Protein AF-A0A1E3KAP8-F1 (afdb_monomer)

Radius of gyration: 36.5 Å; Cα contacts (8 Å, |Δi|>4): 1208; chains: 1; bounding box: 111×64×96 Å

Secondary structure (DSSP, 8-state):
---PPPTT-S--PEEEEEEEE-SGGGS-THHHHTTT-SSGGGSPTT-EEEEETTEEEEEPPPBTTB--EEEEEEEEPPPSTTSPPPP-EEHHHHHIIIIIGGGGTT--B--PPTT----EEEEE-SSSSB-SS-HHHHHHSSSHHHHHHHHHHHHHHHHHHHTTTS-SSPPGGGTTS---TTTTTPEEEEEE-S-B-HHHHHHHHTSSEEEE-TTPPB----GGGT----SSHIIIIIIHH-HHHHHHHHHGGGTTTS-----------S-HHHHHHHHHHHHHHH---S--HHHHHHHHHHHHHHHHH-HHHHHHHHHHHHHHHTTPPPSS--GGG-TT-SS-PPPGGGSGGGS---S--------TTSPPPGGG-----B-TTS-B---EEE-SS-EE-S-TT---EEE-GGG--TT-SSSSPEEEEEE--GGGGG-TTTHHHHHHHHHH--EEEEEE-S-GGGHHHHHHHHHHHT----------SS-EEE-SS--TT-GGGPPTTEEEE-S-HHHHHHHHHHHHTTT--EEEE-TTS-HHHHHHHHHHHH-TT-S--EEEE-GGGSSS----BSEEEES-SEEE-SSSEEEPPHHHHHHHHHTBTPPP--S--S---GGG-SSSSEEEEESSGGGHHHHHHHHHSPPPPP--EEEPPPHHHHHHHHHHS-TT--HHHHHHHHHHH----TTEEEPP-HHHHTTHHHHGGGHHHHTTS---TT-HHHHHHHHHHHHHHHHHS---HHHHTTTSSHHHHHHHHHHHHHHSPP--TT--TT--------TTTTSSHHHHHHHHHHHHHHHHHHTT-TTTS--HHHHH-

Organism: NCBI:txid1296118

Nearest PDB structures (foldseek):
  3rc3-assembly1_A  TM=9.013E-01  e=4.369E-29  Homo sapiens
  3rc8-assembly1_A  TM=8.924E-01  e=1.042E-27  Homo sapiens
  6f4a-assembly1_B  TM=8.495E-01  e=1.518E-21  Nakaseomyces glabratus
  6y53-assembly1_p  TM=4.415E-01  e=9.193E-06  Homo sapiens
  7vpx-assembly1_E  TM=4.415E-01  e=9.193E-06  Homo sapiens

Foldseek 3Di:
DDDDDDPDDDKDKFFDDKDKDFAQVPDPQCQAVLLVDNGPVPDDAQAFRADEPLWTKGFHDDDPVTTMIMITFWIWIDDDPDDDIDDIGRPLVNCVVNVNNVSCPSHYHCPDDPDPLAQEAEQQDDQASEAQQDLVCLLPDPASLVSRLVSQVVLLVLLCLLQVLQFPDRPPVCVVVDDHCLVSLYAYEYEAEEEYAQSSLLNQLSGLYYHHDPPYQYHNDPLQLLAFDGSLSCCSQPVSCHPVVSVCSNPVVQPPPDDDDDDDDDDDPDVVSVVSSVVSVVCNVPPNDDDGSVVSRCVRSVLRNCCSPWDPSVCSNVVSSVCVNVVPDDPDDALSPVVVDPDRDHGLSRDPCSSPDPDGFQADADPVVPADDPVPPPDFDADLVRDGQDEWEEELQDTHPHGSPSLHYDYDLQPDPQCPNGVDARAEAEAEALVCLLPQPCVQSSVCNVVRHRYPYYHYYHDPLAVVLCVVVQVVVVDDDDDDDDDDLAAEAEDPFALALDPVPDFFLAEEEDQDPVVLVVNQVVNVVVVAHEQEEEDLDDPVSNAVSQVLSQDPPHRHRYYYYYLRLLDDGQHSHQEYEYADQWHDPPPDIGGDDLSSLQSRSSNFQDADPDPDSDDDDSPRGPDNHGYYYYSHRVCSVVSVVSNPDDDHRRQAGEHEDAPVQLVVQCVVDDPPDFSLVSVVVCQVPDDDDRRYHYRDCVQLNLLRVLCRLPCNPCSPFPQDSPDVVSSQLSNQLSCCCNPVVADEPCRSCVVDCLVVLVVVVVVVVVPDDPDDPDDDPDDDPDPPPPPSPPVCVVSPSSLLSSLSSLSSVCVVRVPRSVCNVVSVD

Mean predicted aligned error: 20.61 Å

Structure (mmCIF, N/CA/C/O backbone):
data_AF-A0A1E3KAP8-F1
#
_entry.id   AF-A0A1E3KAP8-F1
#
loop_
_atom_site.group_PDB
_atom_site.id
_atom_site.type_symbol
_atom_site.label_atom_id
_atom_site.label_alt_id
_atom_site.label_comp_id
_atom_site.label_asym_id
_atom_site.label_entity_id
_atom_site.label_seq_id
_atom_site.pdbx_PDB_ins_code
_atom_site.Cartn_x
_atom_site.Cartn_y
_atom_site.Cartn_z
_atom_site.occupancy
_atom_site.B_iso_or_equiv
_atom_site.auth_seq_id
_atom_site.auth_comp_id
_atom_site.auth_asym_id
_atom_site.auth_atom_id
_atom_site.pdbx_PDB_model_num
ATOM 1 N N . MET A 1 1 ? 50.458 -15.696 -27.452 1.00 26.83 1 MET A N 1
ATOM 2 C CA . MET A 1 1 ? 50.149 -16.844 -28.328 1.00 26.83 1 MET A CA 1
ATOM 3 C C . MET A 1 1 ? 50.905 -18.053 -27.808 1.00 26.83 1 MET A C 1
ATOM 5 O O . MET A 1 1 ? 52.113 -17.954 -27.646 1.00 26.83 1 MET A O 1
ATOM 9 N N . LEU A 1 2 ? 50.213 -19.157 -27.541 1.00 22.89 2 LEU A N 1
ATOM 10 C CA . LEU A 1 2 ? 50.795 -20.501 -27.513 1.00 22.89 2 LEU A CA 1
ATOM 11 C C . LEU A 1 2 ? 50.121 -21.263 -28.666 1.00 22.89 2 LEU A C 1
ATOM 13 O O . LEU A 1 2 ? 48.909 -21.168 -28.824 1.00 22.89 2 LEU A O 1
ATOM 17 N N . HIS A 1 3 ? 50.912 -21.917 -29.509 1.00 25.20 3 HIS A N 1
ATOM 18 C CA . HIS A 1 3 ? 50.532 -22.561 -30.777 1.00 25.20 3 HIS A CA 1
ATOM 19 C C . HIS A 1 3 ? 51.345 -23.870 -30.885 1.00 25.20 3 HIS A C 1
ATOM 21 O O . HIS A 1 3 ? 52.426 -23.903 -30.291 1.00 25.20 3 HIS A O 1
ATOM 27 N N . PRO A 1 4 ? 50.997 -24.862 -31.731 1.00 31.28 4 PRO A N 1
ATOM 28 C CA . PRO A 1 4 ? 49.717 -25.518 -32.012 1.00 31.28 4 PRO A CA 1
ATOM 29 C C . PRO A 1 4 ? 49.538 -26.823 -31.199 1.00 31.28 4 PRO A C 1
ATOM 31 O O . PRO A 1 4 ? 50.469 -27.355 -30.602 1.00 31.28 4 PRO A O 1
ATOM 34 N N . LEU A 1 5 ? 48.313 -27.342 -31.246 1.00 37.56 5 LEU A N 1
ATOM 35 C CA . LEU A 1 5 ? 47.878 -28.664 -30.793 1.00 37.56 5 LEU A CA 1
ATOM 36 C C . LEU A 1 5 ? 48.747 -29.795 -31.379 1.00 37.56 5 LEU A C 1
ATOM 38 O O . LEU A 1 5 ? 48.859 -29.909 -32.599 1.00 37.56 5 LEU A O 1
ATOM 42 N N . THR A 1 6 ? 49.291 -30.665 -30.525 1.00 30.88 6 THR A N 1
ATOM 43 C CA . THR A 1 6 ? 49.595 -32.050 -30.913 1.00 30.88 6 THR A CA 1
ATOM 44 C C . THR A 1 6 ? 48.331 -32.893 -30.740 1.00 30.88 6 THR A C 1
ATOM 46 O O . THR A 1 6 ? 47.531 -32.669 -29.832 1.00 30.88 6 THR A O 1
ATOM 49 N N . SER A 1 7 ? 48.131 -33.850 -31.640 1.00 32.53 7 SER A N 1
ATOM 50 C CA . SER A 1 7 ? 46.892 -34.610 -31.837 1.00 32.53 7 SER A CA 1
ATOM 51 C C . SER A 1 7 ? 46.552 -35.645 -30.753 1.00 32.53 7 SER A C 1
ATOM 53 O O . SER A 1 7 ? 45.597 -36.385 -30.948 1.00 32.53 7 SER A O 1
ATOM 55 N N . ASP A 1 8 ? 47.256 -35.680 -29.613 1.00 34.38 8 ASP A N 1
ATOM 56 C CA . ASP A 1 8 ? 47.080 -36.731 -28.589 1.00 34.38 8 ASP A CA 1
ATOM 57 C C . ASP A 1 8 ? 46.980 -36.251 -27.124 1.00 34.38 8 ASP A C 1
ATOM 59 O O . ASP A 1 8 ? 46.978 -37.061 -26.195 1.00 34.38 8 ASP A O 1
ATOM 63 N N . ALA A 1 9 ? 46.829 -34.951 -26.856 1.00 32.47 9 ALA A N 1
ATOM 64 C CA . ALA A 1 9 ? 46.700 -34.472 -25.476 1.00 32.47 9 ALA A CA 1
ATOM 65 C C . ALA A 1 9 ? 45.260 -34.617 -24.937 1.00 32.47 9 ALA A C 1
ATOM 67 O O . ALA A 1 9 ? 44.419 -33.726 -25.070 1.00 32.47 9 ALA A O 1
ATOM 68 N N . LYS A 1 10 ? 44.973 -35.746 -24.277 1.00 42.31 10 LYS A N 1
ATOM 69 C CA . LYS A 1 10 ? 43.876 -35.841 -23.300 1.00 42.31 10 LYS A CA 1
ATOM 70 C C . LYS A 1 10 ? 44.217 -34.936 -22.099 1.00 42.31 10 LYS A C 1
ATOM 72 O O . LYS A 1 10 ? 45.276 -35.101 -21.508 1.00 42.31 10 LYS A O 1
ATOM 77 N N . ALA A 1 11 ? 43.291 -34.032 -21.758 1.00 47.88 11 ALA A N 1
ATOM 78 C CA . ALA A 1 11 ? 43.319 -33.033 -20.675 1.00 47.88 11 ALA A CA 1
ATOM 79 C C . ALA A 1 11 ? 44.234 -31.796 -20.882 1.00 47.88 11 ALA A C 1
ATOM 81 O O . ALA A 1 11 ? 45.335 -31.711 -20.352 1.00 47.88 11 ALA A O 1
ATOM 82 N N . SER A 1 12 ? 43.725 -30.768 -21.573 1.00 49.97 12 SER A N 1
ATOM 83 C CA . SER A 1 12 ? 44.338 -29.425 -21.609 1.00 49.97 12 SER A CA 1
ATOM 84 C C . SER A 1 12 ? 43.790 -28.499 -20.510 1.00 49.97 12 SER A C 1
ATOM 86 O O . SER A 1 12 ? 42.608 -28.160 -20.533 1.00 49.97 12 SER A O 1
ATOM 88 N N . LEU A 1 13 ? 44.633 -28.070 -19.561 1.00 53.84 13 LEU A N 1
ATOM 89 C CA . LEU A 1 13 ? 44.302 -27.031 -18.573 1.00 53.84 13 LEU A CA 1
ATOM 90 C C . LEU A 1 13 ? 44.176 -25.664 -19.264 1.00 53.84 13 LEU A C 1
ATOM 92 O O . LEU A 1 13 ? 45.100 -25.230 -19.955 1.00 53.84 13 LEU A O 1
ATOM 96 N N . PHE A 1 14 ? 43.056 -24.966 -19.065 1.00 56.00 14 PHE A N 1
ATOM 97 C CA . PHE A 1 14 ? 42.832 -23.646 -19.665 1.00 56.00 14 PHE A CA 1
ATOM 98 C C . PHE A 1 14 ? 43.168 -22.539 -18.670 1.00 56.00 14 PHE A C 1
ATOM 100 O O . PHE A 1 14 ? 42.572 -22.478 -17.603 1.00 56.00 14 PHE A O 1
ATOM 107 N N . ALA A 1 15 ? 44.115 -21.672 -19.024 1.00 52.97 15 ALA A N 1
ATOM 108 C CA . ALA A 1 15 ? 44.640 -20.604 -18.177 1.00 52.97 15 ALA A CA 1
ATOM 109 C C . ALA A 1 15 ? 44.037 -19.230 -18.508 1.00 52.97 15 ALA A C 1
ATOM 111 O O . ALA A 1 15 ? 43.926 -18.871 -19.681 1.00 52.97 15 ALA A O 1
ATOM 112 N N . TYR A 1 16 ? 43.712 -18.440 -17.481 1.00 56.91 16 TYR A N 1
ATOM 113 C CA . TYR A 1 16 ? 43.083 -17.124 -17.598 1.00 56.91 16 TYR A CA 1
ATOM 114 C C . TYR A 1 16 ? 43.693 -16.116 -16.611 1.00 56.91 16 TYR A C 1
ATOM 116 O O . TYR A 1 16 ? 44.200 -16.492 -15.559 1.00 56.91 16 TYR A O 1
ATOM 124 N N . GLY A 1 17 ? 43.616 -14.823 -16.948 1.00 56.47 17 GLY A N 1
ATOM 125 C CA . GLY A 1 17 ? 44.078 -13.735 -16.075 1.00 56.47 17 GLY A CA 1
ATOM 126 C C . GLY A 1 17 ? 45.600 -13.690 -15.945 1.00 56.47 17 GLY A C 1
ATOM 127 O O . GLY A 1 17 ? 46.159 -14.171 -14.968 1.00 56.47 17 GLY A O 1
ATOM 128 N N . ALA A 1 18 ? 46.273 -13.128 -16.953 1.00 53.16 18 ALA A N 1
ATOM 129 C CA . ALA A 1 18 ? 47.729 -13.107 -17.041 1.00 53.16 18 ALA A CA 1
ATOM 130 C C . ALA A 1 18 ? 48.313 -11.705 -16.781 1.00 53.16 18 ALA A C 1
ATOM 132 O O . ALA A 1 18 ? 47.973 -10.763 -17.497 1.00 53.16 18 ALA A O 1
ATOM 133 N N . HIS A 1 19 ? 49.243 -11.571 -15.833 1.00 70.12 19 HIS A N 1
ATOM 134 C CA . HIS A 1 19 ? 50.032 -10.355 -15.608 1.00 70.12 19 HIS A CA 1
ATOM 135 C C . HIS A 1 19 ? 51.501 -10.584 -15.983 1.00 70.12 19 HIS A C 1
ATOM 137 O O . HIS A 1 19 ? 52.153 -11.475 -15.446 1.00 70.12 19 HIS A O 1
ATOM 143 N N . LEU A 1 20 ? 52.030 -9.790 -16.919 1.00 67.62 20 LEU A N 1
ATOM 144 C CA . LEU A 1 20 ? 53.350 -9.998 -17.523 1.00 67.62 20 LEU A CA 1
ATOM 145 C C . LEU A 1 20 ? 54.415 -9.065 -16.923 1.00 67.62 20 LEU A C 1
ATOM 147 O O . LEU A 1 20 ? 54.399 -7.859 -17.165 1.00 67.62 20 LEU A O 1
ATOM 151 N N . HIS A 1 21 ? 55.411 -9.640 -16.260 1.00 69.50 21 HIS A N 1
ATOM 152 C CA . HIS A 1 21 ? 56.658 -8.977 -15.887 1.00 69.50 21 HIS A CA 1
ATOM 153 C C . HIS A 1 21 ? 57.609 -9.004 -17.078 1.00 69.50 21 HIS A C 1
ATOM 155 O O . HIS A 1 21 ? 58.011 -10.075 -17.517 1.00 69.50 21 HIS A O 1
ATOM 161 N N . LYS A 1 22 ? 57.958 -7.837 -17.625 1.00 67.81 22 LYS A N 1
ATOM 162 C CA . LYS A 1 22 ? 58.782 -7.718 -18.846 1.00 67.81 22 LYS A CA 1
ATOM 163 C C . LYS A 1 22 ? 60.290 -7.631 -18.584 1.00 67.81 22 LYS A C 1
ATOM 165 O O . LYS A 1 22 ? 61.058 -7.578 -19.539 1.00 67.81 22 LYS A O 1
ATOM 170 N N . SER A 1 23 ? 60.697 -7.547 -17.318 1.00 71.44 23 SER A N 1
ATOM 171 C CA . SER A 1 23 ? 62.096 -7.436 -16.902 1.00 71.44 23 SER A CA 1
ATOM 172 C C . SER A 1 23 ? 62.325 -8.189 -15.596 1.00 71.44 23 SER A C 1
ATOM 174 O O . SER A 1 23 ? 61.513 -8.086 -14.672 1.00 71.44 23 SER A O 1
ATOM 176 N N . ALA A 1 24 ? 63.457 -8.886 -15.500 1.00 67.50 24 ALA A N 1
ATOM 177 C CA . ALA A 1 24 ? 63.885 -9.604 -14.301 1.00 67.50 24 ALA A CA 1
ATOM 178 C C . ALA A 1 24 ? 64.010 -8.693 -13.066 1.00 67.50 24 ALA A C 1
ATOM 180 O O . ALA A 1 24 ? 63.736 -9.132 -11.958 1.00 67.50 24 ALA A O 1
ATOM 181 N N . VAL A 1 25 ? 64.336 -7.408 -13.259 1.00 72.25 25 VAL A N 1
ATOM 182 C CA . VAL A 1 25 ? 64.480 -6.416 -12.172 1.00 72.25 25 VAL A CA 1
ATOM 183 C C . VAL A 1 25 ? 63.152 -6.152 -11.451 1.00 72.25 25 VAL A C 1
ATOM 185 O O . VAL A 1 25 ? 63.138 -5.737 -10.299 1.00 72.25 25 VAL A O 1
ATOM 188 N N . THR A 1 26 ? 62.023 -6.408 -12.117 1.00 68.62 26 THR A N 1
ATOM 189 C CA . THR A 1 26 ? 60.682 -6.235 -11.531 1.00 68.62 26 THR A CA 1
ATOM 190 C C . THR A 1 26 ? 60.226 -7.431 -10.694 1.00 68.62 26 THR A C 1
ATOM 192 O O . THR A 1 26 ? 59.104 -7.424 -10.195 1.00 68.62 26 THR A O 1
ATOM 195 N N . LEU A 1 27 ? 61.060 -8.468 -10.576 1.00 70.06 27 LEU A N 1
ATOM 196 C CA . LEU A 1 27 ? 60.795 -9.645 -9.760 1.00 70.06 27 LEU A CA 1
ATOM 197 C C . LEU A 1 27 ? 61.732 -9.633 -8.548 1.00 70.06 27 LEU A C 1
ATOM 199 O O . LEU A 1 27 ? 62.945 -9.492 -8.727 1.00 70.06 27 LEU A O 1
ATOM 203 N N . PRO A 1 28 ? 61.210 -9.804 -7.322 1.00 78.88 28 PRO A N 1
ATOM 204 C CA . PRO A 1 28 ? 62.051 -9.938 -6.143 1.00 78.88 28 PRO A CA 1
ATOM 205 C C . PRO A 1 28 ? 63.057 -11.081 -6.306 1.00 78.88 28 PRO A C 1
ATOM 207 O O . PRO A 1 28 ? 62.688 -12.194 -6.687 1.00 78.88 28 PRO A O 1
ATOM 210 N N . LEU A 1 29 ? 64.323 -10.811 -5.971 1.00 78.81 29 LEU A N 1
ATOM 211 C CA . LEU A 1 29 ? 65.417 -11.785 -6.061 1.00 78.81 29 LEU A CA 1
ATOM 212 C C . LEU A 1 29 ? 65.104 -13.075 -5.281 1.00 78.81 29 LEU A C 1
ATOM 214 O O . LEU A 1 29 ? 65.467 -14.168 -5.709 1.00 78.81 29 LEU A O 1
ATOM 218 N N . SER A 1 30 ? 64.381 -12.944 -4.166 1.00 75.19 30 SER A N 1
ATOM 219 C CA . SER A 1 30 ? 63.958 -14.045 -3.297 1.00 75.19 30 SER A CA 1
ATOM 220 C C . SER A 1 30 ? 63.119 -15.115 -4.003 1.00 75.19 30 SER A C 1
ATOM 222 O O . SER A 1 30 ? 63.189 -16.275 -3.610 1.00 75.19 30 SER A O 1
ATOM 224 N N . LEU A 1 31 ? 62.352 -14.768 -5.046 1.00 75.81 31 LEU A N 1
ATOM 225 C CA . LEU A 1 31 ? 61.411 -15.702 -5.680 1.00 75.81 31 LEU A CA 1
ATOM 226 C C . LEU A 1 31 ? 62.099 -16.857 -6.415 1.00 75.81 31 LEU A C 1
ATOM 228 O O . LEU A 1 31 ? 61.543 -17.944 -6.498 1.00 75.81 31 LEU A O 1
ATOM 232 N N . PHE A 1 32 ? 63.292 -16.635 -6.965 1.00 78.19 32 PHE A N 1
ATOM 233 C CA . PHE A 1 32 ? 64.026 -17.658 -7.716 1.00 78.19 32 PHE A CA 1
ATOM 234 C C . PHE A 1 32 ? 65.277 -18.159 -6.988 1.00 78.19 32 PHE A C 1
ATOM 236 O O . PHE A 1 32 ? 65.667 -19.305 -7.209 1.00 78.19 32 PHE A O 1
ATOM 243 N N . THR A 1 33 ? 65.841 -17.386 -6.052 1.00 78.50 33 THR A N 1
ATOM 244 C CA . THR A 1 33 ? 66.880 -17.900 -5.141 1.00 78.50 33 THR A CA 1
ATOM 245 C C . THR A 1 33 ? 66.341 -18.945 -4.177 1.00 78.50 33 THR A C 1
ATOM 247 O O . THR A 1 33 ? 67.032 -19.925 -3.908 1.00 78.50 33 THR A O 1
ATOM 250 N N . ALA A 1 34 ? 65.082 -18.824 -3.750 1.00 74.00 34 ALA A N 1
ATOM 251 C CA . ALA A 1 34 ? 64.407 -19.849 -2.955 1.00 74.00 34 ALA A CA 1
ATOM 252 C C . ALA A 1 34 ? 64.239 -21.193 -3.692 1.00 74.00 34 ALA A C 1
ATOM 254 O O . ALA A 1 34 ? 64.137 -22.235 -3.051 1.00 74.00 34 ALA A O 1
ATOM 255 N N . LEU A 1 35 ? 64.254 -21.184 -5.030 1.00 74.25 35 LEU A N 1
ATOM 256 C CA . LEU A 1 35 ? 64.217 -22.385 -5.874 1.00 74.25 35 LEU A CA 1
ATOM 257 C C . LEU A 1 35 ? 65.615 -22.962 -6.156 1.00 74.25 35 LEU A C 1
ATOM 259 O O . LEU A 1 35 ? 65.742 -23.906 -6.933 1.00 74.25 35 LEU A O 1
ATOM 263 N N . GLY A 1 36 ? 66.667 -22.378 -5.571 1.00 80.00 36 GLY A N 1
ATOM 264 C CA . GLY A 1 36 ? 68.058 -22.781 -5.778 1.00 80.00 36 GLY A CA 1
ATOM 265 C C . GLY A 1 36 ? 68.760 -22.124 -6.973 1.00 80.00 36 GLY A C 1
ATOM 266 O O . GLY A 1 36 ? 69.884 -22.509 -7.286 1.00 80.00 36 GLY A O 1
ATOM 267 N N . PHE A 1 37 ? 68.150 -21.133 -7.638 1.00 83.31 37 PHE A N 1
ATOM 268 C CA . PHE A 1 37 ? 68.767 -20.416 -8.764 1.00 83.31 37 PHE A CA 1
ATOM 269 C C . PHE A 1 37 ? 69.377 -19.087 -8.316 1.00 83.31 37 PHE A C 1
ATOM 271 O O . PHE A 1 37 ? 68.715 -18.279 -7.675 1.00 83.31 37 PHE A O 1
ATOM 278 N N . THR A 1 38 ? 70.621 -18.793 -8.692 1.00 82.69 38 THR A N 1
ATOM 279 C CA . THR A 1 38 ? 71.292 -17.559 -8.244 1.00 82.69 38 THR A CA 1
ATOM 280 C C . THR A 1 38 ? 70.900 -16.322 -9.056 1.00 82.69 38 THR A C 1
ATOM 282 O O . THR A 1 38 ? 71.127 -15.201 -8.604 1.00 82.69 38 THR A O 1
ATOM 285 N N . SER A 1 39 ? 70.258 -16.495 -10.218 1.00 84.56 39 SER A N 1
ATOM 286 C CA . SER A 1 39 ? 69.684 -15.401 -11.009 1.00 84.56 39 SER A CA 1
ATOM 287 C C . SER A 1 39 ? 68.425 -15.827 -11.775 1.00 84.56 39 SER A C 1
ATOM 289 O O . SER A 1 39 ? 68.197 -17.015 -12.022 1.00 84.56 39 SER A O 1
ATOM 291 N N . TYR A 1 40 ? 67.606 -14.856 -12.195 1.00 82.50 40 TYR A N 1
ATOM 292 C CA . TYR A 1 40 ? 66.386 -15.121 -12.963 1.00 82.50 40 TYR A CA 1
ATOM 293 C C . TYR A 1 40 ? 66.688 -15.799 -14.306 1.00 82.50 40 TYR A C 1
ATOM 295 O O . TYR A 1 40 ? 65.900 -16.607 -14.797 1.00 82.50 40 TYR A O 1
ATOM 303 N N . GLU A 1 41 ? 67.831 -15.496 -14.920 1.00 82.62 41 GLU A N 1
ATOM 304 C CA . GLU A 1 41 ? 68.272 -16.046 -16.203 1.00 82.62 41 GLU A CA 1
ATOM 305 C C . GLU A 1 41 ? 68.455 -17.563 -16.133 1.00 82.62 41 GLU A C 1
ATOM 307 O O . GLU A 1 41 ? 68.081 -18.243 -17.089 1.00 82.62 41 GLU A O 1
ATOM 312 N N . GLN A 1 42 ? 68.922 -18.083 -14.993 1.00 84.50 42 GLN A N 1
ATOM 313 C CA . GLN A 1 42 ? 69.172 -19.510 -14.768 1.00 84.50 42 GLN A CA 1
ATOM 314 C C . GLN A 1 42 ? 67.897 -20.345 -14.638 1.00 84.50 42 GLN A C 1
ATOM 316 O O . GLN A 1 42 ? 67.923 -21.547 -14.890 1.00 84.50 42 GLN A O 1
ATOM 321 N N . VAL A 1 43 ? 66.774 -19.721 -14.274 1.00 81.44 43 VAL A N 1
ATOM 322 C CA . VAL A 1 43 ? 65.483 -20.412 -14.194 1.00 81.44 43 VAL A CA 1
ATOM 323 C C . VAL A 1 43 ? 65.122 -20.937 -15.593 1.00 81.44 43 VAL A C 1
ATOM 325 O O . VAL A 1 43 ? 65.125 -20.159 -16.546 1.00 81.44 43 VAL A O 1
ATOM 328 N N . PRO A 1 44 ? 64.784 -22.214 -15.798 1.00 79.62 44 PRO A N 1
ATOM 329 C CA . PRO A 1 44 ? 64.413 -22.683 -17.131 1.00 79.62 44 PRO A CA 1
ATOM 330 C C . PRO A 1 44 ? 63.114 -22.025 -17.632 1.00 79.62 44 PRO A C 1
ATOM 332 O O . PRO A 1 44 ? 62.221 -21.682 -16.851 1.00 79.62 44 PRO A O 1
ATOM 335 N N . ALA A 1 45 ? 62.970 -21.835 -18.945 1.00 74.06 45 ALA A N 1
ATOM 336 C CA . ALA A 1 45 ? 61.713 -21.349 -19.516 1.00 74.06 45 ALA A CA 1
ATOM 337 C C . ALA A 1 45 ? 60.549 -22.312 -19.217 1.00 74.06 45 ALA A C 1
ATOM 339 O O . ALA A 1 45 ? 60.732 -23.524 -19.211 1.00 74.06 45 ALA A O 1
ATOM 340 N N . ARG A 1 46 ? 59.339 -21.766 -19.041 1.00 69.62 46 ARG A N 1
ATOM 341 C CA . ARG A 1 46 ? 58.093 -22.485 -18.700 1.00 69.62 46 ARG A CA 1
ATOM 342 C C . ARG A 1 46 ? 58.071 -23.103 -17.295 1.00 69.62 46 ARG A C 1
ATOM 344 O O . ARG A 1 46 ? 57.176 -23.885 -16.994 1.00 69.62 46 ARG A O 1
ATOM 351 N N . THR A 1 47 ? 59.004 -22.714 -16.429 1.00 76.31 47 THR A N 1
ATOM 352 C CA . THR A 1 47 ? 59.058 -23.162 -15.029 1.00 76.31 47 THR A CA 1
ATOM 353 C C . THR A 1 47 ? 58.125 -22.310 -14.162 1.00 76.31 47 THR A C 1
ATOM 355 O O . THR A 1 47 ? 58.187 -21.080 -14.271 1.00 76.31 47 THR A O 1
ATOM 358 N N . PRO A 1 48 ? 57.270 -22.907 -13.312 1.00 79.12 48 PRO A N 1
ATOM 359 C CA . PRO A 1 48 ? 56.572 -22.169 -12.267 1.00 79.12 48 PRO A CA 1
ATOM 360 C C . PRO A 1 48 ? 57.573 -21.690 -11.205 1.00 79.12 48 PRO A C 1
ATOM 362 O O . PRO A 1 48 ? 58.428 -22.451 -10.764 1.00 79.12 48 PRO A O 1
ATOM 365 N N . ILE A 1 49 ? 57.478 -20.421 -10.819 1.00 80.56 49 ILE A N 1
ATOM 366 C CA . ILE A 1 49 ? 58.434 -19.723 -9.955 1.00 80.56 49 ILE A CA 1
ATOM 367 C C . ILE A 1 49 ? 57.855 -19.495 -8.552 1.00 80.56 49 ILE A C 1
ATOM 369 O O . ILE A 1 49 ? 58.530 -19.734 -7.561 1.00 80.56 49 ILE A O 1
ATOM 373 N N . ALA A 1 50 ? 56.605 -19.035 -8.447 1.00 81.69 50 ALA A N 1
ATOM 374 C CA . ALA A 1 50 ? 55.977 -18.693 -7.166 1.00 81.69 50 ALA A CA 1
ATOM 375 C C . ALA A 1 50 ? 54.452 -18.875 -7.218 1.00 81.69 50 ALA A C 1
ATOM 377 O O . ALA A 1 50 ? 53.868 -18.890 -8.305 1.00 81.69 50 ALA A O 1
ATOM 378 N N . THR A 1 51 ? 53.801 -18.978 -6.054 1.00 79.19 51 THR A N 1
ATOM 379 C CA . THR A 1 51 ? 52.329 -18.912 -5.940 1.00 79.19 51 THR A CA 1
ATOM 380 C C . THR A 1 51 ? 51.892 -17.787 -5.001 1.00 79.19 51 THR A C 1
ATOM 382 O O . THR A 1 51 ? 52.575 -17.526 -4.015 1.00 79.19 51 THR A O 1
ATOM 385 N N . ASN A 1 52 ? 50.766 -17.120 -5.277 1.00 73.75 52 ASN A N 1
ATOM 386 C CA . ASN A 1 52 ? 50.205 -16.089 -4.392 1.00 73.75 52 ASN A CA 1
ATOM 387 C C . ASN A 1 52 ? 48.679 -16.008 -4.534 1.00 73.75 52 ASN A C 1
ATOM 389 O O . ASN A 1 52 ? 48.189 -15.885 -5.651 1.00 73.75 52 ASN A O 1
ATOM 393 N N . LEU A 1 53 ? 47.939 -16.093 -3.419 1.00 66.81 53 LEU A N 1
ATOM 394 C CA . LEU A 1 53 ? 46.467 -15.995 -3.362 1.00 66.81 53 LEU A CA 1
ATOM 395 C C . LEU A 1 53 ? 45.736 -16.744 -4.497 1.00 66.81 53 LEU A C 1
ATOM 397 O O . LEU A 1 53 ? 44.775 -16.248 -5.074 1.00 66.81 53 LEU A O 1
ATOM 401 N N . GLY A 1 54 ? 46.212 -17.947 -4.835 1.00 69.12 54 GLY A N 1
ATOM 402 C CA . GLY A 1 54 ? 45.612 -18.781 -5.878 1.00 69.12 54 GLY A CA 1
ATOM 403 C C . GLY A 1 54 ? 46.191 -18.613 -7.294 1.00 69.12 54 GLY A C 1
ATOM 404 O O . GLY A 1 54 ? 45.962 -19.477 -8.139 1.00 69.12 54 GLY A O 1
ATOM 405 N N . ALA A 1 55 ? 47.027 -17.599 -7.531 1.00 71.38 55 ALA A N 1
ATOM 406 C CA . ALA A 1 55 ? 47.778 -17.386 -8.767 1.00 71.38 55 ALA A CA 1
ATOM 407 C C . ALA A 1 55 ? 49.130 -18.127 -8.792 1.00 71.38 55 ALA A C 1
ATOM 409 O O . ALA A 1 55 ? 49.699 -18.440 -7.743 1.00 71.38 55 ALA A O 1
ATOM 410 N N . VAL A 1 56 ? 49.681 -18.355 -9.991 1.00 77.94 56 VAL A N 1
ATOM 411 C CA . VAL A 1 56 ? 51.005 -18.972 -10.217 1.00 77.94 56 VAL A CA 1
ATOM 412 C C . VAL A 1 56 ? 51.839 -18.131 -11.185 1.00 77.94 56 VAL A C 1
ATOM 414 O O . VAL A 1 56 ? 51.369 -17.787 -12.268 1.00 77.94 56 VAL A O 1
ATOM 417 N N . LEU A 1 57 ? 53.084 -17.821 -10.822 1.00 83.44 57 LEU A N 1
ATOM 418 C CA . LEU A 1 57 ? 54.055 -17.132 -11.674 1.00 83.44 57 LEU A CA 1
ATOM 419 C C . LEU A 1 57 ? 54.823 -18.141 -12.520 1.00 83.44 57 LEU A C 1
ATOM 421 O O . LEU A 1 57 ? 55.435 -19.042 -11.967 1.00 83.44 57 LEU A O 1
ATOM 425 N N . PHE A 1 58 ? 54.872 -17.966 -13.836 1.00 80.38 58 PHE A N 1
ATOM 426 C CA . PHE A 1 58 ? 55.653 -18.799 -14.752 1.00 80.38 58 PHE A CA 1
ATOM 427 C C . PHE A 1 58 ? 56.736 -17.990 -15.455 1.00 80.38 58 PHE A C 1
ATOM 429 O O . PHE A 1 58 ? 56.464 -16.904 -15.969 1.00 80.38 58 PHE A O 1
ATOM 436 N N . LYS A 1 59 ? 57.944 -18.545 -15.597 1.00 81.50 59 LYS A N 1
ATOM 437 C CA . LYS A 1 59 ? 58.922 -18.007 -16.552 1.00 81.50 59 LYS A CA 1
ATOM 438 C C . LYS A 1 59 ? 58.407 -18.238 -17.970 1.00 81.50 59 LYS A C 1
ATOM 440 O O . LYS A 1 59 ? 58.177 -19.379 -18.362 1.00 81.50 59 LYS A O 1
ATOM 445 N N . ALA A 1 60 ? 58.253 -17.193 -18.773 1.00 71.75 60 ALA A N 1
ATOM 446 C CA . ALA A 1 60 ? 57.895 -17.360 -20.178 1.00 71.75 60 ALA A CA 1
ATOM 447 C C . ALA A 1 60 ? 59.105 -17.839 -21.006 1.00 71.75 60 ALA A C 1
ATOM 449 O O . ALA A 1 60 ? 60.258 -17.733 -20.584 1.00 71.75 60 ALA A O 1
ATOM 450 N N . ALA A 1 61 ? 58.849 -18.365 -22.208 1.00 65.00 61 ALA A N 1
ATOM 451 C CA . ALA A 1 61 ? 59.915 -18.634 -23.173 1.00 65.00 61 ALA A CA 1
ATOM 452 C C . ALA A 1 61 ? 60.600 -17.319 -23.573 1.00 65.00 61 ALA A C 1
ATOM 454 O O . ALA A 1 61 ? 59.923 -16.345 -23.906 1.00 65.00 61 ALA A O 1
ATOM 455 N N . GLN A 1 62 ? 61.932 -17.285 -23.500 1.00 59.28 62 GLN A N 1
ATOM 456 C CA . GLN A 1 62 ? 62.699 -16.084 -23.820 1.00 59.28 62 GLN A CA 1
ATOM 457 C C . GLN A 1 62 ? 62.610 -15.768 -25.314 1.00 59.28 62 GLN A C 1
ATOM 459 O O . GLN A 1 62 ? 62.619 -16.662 -26.160 1.00 59.28 62 GLN A O 1
ATOM 464 N N . THR A 1 63 ? 62.548 -14.478 -25.627 1.00 54.44 63 THR A N 1
ATOM 465 C CA . THR A 1 63 ? 62.764 -13.966 -26.985 1.00 54.44 63 THR A CA 1
ATOM 466 C C . THR A 1 63 ? 64.091 -13.204 -27.002 1.00 54.44 63 THR A C 1
ATOM 468 O O . THR A 1 63 ? 64.532 -12.767 -25.938 1.00 54.44 63 THR A O 1
ATOM 471 N N . PRO A 1 64 ? 64.725 -12.988 -28.169 1.00 47.78 64 PRO A N 1
ATOM 472 C CA . PRO A 1 64 ? 66.029 -12.316 -28.254 1.00 47.78 64 PRO A CA 1
ATOM 473 C C . PRO A 1 64 ? 66.076 -10.915 -27.624 1.00 47.78 64 PRO A C 1
ATOM 475 O O . PRO A 1 64 ? 67.151 -10.395 -27.352 1.00 47.78 64 PRO A O 1
ATOM 478 N N . THR A 1 65 ? 64.916 -10.293 -27.406 1.00 47.53 65 THR A N 1
ATOM 479 C CA . THR A 1 65 ? 64.779 -8.909 -26.944 1.00 47.53 65 THR A CA 1
ATOM 480 C C . THR A 1 65 ? 64.084 -8.774 -25.587 1.00 47.53 65 THR A C 1
ATOM 482 O O . THR A 1 65 ? 63.936 -7.651 -25.108 1.00 47.53 65 THR A O 1
ATOM 485 N N . SER A 1 66 ? 63.635 -9.867 -24.946 1.00 53.84 66 SER A N 1
ATOM 486 C CA . SER A 1 66 ? 62.989 -9.776 -23.626 1.00 53.84 66 SER A CA 1
ATOM 487 C C . SER A 1 66 ? 62.992 -11.075 -22.815 1.00 53.84 66 SER A C 1
ATOM 489 O O . SER A 1 66 ? 62.756 -12.175 -23.329 1.00 53.84 66 SER A O 1
ATOM 491 N N . THR A 1 67 ? 63.190 -10.916 -21.504 1.00 59.56 67 THR A N 1
ATOM 492 C CA . THR A 1 67 ? 63.039 -11.953 -20.484 1.00 59.56 67 THR A CA 1
ATOM 493 C C . THR A 1 67 ? 61.773 -11.652 -19.681 1.00 59.56 67 THR A C 1
ATOM 495 O O . THR A 1 67 ? 61.706 -10.664 -18.956 1.00 59.56 67 THR A O 1
ATOM 498 N N . ALA A 1 68 ? 60.729 -12.470 -19.848 1.00 67.56 68 ALA A N 1
ATOM 499 C CA . ALA A 1 68 ? 59.428 -12.195 -19.242 1.00 67.56 68 ALA A CA 1
ATOM 500 C C . ALA A 1 68 ? 58.952 -13.318 -18.314 1.00 67.56 68 ALA A C 1
ATOM 502 O O . ALA A 1 68 ? 59.212 -14.490 -18.589 1.00 67.56 68 ALA A O 1
ATOM 503 N N . ALA A 1 69 ? 58.257 -12.964 -17.233 1.00 74.25 69 ALA A N 1
ATOM 504 C CA . ALA A 1 69 ? 57.509 -13.889 -16.378 1.00 74.25 69 ALA A CA 1
ATOM 505 C C . ALA A 1 69 ? 56.027 -13.513 -16.395 1.00 74.25 69 ALA A C 1
ATOM 507 O O . ALA A 1 69 ? 55.692 -12.350 -16.601 1.00 74.25 69 ALA A O 1
ATOM 508 N N . VAL A 1 70 ? 55.133 -14.471 -16.178 1.00 71.50 70 VAL A N 1
ATOM 509 C CA . VAL A 1 70 ? 53.689 -14.247 -16.210 1.00 71.50 70 VAL A CA 1
ATOM 510 C C . VAL A 1 70 ? 53.011 -14.824 -14.973 1.00 71.50 70 VAL A C 1
ATOM 512 O O . VAL A 1 70 ? 53.101 -16.020 -14.728 1.00 71.50 70 VAL A O 1
ATOM 515 N N . TRP A 1 71 ? 52.326 -13.986 -14.201 1.00 76.88 71 TRP A N 1
ATOM 516 C CA . TRP A 1 71 ? 51.382 -14.436 -13.181 1.00 76.88 71 TRP A CA 1
ATOM 517 C C . TRP A 1 71 ? 50.095 -14.849 -13.855 1.00 76.88 71 TRP A C 1
ATOM 519 O O . TRP A 1 71 ? 49.569 -14.087 -14.656 1.00 76.88 71 TRP A O 1
ATOM 529 N N . ILE A 1 72 ? 49.591 -16.025 -13.527 1.00 67.81 72 ILE A N 1
ATOM 530 C CA . ILE A 1 72 ? 48.320 -16.528 -14.021 1.00 67.81 72 ILE A CA 1
ATOM 531 C C . ILE A 1 72 ? 47.428 -16.761 -12.816 1.00 67.81 72 ILE A C 1
ATOM 533 O O . ILE A 1 72 ? 47.782 -17.554 -11.945 1.00 67.81 72 ILE A O 1
ATOM 537 N N . THR A 1 73 ? 46.305 -16.057 -12.749 1.00 68.12 73 THR A N 1
ATOM 538 C CA . THR A 1 73 ? 45.455 -16.041 -11.557 1.00 68.12 73 THR A CA 1
ATOM 539 C C . THR A 1 73 ? 44.562 -17.264 -11.473 1.00 68.12 73 THR A C 1
ATOM 541 O O . THR A 1 73 ? 44.425 -17.845 -10.403 1.00 68.12 73 THR A O 1
ATOM 544 N N . ASP A 1 74 ? 44.021 -17.717 -12.603 1.00 74.69 74 ASP A N 1
ATOM 545 C CA . ASP A 1 74 ? 42.958 -18.714 -12.601 1.00 74.69 74 ASP A CA 1
ATOM 546 C C . ASP A 1 74 ? 43.066 -19.703 -13.758 1.00 74.69 74 ASP A C 1
ATOM 548 O O . ASP A 1 74 ? 43.582 -19.386 -14.833 1.00 74.69 74 ASP A O 1
ATOM 552 N N . GLY A 1 75 ? 42.514 -20.897 -13.571 1.00 69.44 75 GLY A N 1
ATOM 553 C CA . GLY A 1 75 ? 42.431 -21.927 -14.591 1.00 69.44 75 GLY A CA 1
ATOM 554 C C . GLY A 1 75 ? 41.122 -22.714 -14.561 1.00 69.44 75 GLY A C 1
ATOM 555 O O . GLY A 1 75 ? 40.318 -22.602 -13.639 1.00 69.44 75 GLY A O 1
ATOM 556 N N . ARG A 1 76 ? 40.896 -23.518 -15.599 1.00 69.25 76 ARG A N 1
ATOM 557 C CA . ARG A 1 76 ? 39.810 -24.504 -15.658 1.00 69.25 76 ARG A CA 1
ATOM 558 C C . ARG A 1 76 ? 40.372 -25.880 -15.961 1.00 69.25 76 ARG A C 1
ATOM 560 O O . ARG A 1 76 ? 41.190 -26.028 -16.873 1.00 69.25 76 ARG A O 1
ATOM 567 N N . VAL A 1 77 ? 39.898 -26.874 -15.217 1.00 66.94 77 VAL A N 1
ATOM 568 C CA . VAL A 1 77 ? 40.300 -28.271 -15.382 1.00 66.94 77 VAL A CA 1
ATOM 569 C C . VAL A 1 77 ? 39.424 -28.919 -16.459 1.00 66.94 77 VAL A C 1
ATOM 571 O O . VAL A 1 77 ? 38.197 -28.865 -16.368 1.00 66.94 77 VAL A O 1
ATOM 574 N N . PRO A 1 78 ? 40.011 -29.518 -17.502 1.00 58.78 78 PRO A N 1
ATOM 575 C CA . PRO A 1 78 ? 39.258 -30.265 -18.504 1.00 58.78 78 PRO A CA 1
ATOM 576 C C . PRO A 1 78 ? 38.703 -31.559 -17.890 1.00 58.78 78 PRO A C 1
ATOM 578 O O . PRO A 1 78 ? 39.448 -32.334 -17.288 1.00 58.78 78 PRO A O 1
ATOM 581 N N . ARG A 1 79 ? 37.407 -31.833 -18.077 1.00 63.59 79 ARG A N 1
ATOM 582 C CA . ARG A 1 79 ? 36.804 -33.137 -17.746 1.00 63.59 79 ARG A CA 1
ATOM 583 C C . ARG A 1 79 ? 36.587 -33.985 -19.001 1.00 63.59 79 ARG A C 1
ATOM 585 O O . ARG A 1 79 ? 36.620 -33.477 -20.121 1.00 63.59 79 ARG A O 1
ATOM 592 N N . GLY A 1 80 ? 36.436 -35.298 -18.794 1.00 56.81 80 GLY A N 1
ATOM 593 C CA . GLY A 1 80 ? 36.194 -36.286 -19.852 1.00 56.81 80 GLY A CA 1
ATOM 594 C C . GLY A 1 80 ? 34.985 -35.941 -20.728 1.00 56.81 80 GLY A C 1
ATOM 595 O O . GLY A 1 80 ? 34.150 -35.127 -20.331 1.00 56.81 80 GLY A O 1
ATOM 596 N N . LYS A 1 81 ? 34.928 -36.545 -21.926 1.00 44.78 81 LYS A N 1
ATOM 597 C CA . LYS A 1 81 ? 33.903 -36.271 -22.948 1.00 44.78 81 LYS A CA 1
ATOM 598 C C . LYS A 1 81 ? 32.502 -36.238 -22.312 1.00 44.78 81 LYS A C 1
ATOM 600 O O . LYS A 1 81 ? 32.171 -37.120 -21.526 1.00 44.78 81 LYS A O 1
ATOM 605 N N . ASP A 1 82 ? 31.739 -35.202 -22.660 1.00 52.25 82 ASP A N 1
ATOM 606 C CA . ASP A 1 82 ? 30.310 -35.007 -22.352 1.00 52.25 82 ASP A CA 1
ATOM 607 C C . ASP A 1 82 ? 29.943 -34.308 -21.026 1.00 52.25 82 ASP A C 1
ATOM 609 O O . ASP A 1 82 ? 28.801 -34.390 -20.577 1.00 52.25 82 ASP A O 1
ATOM 613 N N . LYS A 1 83 ? 30.859 -33.539 -20.416 1.00 49.53 83 LYS A N 1
ATOM 614 C CA . LYS A 1 83 ? 30.528 -32.610 -19.313 1.00 49.53 83 LYS A CA 1
ATOM 615 C C . LYS A 1 83 ? 30.966 -31.169 -19.623 1.00 49.53 83 LYS A C 1
ATOM 617 O O . LYS A 1 83 ? 32.034 -30.990 -20.213 1.00 49.53 83 LYS A O 1
ATOM 622 N N . PRO A 1 84 ? 30.180 -30.140 -19.244 1.00 54.78 84 PRO A N 1
ATOM 623 C CA . PRO A 1 84 ? 30.597 -28.746 -19.379 1.00 54.78 84 PRO A CA 1
ATOM 624 C C . PRO A 1 84 ? 31.860 -28.472 -18.547 1.00 54.78 84 PRO A C 1
ATOM 626 O O . PRO A 1 84 ? 32.118 -29.141 -17.547 1.00 54.78 84 PRO A O 1
ATOM 629 N N . ILE A 1 85 ? 32.674 -27.513 -18.995 1.00 54.47 85 ILE A N 1
ATOM 630 C CA . ILE A 1 85 ? 33.916 -27.131 -18.309 1.00 54.47 85 ILE A CA 1
ATOM 631 C C . ILE A 1 85 ? 33.567 -26.583 -16.917 1.00 54.47 85 ILE A C 1
ATOM 633 O O . ILE A 1 85 ? 32.695 -25.720 -16.815 1.00 54.47 85 ILE A O 1
ATOM 637 N N . ASP A 1 86 ? 34.276 -27.038 -15.880 1.00 59.06 86 ASP A N 1
ATOM 638 C CA . ASP A 1 86 ? 34.121 -26.541 -14.506 1.00 59.06 86 ASP A CA 1
ATOM 639 C C . ASP A 1 86 ? 34.316 -25.008 -14.418 1.00 59.06 86 ASP A C 1
ATOM 641 O O . ASP A 1 86 ? 34.989 -24.406 -15.275 1.00 59.06 86 ASP A O 1
ATOM 645 N N . PRO A 1 87 ? 33.739 -24.352 -13.390 1.00 61.56 87 PRO A N 1
ATOM 646 C CA . PRO A 1 87 ? 33.903 -22.921 -13.170 1.00 61.56 87 PRO A CA 1
ATOM 647 C C . PRO A 1 87 ? 35.381 -22.525 -13.053 1.00 61.56 87 PRO A C 1
ATOM 649 O O . PRO A 1 87 ? 36.266 -23.331 -12.773 1.00 61.56 87 PRO A O 1
ATOM 652 N N . LYS A 1 88 ? 35.652 -21.246 -13.319 1.00 74.19 88 LYS A N 1
ATOM 653 C CA . LYS A 1 88 ? 36.986 -20.651 -13.200 1.00 74.19 88 LYS A CA 1
ATOM 654 C C . LYS A 1 88 ? 37.437 -20.759 -11.735 1.00 74.19 88 LYS A C 1
ATOM 656 O O . LYS A 1 88 ? 36.806 -20.155 -10.877 1.00 74.19 88 LYS A O 1
ATOM 661 N N . ILE A 1 89 ? 38.501 -21.514 -11.475 1.00 72.81 89 ILE A N 1
ATOM 662 C CA . ILE A 1 89 ? 39.078 -21.703 -10.135 1.00 72.81 89 ILE A CA 1
ATOM 663 C C . ILE A 1 89 ? 40.519 -21.185 -10.106 1.00 72.81 89 ILE A C 1
ATOM 665 O O . ILE A 1 89 ? 41.130 -21.052 -11.171 1.00 72.81 89 ILE A O 1
ATOM 669 N N . PRO A 1 90 ? 41.102 -20.911 -8.931 1.00 81.62 90 PRO A N 1
ATOM 670 C CA . PRO A 1 90 ? 42.467 -20.416 -8.862 1.00 81.62 90 PRO A CA 1
ATOM 671 C C . PRO A 1 90 ? 43.473 -21.351 -9.546 1.00 81.62 90 PRO A C 1
ATOM 673 O O . PRO A 1 90 ? 43.391 -22.577 -9.444 1.00 81.62 90 PRO A O 1
ATOM 676 N N . MET A 1 91 ? 44.446 -20.784 -10.261 1.00 79.62 91 MET A N 1
ATOM 677 C CA . MET A 1 91 ? 45.360 -21.542 -11.123 1.00 79.62 91 MET A CA 1
ATOM 678 C C . MET A 1 91 ? 46.166 -22.591 -10.346 1.00 79.62 91 MET A C 1
ATOM 680 O O . MET A 1 91 ? 46.356 -23.715 -10.817 1.00 79.62 91 MET A O 1
ATOM 684 N N . ALA A 1 92 ? 46.611 -22.254 -9.135 1.00 78.00 92 ALA A N 1
ATOM 685 C CA . ALA A 1 92 ? 47.359 -23.183 -8.289 1.00 78.00 92 ALA A CA 1
ATOM 686 C C . ALA A 1 92 ? 46.534 -24.433 -7.928 1.00 78.00 92 ALA A C 1
ATOM 688 O O . ALA A 1 92 ? 47.076 -25.534 -7.825 1.00 78.00 92 ALA A O 1
ATOM 689 N N . GLU A 1 93 ? 45.224 -24.270 -7.758 1.00 80.88 93 GLU A N 1
ATOM 690 C CA . GLU A 1 93 ? 44.287 -25.354 -7.473 1.00 80.88 93 GLU A CA 1
ATOM 691 C C . GLU A 1 93 ? 43.959 -26.151 -8.740 1.00 80.88 93 GLU A C 1
ATOM 693 O O . GLU A 1 93 ? 43.992 -27.382 -8.727 1.00 80.88 93 GLU A O 1
ATOM 698 N N . ALA A 1 94 ? 43.771 -25.460 -9.866 1.00 72.81 94 ALA A N 1
ATOM 699 C CA . ALA A 1 94 ? 43.510 -26.082 -11.157 1.00 72.81 94 ALA A CA 1
ATOM 700 C C . ALA A 1 94 ? 44.646 -27.031 -11.597 1.00 72.81 94 ALA A C 1
ATOM 702 O O . ALA A 1 94 ? 44.384 -28.132 -12.076 1.00 72.81 94 ALA A O 1
ATOM 703 N N . ILE A 1 95 ? 45.913 -26.658 -11.373 1.00 70.94 95 ILE A N 1
ATOM 704 C CA . ILE A 1 95 ? 47.086 -27.512 -11.654 1.00 70.94 95 ILE A CA 1
ATOM 705 C C . ILE A 1 95 ? 47.089 -28.781 -10.789 1.00 70.94 95 ILE A C 1
ATOM 707 O O . ILE A 1 95 ? 47.430 -29.864 -11.277 1.00 70.94 95 ILE A O 1
ATOM 711 N N . LYS A 1 96 ? 46.704 -28.668 -9.511 1.00 78.44 96 LYS A N 1
ATOM 712 C CA . LYS A 1 96 ? 46.623 -29.814 -8.591 1.00 78.44 96 LYS A CA 1
ATOM 713 C C . LYS A 1 96 ? 45.503 -30.767 -8.999 1.00 78.44 96 LYS A C 1
ATOM 715 O O . LYS A 1 96 ? 45.746 -31.964 -9.121 1.00 78.44 96 LYS A O 1
ATOM 720 N N . LEU A 1 97 ? 44.314 -30.231 -9.274 1.00 72.94 97 LEU A N 1
ATOM 721 C CA . LEU A 1 97 ? 43.139 -31.001 -9.690 1.00 72.94 97 LEU A CA 1
ATOM 722 C C . LEU A 1 97 ? 43.305 -31.650 -11.071 1.00 72.94 97 LEU A C 1
ATOM 724 O O . LEU A 1 97 ? 42.760 -32.724 -11.309 1.00 72.94 97 LEU A O 1
ATOM 728 N N . ALA A 1 98 ? 44.109 -31.057 -11.958 1.00 68.12 98 ALA A N 1
ATOM 729 C CA . ALA A 1 98 ? 44.490 -31.656 -13.237 1.00 68.12 98 ALA A CA 1
ATOM 730 C C . ALA A 1 98 ? 45.520 -32.804 -13.111 1.00 68.12 98 ALA A C 1
ATOM 732 O O . ALA A 1 98 ? 45.941 -33.356 -14.123 1.00 68.12 98 ALA A O 1
ATOM 733 N N . GLY A 1 99 ? 45.955 -33.166 -11.896 1.00 67.31 99 GLY A N 1
ATOM 734 C CA . GLY A 1 99 ? 46.917 -34.250 -11.661 1.00 67.31 99 GLY A CA 1
ATOM 735 C C . GLY A 1 99 ? 48.386 -33.854 -11.851 1.00 67.31 99 GLY A C 1
ATOM 736 O O . GLY A 1 99 ? 49.269 -34.707 -11.790 1.00 67.31 99 GLY A O 1
ATOM 737 N N . HIS A 1 100 ? 48.678 -32.563 -12.038 1.00 68.94 100 HIS A N 1
ATOM 738 C CA . HIS A 1 100 ? 50.035 -32.050 -12.250 1.00 68.94 100 HIS A CA 1
ATOM 739 C C . HIS A 1 100 ? 50.671 -31.459 -10.981 1.00 68.94 100 HIS A C 1
ATOM 741 O O . HIS A 1 100 ? 51.700 -30.799 -11.066 1.00 68.94 100 HIS A O 1
ATOM 747 N N . GLY A 1 101 ? 50.108 -31.712 -9.794 1.00 65.44 101 GLY A N 1
ATOM 748 C CA . GLY A 1 101 ? 50.522 -31.089 -8.526 1.00 65.44 101 GLY A CA 1
ATOM 749 C C . GLY A 1 101 ? 52.015 -31.196 -8.176 1.00 65.44 101 GLY A C 1
ATOM 750 O O . GLY A 1 101 ? 52.538 -30.275 -7.552 1.00 65.44 101 GLY A O 1
ATOM 751 N N . LYS A 1 102 ? 52.720 -32.239 -8.646 1.00 71.06 102 LYS A N 1
ATOM 752 C CA . LYS A 1 102 ? 54.173 -32.409 -8.441 1.00 71.06 102 LYS A CA 1
ATOM 753 C C . LYS A 1 102 ? 55.005 -31.226 -8.944 1.00 71.06 102 LYS A C 1
ATOM 755 O O . LYS A 1 102 ? 56.046 -30.918 -8.378 1.00 71.06 102 LYS A O 1
ATOM 760 N N . ILE A 1 103 ? 54.542 -30.513 -9.976 1.00 69.44 103 ILE A N 1
ATOM 761 C CA . ILE A 1 103 ? 55.274 -29.359 -10.527 1.00 69.44 103 ILE A CA 1
ATOM 762 C C . ILE A 1 103 ? 55.300 -28.153 -9.575 1.00 69.44 103 ILE A C 1
ATOM 764 O O . ILE A 1 103 ? 56.047 -27.210 -9.815 1.00 69.44 103 ILE A O 1
ATOM 768 N N . LEU A 1 104 ? 54.480 -28.168 -8.516 1.00 72.44 104 LEU A N 1
ATOM 769 C CA . LEU A 1 104 ? 54.409 -27.112 -7.507 1.00 72.44 104 LEU A CA 1
ATOM 770 C C . LEU A 1 104 ? 55.209 -27.437 -6.232 1.00 72.44 104 LEU A C 1
ATOM 772 O O . LEU A 1 104 ? 55.279 -26.585 -5.354 1.00 72.44 104 LEU A O 1
ATOM 776 N N . GLU A 1 105 ? 55.816 -28.626 -6.111 1.00 72.00 105 GLU A N 1
ATOM 777 C CA . GLU A 1 105 ? 56.435 -29.116 -4.860 1.00 72.00 105 GLU A CA 1
ATOM 778 C C . GLU A 1 105 ? 57.597 -28.250 -4.347 1.00 72.00 105 GLU A C 1
ATOM 780 O O . GLU A 1 105 ? 57.821 -28.194 -3.143 1.00 72.00 105 GLU A O 1
ATOM 785 N N . ASN A 1 106 ? 58.276 -27.508 -5.226 1.00 67.94 106 ASN A N 1
ATOM 786 C CA . ASN A 1 106 ? 59.362 -26.598 -4.844 1.00 67.94 106 ASN A CA 1
ATOM 787 C C . ASN A 1 106 ? 58.970 -25.116 -4.920 1.00 67.94 106 ASN A C 1
ATOM 789 O O . ASN A 1 106 ? 59.802 -24.257 -4.667 1.00 67.94 106 ASN A O 1
ATOM 793 N N . VAL A 1 107 ? 57.722 -24.793 -5.264 1.00 66.69 107 VAL A N 1
ATOM 794 C CA . VAL A 1 107 ? 57.274 -23.414 -5.485 1.00 66.69 107 VAL A CA 1
ATOM 795 C C . VAL A 1 107 ? 56.912 -22.768 -4.148 1.00 66.69 107 VAL A C 1
ATOM 797 O O . VAL A 1 107 ? 55.888 -23.101 -3.550 1.00 66.69 107 VAL A O 1
ATOM 800 N N . GLN A 1 108 ? 57.722 -21.818 -3.673 1.00 63.25 108 GLN A N 1
ATOM 801 C CA . GLN A 1 108 ? 57.409 -21.102 -2.435 1.00 63.25 108 GLN A CA 1
ATOM 802 C C . GLN A 1 108 ? 56.246 -20.115 -2.629 1.00 63.25 108 GLN A C 1
ATOM 804 O O . GLN A 1 108 ? 56.070 -19.503 -3.689 1.00 63.25 108 GLN A O 1
ATOM 809 N N . ARG A 1 109 ? 55.415 -19.991 -1.587 1.00 59.25 109 ARG A N 1
ATOM 810 C CA . ARG A 1 109 ? 54.324 -19.014 -1.531 1.00 59.25 109 ARG A CA 1
ATOM 811 C C . ARG A 1 109 ? 54.947 -17.635 -1.359 1.00 59.25 109 ARG A C 1
ATOM 813 O O . ARG A 1 109 ? 55.669 -17.415 -0.390 1.00 59.25 109 ARG A O 1
ATOM 820 N N . ASP A 1 110 ? 54.676 -16.730 -2.289 1.00 55.38 110 ASP A N 1
ATOM 821 C CA . ASP A 1 110 ? 55.057 -15.333 -2.135 1.00 55.38 110 ASP A CA 1
ATOM 822 C C . ASP A 1 110 ? 54.190 -14.742 -1.026 1.00 55.38 110 ASP A C 1
ATOM 824 O O . ASP A 1 110 ? 53.017 -14.419 -1.219 1.00 55.38 110 ASP A O 1
ATOM 828 N N . VAL A 1 111 ? 54.754 -14.679 0.176 1.00 46.56 111 VAL A N 1
ATOM 829 C CA . VAL A 1 111 ? 54.204 -13.885 1.270 1.00 46.56 111 VAL A CA 1
ATOM 830 C C . VAL A 1 111 ? 54.704 -12.466 1.020 1.00 46.56 111 VAL A C 1
ATOM 832 O O . VAL A 1 111 ? 55.656 -12.002 1.646 1.00 46.56 111 VAL A O 1
ATOM 835 N N . GLY A 1 112 ? 54.144 -11.829 -0.013 1.00 42.56 112 GLY A N 1
ATOM 836 C CA . GLY A 1 112 ? 54.486 -10.460 -0.375 1.00 42.56 112 GLY A CA 1
ATOM 837 C C . GLY A 1 112 ? 54.385 -9.568 0.862 1.00 42.56 112 GLY A C 1
ATOM 838 O O . GLY A 1 112 ? 53.444 -9.699 1.645 1.00 42.56 112 GLY A O 1
ATOM 839 N N . ARG A 1 113 ? 55.389 -8.708 1.065 1.00 38.88 113 ARG A N 1
ATOM 840 C CA . ARG A 1 113 ? 55.456 -7.775 2.198 1.00 38.88 113 ARG A CA 1
ATOM 841 C C . ARG A 1 113 ? 54.136 -7.010 2.321 1.00 38.88 113 ARG A C 1
ATOM 843 O O . ARG A 1 113 ? 53.756 -6.293 1.397 1.00 38.88 113 ARG A O 1
ATOM 850 N N . GLU A 1 114 ? 53.474 -7.131 3.470 1.00 39.78 114 GLU A N 1
ATOM 851 C CA . GLU A 1 114 ? 52.450 -6.173 3.883 1.00 39.78 114 GLU A CA 1
ATOM 852 C C . GLU A 1 114 ? 53.053 -4.761 3.816 1.00 39.78 114 GLU A C 1
ATOM 854 O O . GLU A 1 114 ? 54.098 -4.504 4.417 1.00 39.78 114 GLU A O 1
ATOM 859 N N . GLY A 1 115 ? 52.417 -3.852 3.069 1.00 44.03 115 GLY A N 1
ATOM 860 C CA . GLY A 1 115 ? 52.728 -2.421 3.148 1.00 44.03 115 GLY A CA 1
ATOM 861 C C . GLY A 1 115 ? 53.210 -1.700 1.885 1.00 44.03 115 GLY A C 1
ATOM 862 O O . GLY A 1 115 ? 53.652 -0.561 2.016 1.00 44.03 115 GLY A O 1
ATOM 863 N N . GLU A 1 116 ? 53.103 -2.251 0.669 1.00 41.16 116 GLU A N 1
ATOM 864 C CA . GLU A 1 116 ? 53.132 -1.377 -0.518 1.00 41.16 116 GLU A CA 1
ATOM 865 C C . GLU A 1 116 ? 51.760 -0.727 -0.722 1.00 41.16 116 GLU A C 1
ATOM 867 O O . GLU A 1 116 ? 50.796 -1.316 -1.214 1.00 41.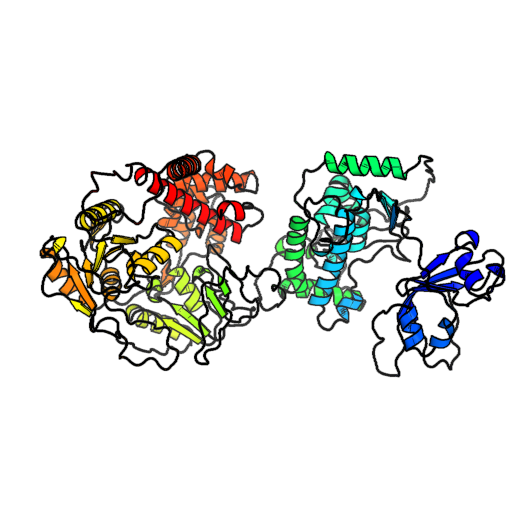16 116 GLU A O 1
ATOM 872 N N . ASP A 1 117 ? 51.680 0.514 -0.259 1.00 51.88 117 ASP A N 1
ATOM 873 C CA . ASP A 1 117 ? 50.481 1.331 -0.229 1.00 51.88 117 ASP A CA 1
ATOM 874 C C . ASP A 1 117 ? 50.117 1.752 -1.665 1.00 51.88 117 ASP A C 1
ATOM 876 O O . ASP A 1 117 ? 50.668 2.710 -2.210 1.00 51.88 117 ASP A O 1
ATOM 880 N N . VAL A 1 118 ? 49.239 0.983 -2.320 1.00 53.50 118 VAL A N 1
ATOM 881 C CA . VAL A 1 118 ? 48.740 1.254 -3.680 1.00 53.50 118 VAL A CA 1
ATOM 882 C C . VAL A 1 118 ? 48.265 2.702 -3.756 1.00 53.50 118 VAL A C 1
ATOM 884 O O . VAL A 1 118 ? 47.334 3.066 -3.052 1.00 53.50 118 VAL A O 1
ATOM 887 N N . LYS A 1 119 ? 48.882 3.527 -4.610 1.00 60.62 119 LYS A N 1
ATOM 888 C CA . LYS A 1 119 ? 48.482 4.937 -4.809 1.00 60.62 119 LYS A CA 1
ATOM 889 C C . LYS A 1 119 ? 47.713 5.189 -6.099 1.00 60.62 119 LYS A C 1
ATOM 891 O O . LYS A 1 119 ? 47.059 6.219 -6.235 1.00 60.62 119 LYS A O 1
ATOM 896 N N . VAL A 1 120 ? 47.782 4.256 -7.047 1.00 58.00 120 VAL A N 1
ATOM 897 C CA . VAL A 1 120 ? 47.079 4.344 -8.329 1.00 58.00 120 VAL A CA 1
ATOM 898 C C . VAL A 1 120 ? 46.460 2.996 -8.663 1.00 58.00 120 VAL A C 1
ATOM 900 O O . VAL A 1 120 ? 47.152 1.980 -8.679 1.00 58.00 120 VAL A O 1
ATOM 903 N N . LEU A 1 121 ? 45.169 3.004 -8.973 1.00 63.88 121 LEU A N 1
ATOM 904 C CA . LEU A 1 121 ? 44.421 1.873 -9.499 1.00 63.88 121 LEU A CA 1
ATOM 905 C C . LEU A 1 121 ? 44.127 2.132 -10.980 1.00 63.88 121 LEU A C 1
ATOM 907 O O . LEU A 1 121 ? 43.248 2.921 -11.313 1.00 63.88 121 LEU A O 1
ATOM 911 N N . ALA A 1 122 ? 44.877 1.488 -11.874 1.00 61.81 122 ALA A N 1
ATOM 912 C CA . ALA A 1 122 ? 44.685 1.631 -13.315 1.00 61.81 122 ALA A CA 1
ATOM 913 C C . ALA A 1 122 ? 43.837 0.480 -13.883 1.00 61.81 122 ALA A C 1
ATOM 915 O O . ALA A 1 122 ? 44.255 -0.677 -13.848 1.00 61.81 122 ALA A O 1
ATOM 916 N N . LEU A 1 123 ? 42.676 0.796 -14.455 1.00 60.75 123 LEU A N 1
ATOM 917 C CA . LEU A 1 123 ? 41.811 -0.144 -15.163 1.00 60.75 123 LEU A CA 1
ATOM 918 C C . LEU A 1 123 ? 42.232 -0.216 -16.630 1.00 60.75 123 LEU A C 1
ATOM 920 O O . LEU A 1 123 ? 42.190 0.777 -17.356 1.00 60.75 123 LEU A O 1
ATOM 924 N N . ILE A 1 124 ? 42.651 -1.397 -17.077 1.00 62.91 124 ILE A N 1
ATOM 925 C CA . ILE A 1 124 ? 43.092 -1.639 -18.453 1.00 62.91 124 ILE A CA 1
ATOM 926 C C . ILE A 1 124 ? 42.300 -2.823 -18.997 1.00 62.91 124 ILE A C 1
ATOM 928 O O . ILE A 1 124 ? 42.347 -3.912 -18.430 1.00 62.91 124 ILE A O 1
ATOM 932 N N . GLY A 1 125 ? 41.601 -2.625 -20.112 1.00 54.03 125 GLY A N 1
ATOM 933 C CA . GLY A 1 125 ? 40.899 -3.712 -20.793 1.00 54.03 125 GLY A CA 1
ATOM 934 C C . GLY A 1 125 ? 41.745 -4.459 -21.830 1.00 54.03 125 GLY A C 1
ATOM 935 O O . GLY A 1 125 ? 42.864 -4.062 -22.166 1.00 54.03 125 GLY A O 1
ATOM 936 N N . GLY A 1 126 ? 41.193 -5.565 -22.337 1.00 61.19 126 GLY A N 1
ATOM 937 C CA . GLY A 1 126 ? 41.818 -6.448 -23.329 1.00 61.19 126 GLY A CA 1
ATOM 938 C C . GLY A 1 126 ? 41.672 -5.936 -24.767 1.00 61.19 126 GLY A C 1
ATOM 939 O O . GLY A 1 126 ? 41.839 -4.753 -25.025 1.00 61.19 126 GLY A O 1
ATOM 940 N N . GLY A 1 127 ? 41.336 -6.808 -25.730 1.00 58.38 127 GLY A N 1
ATOM 941 C CA . GLY A 1 127 ? 41.004 -6.401 -27.116 1.00 58.38 127 GLY A CA 1
ATOM 942 C C . GLY A 1 127 ? 39.709 -5.577 -27.249 1.00 58.38 127 GLY A C 1
ATOM 943 O O . GLY A 1 127 ? 39.370 -5.116 -28.333 1.00 58.38 127 GLY A O 1
ATOM 944 N N . TYR A 1 128 ? 39.005 -5.404 -26.133 1.00 63.66 128 TYR A N 1
ATOM 945 C CA . TYR A 1 128 ? 37.853 -4.546 -25.894 1.00 63.66 128 TYR A CA 1
ATOM 946 C C . TYR A 1 128 ? 37.975 -4.074 -24.433 1.00 63.66 128 TYR A C 1
ATOM 948 O O . TYR A 1 128 ? 38.472 -4.845 -23.605 1.00 63.66 128 TYR A O 1
ATOM 956 N N . PHE A 1 129 ? 37.602 -2.831 -24.106 1.00 65.00 129 PHE A N 1
ATOM 957 C CA . PHE A 1 129 ? 37.819 -2.286 -22.761 1.00 65.00 129 PHE A CA 1
ATOM 958 C C . PHE A 1 129 ? 36.967 -3.015 -21.715 1.00 65.00 129 PHE A C 1
ATOM 960 O O . PHE A 1 129 ? 37.499 -3.627 -20.796 1.00 65.00 129 PHE A O 1
ATOM 967 N N . SER A 1 130 ? 35.650 -2.997 -21.904 1.00 78.19 130 SER A N 1
ATOM 968 C CA . SER A 1 130 ? 34.685 -3.821 -21.178 1.00 78.19 130 SER A CA 1
ATOM 969 C C . SER A 1 130 ? 33.363 -3.817 -21.944 1.00 78.19 130 SER A C 1
ATOM 971 O O . SER A 1 130 ? 32.968 -2.791 -22.502 1.00 78.19 130 SER A O 1
ATOM 973 N N . ASN A 1 131 ? 32.709 -4.977 -22.004 1.00 72.12 131 ASN A N 1
ATOM 974 C CA . ASN A 1 131 ? 31.399 -5.133 -22.636 1.00 72.12 131 ASN A CA 1
ATOM 975 C C . ASN A 1 131 ? 30.235 -4.862 -21.663 1.00 72.12 131 ASN A C 1
ATOM 977 O O . ASN A 1 131 ? 29.092 -4.872 -22.106 1.00 72.12 131 ASN A O 1
ATOM 981 N N . GLY A 1 132 ? 30.515 -4.623 -20.374 1.00 75.81 132 GLY A N 1
ATOM 982 C CA . GLY A 1 132 ? 29.492 -4.622 -19.327 1.00 75.81 132 GLY A CA 1
ATOM 983 C C . GLY A 1 132 ? 28.990 -6.041 -19.061 1.00 75.81 132 GLY A C 1
ATOM 984 O O . GLY A 1 132 ? 29.795 -6.964 -18.909 1.00 75.81 132 GLY A O 1
ATOM 985 N N . ILE A 1 133 ? 27.671 -6.213 -19.061 1.00 75.62 133 ILE A N 1
ATOM 986 C CA . ILE A 1 133 ? 26.997 -7.493 -18.816 1.00 75.62 133 ILE A CA 1
ATOM 987 C C . ILE A 1 133 ? 27.419 -8.605 -19.794 1.00 75.62 133 ILE A C 1
ATOM 989 O O . ILE A 1 133 ? 27.557 -8.410 -21.009 1.00 75.62 133 ILE A O 1
ATOM 993 N N . ALA A 1 134 ? 27.604 -9.822 -19.278 1.00 82.12 134 ALA A N 1
ATOM 994 C CA . ALA A 1 134 ? 28.077 -10.954 -20.066 1.00 82.12 134 ALA A CA 1
ATOM 995 C C . ALA A 1 134 ? 26.925 -11.674 -20.791 1.00 82.12 134 ALA A C 1
ATOM 997 O O . ALA A 1 134 ? 26.494 -12.751 -20.390 1.00 82.12 134 ALA A O 1
ATOM 998 N N . LEU A 1 135 ? 26.461 -11.116 -21.916 1.00 79.88 135 LEU A N 1
ATOM 999 C CA . LEU A 1 135 ? 25.288 -11.624 -22.653 1.00 79.88 135 LEU A CA 1
ATOM 1000 C C . LEU A 1 135 ? 25.357 -13.114 -23.034 1.00 79.88 135 LEU A C 1
ATOM 1002 O O . LEU A 1 135 ? 24.334 -13.785 -23.019 1.00 79.88 135 LEU A O 1
ATOM 1006 N N . ASN A 1 136 ? 26.542 -13.646 -23.356 1.00 78.88 136 ASN A N 1
ATOM 1007 C CA . ASN A 1 136 ? 26.697 -15.080 -23.638 1.00 78.88 136 ASN A CA 1
ATOM 1008 C C . ASN A 1 136 ? 26.525 -15.938 -22.377 1.00 78.88 136 ASN A C 1
ATOM 1010 O O . ASN A 1 136 ? 25.969 -17.024 -22.459 1.00 78.88 136 ASN A O 1
ATOM 1014 N N . THR A 1 137 ? 27.010 -15.470 -21.225 1.00 79.69 137 THR A N 1
ATOM 1015 C CA . THR A 1 137 ? 26.847 -16.175 -19.946 1.00 79.69 137 THR A CA 1
ATOM 1016 C C . THR A 1 137 ? 25.377 -16.192 -19.550 1.00 79.69 137 THR A C 1
ATOM 1018 O O . THR A 1 137 ? 24.832 -17.257 -19.291 1.00 79.69 137 THR A O 1
ATOM 1021 N N . ILE A 1 138 ? 24.728 -15.030 -19.635 1.00 77.19 138 ILE A N 1
ATOM 1022 C CA . ILE A 1 138 ? 23.295 -14.839 -19.398 1.00 77.19 138 ILE A CA 1
ATOM 1023 C C . ILE A 1 138 ? 22.454 -15.767 -20.280 1.00 77.19 138 ILE A C 1
ATOM 1025 O O . ILE A 1 138 ? 21.563 -16.454 -19.798 1.00 77.19 138 ILE A O 1
ATOM 1029 N N . GLU A 1 139 ? 22.757 -15.827 -21.577 1.00 80.75 139 GLU A N 1
ATOM 1030 C CA . GLU A 1 139 ? 22.018 -16.654 -22.535 1.00 80.75 139 GLU A CA 1
ATOM 1031 C C . GLU A 1 139 ? 22.179 -18.165 -22.293 1.00 80.75 139 GLU A C 1
ATOM 1033 O O . GLU A 1 139 ? 21.329 -18.955 -22.699 1.00 80.75 139 GLU A O 1
ATOM 1038 N N . HIS A 1 140 ? 23.265 -18.580 -21.641 1.00 77.50 140 HIS A N 1
ATOM 1039 C CA . HIS A 1 140 ? 23.549 -19.980 -21.325 1.00 77.50 140 HIS A CA 1
ATOM 1040 C C . HIS A 1 140 ? 23.227 -20.365 -19.873 1.00 77.50 140 HIS A C 1
ATOM 1042 O O . HIS A 1 140 ? 23.415 -21.528 -19.508 1.00 77.50 140 HIS A O 1
ATOM 1048 N N . ALA A 1 141 ? 22.754 -19.425 -19.054 1.00 67.81 141 ALA A N 1
ATOM 1049 C CA . ALA A 1 141 ? 22.358 -19.680 -17.678 1.00 67.81 141 ALA A CA 1
ATOM 1050 C C . ALA A 1 141 ? 21.007 -20.404 -17.601 1.00 67.81 141 ALA A C 1
ATOM 1052 O O . ALA A 1 141 ? 20.152 -20.273 -18.476 1.00 67.81 141 ALA A O 1
ATOM 1053 N N . SER A 1 142 ? 20.800 -21.156 -16.518 1.00 66.25 142 SER A N 1
ATOM 1054 C CA . SER A 1 142 ? 19.523 -21.822 -16.231 1.00 66.25 142 SER A CA 1
ATOM 1055 C C . SER A 1 142 ? 18.385 -20.827 -15.990 1.00 66.25 142 SER A C 1
ATOM 1057 O O . SER A 1 142 ? 17.243 -21.119 -16.331 1.00 66.25 142 SER A O 1
ATOM 1059 N N . SER A 1 143 ? 18.701 -19.650 -15.443 1.00 72.81 143 SER A N 1
ATOM 1060 C CA . SER A 1 143 ? 17.792 -18.509 -15.320 1.00 72.81 143 SER A CA 1
ATOM 1061 C C . SER A 1 143 ? 18.460 -17.259 -15.900 1.00 72.81 143 SER A C 1
ATOM 1063 O O . SER A 1 143 ? 19.246 -16.606 -15.210 1.00 72.81 143 SER A O 1
ATOM 1065 N N . PRO A 1 144 ? 18.179 -16.908 -17.169 1.00 71.31 144 PRO A N 1
ATOM 1066 C CA . PRO A 1 144 ? 18.774 -15.732 -17.795 1.00 71.31 144 PRO A CA 1
ATOM 1067 C C . PRO A 1 144 ? 18.403 -14.413 -17.106 1.00 71.31 144 PRO A C 1
ATOM 1069 O O . PRO A 1 144 ? 19.228 -13.513 -17.078 1.00 71.31 144 PRO A O 1
ATOM 1072 N N . GLY A 1 145 ? 17.202 -14.290 -16.528 1.00 71.25 145 GLY A N 1
ATOM 1073 C CA . GLY A 1 145 ? 16.809 -13.093 -15.768 1.00 71.25 145 GLY A CA 1
ATOM 1074 C C . GLY A 1 145 ? 17.647 -12.915 -14.497 1.00 71.25 145 GLY A C 1
ATOM 1075 O O . GLY A 1 145 ? 18.189 -11.838 -14.259 1.00 71.25 145 GLY A O 1
ATOM 1076 N N . GLN A 1 146 ? 17.847 -14.000 -13.737 1.00 70.06 146 GLN A N 1
ATOM 1077 C CA . GLN A 1 146 ? 18.690 -13.985 -12.535 1.00 70.06 146 GLN A CA 1
ATOM 1078 C C . GLN A 1 146 ? 20.162 -13.733 -12.871 1.00 70.06 146 GLN A C 1
ATOM 1080 O O . GLN A 1 146 ? 20.797 -12.893 -12.248 1.00 70.06 146 GLN A O 1
ATOM 1085 N N . GLU A 1 147 ? 20.703 -14.394 -13.898 1.00 75.75 147 GLU A N 1
ATOM 1086 C CA . GLU A 1 147 ? 22.090 -14.163 -14.315 1.00 75.75 147 GLU A CA 1
ATOM 1087 C C . GLU A 1 147 ? 22.285 -12.730 -14.843 1.00 75.75 147 GLU A C 1
ATOM 1089 O O . GLU A 1 147 ? 23.322 -12.118 -14.586 1.00 75.75 147 GLU A O 1
ATOM 1094 N N . THR A 1 148 ? 21.296 -12.158 -15.546 1.00 74.75 148 THR A N 1
ATOM 1095 C CA . THR A 1 148 ? 21.298 -10.735 -15.924 1.00 74.75 148 THR A CA 1
ATOM 1096 C C . THR A 1 148 ? 21.405 -9.857 -14.684 1.00 74.75 148 THR A C 1
ATOM 1098 O O . THR A 1 148 ? 22.321 -9.035 -14.608 1.00 74.75 148 THR A O 1
ATOM 1101 N N . TRP A 1 149 ? 20.524 -10.071 -13.706 1.00 75.75 149 TRP A N 1
ATOM 1102 C CA . TRP A 1 149 ? 20.499 -9.335 -12.446 1.00 75.75 149 TRP A CA 1
ATOM 1103 C C . TRP A 1 149 ? 21.826 -9.415 -11.685 1.00 75.75 149 TRP A C 1
ATOM 1105 O O . TRP A 1 149 ? 22.367 -8.391 -11.264 1.00 75.75 149 TRP A O 1
ATOM 1115 N N . ASP A 1 150 ? 22.407 -10.609 -11.586 1.00 73.19 150 ASP A N 1
ATOM 1116 C CA . ASP A 1 150 ? 23.678 -10.833 -10.901 1.00 73.19 150 ASP A CA 1
ATOM 1117 C C . ASP A 1 150 ? 24.844 -10.131 -11.627 1.00 73.19 150 ASP A C 1
ATOM 1119 O O . ASP A 1 150 ? 25.714 -9.539 -10.983 1.00 73.19 150 ASP A O 1
ATOM 1123 N N . ASN A 1 151 ? 24.850 -10.120 -12.970 1.00 77.06 151 ASN A N 1
ATOM 1124 C CA . ASN A 1 151 ? 25.856 -9.412 -13.780 1.00 77.06 151 ASN A CA 1
ATOM 1125 C C . ASN A 1 151 ? 25.784 -7.889 -13.590 1.00 77.06 151 ASN A C 1
ATOM 1127 O O . ASN A 1 151 ? 26.823 -7.222 -13.508 1.00 77.06 151 ASN A O 1
ATOM 1131 N N . ILE A 1 152 ? 24.568 -7.348 -13.526 1.00 74.38 152 ILE A N 1
ATOM 1132 C CA . ILE A 1 152 ? 24.313 -5.931 -13.264 1.00 74.38 152 ILE A CA 1
ATOM 1133 C C . ILE A 1 152 ? 24.750 -5.580 -11.846 1.00 74.38 152 ILE A C 1
ATOM 1135 O O . ILE A 1 152 ? 25.585 -4.699 -11.668 1.00 74.38 152 ILE A O 1
ATOM 1139 N N . CYS A 1 153 ? 24.278 -6.320 -10.839 1.00 71.88 153 CYS A N 1
ATOM 1140 C CA . CYS A 1 153 ? 24.632 -6.085 -9.442 1.00 71.88 153 CYS A CA 1
ATOM 1141 C C . CYS A 1 153 ? 26.147 -6.177 -9.209 1.00 71.88 153 CYS A C 1
ATOM 1143 O O . CYS A 1 153 ? 26.705 -5.392 -8.439 1.00 71.88 153 CYS A O 1
ATOM 1145 N N . ALA A 1 154 ? 26.835 -7.100 -9.889 1.00 71.62 154 ALA A N 1
ATOM 1146 C CA . ALA A 1 154 ? 28.291 -7.201 -9.848 1.00 71.62 154 ALA A CA 1
ATOM 1147 C C . ALA A 1 154 ? 28.978 -5.975 -10.469 1.00 71.62 154 ALA A C 1
ATOM 1149 O O . ALA A 1 154 ? 29.964 -5.475 -9.925 1.00 71.62 154 ALA A O 1
ATOM 1150 N N . SER A 1 155 ? 28.451 -5.468 -11.582 1.00 73.25 155 SER A N 1
ATOM 1151 C CA . SER A 1 155 ? 28.986 -4.283 -12.256 1.00 73.25 155 SER A CA 1
ATOM 1152 C C . SER A 1 155 ? 28.725 -3.007 -11.444 1.00 73.25 155 SER A C 1
ATOM 1154 O O . SER A 1 155 ? 29.654 -2.227 -11.233 1.00 73.25 155 SER A O 1
ATOM 1156 N N . ASP A 1 156 ? 27.528 -2.858 -10.872 1.00 74.94 156 ASP A N 1
ATOM 1157 C CA . ASP A 1 156 ? 27.173 -1.823 -9.896 1.00 74.94 156 ASP A CA 1
ATOM 1158 C C . ASP A 1 156 ? 28.096 -1.845 -8.682 1.00 74.94 156 ASP A C 1
ATOM 1160 O O . ASP A 1 156 ? 28.515 -0.793 -8.215 1.00 74.94 156 ASP A O 1
ATOM 1164 N N . ASN A 1 157 ? 28.437 -3.025 -8.156 1.00 71.44 157 ASN A N 1
ATOM 1165 C CA . ASN A 1 157 ? 29.354 -3.136 -7.022 1.00 71.44 157 ASN A CA 1
ATOM 1166 C C . ASN A 1 157 ? 30.749 -2.621 -7.379 1.00 71.44 157 ASN A C 1
ATOM 1168 O O . ASN A 1 157 ? 31.377 -1.957 -6.560 1.00 71.44 157 ASN A O 1
ATOM 1172 N N . ILE A 1 158 ? 31.229 -2.870 -8.599 1.00 73.38 158 ILE A N 1
ATOM 1173 C CA . ILE A 1 158 ? 32.525 -2.351 -9.052 1.00 73.38 158 ILE A CA 1
ATOM 1174 C C . ILE A 1 158 ? 32.454 -0.838 -9.267 1.00 73.38 158 ILE A C 1
ATOM 1176 O O . ILE A 1 158 ? 33.344 -0.124 -8.813 1.00 73.38 158 ILE A O 1
ATOM 1180 N N . VAL A 1 159 ? 31.403 -0.326 -9.911 1.00 75.75 159 VAL A N 1
ATOM 1181 C CA . VAL A 1 159 ? 31.228 1.123 -10.098 1.00 75.75 159 VAL A CA 1
ATOM 1182 C C . VAL A 1 159 ? 31.077 1.822 -8.748 1.00 75.75 159 VAL A C 1
ATOM 1184 O O . VAL A 1 159 ? 31.786 2.781 -8.468 1.00 75.75 159 VAL A O 1
ATOM 1187 N N . SER A 1 160 ? 30.250 1.281 -7.859 1.00 73.69 160 SER A N 1
ATOM 1188 C CA . SER A 1 160 ? 30.088 1.748 -6.485 1.00 73.69 160 SER A CA 1
ATOM 1189 C C . SER A 1 160 ? 31.381 1.638 -5.686 1.00 73.69 160 SER A C 1
ATOM 1191 O O . SER A 1 160 ? 31.616 2.495 -4.851 1.00 73.69 160 SER A O 1
ATOM 1193 N N . PHE A 1 161 ? 32.244 0.652 -5.945 1.00 72.75 161 PHE A N 1
ATOM 1194 C CA . PHE A 1 161 ? 33.569 0.558 -5.330 1.00 72.75 161 PHE A CA 1
ATOM 1195 C C . PHE A 1 161 ? 34.508 1.665 -5.819 1.00 72.75 161 PHE A C 1
ATOM 1197 O O . PHE A 1 161 ? 35.239 2.249 -5.020 1.00 72.75 161 PHE A O 1
ATOM 1204 N N . LEU A 1 162 ? 34.488 1.961 -7.120 1.00 73.75 162 LEU A N 1
ATOM 1205 C CA . LEU A 1 162 ? 35.275 3.041 -7.719 1.00 73.75 162 LEU A CA 1
ATOM 1206 C C . LEU A 1 162 ? 34.784 4.420 -7.256 1.00 73.75 162 LEU A C 1
ATOM 1208 O O . LEU A 1 162 ? 35.602 5.324 -7.101 1.00 73.75 162 LEU A O 1
ATOM 1212 N N . CYS A 1 163 ? 33.479 4.540 -6.997 1.00 71.94 163 CYS A N 1
ATOM 1213 C CA . CYS A 1 163 ? 32.787 5.749 -6.553 1.00 71.94 163 CYS A CA 1
ATOM 1214 C C . CYS A 1 163 ? 32.480 5.788 -5.043 1.00 71.94 163 CYS A C 1
ATOM 1216 O O . CYS A 1 163 ? 31.783 6.695 -4.591 1.00 71.94 163 CYS A O 1
ATOM 1218 N N . SER A 1 164 ? 32.950 4.818 -4.247 1.00 64.25 164 SER A N 1
ATOM 1219 C CA . SER A 1 164 ? 32.628 4.690 -2.807 1.00 64.25 164 SER A CA 1
ATOM 1220 C C . SER A 1 164 ? 33.183 5.834 -1.966 1.00 64.25 164 SER A C 1
ATOM 1222 O O . SER A 1 164 ? 32.919 5.949 -0.775 1.00 64.25 164 SER A O 1
ATOM 1224 N N . ASP A 1 165 ? 33.972 6.686 -2.601 1.00 58.81 165 ASP A N 1
ATOM 1225 C CA . ASP A 1 165 ? 34.438 7.950 -2.094 1.00 58.81 165 ASP A CA 1
ATOM 1226 C C . ASP A 1 165 ? 33.376 9.052 -2.115 1.00 58.81 165 ASP A C 1
ATOM 1228 O O . ASP A 1 165 ? 33.713 10.151 -1.712 1.00 58.81 165 ASP A O 1
ATOM 1232 N N . ILE A 1 166 ? 32.145 8.809 -2.581 1.00 54.56 166 ILE A N 1
ATOM 1233 C CA . ILE A 1 166 ? 31.122 9.850 -2.788 1.00 54.56 166 ILE A CA 1
ATOM 1234 C C . ILE A 1 166 ? 29.845 9.651 -1.931 1.00 54.56 166 ILE A C 1
ATOM 1236 O O . ILE A 1 166 ? 29.071 10.597 -1.742 1.00 54.56 166 ILE A O 1
ATOM 1240 N N . SER A 1 167 ? 29.640 8.482 -1.312 1.00 54.16 167 SER A N 1
ATOM 1241 C CA . SER A 1 167 ? 28.534 8.225 -0.368 1.00 54.16 167 SER A CA 1
ATOM 1242 C C . SER A 1 167 ? 28.976 8.337 1.100 1.00 54.16 167 SER A C 1
ATOM 1244 O O . SER A 1 167 ? 30.088 7.947 1.442 1.00 54.16 167 SER A O 1
ATOM 1246 N N . ASP A 1 168 ? 28.113 8.876 1.975 1.00 51.75 168 ASP A N 1
ATOM 1247 C CA . ASP A 1 168 ? 28.355 8.905 3.437 1.00 51.75 168 ASP A CA 1
ATOM 1248 C C . ASP A 1 168 ? 28.229 7.522 4.067 1.00 51.75 168 ASP A C 1
ATOM 1250 O O . ASP A 1 168 ? 28.851 7.220 5.083 1.00 51.75 168 ASP A O 1
ATOM 1254 N N . GLU A 1 169 ? 27.459 6.660 3.419 1.00 53.16 169 GLU A N 1
ATOM 1255 C CA . GLU A 1 169 ? 27.285 5.273 3.796 1.00 53.16 169 GLU A CA 1
ATOM 1256 C C . GLU A 1 169 ? 28.144 4.398 2.891 1.00 53.16 169 GLU A C 1
ATOM 1258 O O . GLU A 1 169 ? 28.081 4.493 1.659 1.00 53.16 169 GLU A O 1
ATOM 1263 N N . GLN A 1 170 ? 28.956 3.528 3.490 1.00 55.03 170 GLN A N 1
ATOM 1264 C CA . GLN A 1 170 ? 29.637 2.497 2.723 1.00 55.03 170 GLN A CA 1
ATOM 1265 C C . GLN A 1 170 ? 28.618 1.449 2.251 1.00 55.03 170 GLN A C 1
ATOM 1267 O O . GLN A 1 170 ? 27.797 1.002 3.061 1.00 55.03 170 GLN A O 1
ATOM 1272 N N . PRO A 1 171 ? 28.680 1.013 0.976 1.00 54.94 171 PRO A N 1
ATOM 1273 C CA . PRO A 1 171 ? 27.856 -0.083 0.479 1.00 54.94 171 PRO A CA 1
ATOM 1274 C C . PRO A 1 171 ? 27.947 -1.305 1.398 1.00 54.94 171 PRO A C 1
ATOM 1276 O O . PRO A 1 171 ? 29.018 -1.583 1.931 1.00 54.94 171 PRO A O 1
ATOM 1279 N N . ALA A 1 172 ? 26.867 -2.076 1.543 1.00 55.47 172 ALA A N 1
ATOM 1280 C CA . ALA A 1 172 ? 26.830 -3.236 2.443 1.00 55.47 172 ALA A CA 1
ATOM 1281 C C . ALA A 1 172 ? 28.000 -4.223 2.223 1.00 55.47 172 ALA A C 1
ATOM 1283 O O . ALA A 1 172 ? 28.554 -4.749 3.181 1.00 55.47 172 ALA A O 1
ATOM 1284 N N . PHE A 1 173 ? 28.455 -4.409 0.975 1.00 53.78 173 PHE A N 1
ATOM 1285 C CA . PHE A 1 173 ? 29.610 -5.263 0.654 1.00 53.78 173 PHE A CA 1
ATOM 1286 C C . PHE A 1 173 ? 30.975 -4.676 1.077 1.00 53.78 173 PHE A C 1
ATOM 1288 O O . PHE A 1 173 ? 31.971 -5.397 1.094 1.00 53.78 173 PHE A O 1
ATOM 1295 N N . MET A 1 174 ? 31.040 -3.377 1.381 1.00 52.12 174 MET A N 1
ATOM 1296 C CA . MET A 1 174 ? 32.215 -2.682 1.916 1.00 52.12 174 MET A CA 1
ATOM 1297 C C . MET A 1 174 ? 32.197 -2.549 3.440 1.00 52.12 174 MET A C 1
ATOM 1299 O O . MET A 1 174 ? 33.243 -2.277 4.027 1.00 52.12 174 MET A O 1
ATOM 1303 N N . GLN A 1 175 ? 31.052 -2.749 4.099 1.00 56.78 175 GLN A N 1
ATOM 1304 C CA . GLN A 1 175 ? 30.962 -2.647 5.555 1.00 56.78 175 GLN A CA 1
ATOM 1305 C C . GLN A 1 175 ? 31.917 -3.659 6.214 1.00 56.78 175 GLN A C 1
ATOM 1307 O O . GLN A 1 175 ? 31.861 -4.860 5.964 1.00 56.78 175 GLN A O 1
ATOM 1312 N N . GLY A 1 176 ? 32.861 -3.156 7.017 1.00 53.62 176 GLY A N 1
ATOM 1313 C CA . GLY A 1 176 ? 33.931 -3.957 7.632 1.00 53.62 176 GLY A CA 1
ATOM 1314 C C . GLY A 1 176 ? 35.148 -4.242 6.732 1.00 53.62 176 GLY A C 1
ATOM 1315 O O . GLY A 1 176 ? 36.151 -4.758 7.219 1.00 53.62 176 GLY A O 1
ATOM 1316 N N . GLN A 1 177 ? 35.116 -3.857 5.451 1.00 48.53 177 GLN A N 1
ATOM 1317 C CA . GLN A 1 177 ? 36.182 -4.044 4.454 1.00 48.53 177 GLN A CA 1
ATOM 1318 C C . GLN A 1 177 ? 36.987 -2.741 4.240 1.00 48.53 177 GLN A C 1
ATOM 1320 O O . GLN A 1 177 ? 37.098 -2.219 3.136 1.00 48.53 177 GLN A O 1
ATOM 1325 N N . GLY A 1 178 ? 37.599 -2.205 5.299 1.00 57.94 178 GLY A N 1
ATOM 1326 C CA . GLY A 1 178 ? 38.588 -1.119 5.199 1.00 57.94 178 GLY A CA 1
ATOM 1327 C C . GLY A 1 178 ? 38.077 0.264 4.736 1.00 57.94 178 GLY A C 1
ATOM 1328 O O . GLY A 1 178 ? 36.893 0.521 4.548 1.00 57.94 178 GLY A O 1
ATOM 1329 N N . LYS A 1 179 ? 39.012 1.217 4.613 1.00 60.47 179 LYS A N 1
ATOM 1330 C CA . LYS A 1 179 ? 38.737 2.625 4.258 1.00 60.47 179 LYS A CA 1
ATOM 1331 C C . LYS A 1 179 ? 38.473 2.801 2.754 1.00 60.47 179 LYS A C 1
ATOM 1333 O O . LYS A 1 179 ? 39.097 2.115 1.942 1.00 60.47 179 LYS A O 1
ATOM 1338 N N . ALA A 1 180 ? 37.626 3.770 2.389 1.00 65.44 180 ALA A N 1
ATOM 1339 C CA . ALA A 1 180 ? 37.313 4.111 0.993 1.00 65.44 180 ALA A CA 1
ATOM 1340 C C . ALA A 1 180 ? 38.564 4.543 0.193 1.00 65.44 180 ALA A C 1
ATOM 1342 O O . ALA A 1 180 ? 39.583 4.943 0.768 1.00 65.44 180 ALA A O 1
ATOM 1343 N N . LEU A 1 181 ? 38.502 4.498 -1.146 1.00 68.00 181 LEU A N 1
ATOM 1344 C CA . LEU A 1 181 ? 39.658 4.792 -2.012 1.00 68.00 181 LEU A CA 1
ATOM 1345 C C . LEU A 1 181 ? 40.214 6.213 -1.815 1.00 68.00 181 LEU A C 1
ATOM 1347 O O . LEU A 1 181 ? 41.430 6.400 -1.841 1.00 68.00 181 LEU A O 1
ATOM 1351 N N . SER A 1 182 ? 39.352 7.203 -1.564 1.00 61.12 182 SER A N 1
ATOM 1352 C CA . SER A 1 182 ? 39.749 8.582 -1.237 1.00 61.12 182 SER A CA 1
ATOM 1353 C C . SER A 1 182 ? 40.512 8.672 0.086 1.00 61.12 182 SER A C 1
ATOM 1355 O O . SER A 1 182 ? 41.578 9.281 0.144 1.00 61.12 182 SER A O 1
ATOM 1357 N N . GLN A 1 183 ? 40.027 7.994 1.127 1.00 61.69 183 GLN A N 1
ATOM 1358 C CA . GLN A 1 183 ? 40.660 7.934 2.450 1.00 61.69 183 GLN A CA 1
ATOM 1359 C C . GLN A 1 183 ? 42.012 7.204 2.429 1.00 61.69 183 GLN A C 1
ATOM 1361 O O . GLN A 1 183 ? 42.855 7.425 3.296 1.00 61.69 183 GLN A O 1
ATOM 1366 N N . ARG A 1 184 ? 42.221 6.333 1.436 1.00 63.56 184 ARG A N 1
ATOM 1367 C CA . ARG A 1 184 ? 43.490 5.641 1.168 1.00 63.56 184 ARG A CA 1
ATOM 1368 C C . ARG A 1 184 ? 44.396 6.385 0.183 1.00 63.56 184 ARG A C 1
ATOM 1370 O O . ARG A 1 184 ? 45.505 5.925 -0.084 1.00 63.56 184 ARG A O 1
ATOM 1377 N N . VAL A 1 185 ? 43.955 7.535 -0.335 1.00 63.66 185 VAL A N 1
ATOM 1378 C CA . VAL A 1 185 ? 44.717 8.358 -1.288 1.00 63.66 185 VAL A CA 1
ATOM 1379 C C . VAL A 1 185 ? 45.013 7.580 -2.586 1.00 63.66 185 VAL A C 1
ATOM 1381 O O . VAL A 1 185 ? 46.098 7.671 -3.159 1.00 63.66 185 VAL A O 1
ATOM 1384 N N . ILE A 1 186 ? 44.046 6.769 -3.036 1.00 66.06 186 ILE A N 1
ATOM 1385 C CA . ILE A 1 186 ? 44.144 5.952 -4.252 1.00 66.06 186 ILE A CA 1
ATOM 1386 C C . ILE A 1 186 ? 43.454 6.666 -5.404 1.00 66.06 186 ILE A C 1
ATOM 1388 O O . ILE A 1 186 ? 42.244 6.907 -5.376 1.00 66.06 186 ILE A O 1
ATOM 1392 N N . VAL A 1 187 ? 44.230 6.957 -6.442 1.00 64.62 187 VAL A N 1
ATOM 1393 C CA . VAL A 1 187 ? 43.753 7.575 -7.679 1.00 64.62 187 VAL A CA 1
ATOM 1394 C C . VAL A 1 187 ? 43.347 6.496 -8.676 1.00 64.62 187 VAL A C 1
ATOM 1396 O O . VAL A 1 187 ? 44.134 5.598 -8.968 1.00 64.62 187 VAL A O 1
ATOM 1399 N N . THR A 1 188 ? 42.142 6.579 -9.231 1.00 67.62 188 THR A N 1
ATOM 1400 C CA . THR A 1 188 ? 41.649 5.610 -10.221 1.00 67.62 188 THR A CA 1
ATOM 1401 C C . THR A 1 188 ? 41.843 6.128 -11.649 1.00 67.62 188 THR A C 1
ATOM 1403 O O . THR A 1 188 ? 41.569 7.289 -11.946 1.00 67.62 188 THR A O 1
ATOM 1406 N N . VAL A 1 189 ? 42.351 5.287 -12.554 1.00 66.25 189 VAL A N 1
ATOM 1407 C CA . VAL A 1 189 ? 42.648 5.668 -13.945 1.00 66.25 189 VAL A CA 1
ATOM 1408 C C . VAL A 1 189 ? 42.095 4.629 -14.918 1.00 66.25 189 VAL A C 1
ATOM 1410 O O . VAL A 1 189 ? 42.557 3.494 -14.925 1.00 66.25 189 VAL A O 1
ATOM 1413 N N . ALA A 1 190 ? 41.169 5.003 -15.798 1.00 65.81 190 ALA A N 1
ATOM 1414 C CA . ALA A 1 190 ? 40.685 4.149 -16.880 1.00 65.81 190 ALA A CA 1
ATOM 1415 C C . ALA A 1 190 ? 41.528 4.336 -18.150 1.00 65.81 190 ALA A C 1
ATOM 1417 O O . ALA A 1 190 ? 41.491 5.377 -18.799 1.00 65.81 190 ALA A O 1
ATOM 1418 N N . CYS A 1 191 ? 42.276 3.310 -18.545 1.00 69.56 191 CYS A N 1
ATOM 1419 C CA . CYS A 1 191 ? 43.116 3.303 -19.742 1.00 69.56 191 CYS A CA 1
ATOM 1420 C C . CYS A 1 191 ? 42.393 2.608 -20.906 1.00 69.56 191 CYS A C 1
ATOM 1422 O O . CYS A 1 191 ? 42.524 1.399 -21.130 1.00 69.56 191 CYS A O 1
ATOM 1424 N N . VAL A 1 192 ? 41.643 3.386 -21.681 1.00 60.97 192 VAL A N 1
ATOM 1425 C CA . VAL A 1 192 ? 40.758 2.908 -22.742 1.00 60.97 192 VAL A CA 1
ATOM 1426 C C . VAL A 1 192 ? 41.495 2.875 -24.079 1.00 60.97 192 VAL A C 1
ATOM 1428 O O . VAL A 1 192 ? 41.618 3.867 -24.793 1.00 60.97 192 VAL A O 1
ATOM 1431 N N . ARG A 1 193 ? 42.032 1.707 -24.435 1.00 64.81 193 ARG A N 1
ATOM 1432 C CA . ARG A 1 193 ? 42.725 1.500 -25.723 1.00 64.81 193 ARG A CA 1
ATOM 1433 C C . ARG A 1 193 ? 41.826 0.959 -26.831 1.00 64.81 193 ARG A C 1
ATOM 1435 O O . ARG A 1 193 ? 42.190 1.063 -27.999 1.00 64.81 193 ARG A O 1
ATOM 1442 N N . TRP A 1 194 ? 40.693 0.383 -26.454 1.00 69.38 194 TRP A N 1
ATOM 1443 C CA . TRP A 1 194 ? 39.737 -0.291 -27.325 1.00 69.38 194 TRP A CA 1
ATOM 1444 C C . TRP A 1 194 ? 38.320 0.062 -26.889 1.00 69.38 194 TRP A C 1
ATOM 1446 O O . TRP A 1 194 ? 38.137 0.620 -25.811 1.00 69.38 194 TRP A O 1
ATOM 1456 N N . ASN A 1 195 ? 37.339 -0.247 -27.729 1.00 77.19 195 ASN A N 1
ATOM 1457 C CA . ASN A 1 195 ? 35.946 0.153 -27.532 1.00 77.19 195 ASN A CA 1
ATOM 1458 C C . ASN A 1 195 ? 35.387 -0.296 -26.171 1.00 77.19 195 ASN A C 1
ATOM 1460 O O . ASN A 1 195 ? 35.829 -1.304 -25.621 1.00 77.19 195 ASN A O 1
ATOM 1464 N N . ALA A 1 196 ? 34.412 0.443 -25.650 1.00 73.69 196 ALA A N 1
ATOM 1465 C CA . ALA A 1 196 ? 33.671 0.100 -24.439 1.00 73.69 196 ALA A CA 1
ATOM 1466 C C . ALA A 1 196 ? 32.169 0.12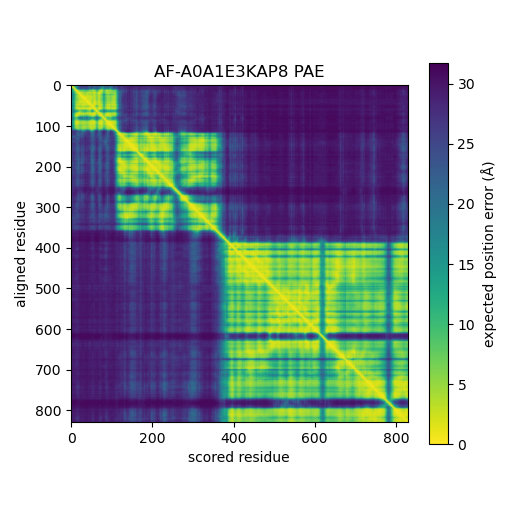2 -24.746 1.00 73.69 196 ALA A C 1
ATOM 1468 O O . ALA A 1 196 ? 31.692 1.009 -25.452 1.00 73.69 196 ALA A O 1
ATOM 1469 N N . ALA A 1 197 ? 31.438 -0.878 -24.256 1.00 76.44 197 ALA A N 1
ATOM 1470 C CA . ALA A 1 197 ? 29.975 -0.917 -24.304 1.00 76.44 197 ALA A CA 1
ATOM 1471 C C . ALA A 1 197 ? 29.406 -0.432 -22.964 1.00 76.44 197 ALA A C 1
ATOM 1473 O O . ALA A 1 197 ? 30.189 -0.138 -22.069 1.00 76.44 197 ALA A O 1
ATOM 1474 N N . ALA A 1 198 ? 28.084 -0.365 -22.830 1.00 74.81 198 ALA A N 1
ATOM 1475 C CA . ALA A 1 198 ? 27.378 0.364 -21.778 1.00 74.81 198 ALA A CA 1
ATOM 1476 C C . ALA A 1 198 ? 27.988 0.212 -20.367 1.00 74.81 198 ALA A C 1
ATOM 1478 O O . ALA A 1 198 ? 28.648 1.141 -19.914 1.00 74.81 198 ALA A O 1
ATOM 1479 N N . GLY A 1 199 ? 27.949 -0.964 -19.734 1.00 75.38 199 GLY A N 1
ATOM 1480 C CA . GLY A 1 199 ? 28.572 -1.140 -18.407 1.00 75.38 199 GLY A CA 1
ATOM 1481 C C . GLY A 1 199 ? 30.093 -0.903 -18.369 1.00 75.38 199 GLY A C 1
ATOM 1482 O O . GLY A 1 199 ? 30.668 -0.550 -17.343 1.00 75.38 199 GLY A O 1
ATOM 1483 N N . GLY A 1 200 ? 30.776 -1.038 -19.507 1.00 78.75 200 GLY A N 1
ATOM 1484 C CA . GLY A 1 200 ? 32.179 -0.662 -19.647 1.00 78.75 200 GLY A CA 1
ATOM 1485 C C . GLY A 1 200 ? 32.412 0.846 -19.672 1.00 78.75 200 GLY A C 1
ATOM 1486 O O . GLY A 1 200 ? 33.393 1.302 -19.093 1.00 78.75 200 GLY A O 1
ATOM 1487 N N . VAL A 1 201 ? 31.534 1.618 -20.316 1.00 77.56 201 VAL A N 1
ATOM 1488 C CA . VAL A 1 201 ? 31.593 3.085 -20.317 1.00 77.56 201 VAL A CA 1
ATOM 1489 C C . VAL A 1 201 ? 31.302 3.602 -18.907 1.00 77.56 201 VAL A C 1
ATOM 1491 O O . VAL A 1 201 ? 32.044 4.462 -18.445 1.00 77.56 201 VAL A O 1
ATOM 1494 N N . ALA A 1 202 ? 30.348 3.007 -18.183 1.00 79.31 202 ALA A N 1
ATOM 1495 C CA . ALA A 1 202 ? 30.051 3.331 -16.783 1.00 79.31 202 ALA A CA 1
ATOM 1496 C C . ALA A 1 202 ? 31.291 3.204 -15.887 1.00 79.31 202 ALA A C 1
ATOM 1498 O O . ALA A 1 202 ? 31.644 4.119 -15.141 1.00 79.31 202 ALA A O 1
ATOM 1499 N N . LEU A 1 203 ? 32.026 2.100 -16.053 1.00 76.75 203 LEU A N 1
ATOM 1500 C CA . LEU A 1 203 ? 33.291 1.831 -15.368 1.00 76.75 203 LEU A CA 1
ATOM 1501 C C . LEU A 1 203 ? 34.383 2.861 -15.696 1.00 76.75 203 LEU A C 1
ATOM 1503 O O . LEU A 1 203 ? 35.177 3.236 -14.833 1.00 76.75 203 LEU A O 1
ATOM 1507 N N . VAL A 1 204 ? 34.449 3.296 -16.960 1.00 74.81 204 VAL A N 1
ATOM 1508 C CA . VAL A 1 204 ? 35.394 4.328 -17.410 1.00 74.81 204 VAL A CA 1
ATOM 1509 C C . VAL A 1 204 ? 35.092 5.644 -16.712 1.00 74.81 204 VAL A C 1
ATOM 1511 O O . VAL A 1 204 ? 35.992 6.262 -16.151 1.00 74.81 204 VAL A O 1
ATOM 1514 N N . THR A 1 205 ? 33.831 6.061 -16.735 1.00 76.44 205 THR A N 1
ATOM 1515 C CA . THR A 1 205 ? 33.387 7.356 -16.213 1.00 76.44 205 THR A CA 1
ATOM 1516 C C . THR A 1 205 ? 33.333 7.407 -14.685 1.00 76.44 205 THR A C 1
ATOM 1518 O O . THR A 1 205 ? 33.356 8.488 -14.103 1.00 76.44 205 THR A O 1
ATOM 1521 N N . ALA A 1 206 ? 33.329 6.244 -14.031 1.00 77.19 206 ALA A N 1
ATOM 1522 C CA . ALA A 1 206 ? 33.495 6.103 -12.588 1.00 77.19 206 ALA A CA 1
ATOM 1523 C C . ALA A 1 206 ? 34.924 6.406 -12.099 1.00 77.19 206 ALA A C 1
ATOM 1525 O O . ALA A 1 206 ? 35.112 6.701 -10.920 1.00 77.19 206 ALA A O 1
ATOM 1526 N N . CYS A 1 207 ? 35.930 6.324 -12.979 1.00 73.31 207 CYS A N 1
ATOM 1527 C CA . CYS A 1 207 ? 37.323 6.592 -12.624 1.00 73.31 207 CYS A CA 1
ATOM 1528 C C . CYS A 1 207 ? 37.629 8.095 -12.536 1.00 73.31 207 CYS A C 1
ATOM 1530 O O . CYS A 1 207 ? 37.024 8.919 -13.216 1.00 73.31 207 CYS A O 1
ATOM 1532 N N . ASP A 1 208 ? 38.652 8.444 -11.758 1.00 68.75 208 ASP A N 1
ATOM 1533 C CA . ASP A 1 208 ? 39.094 9.828 -11.561 1.00 68.75 208 ASP A CA 1
ATOM 1534 C C . ASP A 1 208 ? 39.730 10.417 -12.825 1.00 68.75 208 ASP A C 1
ATOM 1536 O O . ASP A 1 208 ? 39.577 11.604 -13.104 1.00 68.75 208 ASP A O 1
ATOM 1540 N N . VAL A 1 209 ? 40.439 9.593 -13.606 1.00 63.78 209 VAL A N 1
ATOM 1541 C CA . VAL A 1 209 ? 41.007 9.995 -14.898 1.00 63.78 209 VAL A CA 1
ATOM 1542 C C . VAL A 1 209 ? 40.753 8.955 -15.972 1.00 63.78 209 VAL A C 1
ATOM 1544 O O . VAL A 1 209 ? 40.949 7.761 -15.768 1.00 63.78 209 VAL A O 1
ATOM 1547 N N . VAL A 1 210 ? 40.392 9.428 -17.162 1.00 65.62 210 VAL A N 1
ATOM 1548 C CA . VAL A 1 210 ? 40.184 8.599 -18.348 1.00 65.62 210 VAL A CA 1
ATOM 1549 C C . VAL A 1 210 ? 41.246 8.921 -19.393 1.00 65.62 210 VAL A C 1
ATOM 1551 O O . VAL A 1 210 ? 41.371 10.053 -19.855 1.00 65.62 210 VAL A O 1
ATOM 1554 N N . LEU A 1 211 ? 42.001 7.907 -19.802 1.00 56.94 211 LEU A N 1
ATOM 1555 C CA . LEU A 1 211 ? 42.975 7.966 -20.885 1.00 56.94 211 LEU A CA 1
ATOM 1556 C C . LEU A 1 211 ? 42.463 7.131 -22.058 1.00 56.94 211 LEU A C 1
ATOM 1558 O O . LEU A 1 211 ? 42.655 5.916 -22.085 1.00 56.94 211 LEU A O 1
ATOM 1562 N N . ALA A 1 212 ? 41.818 7.776 -23.031 1.00 60.50 212 ALA A N 1
ATOM 1563 C CA . ALA A 1 212 ? 41.232 7.105 -24.190 1.00 60.50 212 ALA A CA 1
ATOM 1564 C C . ALA A 1 212 ? 42.025 7.341 -25.487 1.00 60.50 212 ALA A C 1
ATOM 1566 O O . ALA A 1 212 ? 42.484 8.445 -25.781 1.00 60.50 212 ALA A O 1
ATOM 1567 N N . GLY A 1 213 ? 42.176 6.292 -26.299 1.00 56.62 213 GLY A N 1
ATOM 1568 C CA . GLY A 1 213 ? 42.735 6.405 -27.646 1.00 56.62 213 GLY A CA 1
ATOM 1569 C C . GLY A 1 213 ? 41.769 7.096 -28.616 1.00 56.62 213 GLY A C 1
ATOM 1570 O O . GLY A 1 213 ? 40.571 6.849 -28.586 1.00 56.62 213 GLY A O 1
ATOM 1571 N N . ARG A 1 214 ? 42.288 7.897 -29.558 1.00 49.56 214 ARG A N 1
ATOM 1572 C CA . ARG A 1 214 ? 41.485 8.689 -30.521 1.00 49.56 214 ARG A CA 1
ATOM 1573 C C . ARG A 1 214 ? 40.501 7.884 -31.395 1.00 49.56 214 ARG A C 1
ATOM 1575 O O . ARG A 1 214 ? 39.608 8.472 -31.986 1.00 49.56 214 ARG A O 1
ATOM 1582 N N . GLY A 1 215 ? 40.696 6.573 -31.536 1.00 59.41 215 GLY A N 1
ATOM 1583 C CA . GLY A 1 215 ? 39.832 5.689 -32.333 1.00 59.41 215 GLY A CA 1
ATOM 1584 C C . GLY A 1 215 ? 38.893 4.808 -31.507 1.00 59.41 215 GLY A C 1
ATOM 1585 O O . GLY A 1 215 ? 38.305 3.887 -32.064 1.00 59.41 215 GLY A O 1
ATOM 1586 N N . VAL A 1 216 ? 38.813 5.030 -30.195 1.00 65.06 216 VAL A N 1
ATOM 1587 C CA . VAL A 1 216 ? 37.937 4.268 -29.303 1.00 65.06 216 VAL A CA 1
ATOM 1588 C C . VAL A 1 216 ? 36.494 4.704 -29.500 1.00 65.06 216 VAL A C 1
ATOM 1590 O O . VAL A 1 216 ? 36.187 5.893 -29.474 1.00 65.06 216 VAL A O 1
ATOM 1593 N N . VAL A 1 217 ? 35.607 3.723 -29.635 1.00 71.38 217 VAL A N 1
ATOM 1594 C CA . VAL A 1 217 ? 34.159 3.924 -29.609 1.00 71.38 217 VAL A CA 1
ATOM 1595 C C . VAL A 1 217 ? 33.643 3.606 -28.209 1.00 71.38 217 VAL A C 1
ATOM 1597 O O . VAL A 1 217 ? 33.832 2.494 -27.714 1.00 71.38 217 VAL A O 1
ATOM 1600 N N . LEU A 1 218 ? 32.990 4.582 -27.582 1.00 69.88 218 LEU A N 1
ATOM 1601 C CA . LEU A 1 218 ? 32.249 4.411 -26.334 1.00 69.88 218 LEU A CA 1
ATOM 1602 C C . LEU A 1 218 ? 30.764 4.328 -26.685 1.00 69.88 218 LEU A C 1
ATOM 1604 O O . LEU A 1 218 ? 30.222 5.256 -27.281 1.00 69.88 218 LEU A O 1
ATOM 1608 N N . ASN A 1 219 ? 30.122 3.210 -26.360 1.00 73.00 219 ASN A N 1
ATOM 1609 C CA . ASN A 1 219 ? 28.688 3.034 -26.540 1.00 73.00 219 ASN A CA 1
ATOM 1610 C C . ASN A 1 219 ? 28.007 2.949 -25.167 1.00 73.00 219 ASN A C 1
ATOM 1612 O O . ASN A 1 219 ? 28.029 1.872 -24.576 1.00 73.00 219 ASN A O 1
ATOM 1616 N N . PRO A 1 220 ? 27.413 4.043 -24.659 1.00 67.50 220 PRO A N 1
ATOM 1617 C CA . PRO A 1 220 ? 26.820 4.089 -23.321 1.00 67.50 220 PRO A CA 1
ATOM 1618 C C . PRO A 1 220 ? 25.419 3.455 -23.243 1.00 67.50 220 PRO A C 1
ATOM 1620 O O . PRO A 1 220 ? 24.828 3.414 -22.168 1.00 67.50 220 PRO A O 1
ATOM 1623 N N . SER A 1 221 ? 24.832 3.017 -24.364 1.00 69.12 221 SER A N 1
ATOM 1624 C CA . SER A 1 221 ? 23.391 2.759 -24.428 1.00 69.12 221 SER A CA 1
ATOM 1625 C C . SER A 1 221 ? 23.024 1.281 -24.336 1.00 69.12 221 SER A C 1
ATOM 1627 O O . SER A 1 221 ? 23.348 0.478 -25.213 1.00 69.12 221 SER A O 1
ATOM 1629 N N . TYR A 1 222 ? 22.243 0.968 -23.304 1.00 74.06 222 TYR A N 1
ATOM 1630 C CA . TYR A 1 222 ? 21.463 -0.263 -23.173 1.00 74.06 222 TYR A CA 1
ATOM 1631 C C . TYR A 1 222 ? 20.072 -0.168 -23.817 1.00 74.06 222 TYR A C 1
ATOM 1633 O O . TYR A 1 222 ? 19.416 -1.187 -24.035 1.00 74.06 222 TYR A O 1
ATOM 1641 N N . ARG A 1 223 ? 19.651 1.038 -24.220 1.00 72.31 223 ARG A N 1
ATOM 1642 C CA . ARG A 1 223 ? 18.297 1.300 -24.723 1.00 72.31 223 ARG A CA 1
ATOM 1643 C C . ARG A 1 223 ? 17.982 0.497 -25.987 1.00 72.31 223 ARG A C 1
ATOM 1645 O O . ARG A 1 223 ? 16.921 -0.105 -26.089 1.00 72.31 223 ARG A O 1
ATOM 1652 N N . GLY A 1 224 ? 18.953 0.363 -26.895 1.00 71.25 224 GLY A N 1
ATOM 1653 C CA . GLY A 1 224 ? 18.821 -0.482 -28.092 1.00 71.25 224 GLY A CA 1
ATOM 1654 C C . GLY A 1 224 ? 18.756 -1.992 -27.808 1.00 71.25 224 GLY A C 1
ATOM 1655 O O . GLY A 1 224 ? 18.361 -2.762 -28.679 1.00 71.25 224 GLY A O 1
ATOM 1656 N N . MET A 1 225 ? 19.128 -2.427 -26.600 1.00 74.69 225 MET A N 1
ATOM 1657 C CA . MET A 1 225 ? 18.960 -3.804 -26.123 1.00 74.69 225 MET A CA 1
ATOM 1658 C C . MET A 1 225 ? 17.639 -4.003 -25.370 1.00 74.69 225 MET A C 1
ATOM 1660 O O . MET A 1 225 ? 17.319 -5.139 -25.043 1.00 74.69 225 MET A O 1
ATOM 1664 N N . GLY A 1 226 ? 16.852 -2.945 -25.141 1.00 72.62 226 GLY A N 1
ATOM 1665 C CA . GLY A 1 226 ? 15.626 -3.006 -24.342 1.00 72.62 226 GLY A CA 1
ATOM 1666 C C . GLY A 1 226 ? 15.867 -3.110 -22.840 1.00 72.62 226 GLY A C 1
ATOM 1667 O O . GLY A 1 226 ? 15.007 -3.631 -22.150 1.00 72.62 226 GLY A O 1
ATOM 1668 N N . LEU A 1 227 ? 17.032 -2.666 -22.365 1.00 76.44 227 LEU A N 1
ATOM 1669 C CA . LEU A 1 227 ? 17.337 -2.555 -20.943 1.00 76.44 227 LEU A CA 1
ATOM 1670 C C . LEU A 1 227 ? 17.284 -1.086 -20.524 1.00 76.44 227 LEU A C 1
ATOM 1672 O O . LEU A 1 227 ? 17.876 -0.215 -21.179 1.00 76.44 227 LEU A O 1
ATOM 1676 N N . HIS A 1 228 ? 16.613 -0.837 -19.410 1.00 71.44 228 HIS A N 1
ATOM 1677 C CA . HIS A 1 228 ? 16.711 0.389 -18.650 1.00 71.44 228 HIS A CA 1
ATOM 1678 C C . HIS A 1 228 ? 18.057 0.425 -17.926 1.00 71.44 228 HIS A C 1
ATOM 1680 O O . HIS A 1 228 ? 18.712 -0.589 -17.730 1.00 71.44 228 HIS A O 1
ATOM 1686 N N . ARG A 1 229 ? 18.534 1.629 -17.648 1.00 73.75 229 ARG A N 1
ATOM 1687 C CA . ARG A 1 229 ? 19.898 1.919 -17.186 1.00 73.75 229 ARG A CA 1
ATOM 1688 C C . ARG A 1 229 ? 20.282 1.121 -15.921 1.00 73.75 229 ARG A C 1
ATOM 1690 O O . ARG A 1 229 ? 19.420 0.883 -15.092 1.00 73.75 229 ARG A O 1
ATOM 1697 N N . SER A 1 230 ? 21.570 0.815 -15.754 1.00 66.31 230 SER A N 1
ATOM 1698 C CA . SER A 1 230 ? 22.226 0.401 -14.495 1.00 66.31 230 SER A CA 1
ATOM 1699 C C . SER A 1 230 ? 23.728 0.654 -14.587 1.00 66.31 230 SER A C 1
ATOM 1701 O O . SER A 1 230 ? 24.145 1.393 -15.468 1.00 66.31 230 SER A O 1
ATOM 1703 N N . GLU A 1 231 ? 24.559 0.080 -13.713 1.00 72.44 231 GLU A N 1
ATOM 1704 C CA . GLU A 1 231 ? 25.976 0.419 -13.544 1.00 72.44 231 GLU A CA 1
ATOM 1705 C C . GLU A 1 231 ? 26.152 1.853 -13.043 1.00 72.44 231 GLU A C 1
ATOM 1707 O O . GLU A 1 231 ? 27.151 2.510 -13.343 1.00 72.44 231 GLU A O 1
ATOM 1712 N N . LEU A 1 232 ? 25.173 2.345 -12.266 1.00 73.88 232 LEU A N 1
ATOM 1713 C CA . LEU A 1 232 ? 25.100 3.729 -11.804 1.00 73.88 232 LEU A CA 1
ATOM 1714 C C . LEU A 1 232 ? 25.237 4.703 -12.987 1.00 73.88 232 LEU A C 1
ATOM 1716 O O . LEU A 1 232 ? 26.005 5.662 -12.933 1.00 73.88 232 LEU A O 1
ATOM 1720 N N . HIS A 1 233 ? 24.553 4.444 -14.100 1.00 74.62 233 HIS A N 1
ATOM 1721 C CA . HIS A 1 233 ? 24.668 5.212 -15.345 1.00 74.62 233 HIS A CA 1
ATOM 1722 C C . HIS A 1 233 ? 24.291 6.685 -15.154 1.00 74.62 233 HIS A C 1
ATOM 1724 O O . HIS A 1 233 ? 24.968 7.578 -15.663 1.00 74.62 233 HIS A O 1
ATOM 1730 N N . SER A 1 234 ? 23.236 6.961 -14.390 1.00 73.31 234 SER A N 1
ATOM 1731 C CA . SER A 1 234 ? 22.790 8.324 -14.085 1.00 73.31 234 SER A CA 1
ATOM 1732 C C . SER A 1 234 ? 23.846 9.075 -13.280 1.00 73.31 234 SER A C 1
ATOM 1734 O O . SER A 1 234 ? 24.100 10.250 -13.525 1.00 73.31 234 SER A O 1
ATOM 1736 N N . PHE A 1 235 ? 24.561 8.376 -12.402 1.00 73.50 235 PHE A N 1
ATOM 1737 C CA . PHE A 1 235 ? 25.682 8.940 -11.663 1.00 73.50 235 PHE A CA 1
ATOM 1738 C C . PHE A 1 235 ? 26.947 9.109 -12.522 1.00 73.50 235 PHE A C 1
ATOM 1740 O O . PHE A 1 235 ? 27.503 10.202 -12.644 1.00 73.50 235 PHE A O 1
ATOM 1747 N N . SER A 1 236 ? 27.402 8.027 -13.143 1.00 71.62 236 SER A N 1
ATOM 1748 C CA . SER A 1 236 ? 28.673 7.955 -13.854 1.00 71.62 236 SER A CA 1
ATOM 1749 C C . SER A 1 236 ? 28.670 8.786 -15.144 1.00 71.62 236 SER A C 1
ATOM 1751 O O . SER A 1 236 ? 29.663 9.448 -15.433 1.00 71.62 236 SER A O 1
ATOM 1753 N N . TYR A 1 237 ? 27.554 8.868 -15.875 1.00 70.50 237 TYR A N 1
ATOM 1754 C CA . TYR A 1 237 ? 27.476 9.677 -17.098 1.00 70.50 237 TYR A CA 1
ATOM 1755 C C . TYR A 1 237 ? 27.066 11.113 -16.836 1.00 70.50 237 TYR A C 1
ATOM 1757 O O . TYR A 1 237 ? 27.743 12.030 -17.293 1.00 70.50 237 TYR A O 1
ATOM 1765 N N . LEU A 1 238 ? 25.960 11.331 -16.127 1.00 64.06 238 LEU A N 1
ATOM 1766 C CA . LEU A 1 238 ? 25.391 12.670 -16.001 1.00 64.06 238 LEU A CA 1
ATOM 1767 C C . LEU A 1 238 ? 26.166 13.505 -14.979 1.00 64.06 238 LEU A C 1
ATOM 1769 O O . LEU A 1 238 ? 26.570 14.630 -15.275 1.00 64.06 238 LEU A O 1
ATOM 1773 N N . HIS A 1 239 ? 26.404 12.941 -13.793 1.00 68.31 239 HIS A N 1
ATOM 1774 C CA . HIS A 1 239 ? 26.966 13.684 -12.667 1.00 68.31 239 HIS A CA 1
ATOM 1775 C C . HIS A 1 239 ? 28.499 13.764 -12.695 1.00 68.31 239 HIS A C 1
ATOM 1777 O O . HIS A 1 239 ? 29.048 14.808 -12.353 1.00 68.31 239 HIS A O 1
ATOM 1783 N N . ARG A 1 240 ? 29.208 12.717 -13.148 1.00 68.75 240 ARG A N 1
ATOM 1784 C CA . ARG A 1 240 ? 30.685 12.726 -13.253 1.00 68.75 240 ARG A CA 1
ATOM 1785 C C . ARG A 1 240 ? 31.208 13.388 -14.535 1.00 68.75 240 ARG A C 1
ATOM 1787 O O . ARG A 1 240 ? 32.221 14.079 -14.473 1.00 68.75 240 ARG A O 1
ATOM 1794 N N . CYS A 1 241 ? 30.553 13.215 -15.688 1.00 60.16 241 CYS A N 1
ATOM 1795 C CA . CYS A 1 241 ? 31.002 13.845 -16.945 1.00 60.16 241 CYS A CA 1
ATOM 1796 C C . CYS A 1 241 ? 30.372 15.228 -17.198 1.00 60.16 241 CYS A C 1
ATOM 1798 O O . CYS A 1 241 ? 30.895 16.010 -17.998 1.00 60.16 241 CYS A O 1
ATOM 1800 N N . GLY A 1 242 ? 29.276 15.551 -16.506 1.00 58.66 242 GLY A N 1
ATOM 1801 C CA . GLY A 1 242 ? 28.486 16.761 -16.719 1.00 58.66 242 GLY A CA 1
ATOM 1802 C C . GLY A 1 242 ? 27.544 16.642 -17.927 1.00 58.66 242 GLY A C 1
ATOM 1803 O O . GLY A 1 242 ? 27.832 15.906 -18.872 1.00 58.66 242 GLY A O 1
ATOM 1804 N N . PRO A 1 243 ? 26.427 17.391 -17.954 1.00 53.00 243 PRO A N 1
ATOM 1805 C CA . PRO A 1 243 ? 25.341 17.196 -18.920 1.00 53.00 243 PRO A CA 1
ATOM 1806 C C . PRO A 1 243 ? 25.763 17.420 -20.379 1.00 53.00 243 PRO A C 1
ATOM 1808 O O . PRO A 1 243 ? 25.268 16.735 -21.269 1.00 53.00 243 PRO A O 1
ATOM 1811 N N . ILE A 1 244 ? 26.710 18.331 -20.630 1.00 53.62 244 ILE A N 1
ATOM 1812 C CA . ILE A 1 244 ? 27.227 18.618 -21.977 1.00 53.62 244 ILE A CA 1
ATOM 1813 C C . ILE A 1 244 ? 28.039 17.430 -22.504 1.00 53.62 244 ILE A C 1
ATOM 1815 O O . ILE A 1 244 ? 27.727 16.910 -23.571 1.00 53.62 244 ILE A O 1
ATOM 1819 N N . HIS A 1 245 ? 29.026 16.939 -21.748 1.00 55.16 245 HIS A N 1
ATOM 1820 C CA . HIS A 1 245 ? 29.829 15.795 -22.189 1.00 55.16 245 HIS A CA 1
ATOM 1821 C C . HIS A 1 245 ? 29.035 14.484 -22.145 1.00 55.16 245 HIS A C 1
ATOM 1823 O O . HIS A 1 245 ? 29.243 13.623 -22.993 1.00 55.16 245 HIS A O 1
ATOM 1829 N N . ALA A 1 246 ? 28.086 14.333 -21.217 1.00 57.88 246 ALA A N 1
ATOM 1830 C CA . ALA A 1 246 ? 27.144 13.214 -21.200 1.00 57.88 246 ALA A CA 1
ATOM 1831 C C . ALA A 1 246 ? 26.280 13.191 -22.472 1.00 57.88 246 ALA A C 1
ATOM 1833 O O . ALA A 1 246 ? 26.094 12.135 -23.084 1.00 57.88 246 ALA A O 1
ATOM 1834 N N . ALA A 1 247 ? 25.802 14.361 -22.911 1.00 53.72 247 ALA A N 1
ATOM 1835 C CA . ALA A 1 247 ? 25.091 14.518 -24.173 1.00 53.72 247 ALA A CA 1
ATOM 1836 C C . ALA A 1 247 ? 26.011 14.266 -25.374 1.00 53.72 247 ALA A C 1
ATOM 1838 O O . ALA A 1 247 ? 25.598 13.579 -26.300 1.00 53.72 247 ALA A O 1
ATOM 1839 N N . GLU A 1 248 ? 27.265 14.726 -25.358 1.00 52.53 248 GLU A N 1
ATOM 1840 C CA . GLU A 1 248 ? 28.238 14.448 -26.421 1.00 52.53 248 GLU A CA 1
ATOM 1841 C C . GLU A 1 248 ? 28.578 12.958 -26.528 1.00 52.53 248 GLU A C 1
ATOM 1843 O O . GLU A 1 248 ? 28.574 12.437 -27.638 1.00 52.53 248 GLU A O 1
ATOM 1848 N N . ILE A 1 249 ? 28.802 12.256 -25.411 1.00 55.47 249 ILE A N 1
ATOM 1849 C CA . ILE A 1 249 ? 29.027 10.799 -25.352 1.00 55.47 249 ILE A CA 1
ATOM 1850 C C . ILE A 1 249 ? 27.785 10.042 -25.854 1.00 55.47 249 ILE A C 1
ATOM 1852 O O . ILE A 1 249 ? 27.915 9.043 -26.562 1.00 55.47 249 ILE A O 1
ATOM 1856 N N . SER A 1 250 ? 26.585 10.555 -25.565 1.00 48.16 250 SER A N 1
ATOM 1857 C CA . SER A 1 250 ? 25.311 9.999 -26.048 1.00 48.16 250 SER A CA 1
ATOM 1858 C C . SER A 1 250 ? 25.032 10.313 -27.530 1.00 48.16 250 SER A C 1
ATOM 1860 O O . SER A 1 250 ? 24.427 9.501 -28.227 1.00 48.16 250 SER A O 1
ATOM 1862 N N . GLN A 1 251 ? 25.494 11.459 -28.047 1.00 40.09 251 GLN A N 1
ATOM 1863 C CA . GLN A 1 251 ? 25.263 11.934 -29.422 1.00 40.09 251 GLN A CA 1
ATOM 1864 C C . GLN A 1 251 ? 26.386 11.562 -30.414 1.00 40.09 251 GLN A C 1
ATOM 1866 O O . GLN A 1 251 ? 26.149 11.537 -31.627 1.00 40.09 251 GLN A O 1
ATOM 1871 N N . HIS A 1 252 ? 27.604 11.234 -29.958 1.00 39.09 252 HIS A N 1
ATOM 1872 C CA . HIS A 1 252 ? 28.777 11.005 -30.827 1.00 39.09 252 HIS A CA 1
ATOM 1873 C C . HIS A 1 252 ? 28.683 9.779 -31.752 1.00 39.09 252 HIS A C 1
ATOM 1875 O O . HIS A 1 252 ? 29.514 9.616 -32.654 1.00 39.09 252 HIS A O 1
ATOM 1881 N N . ILE A 1 253 ? 27.657 8.942 -31.589 1.00 40.19 253 ILE A N 1
ATOM 1882 C CA . ILE A 1 253 ? 27.409 7.762 -32.430 1.00 40.19 253 ILE A CA 1
ATOM 1883 C C . ILE A 1 253 ? 26.818 8.149 -33.804 1.00 40.19 253 ILE A C 1
ATOM 1885 O O . ILE A 1 253 ? 26.883 7.358 -34.742 1.00 40.19 253 ILE A O 1
ATOM 1889 N N . ALA A 1 254 ? 26.335 9.384 -33.994 1.00 33.78 254 ALA A N 1
ATOM 1890 C CA . ALA A 1 254 ? 25.730 9.804 -35.266 1.00 33.78 254 ALA A CA 1
ATOM 1891 C C . ALA A 1 254 ? 26.691 10.481 -36.272 1.00 33.78 254 ALA A C 1
ATOM 1893 O O . ALA A 1 254 ? 26.328 10.634 -37.437 1.00 33.78 254 ALA A O 1
ATOM 1894 N N . ARG A 1 255 ? 27.901 10.916 -35.874 1.00 33.28 255 ARG A N 1
ATOM 1895 C CA . ARG A 1 255 ? 28.759 11.779 -36.731 1.00 33.28 255 ARG A CA 1
ATOM 1896 C C . ARG A 1 255 ? 30.201 11.318 -36.957 1.00 33.28 255 ARG A C 1
ATOM 1898 O O . ARG A 1 255 ? 30.912 11.933 -37.744 1.00 33.28 255 ARG A O 1
ATOM 1905 N N . SER A 1 256 ? 30.648 10.226 -36.351 1.00 32.31 256 SER A N 1
ATOM 1906 C CA . SER A 1 256 ? 32.066 9.827 -36.364 1.00 32.31 256 SER A CA 1
ATOM 1907 C C . SER A 1 256 ? 32.518 9.003 -37.592 1.00 32.31 256 SER A C 1
ATOM 1909 O O . SER A 1 256 ? 33.643 8.509 -37.620 1.00 32.31 256 SER A O 1
ATOM 1911 N N . LEU A 1 257 ? 31.702 8.916 -38.654 1.00 31.33 257 LEU A N 1
ATOM 1912 C CA . LEU A 1 257 ? 32.059 8.256 -39.926 1.00 31.33 257 LEU A CA 1
ATOM 1913 C C . LEU A 1 257 ? 32.718 9.176 -40.980 1.00 31.33 257 LEU A C 1
ATOM 1915 O O . LEU A 1 257 ? 33.025 8.706 -42.074 1.00 31.33 257 LEU A O 1
ATOM 1919 N N . LEU A 1 258 ? 32.981 10.460 -40.692 1.00 26.91 258 LEU A N 1
ATOM 1920 C CA . LEU A 1 258 ? 33.521 11.404 -41.686 1.00 26.91 258 LEU A CA 1
ATOM 1921 C C . LEU A 1 258 ? 34.709 12.251 -41.153 1.00 26.91 258 LEU A C 1
ATOM 1923 O O . LEU A 1 258 ? 34.521 13.186 -40.384 1.00 26.91 258 LEU A O 1
ATOM 1927 N N . TRP A 1 259 ? 35.914 11.973 -41.692 1.00 25.72 259 TRP A N 1
ATOM 1928 C CA . TRP A 1 259 ? 37.132 12.836 -41.771 1.00 25.72 259 TRP A CA 1
ATOM 1929 C C . TRP A 1 259 ? 38.123 12.871 -40.547 1.00 25.72 259 TRP A C 1
ATOM 1931 O O . TRP A 1 259 ? 37.782 12.403 -39.468 1.00 25.72 259 TRP A O 1
ATOM 1941 N N . PRO A 1 260 ? 39.424 13.268 -40.679 1.00 35.19 260 PRO A N 1
ATOM 1942 C CA . PRO A 1 260 ? 40.580 12.389 -40.529 1.00 35.19 260 PRO A CA 1
ATOM 1943 C C . PRO A 1 260 ? 41.638 12.865 -39.496 1.00 35.19 260 PRO A C 1
ATOM 1945 O O . PRO A 1 260 ? 41.619 13.948 -38.913 1.00 35.19 260 PRO A O 1
ATOM 1948 N N . ARG A 1 261 ? 42.622 11.979 -39.318 1.00 48.88 261 ARG A N 1
ATOM 1949 C CA . ARG A 1 261 ? 43.904 12.061 -38.590 1.00 48.88 261 ARG A CA 1
ATOM 1950 C C . ARG A 1 261 ? 44.573 13.454 -38.505 1.00 48.88 261 ARG A C 1
ATOM 1952 O O . ARG A 1 261 ? 44.949 13.992 -39.540 1.00 48.88 261 ARG A O 1
ATOM 1959 N N . ARG A 1 262 ? 44.934 13.902 -37.283 1.00 33.59 262 ARG A N 1
ATOM 1960 C CA . ARG A 1 262 ? 46.306 14.333 -36.869 1.00 33.59 262 ARG A CA 1
ATOM 1961 C C . ARG A 1 262 ? 46.396 15.010 -35.486 1.00 33.59 262 ARG A C 1
ATOM 1963 O O . ARG A 1 262 ? 45.483 15.716 -35.075 1.00 33.59 262 ARG A O 1
ATOM 1970 N N . ARG A 1 263 ? 47.590 14.837 -34.901 1.00 29.88 263 ARG A N 1
ATOM 1971 C CA . ARG A 1 263 ? 48.255 15.437 -33.721 1.00 29.88 263 ARG A CA 1
ATOM 1972 C C . ARG A 1 263 ? 48.381 14.559 -32.466 1.00 29.88 263 ARG A C 1
ATOM 1974 O O . ARG A 1 263 ? 47.412 13.980 -31.988 1.00 29.88 263 ARG A O 1
ATOM 1981 N N . ARG A 1 264 ? 49.659 14.432 -32.079 1.00 39.06 264 ARG A N 1
ATOM 1982 C CA . ARG A 1 264 ? 50.289 13.780 -30.925 1.00 39.06 264 ARG A CA 1
ATOM 1983 C C . ARG A 1 264 ? 50.500 14.825 -29.817 1.00 39.06 264 ARG A C 1
ATOM 1985 O O . ARG A 1 264 ? 50.363 16.015 -30.091 1.00 39.06 264 ARG A O 1
ATOM 1992 N N . ASP A 1 265 ? 50.938 14.313 -28.668 1.00 32.94 265 ASP A N 1
ATOM 1993 C CA . ASP A 1 265 ? 51.397 14.990 -27.443 1.00 32.94 265 ASP A CA 1
ATOM 1994 C C . ASP A 1 265 ? 50.208 15.302 -26.519 1.00 32.94 265 ASP A C 1
ATOM 1996 O O . ASP A 1 265 ? 49.133 15.615 -27.013 1.00 32.94 265 ASP A O 1
ATOM 2000 N N . TRP A 1 266 ? 50.235 14.990 -25.215 1.00 30.17 266 TRP A N 1
ATOM 2001 C CA . TRP A 1 266 ? 51.095 15.599 -24.195 1.00 30.17 266 TRP A CA 1
ATOM 2002 C C . TRP A 1 266 ? 51.591 14.628 -23.104 1.00 30.17 266 TRP A C 1
ATOM 2004 O O . TRP A 1 266 ? 50.845 13.806 -22.575 1.00 30.17 266 TRP A O 1
ATOM 2014 N N . LEU A 1 267 ? 52.864 14.810 -22.738 1.00 31.39 267 LEU A N 1
ATOM 2015 C CA . LEU A 1 267 ? 53.508 14.382 -21.494 1.00 31.39 267 LEU A CA 1
ATOM 2016 C C . LEU A 1 267 ? 53.358 15.525 -20.470 1.00 31.39 267 LEU A C 1
ATOM 2018 O O . LEU A 1 267 ? 53.729 16.650 -20.797 1.00 31.39 267 LEU A O 1
ATOM 2022 N N . TRP A 1 268 ? 52.940 15.249 -19.232 1.00 27.02 268 TRP A N 1
ATOM 2023 C CA . TRP A 1 268 ? 53.153 16.168 -18.103 1.00 27.02 268 TRP A CA 1
ATOM 2024 C C . TRP A 1 268 ? 53.984 15.483 -17.015 1.00 27.02 268 TRP A C 1
ATOM 2026 O O . TRP A 1 268 ? 53.614 14.434 -16.493 1.00 27.02 268 TRP A O 1
ATOM 2036 N N . ARG A 1 269 ? 55.139 16.087 -16.703 1.00 31.61 269 ARG A N 1
ATOM 2037 C CA . ARG A 1 269 ? 56.011 15.759 -15.566 1.00 31.61 269 ARG A CA 1
ATOM 2038 C C . ARG A 1 269 ? 55.620 16.639 -14.374 1.00 31.61 269 ARG A C 1
ATOM 2040 O O . ARG A 1 269 ? 56.187 17.703 -14.172 1.00 31.61 269 ARG A O 1
ATOM 2047 N N . VAL A 1 270 ? 54.656 16.171 -13.597 1.00 31.80 270 VAL A N 1
ATOM 2048 C CA . VAL A 1 270 ? 54.393 16.557 -12.199 1.00 31.80 270 VAL A CA 1
ATOM 2049 C C . VAL A 1 270 ? 54.334 15.223 -11.440 1.00 31.80 270 VAL A C 1
ATOM 2051 O O . VAL A 1 270 ? 53.989 14.222 -12.080 1.00 31.80 270 VAL A O 1
ATOM 2054 N N . PRO A 1 271 ? 54.679 15.114 -10.140 1.00 41.88 271 PRO A N 1
ATOM 2055 C CA . PRO A 1 271 ? 54.259 13.963 -9.344 1.00 41.88 271 PRO A CA 1
ATOM 2056 C C . PRO A 1 271 ? 52.725 13.951 -9.335 1.00 41.88 271 PRO A C 1
ATOM 2058 O O . PRO A 1 271 ? 52.056 14.588 -8.530 1.00 41.88 271 PRO A O 1
ATOM 2061 N N . LEU A 1 272 ? 52.194 13.283 -10.353 1.00 46.94 272 LEU A N 1
ATOM 2062 C CA . LEU A 1 272 ? 50.818 13.320 -10.818 1.00 46.94 272 LEU A CA 1
ATOM 2063 C C . LEU A 1 272 ? 49.872 12.810 -9.722 1.00 46.94 272 LEU A C 1
ATOM 2065 O O . LEU A 1 272 ? 48.790 13.342 -9.523 1.00 46.94 272 LEU A O 1
ATOM 2069 N N . VAL A 1 273 ? 50.353 11.849 -8.939 1.00 46.75 273 VAL A N 1
ATOM 2070 C CA . VAL A 1 273 ? 49.606 11.164 -7.887 1.00 46.75 273 VAL A CA 1
ATOM 2071 C C . VAL A 1 273 ? 49.260 12.088 -6.701 1.00 46.75 273 VAL A C 1
ATOM 2073 O O . VAL A 1 273 ? 48.073 12.194 -6.409 1.00 46.75 273 VAL A O 1
ATOM 2076 N N . PRO A 1 274 ? 50.204 12.814 -6.057 1.00 48.75 274 PRO A N 1
ATOM 2077 C CA . PRO A 1 274 ? 49.868 13.811 -5.033 1.00 48.75 274 PRO A CA 1
ATOM 2078 C C . PRO A 1 274 ? 48.870 14.886 -5.483 1.00 48.75 274 PRO A C 1
ATOM 2080 O O . PRO A 1 274 ? 47.912 15.159 -4.767 1.00 48.75 274 PRO A O 1
ATOM 2083 N N . ALA A 1 275 ? 49.048 15.458 -6.679 1.00 50.47 275 ALA A N 1
ATOM 2084 C CA . ALA A 1 275 ? 48.165 16.510 -7.190 1.00 50.47 275 ALA A CA 1
ATOM 2085 C C . ALA A 1 275 ? 46.752 15.985 -7.514 1.00 50.47 275 ALA A C 1
ATOM 2087 O O . ALA A 1 275 ? 45.758 16.648 -7.223 1.00 50.47 275 ALA A O 1
ATOM 2088 N N . MET A 1 276 ? 46.649 14.776 -8.077 1.00 51.47 276 MET A N 1
ATOM 2089 C CA . MET A 1 276 ? 45.364 14.110 -8.320 1.00 51.47 276 MET A CA 1
ATOM 2090 C C . MET A 1 276 ? 44.666 13.722 -7.018 1.00 51.47 276 MET A C 1
ATOM 2092 O O . MET A 1 276 ? 43.450 13.847 -6.917 1.00 51.47 276 MET A O 1
ATOM 2096 N N . ALA A 1 277 ? 45.419 13.266 -6.019 1.00 54.47 277 ALA A N 1
ATOM 2097 C CA . ALA A 1 277 ? 44.870 12.926 -4.719 1.00 54.47 277 ALA A CA 1
ATOM 2098 C C . ALA A 1 277 ? 44.332 14.157 -3.974 1.00 54.47 277 ALA A C 1
ATOM 2100 O O . ALA A 1 277 ? 43.249 14.101 -3.397 1.00 54.47 277 ALA A O 1
ATOM 2101 N N . GLU A 1 278 ? 45.043 15.284 -4.032 1.00 57.53 278 GLU A N 1
ATOM 2102 C CA . GLU A 1 278 ? 44.574 16.548 -3.462 1.00 57.53 278 GLU A CA 1
ATOM 2103 C C . GLU A 1 278 ? 43.319 17.066 -4.186 1.00 57.53 278 GLU A C 1
ATOM 2105 O O . GLU A 1 278 ? 42.357 17.486 -3.542 1.00 57.53 278 GLU A O 1
ATOM 2110 N N . ALA A 1 279 ? 43.282 16.970 -5.521 1.00 56.75 279 ALA A N 1
ATOM 2111 C CA . ALA A 1 279 ? 42.098 17.304 -6.312 1.00 56.75 279 ALA A CA 1
ATOM 2112 C C . ALA A 1 279 ? 40.896 16.405 -5.968 1.00 56.75 279 ALA A C 1
ATOM 2114 O O . ALA A 1 279 ? 39.779 16.903 -5.838 1.00 56.75 279 ALA A O 1
ATOM 2115 N N . LYS A 1 280 ? 41.132 15.105 -5.753 1.00 58.19 280 LYS A N 1
ATOM 2116 C CA . LYS A 1 280 ? 40.118 14.122 -5.347 1.00 58.19 280 LYS A CA 1
ATOM 2117 C C . LYS A 1 280 ? 39.494 14.463 -3.992 1.00 58.19 280 LYS A C 1
ATOM 2119 O O . LYS A 1 280 ? 38.273 14.491 -3.869 1.00 58.19 280 LYS A O 1
ATOM 2124 N N . VAL A 1 281 ? 40.318 14.787 -2.993 1.00 59.81 281 VAL A N 1
ATOM 2125 C CA . VAL A 1 281 ? 39.843 15.208 -1.662 1.00 59.81 281 VAL A CA 1
ATOM 2126 C C . VAL A 1 281 ? 39.080 16.534 -1.738 1.00 59.81 281 VAL A C 1
ATOM 2128 O O . VAL A 1 281 ? 38.041 16.680 -1.103 1.00 59.81 281 VAL A O 1
ATOM 2131 N N . ARG A 1 282 ? 39.548 17.489 -2.548 1.00 59.31 282 ARG A N 1
ATOM 2132 C CA . ARG A 1 282 ? 38.887 18.791 -2.715 1.00 59.31 282 ARG A CA 1
ATOM 2133 C C . ARG A 1 282 ? 37.524 18.669 -3.403 1.00 59.31 282 ARG A C 1
ATOM 2135 O O . ARG A 1 282 ? 36.576 19.318 -2.975 1.00 59.31 282 ARG A O 1
ATOM 2142 N N . TYR A 1 283 ? 37.413 17.822 -4.429 1.00 56.88 283 TYR A N 1
ATOM 2143 C CA . TYR A 1 283 ? 36.145 17.537 -5.111 1.00 56.88 283 TYR A CA 1
ATOM 2144 C C . TYR A 1 283 ? 35.111 16.954 -4.139 1.00 56.88 283 TYR A C 1
ATOM 2146 O O . TYR A 1 283 ? 33.969 17.417 -4.106 1.00 56.88 283 TYR A O 1
ATOM 2154 N N . PHE A 1 284 ? 35.549 16.014 -3.292 1.00 54.78 284 PHE A N 1
ATOM 2155 C CA . PHE A 1 284 ? 34.734 15.384 -2.253 1.00 54.78 284 PHE A CA 1
ATOM 2156 C C . PHE A 1 284 ? 34.165 16.387 -1.237 1.00 54.78 284 PHE A C 1
ATOM 2158 O O . PHE A 1 284 ? 32.997 16.292 -0.877 1.00 54.78 284 PHE A O 1
ATOM 2165 N N . THR A 1 285 ? 34.950 17.375 -0.801 1.00 54.41 285 THR A N 1
ATOM 2166 C CA . THR A 1 285 ? 34.518 18.310 0.250 1.00 54.41 285 THR A CA 1
ATOM 2167 C C . THR A 1 285 ? 33.697 19.501 -0.246 1.00 54.41 285 THR A C 1
ATOM 2169 O O . THR A 1 285 ? 33.086 20.179 0.575 1.00 54.41 285 THR A O 1
ATOM 2172 N N . THR A 1 286 ? 33.680 19.792 -1.552 1.00 51.75 286 THR A N 1
ATOM 2173 C CA . THR A 1 286 ? 33.097 21.047 -2.081 1.00 51.75 286 THR A CA 1
ATOM 2174 C C . THR A 1 286 ? 31.965 20.879 -3.098 1.00 51.75 286 THR A C 1
ATOM 2176 O O . THR A 1 286 ? 31.275 21.858 -3.369 1.00 51.75 286 THR A O 1
ATOM 2179 N N . THR A 1 287 ? 31.718 19.675 -3.636 1.00 53.44 287 THR A N 1
ATOM 2180 C CA . THR A 1 287 ? 30.855 19.491 -4.831 1.00 53.44 287 THR A CA 1
ATOM 2181 C C . THR A 1 287 ? 29.716 18.487 -4.626 1.00 53.44 287 THR A C 1
ATOM 2183 O O . THR A 1 287 ? 29.379 17.713 -5.522 1.00 53.44 287 THR A O 1
ATOM 2186 N N . ARG A 1 288 ? 29.126 18.448 -3.429 1.00 54.53 288 ARG A N 1
ATOM 2187 C CA . ARG A 1 288 ? 28.094 17.463 -3.090 1.00 54.53 288 ARG A CA 1
ATOM 2188 C C . ARG A 1 288 ? 26.687 18.028 -3.284 1.00 54.53 288 ARG A C 1
ATOM 2190 O O . ARG A 1 288 ? 26.070 18.516 -2.348 1.00 54.53 288 ARG A O 1
ATOM 2197 N N . THR A 1 289 ? 26.205 17.997 -4.522 1.00 53.34 289 THR A N 1
ATOM 2198 C CA . THR A 1 289 ? 24.895 18.558 -4.907 1.00 53.34 289 THR A CA 1
ATOM 2199 C C . THR A 1 289 ? 23.928 17.517 -5.482 1.00 53.34 289 THR A C 1
ATOM 2201 O O . THR A 1 289 ? 23.003 17.878 -6.201 1.00 53.34 289 THR A O 1
ATOM 2204 N N . PHE A 1 290 ? 24.128 16.223 -5.211 1.00 56.22 290 PHE A N 1
ATOM 2205 C CA . PHE A 1 290 ? 23.337 15.132 -5.802 1.00 56.22 290 PHE A CA 1
ATOM 2206 C C . PHE A 1 290 ? 22.951 14.055 -4.763 1.00 56.22 290 PHE A C 1
ATOM 2208 O O . PHE A 1 290 ? 23.609 13.970 -3.721 1.00 56.22 290 PHE A O 1
ATOM 2215 N N . PRO A 1 291 ? 21.906 13.239 -5.028 1.00 57.19 291 PRO A N 1
ATOM 2216 C CA . PRO A 1 291 ? 21.386 12.239 -4.089 1.00 57.19 291 PRO A CA 1
ATOM 2217 C C . PRO A 1 291 ? 22.412 11.150 -3.720 1.00 57.19 291 PRO A C 1
ATOM 2219 O O . PRO A 1 291 ? 23.313 10.862 -4.516 1.00 57.19 291 PRO A O 1
ATOM 2222 N N . PRO A 1 292 ? 22.281 10.492 -2.551 1.00 64.62 292 PRO A N 1
ATOM 2223 C CA . PRO A 1 292 ? 23.109 9.348 -2.179 1.00 64.62 292 PRO A CA 1
ATOM 2224 C C . PRO A 1 292 ? 23.163 8.265 -3.270 1.00 64.62 292 PRO A C 1
ATOM 2226 O O . PRO A 1 292 ? 22.144 7.895 -3.853 1.00 64.62 292 PRO A O 1
ATOM 2229 N N . LEU A 1 293 ? 24.353 7.696 -3.510 1.00 64.75 293 LEU A N 1
ATOM 2230 C CA . LEU A 1 293 ? 24.570 6.659 -4.534 1.00 64.75 293 LEU A CA 1
ATOM 2231 C C . LEU A 1 293 ? 23.633 5.452 -4.394 1.00 64.75 293 LEU A C 1
ATOM 2233 O O . LEU A 1 293 ? 23.269 4.851 -5.400 1.00 64.75 293 LEU A O 1
ATOM 2237 N N . HIS A 1 294 ? 23.234 5.101 -3.168 1.00 63.88 294 HIS A N 1
ATOM 2238 C CA . HIS A 1 294 ? 22.297 4.006 -2.927 1.00 63.88 294 HIS A CA 1
ATOM 2239 C C . HIS A 1 294 ? 20.892 4.308 -3.481 1.00 63.88 294 HIS A C 1
ATOM 2241 O O . HIS A 1 294 ? 20.236 3.393 -3.958 1.00 63.88 294 HIS A O 1
ATOM 2247 N N . GLN A 1 295 ? 20.447 5.571 -3.486 1.00 65.50 295 GLN A N 1
ATOM 2248 C CA . GLN A 1 295 ? 19.140 5.961 -4.031 1.00 65.50 295 GLN A CA 1
ATOM 2249 C C . GLN A 1 295 ? 19.137 5.852 -5.556 1.00 65.50 295 GLN A C 1
ATOM 2251 O O . GLN A 1 295 ? 18.247 5.231 -6.125 1.00 65.50 295 GLN A O 1
ATOM 2256 N N . LEU A 1 296 ? 20.187 6.364 -6.212 1.00 69.31 296 LEU A N 1
ATOM 2257 C CA . LEU A 1 296 ? 20.364 6.233 -7.665 1.00 69.31 296 LEU A CA 1
ATOM 2258 C C . LEU A 1 296 ? 20.470 4.767 -8.091 1.00 69.31 296 LEU A C 1
ATOM 2260 O O . LEU A 1 296 ? 19.901 4.370 -9.104 1.00 69.31 296 LEU A O 1
ATOM 2264 N N . ARG A 1 297 ? 21.179 3.958 -7.296 1.00 73.06 297 ARG A N 1
ATOM 2265 C CA . ARG A 1 297 ? 21.272 2.515 -7.506 1.00 73.06 297 ARG A CA 1
ATOM 2266 C C . ARG A 1 297 ? 19.908 1.845 -7.392 1.00 73.06 297 ARG A C 1
ATOM 2268 O O . ARG A 1 297 ? 19.556 1.060 -8.261 1.00 73.06 297 ARG A O 1
ATOM 2275 N N . ASN A 1 298 ? 19.162 2.138 -6.332 1.00 67.25 298 ASN A N 1
ATOM 2276 C CA . ASN A 1 298 ? 17.856 1.532 -6.109 1.00 67.25 298 ASN A CA 1
ATOM 2277 C C . ASN A 1 298 ? 16.881 1.905 -7.228 1.00 67.25 298 ASN A C 1
ATOM 2279 O O . ASN A 1 298 ? 16.202 1.020 -7.730 1.00 67.25 298 ASN A O 1
ATOM 2283 N N . GLU A 1 299 ? 16.864 3.159 -7.678 1.00 67.62 299 GLU A N 1
ATOM 2284 C CA . GLU A 1 299 ? 16.014 3.616 -8.785 1.00 67.62 299 GLU A CA 1
ATOM 2285 C C . GLU A 1 299 ? 16.328 2.878 -10.100 1.00 67.62 299 GLU A C 1
ATOM 2287 O O . GLU A 1 299 ? 15.447 2.277 -10.717 1.00 67.62 299 GLU A O 1
ATOM 2292 N N . GLU A 1 300 ? 17.602 2.850 -10.507 1.00 71.56 300 GLU A N 1
ATOM 2293 C CA . GLU A 1 300 ? 18.027 2.180 -11.744 1.00 71.56 300 GLU A CA 1
ATOM 2294 C C . GLU A 1 300 ? 17.789 0.663 -11.692 1.00 71.56 300 GLU A C 1
ATOM 2296 O O . GLU A 1 300 ? 17.252 0.078 -12.637 1.00 71.56 300 GLU A O 1
ATOM 2301 N N . LEU A 1 301 ? 18.105 0.027 -10.560 1.00 73.38 301 LEU A N 1
ATOM 2302 C CA . LEU A 1 301 ? 17.861 -1.398 -10.356 1.00 73.38 301 LEU A CA 1
ATOM 2303 C C . LEU A 1 301 ? 16.365 -1.736 -10.314 1.00 73.38 301 LEU A C 1
ATOM 2305 O O . LEU A 1 301 ? 15.970 -2.775 -10.837 1.00 73.38 301 LEU A O 1
ATOM 2309 N N . SER A 1 302 ? 15.520 -0.862 -9.763 1.00 66.81 302 SER A N 1
ATOM 2310 C CA . SER A 1 302 ? 14.062 -1.054 -9.739 1.00 66.81 302 SER A CA 1
ATOM 2311 C C . SER A 1 302 ? 13.480 -1.099 -11.147 1.00 66.81 302 SER A C 1
ATOM 2313 O O . SER A 1 302 ? 12.652 -1.954 -11.458 1.00 66.81 302 SER A O 1
ATOM 2315 N N . GLN A 1 303 ? 13.964 -0.231 -12.036 1.00 74.50 303 GLN A N 1
ATOM 2316 C CA . GLN A 1 303 ? 13.565 -0.252 -13.440 1.00 74.50 303 GLN A CA 1
ATOM 2317 C C . GLN A 1 303 ? 14.114 -1.471 -14.182 1.00 74.50 303 GLN A C 1
ATOM 2319 O O . GLN A 1 303 ? 13.418 -2.063 -15.005 1.00 74.50 303 GLN A O 1
ATOM 2324 N N . MET A 1 304 ? 15.336 -1.893 -13.867 1.00 75.56 304 MET A N 1
ATOM 2325 C CA . MET A 1 304 ? 15.928 -3.085 -14.467 1.00 75.56 304 MET A CA 1
ATOM 2326 C C . MET A 1 304 ? 15.321 -4.406 -14.010 1.00 75.56 304 MET A C 1
ATOM 2328 O O . MET A 1 304 ? 15.372 -5.381 -14.766 1.00 75.56 304 MET A O 1
ATOM 2332 N N . LEU A 1 305 ? 14.731 -4.461 -12.813 1.00 68.44 305 LEU A N 1
ATOM 2333 C CA . LEU A 1 305 ? 13.923 -5.607 -12.396 1.00 68.44 305 LEU A CA 1
ATOM 2334 C C . LEU A 1 305 ? 12.796 -5.848 -13.401 1.00 68.44 305 LEU A C 1
ATOM 2336 O O . LEU A 1 305 ? 12.551 -6.987 -13.790 1.00 68.44 305 LEU A O 1
ATOM 2340 N N . LEU A 1 306 ? 12.169 -4.779 -13.895 1.00 69.94 306 LEU A N 1
ATOM 2341 C CA . LEU A 1 306 ? 11.112 -4.883 -14.895 1.00 69.94 306 LEU A CA 1
ATOM 2342 C C . LEU A 1 306 ? 11.658 -5.446 -16.219 1.00 69.94 306 LEU A C 1
ATOM 2344 O O . LEU A 1 306 ? 11.050 -6.332 -16.814 1.00 69.94 306 LEU A O 1
ATOM 2348 N N . ASP A 1 307 ? 12.847 -5.038 -16.659 1.00 75.25 307 ASP A N 1
ATOM 2349 C CA . ASP A 1 307 ? 13.436 -5.585 -17.893 1.00 75.25 307 ASP A CA 1
ATOM 2350 C C . ASP A 1 307 ? 13.974 -7.014 -17.755 1.00 75.25 307 ASP A C 1
ATOM 2352 O O . ASP A 1 307 ? 14.112 -7.724 -18.752 1.00 75.25 307 ASP A O 1
ATOM 2356 N N . SER A 1 308 ? 14.293 -7.434 -16.530 1.00 69.50 308 SER A N 1
ATOM 2357 C CA . SER A 1 308 ? 14.917 -8.733 -16.249 1.00 69.50 308 SER A CA 1
ATOM 2358 C C . SER A 1 308 ? 13.916 -9.809 -15.848 1.00 69.50 308 SER A C 1
ATOM 2360 O O . SER A 1 308 ? 14.239 -10.994 -15.942 1.00 69.50 308 SER A O 1
ATOM 2362 N N . PHE A 1 309 ? 12.719 -9.417 -15.400 1.00 59.72 309 PHE A N 1
ATOM 2363 C CA . PHE A 1 309 ? 11.788 -10.338 -14.750 1.00 59.72 309 PHE A CA 1
ATOM 2364 C C . PHE A 1 309 ? 10.313 -10.148 -15.115 1.00 59.72 309 PHE A C 1
ATOM 2366 O O . PHE A 1 309 ? 9.518 -11.044 -14.854 1.00 59.72 309 PHE A O 1
ATOM 2373 N N . TYR A 1 310 ? 9.927 -9.041 -15.748 1.00 60.31 310 TYR A N 1
ATOM 2374 C CA . TYR A 1 310 ? 8.518 -8.743 -15.991 1.00 60.31 310 TYR A CA 1
ATOM 2375 C C . TYR A 1 310 ? 8.083 -9.018 -17.429 1.00 60.31 310 TYR A C 1
ATOM 2377 O O . TYR A 1 310 ? 8.600 -8.390 -18.349 1.00 60.31 310 TYR A O 1
ATOM 2385 N N . SER A 1 311 ? 7.075 -9.867 -17.638 1.00 55.69 311 SER A N 1
ATOM 2386 C CA . SER A 1 311 ? 6.711 -10.458 -18.941 1.00 55.69 311 SER A CA 1
ATOM 2387 C C . SER A 1 311 ? 6.721 -9.508 -20.154 1.00 55.69 311 SER A C 1
ATOM 2389 O O . SER A 1 311 ? 7.322 -9.849 -21.172 1.00 55.69 311 SER A O 1
ATOM 2391 N N . ILE A 1 312 ? 6.167 -8.292 -20.061 1.00 64.75 312 ILE A N 1
ATOM 2392 C CA . ILE A 1 312 ? 6.132 -7.341 -21.197 1.00 64.75 312 ILE A CA 1
ATOM 2393 C C . ILE A 1 312 ? 7.506 -6.716 -21.517 1.00 64.75 312 ILE A C 1
ATOM 2395 O O . ILE A 1 312 ? 7.877 -6.587 -22.686 1.00 64.75 312 ILE A O 1
ATOM 2399 N N . ARG A 1 313 ? 8.274 -6.304 -20.500 1.00 70.62 313 ARG A N 1
ATOM 2400 C CA . ARG A 1 313 ? 9.595 -5.667 -20.687 1.00 70.62 313 ARG A CA 1
ATOM 2401 C C . ARG A 1 313 ? 10.710 -6.710 -20.846 1.00 70.62 313 ARG A C 1
ATOM 2403 O O . ARG A 1 313 ? 11.592 -6.543 -21.690 1.00 70.62 313 ARG A O 1
ATOM 2410 N N . LEU A 1 314 ? 10.575 -7.848 -20.168 1.00 73.00 314 LEU A N 1
ATOM 2411 C CA . LEU A 1 314 ? 11.388 -9.056 -20.301 1.00 73.00 314 LEU A CA 1
ATOM 2412 C C . LEU A 1 314 ? 11.487 -9.529 -21.749 1.00 73.00 314 LEU A C 1
ATOM 2414 O O . LEU A 1 314 ? 12.586 -9.788 -22.235 1.00 73.00 314 LEU A O 1
ATOM 2418 N N . GLU A 1 315 ? 10.364 -9.640 -22.465 1.00 71.12 315 GLU A N 1
ATOM 2419 C CA . GLU A 1 315 ? 10.364 -10.177 -23.830 1.00 71.12 315 GLU A CA 1
ATOM 2420 C C . GLU A 1 315 ? 11.173 -9.293 -24.796 1.00 71.12 315 GLU A C 1
ATOM 2422 O O . GLU A 1 315 ? 11.893 -9.793 -25.670 1.00 71.12 315 GLU A O 1
ATOM 2427 N N . ARG A 1 316 ? 11.150 -7.970 -24.591 1.00 79.44 316 ARG A N 1
ATOM 2428 C CA . ARG A 1 316 ? 11.940 -7.001 -25.363 1.00 79.44 316 ARG A CA 1
ATOM 2429 C C . ARG A 1 316 ? 13.435 -7.243 -25.183 1.00 79.44 316 ARG A C 1
ATOM 2431 O O . ARG A 1 316 ? 14.159 -7.374 -26.173 1.00 79.44 316 ARG A O 1
ATOM 2438 N N . TYR A 1 317 ? 13.890 -7.340 -23.937 1.00 81.94 317 TYR A N 1
ATOM 2439 C CA . TYR A 1 317 ? 15.295 -7.576 -23.626 1.00 81.94 317 TYR A CA 1
ATOM 2440 C C . TYR A 1 317 ? 15.747 -8.989 -24.019 1.00 81.94 317 TYR A C 1
ATOM 2442 O O . TYR A 1 317 ? 16.748 -9.153 -24.722 1.00 81.94 317 TYR A O 1
ATOM 2450 N N . HIS A 1 318 ? 14.989 -10.020 -23.639 1.00 80.12 318 HIS A N 1
ATOM 2451 C CA . HIS A 1 318 ? 15.342 -11.420 -23.878 1.00 80.12 318 HIS A CA 1
ATOM 2452 C C . HIS A 1 318 ? 15.385 -11.743 -25.370 1.00 80.12 318 HIS A C 1
ATOM 2454 O O . HIS A 1 318 ? 16.333 -12.382 -25.832 1.00 80.12 318 HIS A O 1
ATOM 2460 N N . SER A 1 319 ? 14.422 -11.253 -26.157 1.00 80.38 319 SER A N 1
ATOM 2461 C CA . SER A 1 319 ? 14.413 -11.486 -27.604 1.00 80.38 319 SER A CA 1
ATOM 2462 C C . SER A 1 319 ? 15.565 -10.768 -28.319 1.00 80.38 319 SER A C 1
ATOM 2464 O O . SER A 1 319 ? 16.176 -11.341 -29.229 1.00 80.38 319 SER A O 1
ATOM 2466 N N . ARG A 1 320 ? 15.911 -9.538 -27.909 1.00 83.62 320 ARG A N 1
ATOM 2467 C CA . ARG A 1 320 ? 17.045 -8.778 -28.463 1.00 83.62 320 ARG A CA 1
ATOM 2468 C C . ARG A 1 320 ? 18.380 -9.400 -28.064 1.00 83.62 320 ARG A C 1
ATOM 2470 O O . ARG A 1 320 ? 19.232 -9.577 -28.935 1.00 83.62 320 ARG A O 1
ATOM 2477 N N . ARG A 1 321 ? 18.535 -9.830 -26.806 1.00 85.38 321 ARG A N 1
ATOM 2478 C CA . ARG A 1 321 ? 19.695 -10.605 -26.332 1.00 85.38 321 ARG A CA 1
ATOM 2479 C C . ARG A 1 321 ? 19.873 -11.885 -27.135 1.00 85.38 321 ARG A C 1
ATOM 2481 O O . ARG A 1 321 ? 20.953 -12.096 -27.685 1.00 85.38 321 ARG A O 1
ATOM 2488 N N . TYR A 1 322 ? 18.819 -12.688 -27.264 1.00 82.12 322 TYR A N 1
ATOM 2489 C CA . TYR A 1 322 ? 18.844 -13.937 -28.023 1.00 82.12 322 TYR A CA 1
ATOM 2490 C C . TYR A 1 322 ? 19.299 -13.699 -29.469 1.00 82.12 322 TYR A C 1
ATOM 2492 O O . TYR A 1 322 ? 20.244 -14.330 -29.949 1.00 82.12 322 TYR A O 1
ATOM 2500 N N . LYS A 1 323 ? 18.683 -12.727 -30.159 1.00 81.56 323 LYS A N 1
ATOM 2501 C CA . LYS A 1 323 ? 19.036 -12.353 -31.540 1.00 81.56 323 LYS A CA 1
ATOM 2502 C C . LYS A 1 323 ? 20.475 -11.850 -31.653 1.00 81.56 323 LYS A C 1
ATOM 2504 O O . LYS A 1 323 ? 21.158 -12.213 -32.610 1.00 81.56 323 LYS A O 1
ATOM 2509 N N . PHE A 1 324 ? 20.944 -11.061 -30.687 1.00 81.94 324 PHE A N 1
ATOM 2510 C CA . PHE A 1 324 ? 22.308 -10.538 -30.644 1.00 81.94 324 PHE A CA 1
ATOM 2511 C C . PHE A 1 324 ? 23.343 -11.659 -30.470 1.00 81.94 324 PHE A C 1
ATOM 2513 O O . PHE A 1 324 ? 24.275 -11.769 -31.268 1.00 81.94 324 PHE A O 1
ATOM 2520 N N . VAL A 1 325 ? 23.149 -12.538 -29.481 1.00 81.12 325 VAL A N 1
ATOM 2521 C CA . VAL A 1 325 ? 24.051 -13.664 -29.183 1.00 81.12 325 VAL A CA 1
ATOM 2522 C C . VAL A 1 325 ? 24.081 -14.670 -30.336 1.00 81.12 325 VAL A C 1
ATOM 2524 O O . VAL A 1 325 ? 25.152 -15.099 -30.769 1.00 81.12 325 VAL A O 1
ATOM 2527 N N . ARG A 1 326 ? 22.914 -15.000 -30.903 1.00 81.62 326 ARG A N 1
ATOM 2528 C CA . ARG A 1 326 ? 22.782 -15.925 -32.041 1.00 81.62 326 ARG A CA 1
ATOM 2529 C C . ARG A 1 326 ? 23.089 -15.285 -33.396 1.00 81.62 326 ARG A C 1
ATOM 2531 O O . ARG A 1 326 ? 23.061 -15.985 -34.406 1.00 81.62 326 ARG A O 1
ATOM 2538 N N . LYS A 1 327 ? 23.408 -13.985 -33.426 1.00 83.31 327 LYS A N 1
ATOM 2539 C CA . LYS A 1 327 ? 23.696 -13.197 -34.637 1.00 83.31 327 LYS A CA 1
ATOM 2540 C C . LYS A 1 327 ? 22.616 -13.339 -35.715 1.00 83.31 327 LYS A C 1
ATOM 2542 O O . LYS A 1 327 ? 22.918 -13.483 -36.900 1.00 83.31 327 LYS A O 1
ATOM 2547 N N . LEU A 1 328 ? 21.351 -13.316 -35.301 1.00 80.38 328 LEU A N 1
ATOM 2548 C CA . LEU A 1 328 ? 20.219 -13.387 -36.220 1.00 80.38 328 LEU A CA 1
ATOM 2549 C C . LEU A 1 328 ? 20.109 -12.092 -37.033 1.00 80.38 328 LEU A C 1
ATOM 2551 O O . LEU A 1 328 ? 20.333 -10.994 -36.522 1.00 80.38 328 LEU A O 1
ATOM 2555 N N . LYS A 1 329 ? 19.766 -12.224 -38.318 1.00 78.38 329 LYS A N 1
ATOM 2556 C CA . LYS A 1 329 ? 19.623 -11.085 -39.232 1.00 78.38 329 LYS A CA 1
ATOM 2557 C C . LYS A 1 329 ? 18.493 -10.168 -38.748 1.00 78.38 329 LYS A C 1
ATOM 2559 O O . LYS A 1 329 ? 17.387 -10.638 -38.488 1.00 78.38 329 LYS A O 1
ATOM 2564 N N . ALA A 1 330 ? 18.767 -8.867 -38.658 1.00 71.25 330 ALA A N 1
ATOM 2565 C CA . ALA A 1 330 ? 17.755 -7.871 -38.321 1.00 71.25 330 ALA A CA 1
ATOM 2566 C C . ALA A 1 330 ? 16.658 -7.814 -39.402 1.00 71.25 330 ALA A C 1
ATOM 2568 O O . ALA A 1 330 ? 16.950 -7.929 -40.595 1.00 71.25 330 ALA A O 1
ATOM 2569 N N . GLY A 1 331 ? 15.402 -7.644 -38.978 1.00 70.88 331 GLY A N 1
ATOM 2570 C CA . GLY A 1 331 ? 14.245 -7.587 -39.881 1.00 70.88 331 GLY A CA 1
ATOM 2571 C C . GLY A 1 331 ? 14.152 -6.286 -40.683 1.00 70.88 331 GLY A C 1
ATOM 2572 O O . GLY A 1 331 ? 13.610 -6.281 -41.784 1.00 70.88 331 GLY A O 1
ATOM 2573 N N . SER A 1 332 ? 14.720 -5.200 -40.163 1.00 76.00 332 SER A N 1
ATOM 2574 C CA . SER A 1 332 ? 14.752 -3.883 -40.800 1.00 76.00 332 SER A CA 1
ATOM 2575 C C . SER A 1 332 ? 15.931 -3.055 -40.281 1.00 76.00 332 SER A C 1
ATOM 2577 O O . SER A 1 332 ? 16.545 -3.383 -39.262 1.00 76.00 332 SER A O 1
ATOM 2579 N N . THR A 1 333 ? 16.264 -1.983 -41.002 1.00 77.25 333 THR A N 1
ATOM 2580 C CA . THR A 1 333 ? 17.226 -0.970 -40.552 1.00 77.25 333 THR A CA 1
ATOM 2581 C C . THR A 1 333 ? 16.522 -0.016 -39.583 1.00 77.25 333 THR A C 1
ATOM 2583 O O . THR A 1 333 ? 15.476 0.513 -39.962 1.00 77.25 333 THR A O 1
ATOM 2586 N N . PRO A 1 334 ? 17.068 0.239 -38.378 1.00 73.06 334 PRO A N 1
ATOM 2587 C CA . PRO A 1 334 ? 16.500 1.222 -37.458 1.00 73.06 334 PRO A CA 1
ATOM 2588 C C . PRO A 1 334 ? 16.395 2.607 -38.101 1.00 73.06 334 PRO A C 1
ATOM 2590 O O . PRO A 1 334 ? 17.292 3.027 -38.841 1.00 73.06 334 PRO A O 1
ATOM 2593 N N . ALA A 1 335 ? 15.318 3.325 -37.811 1.00 74.94 335 ALA A N 1
ATOM 2594 C CA . ALA A 1 335 ? 14.978 4.591 -38.437 1.00 74.94 335 ALA A CA 1
ATOM 2595 C C . ALA A 1 335 ? 16.031 5.677 -38.187 1.00 74.94 335 ALA A C 1
ATOM 2597 O O . ALA A 1 335 ? 16.327 6.466 -39.088 1.00 74.94 335 ALA A O 1
ATOM 2598 N N . ARG A 1 336 ? 16.712 5.648 -37.031 1.00 67.56 336 ARG A N 1
ATOM 2599 C CA . ARG A 1 336 ? 17.880 6.511 -36.760 1.00 67.56 336 ARG A CA 1
ATOM 2600 C C . ARG A 1 336 ? 19.027 6.357 -37.767 1.00 67.56 336 ARG A C 1
ATOM 2602 O O . ARG A 1 336 ? 19.821 7.281 -37.935 1.00 67.56 336 ARG A O 1
ATOM 2609 N N . TYR A 1 337 ? 19.121 5.213 -38.449 1.00 68.12 337 TYR A N 1
ATOM 2610 C CA . TYR A 1 337 ? 20.119 4.941 -39.488 1.00 68.12 337 TYR A CA 1
ATOM 2611 C C . TYR A 1 337 ? 19.548 5.047 -40.913 1.00 68.12 337 TYR A C 1
ATOM 2613 O O . TYR A 1 337 ? 20.311 5.107 -41.879 1.00 68.12 337 TYR A O 1
ATOM 2621 N N . ALA A 1 338 ? 18.225 5.139 -41.070 1.00 75.50 338 ALA A N 1
ATOM 2622 C CA . ALA A 1 338 ? 17.534 5.295 -42.350 1.00 75.50 338 ALA A CA 1
ATOM 2623 C C . ALA A 1 338 ? 17.406 6.777 -42.762 1.00 75.50 338 ALA A C 1
ATOM 2625 O O . ALA A 1 338 ? 16.335 7.273 -43.098 1.00 75.50 338 ALA A O 1
ATOM 2626 N N . VAL A 1 339 ? 18.531 7.501 -42.775 1.00 70.06 339 VAL A N 1
ATOM 2627 C CA . VAL A 1 339 ? 18.598 8.964 -43.008 1.00 70.06 339 VAL A CA 1
ATOM 2628 C C . VAL A 1 339 ? 18.092 9.437 -44.383 1.00 70.06 339 VAL A C 1
ATOM 2630 O O . VAL A 1 339 ? 17.999 10.639 -44.614 1.00 70.06 339 VAL A O 1
ATOM 2633 N N . HIS A 1 340 ? 17.790 8.508 -45.290 1.00 77.25 340 HIS A N 1
ATOM 2634 C CA . HIS A 1 340 ? 17.343 8.752 -46.662 1.00 77.25 340 HIS A CA 1
ATOM 2635 C C . HIS A 1 340 ? 15.812 8.693 -46.836 1.00 77.25 340 HIS A C 1
ATOM 2637 O O . HIS A 1 340 ? 15.324 9.030 -47.915 1.00 77.25 340 HIS A O 1
ATOM 2643 N N . GLU A 1 341 ? 15.047 8.276 -45.818 1.00 72.56 341 GLU A N 1
ATOM 2644 C CA . GLU A 1 341 ? 13.578 8.286 -45.868 1.00 72.56 341 GLU A CA 1
ATOM 2645 C C . GLU A 1 341 ? 13.027 9.714 -45.670 1.00 72.56 341 GLU A C 1
ATOM 2647 O O . GLU A 1 341 ? 13.475 10.450 -44.789 1.00 72.56 341 GLU A O 1
ATOM 2652 N N . LYS A 1 342 ? 12.059 10.122 -46.510 1.00 63.16 342 LYS A N 1
ATOM 2653 C CA . LYS A 1 342 ? 11.436 11.464 -46.467 1.00 63.16 342 LYS A CA 1
ATOM 2654 C C . LYS A 1 342 ? 10.541 11.674 -45.241 1.00 63.16 342 LYS A C 1
ATOM 2656 O O . LYS A 1 342 ? 10.488 12.784 -44.724 1.00 63.16 342 LYS A O 1
ATOM 2661 N N . GLU A 1 343 ? 9.874 10.620 -44.781 1.00 66.19 343 GLU A N 1
ATOM 2662 C CA . GLU A 1 343 ? 9.146 10.577 -43.512 1.00 66.19 343 GLU A CA 1
ATOM 2663 C C . GLU A 1 343 ? 9.918 9.663 -42.564 1.00 66.19 343 GLU A C 1
ATOM 2665 O O . GLU A 1 343 ? 10.068 8.470 -42.828 1.00 66.19 343 GLU A O 1
ATOM 2670 N N . ARG A 1 344 ? 10.454 10.222 -41.474 1.00 64.75 344 ARG A N 1
ATOM 2671 C CA . ARG A 1 344 ? 11.156 9.415 -40.475 1.00 64.75 344 ARG A CA 1
ATOM 2672 C C . ARG A 1 344 ? 10.137 8.655 -39.645 1.00 64.75 344 ARG A C 1
ATOM 2674 O O . ARG A 1 344 ? 9.409 9.252 -38.858 1.00 64.75 344 ARG A O 1
ATOM 2681 N N . ARG A 1 345 ? 10.132 7.332 -39.788 1.00 71.75 345 ARG A N 1
ATOM 2682 C CA . ARG A 1 345 ? 9.495 6.452 -38.806 1.00 71.75 345 ARG A CA 1
ATOM 2683 C C . ARG A 1 345 ? 10.202 6.614 -37.456 1.00 71.75 345 ARG A C 1
ATOM 2685 O O . ARG A 1 345 ? 11.399 6.878 -37.417 1.00 71.75 345 ARG A O 1
ATOM 2692 N N . GLN A 1 346 ? 9.467 6.497 -36.359 1.00 76.19 346 GLN A N 1
ATOM 2693 C CA . GLN A 1 346 ? 10.046 6.517 -35.016 1.00 76.19 346 GLN A CA 1
ATOM 2694 C C . GLN A 1 346 ? 10.454 5.093 -34.631 1.00 76.19 346 GLN A C 1
ATOM 2696 O O . GLN A 1 346 ? 9.667 4.161 -34.824 1.00 76.19 346 GLN A O 1
ATOM 2701 N N . ASP A 1 347 ? 11.680 4.924 -34.128 1.00 76.00 347 ASP A N 1
ATOM 2702 C CA . ASP A 1 347 ? 12.131 3.642 -33.584 1.00 76.00 347 ASP A CA 1
ATOM 2703 C C . ASP A 1 347 ? 11.294 3.289 -32.340 1.00 76.00 347 ASP A C 1
ATOM 2705 O O . ASP A 1 347 ? 10.812 4.168 -31.626 1.00 76.00 347 ASP A O 1
ATOM 2709 N N . GLU A 1 348 ? 11.081 1.994 -32.093 1.00 78.06 348 GLU A N 1
ATOM 2710 C CA . GLU A 1 348 ? 10.268 1.507 -30.968 1.00 78.06 348 GLU A CA 1
ATOM 2711 C C . GLU A 1 348 ? 10.800 2.035 -29.630 1.00 78.06 348 GLU A C 1
ATOM 2713 O O . GLU A 1 348 ? 10.021 2.491 -28.800 1.00 78.06 348 GLU A O 1
ATOM 2718 N N . GLU A 1 349 ? 12.125 2.045 -29.470 1.00 75.00 349 GLU A N 1
ATOM 2719 C CA . GLU A 1 349 ? 12.829 2.564 -28.297 1.00 75.00 349 GLU A CA 1
ATOM 2720 C C . GLU A 1 349 ? 12.695 4.076 -28.068 1.00 75.00 349 GLU A C 1
ATOM 2722 O O . GLU A 1 349 ? 12.976 4.557 -26.969 1.00 75.00 349 GLU A O 1
ATOM 2727 N N . ASP A 1 350 ? 12.268 4.834 -29.077 1.00 73.44 350 ASP A N 1
ATOM 2728 C CA . ASP A 1 350 ? 12.135 6.290 -28.998 1.00 73.44 350 ASP A CA 1
ATOM 2729 C C . ASP A 1 350 ? 10.698 6.731 -28.675 1.00 73.44 350 ASP A C 1
ATOM 2731 O O . ASP A 1 350 ? 10.440 7.930 -28.556 1.00 73.44 350 ASP A O 1
ATOM 2735 N N . LYS A 1 351 ? 9.751 5.793 -28.548 1.00 77.94 351 LYS A N 1
ATOM 2736 C CA . LYS A 1 351 ? 8.363 6.080 -28.161 1.00 77.94 351 LYS A CA 1
ATOM 2737 C C . LYS A 1 351 ? 8.257 6.332 -26.658 1.00 77.94 351 LYS A C 1
ATOM 2739 O O . LYS A 1 351 ? 8.958 5.694 -25.876 1.00 77.94 351 LYS A O 1
ATOM 2744 N N . ALA A 1 352 ? 7.340 7.214 -26.257 1.00 69.12 352 ALA A N 1
ATOM 2745 C CA . ALA A 1 352 ? 7.049 7.461 -24.842 1.00 69.12 352 ALA A CA 1
ATOM 2746 C C . ALA A 1 352 ? 6.579 6.175 -24.139 1.00 69.12 352 ALA A C 1
ATOM 2748 O O . ALA A 1 352 ? 7.031 5.885 -23.039 1.00 69.12 352 ALA A O 1
ATOM 2749 N N . GLU A 1 353 ? 5.806 5.341 -24.846 1.00 71.19 353 GLU A N 1
ATOM 2750 C CA . GLU A 1 353 ? 5.291 4.070 -24.319 1.00 71.19 353 GLU A CA 1
ATOM 2751 C C . GLU A 1 353 ? 6.349 2.953 -24.185 1.00 71.19 353 GLU A C 1
ATOM 2753 O O . GLU A 1 353 ? 6.035 1.808 -23.846 1.00 71.19 353 GLU A O 1
ATOM 2758 N N . PHE A 1 354 ? 7.615 3.227 -24.522 1.00 70.06 354 PHE A N 1
ATOM 2759 C CA . PHE A 1 354 ? 8.655 2.200 -24.528 1.00 70.06 354 PHE A CA 1
ATOM 2760 C C . PHE A 1 354 ? 9.068 1.762 -23.126 1.00 70.06 354 PHE A C 1
ATOM 2762 O O . PHE A 1 354 ? 9.399 0.599 -22.940 1.00 70.06 354 PHE A O 1
ATOM 2769 N N . ASP A 1 355 ? 9.056 2.649 -22.139 1.00 65.88 355 ASP A N 1
ATOM 2770 C CA . ASP A 1 355 ? 9.369 2.281 -20.754 1.00 65.88 355 ASP A CA 1
ATOM 2771 C C . ASP A 1 355 ? 8.092 1.909 -19.960 1.00 65.88 355 ASP A C 1
ATOM 2773 O O . ASP A 1 355 ? 8.186 1.356 -18.859 1.00 65.88 355 ASP A O 1
ATOM 2777 N N . ASP A 1 356 ? 6.910 2.116 -20.561 1.00 68.88 356 ASP A N 1
ATOM 2778 C CA . ASP A 1 356 ? 5.606 1.803 -19.975 1.00 68.88 356 ASP A CA 1
ATOM 2779 C C . ASP A 1 356 ? 5.423 0.303 -19.752 1.00 68.88 356 ASP A C 1
ATOM 2781 O O . ASP A 1 356 ? 5.888 -0.549 -20.524 1.00 68.88 356 ASP A O 1
ATOM 2785 N N . VAL A 1 357 ? 4.674 -0.015 -18.696 1.00 59.44 357 VAL A N 1
ATOM 2786 C CA . VAL A 1 357 ? 4.426 -1.383 -18.254 1.00 59.44 357 VAL A CA 1
ATOM 2787 C C . VAL A 1 357 ? 2.917 -1.659 -18.190 1.00 59.44 357 VAL A C 1
ATOM 2789 O O . VAL A 1 357 ? 2.292 -1.493 -17.147 1.00 59.44 357 VAL A O 1
ATOM 2792 N N . PRO A 1 358 ? 2.286 -2.076 -19.304 1.00 47.69 358 PRO A N 1
ATOM 2793 C CA . PRO A 1 358 ? 0.828 -2.047 -19.408 1.00 47.69 358 PRO A CA 1
ATOM 2794 C C . PRO A 1 358 ? 0.046 -3.024 -18.501 1.00 47.69 358 PRO A C 1
ATOM 2796 O O . PRO A 1 358 ? -1.143 -2.785 -18.308 1.00 47.69 358 PRO A O 1
ATOM 2799 N N . LYS A 1 359 ? 0.640 -4.108 -17.952 1.00 44.81 359 LYS A N 1
ATOM 2800 C CA . LYS A 1 359 ? -0.016 -5.090 -17.035 1.00 44.81 359 LYS A CA 1
ATOM 2801 C C . LYS A 1 359 ? 0.979 -5.916 -16.194 1.00 44.81 359 LYS A C 1
ATOM 2803 O O . LYS A 1 359 ? 1.829 -6.552 -16.814 1.00 44.81 359 LYS A O 1
ATOM 2808 N N . TRP A 1 360 ? 0.877 -5.906 -14.849 1.00 37.56 360 TRP A N 1
ATOM 2809 C CA . TRP A 1 360 ? 1.826 -6.545 -13.896 1.00 37.56 360 TRP A CA 1
ATOM 2810 C C . TRP A 1 360 ? 1.548 -8.023 -13.640 1.00 37.56 360 TRP A C 1
ATOM 2812 O O . TRP A 1 360 ? 0.448 -8.379 -13.238 1.00 37.56 360 TRP A O 1
ATOM 2822 N N . ASP A 1 361 ? 2.587 -8.843 -13.855 1.00 39.94 361 ASP A N 1
ATOM 2823 C CA . ASP A 1 361 ? 2.723 -10.291 -13.618 1.00 39.94 361 ASP A CA 1
ATOM 2824 C C . ASP A 1 361 ? 3.611 -10.575 -12.357 1.00 39.94 361 ASP A C 1
ATOM 2826 O O . ASP A 1 361 ? 4.837 -10.621 -12.460 1.00 39.94 361 ASP A O 1
ATOM 2830 N N . PRO A 1 362 ? 3.061 -10.589 -11.119 1.00 36.94 362 PRO A N 1
ATOM 2831 C CA . PRO A 1 362 ? 3.825 -10.743 -9.858 1.00 36.94 362 PRO A CA 1
ATOM 2832 C C . PRO A 1 362 ? 4.682 -12.014 -9.540 1.00 36.94 362 PRO A C 1
ATOM 2834 O O . PRO A 1 362 ? 5.052 -12.181 -8.379 1.00 36.94 362 PRO A O 1
ATOM 2837 N N . ALA A 1 363 ? 5.003 -12.938 -10.458 1.00 30.70 363 ALA A N 1
ATOM 2838 C CA . ALA A 1 363 ? 5.510 -14.286 -10.103 1.00 30.70 363 ALA A CA 1
ATOM 2839 C C . ALA A 1 363 ? 7.052 -14.443 -9.994 1.00 30.70 363 ALA A C 1
ATOM 2841 O O . ALA A 1 363 ? 7.593 -15.461 -10.434 1.00 30.70 363 ALA A O 1
ATOM 2842 N N . VAL A 1 364 ? 7.800 -13.488 -9.410 1.00 36.19 364 VAL A N 1
ATOM 2843 C CA . VAL A 1 364 ? 9.287 -13.552 -9.386 1.00 36.19 364 VAL A CA 1
ATOM 2844 C C . VAL A 1 364 ? 9.913 -13.410 -7.980 1.00 36.19 364 VAL A C 1
ATOM 2846 O O . VAL A 1 364 ? 9.584 -12.466 -7.263 1.00 36.19 364 VAL A O 1
ATOM 2849 N N . PRO A 1 365 ? 10.856 -14.291 -7.559 1.00 33.25 365 PRO A N 1
ATOM 2850 C CA . PRO A 1 365 ? 11.185 -14.529 -6.151 1.00 33.25 365 PRO A CA 1
ATOM 2851 C C . PRO A 1 365 ? 12.569 -13.982 -5.719 1.00 33.25 365 PRO A C 1
ATOM 2853 O O . PRO A 1 365 ? 13.460 -14.759 -5.382 1.00 33.25 365 PRO A O 1
ATOM 2856 N N . PHE A 1 366 ? 12.779 -12.655 -5.697 1.00 32.94 366 PHE A N 1
ATOM 2857 C CA . PHE A 1 366 ? 14.069 -12.053 -5.264 1.00 32.94 366 PHE A CA 1
ATOM 2858 C C . PHE A 1 366 ? 13.957 -10.931 -4.197 1.00 32.94 366 PHE A C 1
ATOM 2860 O O . PHE A 1 366 ? 14.891 -10.170 -3.974 1.00 32.94 366 PHE A O 1
ATOM 2867 N N . LEU A 1 367 ? 12.833 -10.815 -3.479 1.00 34.28 367 LEU A N 1
ATOM 2868 C CA . LEU A 1 367 ? 12.586 -9.720 -2.513 1.00 34.28 367 LEU A CA 1
ATOM 2869 C C . LEU A 1 367 ? 12.967 -10.019 -1.045 1.00 34.28 367 LEU A C 1
ATOM 2871 O O . LEU A 1 367 ? 12.641 -9.241 -0.153 1.00 34.28 367 LEU A O 1
ATOM 2875 N N . SER A 1 368 ? 13.687 -11.106 -0.758 1.00 29.16 368 SER A N 1
ATOM 2876 C CA . SER A 1 368 ? 13.969 -11.549 0.622 1.00 29.16 368 SER A CA 1
ATOM 2877 C C . SER A 1 368 ? 14.986 -10.693 1.405 1.00 29.16 368 SER A C 1
ATOM 2879 O O . SER A 1 368 ? 15.326 -11.036 2.531 1.00 29.16 368 SER A O 1
ATOM 2881 N N . GLY A 1 369 ? 15.495 -9.593 0.838 1.00 30.92 369 GLY A N 1
ATOM 2882 C CA . GLY A 1 369 ? 16.430 -8.671 1.507 1.00 30.92 369 GLY A CA 1
ATOM 2883 C C . GLY A 1 369 ? 15.789 -7.429 2.140 1.00 30.92 369 GLY A C 1
ATOM 2884 O O . GLY A 1 369 ? 16.497 -6.633 2.748 1.00 30.92 369 GLY A O 1
ATOM 2885 N N . LEU A 1 370 ? 14.473 -7.248 1.984 1.00 32.44 370 LEU A N 1
ATOM 2886 C CA . LEU A 1 370 ? 13.707 -6.080 2.454 1.00 32.44 370 LEU A CA 1
ATOM 2887 C C . LEU A 1 370 ? 12.821 -6.383 3.680 1.00 32.44 370 LEU A C 1
ATOM 2889 O O . LEU A 1 370 ? 12.004 -5.551 4.070 1.00 32.44 370 LEU A O 1
ATOM 2893 N N . CYS A 1 371 ? 12.954 -7.572 4.275 1.00 28.31 371 CYS A N 1
ATOM 2894 C CA . CYS A 1 371 ? 12.102 -8.019 5.374 1.00 28.31 371 CYS A CA 1
ATOM 2895 C C . CYS A 1 371 ? 12.432 -7.317 6.701 1.00 28.31 371 CYS A C 1
ATOM 2897 O O . CYS A 1 371 ? 13.591 -7.072 7.038 1.00 28.31 371 CYS A O 1
ATOM 2899 N N . ALA A 1 372 ? 11.357 -7.003 7.423 1.00 29.64 372 ALA A N 1
ATOM 2900 C CA . ALA A 1 372 ? 11.308 -6.312 8.704 1.00 29.64 372 ALA A CA 1
ATOM 2901 C C . ALA A 1 372 ? 12.186 -6.949 9.798 1.00 29.64 372 ALA A C 1
ATOM 2903 O O . ALA A 1 372 ? 12.556 -8.123 9.727 1.00 29.64 372 ALA A O 1
ATOM 2904 N N . ARG A 1 373 ? 12.488 -6.166 10.841 1.00 30.17 373 ARG A N 1
ATOM 2905 C CA . ARG A 1 373 ? 13.137 -6.668 12.062 1.00 30.17 373 ARG A CA 1
ATOM 2906 C C . ARG A 1 373 ? 12.192 -7.672 12.741 1.00 30.17 373 ARG A C 1
ATOM 2908 O O . ARG A 1 373 ? 10.976 -7.535 12.640 1.00 30.17 373 ARG A O 1
ATOM 2915 N N . GLU A 1 374 ? 12.740 -8.650 13.467 1.00 30.39 374 GLU A N 1
ATOM 2916 C CA . GLU A 1 374 ? 11.978 -9.675 14.222 1.00 30.39 374 GLU A CA 1
ATOM 2917 C C . GLU A 1 374 ? 10.902 -9.093 15.166 1.00 30.39 374 GLU A C 1
ATOM 2919 O O . GLU A 1 374 ? 9.984 -9.798 15.580 1.00 30.39 374 GLU A O 1
ATOM 2924 N N . GLU A 1 375 ? 10.986 -7.803 15.481 1.00 32.50 375 GLU A N 1
ATOM 2925 C CA . GLU A 1 375 ? 10.121 -7.081 16.414 1.00 32.50 375 GLU A CA 1
ATOM 2926 C C . GLU A 1 375 ? 8.766 -6.645 15.802 1.00 32.50 375 GLU A C 1
ATOM 2928 O O . GLU A 1 375 ? 7.840 -6.325 16.546 1.00 32.50 375 GLU A O 1
ATOM 2933 N N . ASP A 1 376 ? 8.600 -6.701 14.470 1.00 32.50 376 ASP A N 1
ATOM 2934 C CA . ASP A 1 376 ? 7.404 -6.211 13.748 1.00 32.50 376 ASP A CA 1
ATOM 2935 C C . ASP A 1 376 ? 6.318 -7.283 13.479 1.00 32.50 376 ASP A C 1
ATOM 2937 O O . ASP A 1 376 ? 5.303 -7.021 12.813 1.00 32.50 376 ASP A O 1
ATOM 2941 N N . VAL A 1 377 ? 6.495 -8.505 13.994 1.00 31.83 377 VAL A N 1
ATOM 2942 C CA . VAL A 1 377 ? 5.546 -9.621 13.828 1.00 31.83 377 VAL A CA 1
ATOM 2943 C C . VAL A 1 377 ? 4.383 -9.471 14.820 1.00 31.83 377 VAL A C 1
ATOM 2945 O O . VAL A 1 377 ? 4.463 -9.894 15.971 1.00 31.83 377 VAL A O 1
ATOM 2948 N N . LEU A 1 378 ? 3.252 -8.909 14.372 1.00 31.31 378 LEU A N 1
ATOM 2949 C CA . LEU A 1 378 ? 2.021 -8.733 15.173 1.00 31.31 378 LEU A CA 1
ATOM 2950 C C . LEU A 1 378 ? 1.213 -10.034 15.411 1.00 31.31 378 LEU A C 1
ATOM 2952 O O . LEU A 1 378 ? -0.008 -10.008 15.566 1.00 31.31 378 LEU A O 1
ATOM 2956 N N . GLY A 1 379 ? 1.903 -11.169 15.527 1.00 37.72 379 GLY A N 1
ATOM 2957 C CA . GLY A 1 379 ? 1.330 -12.460 15.905 1.00 37.72 379 GLY A CA 1
ATOM 2958 C C . GLY A 1 379 ? 1.174 -13.446 14.749 1.00 37.72 379 GLY A C 1
ATOM 2959 O O . GLY A 1 379 ? 1.013 -13.078 13.587 1.00 37.72 379 GLY A O 1
ATOM 2960 N N . SER A 1 380 ? 1.235 -14.728 15.097 1.00 34.59 380 SER A N 1
ATOM 2961 C CA . SER A 1 380 ? 1.105 -15.854 14.184 1.00 34.59 380 SER A CA 1
ATOM 2962 C C . SER A 1 380 ? -0.330 -16.382 14.160 1.00 34.59 380 SER A C 1
ATOM 2964 O O . SER A 1 380 ? -0.945 -16.634 15.197 1.00 34.59 380 SER A O 1
ATOM 2966 N N . VAL A 1 381 ? -0.880 -16.585 12.961 1.00 38.84 381 VAL A N 1
ATOM 2967 C CA . VAL A 1 381 ? -2.130 -17.335 12.785 1.00 38.84 381 VAL A CA 1
ATOM 2968 C C . VAL A 1 381 ? -1.741 -18.767 12.429 1.00 38.84 381 VAL A C 1
ATOM 2970 O O . VAL A 1 381 ? -1.246 -19.042 11.337 1.00 38.84 381 VAL A O 1
ATOM 2973 N N . GLY A 1 382 ? -1.885 -19.675 13.393 1.00 39.50 382 GLY A N 1
ATOM 2974 C CA . GLY A 1 382 ? -1.632 -21.099 13.184 1.00 39.50 382 GLY A CA 1
ATOM 2975 C C . GLY A 1 382 ? -2.677 -21.709 12.251 1.00 39.50 382 GLY A C 1
ATOM 2976 O O . GLY A 1 382 ? -3.872 -21.469 12.415 1.00 39.50 382 GLY A O 1
ATOM 2977 N N . GLY A 1 383 ? -2.236 -22.518 11.288 1.00 37.41 383 GLY A N 1
ATOM 2978 C CA . GLY A 1 383 ? -3.126 -23.388 10.524 1.00 37.41 383 GLY A CA 1
ATOM 2979 C C . GLY A 1 383 ? -3.801 -24.447 11.415 1.00 37.41 383 GLY A C 1
ATOM 2980 O O . GLY A 1 383 ? -3.407 -24.630 12.571 1.00 37.41 383 GLY A O 1
ATOM 2981 N N . PRO A 1 384 ? -4.793 -25.194 10.894 1.00 38.88 384 PRO A N 1
ATOM 2982 C CA . PRO A 1 384 ? -5.441 -26.304 11.609 1.00 38.88 384 PRO A CA 1
ATOM 2983 C C . PRO A 1 384 ? -4.470 -27.412 12.060 1.00 38.88 384 PRO A C 1
ATOM 2985 O O . PRO A 1 384 ? -4.786 -28.203 12.940 1.00 38.88 384 PRO A O 1
ATOM 2988 N N . ASP A 1 385 ? -3.283 -27.466 11.453 1.00 45.84 385 ASP A N 1
ATOM 2989 C CA . ASP A 1 385 ? -2.152 -28.337 11.780 1.00 45.84 385 ASP A CA 1
ATOM 2990 C C . ASP A 1 385 ? -1.231 -27.762 12.877 1.00 45.84 385 ASP A C 1
ATOM 2992 O O . ASP A 1 385 ? -0.201 -28.351 13.207 1.00 45.84 385 ASP A O 1
ATOM 2996 N N . GLY A 1 386 ? -1.578 -26.599 13.433 1.00 46.56 386 GLY A N 1
ATOM 2997 C CA . GLY A 1 386 ? -0.834 -25.911 14.482 1.00 46.56 386 GLY A CA 1
ATOM 2998 C C . GLY A 1 386 ? 0.435 -25.198 14.009 1.00 46.56 386 GLY A C 1
ATOM 2999 O O . GLY A 1 386 ? 1.091 -24.583 14.858 1.00 46.56 386 GLY A O 1
ATOM 3000 N N . LYS A 1 387 ? 0.762 -25.255 12.706 1.00 50.41 387 LYS A N 1
ATOM 3001 C CA . LYS A 1 387 ? 1.936 -24.620 12.088 1.00 50.41 387 LYS A CA 1
ATOM 3002 C C . LYS A 1 387 ? 1.629 -23.191 11.655 1.00 50.41 387 LYS A C 1
ATOM 3004 O O . LYS A 1 387 ? 0.573 -22.911 11.094 1.00 50.41 387 LYS A O 1
ATOM 3009 N N . GLU A 1 388 ? 2.561 -22.290 11.920 1.00 64.12 388 GLU A N 1
ATOM 3010 C CA . GLU A 1 388 ? 2.467 -20.888 11.516 1.00 64.12 388 GLU A CA 1
ATOM 3011 C C . GLU A 1 388 ? 2.643 -20.762 9.997 1.00 64.12 388 GLU A C 1
ATOM 3013 O O . GLU A 1 388 ? 3.439 -21.489 9.398 1.00 64.12 388 GLU A O 1
ATOM 3018 N N . ARG A 1 389 ? 1.884 -19.857 9.370 1.00 69.00 389 ARG A N 1
ATOM 3019 C CA . ARG A 1 389 ? 2.017 -19.539 7.944 1.00 69.00 389 ARG A CA 1
ATOM 3020 C C . ARG A 1 389 ? 2.402 -18.077 7.780 1.00 69.00 389 ARG A C 1
ATOM 3022 O O . ARG A 1 389 ? 1.755 -17.205 8.356 1.00 69.00 389 ARG A O 1
ATOM 3029 N N . SER A 1 390 ? 3.429 -17.822 6.977 1.00 74.12 390 SER A N 1
ATOM 3030 C CA . SER A 1 390 ? 3.802 -16.467 6.573 1.00 74.12 390 SER A CA 1
ATOM 3031 C C . SER A 1 390 ? 2.641 -15.823 5.813 1.00 74.12 390 SER A C 1
ATOM 3033 O O . SER A 1 390 ? 2.035 -16.467 4.961 1.00 74.12 390 SER A O 1
ATOM 3035 N N . CYS A 1 391 ? 2.326 -14.566 6.116 1.00 77.19 391 CYS A N 1
ATOM 3036 C CA . CYS A 1 391 ? 1.297 -13.793 5.426 1.00 77.19 391 CYS A CA 1
ATOM 3037 C C . CYS A 1 391 ? 1.798 -12.366 5.243 1.00 77.19 391 CYS A C 1
ATOM 3039 O O . CYS A 1 391 ? 2.191 -11.714 6.211 1.00 77.19 391 CYS A O 1
ATOM 3041 N N . ASN A 1 392 ? 1.768 -11.877 4.009 1.00 76.62 392 ASN A N 1
ATOM 3042 C CA . ASN A 1 392 ? 2.085 -10.484 3.721 1.00 76.62 392 ASN A CA 1
ATOM 3043 C C . ASN A 1 392 ? 0.891 -9.586 4.072 1.00 76.62 392 ASN A C 1
ATOM 3045 O O . ASN A 1 392 ? -0.257 -10.030 4.034 1.00 76.62 392 ASN A O 1
ATOM 3049 N N . LEU A 1 393 ? 1.161 -8.322 4.397 1.00 79.88 393 LEU A N 1
ATOM 3050 C CA . LEU A 1 393 ? 0.159 -7.292 4.659 1.00 79.88 393 LEU A CA 1
ATOM 3051 C C . LEU A 1 393 ? 0.349 -6.131 3.682 1.00 79.88 393 LEU A C 1
ATOM 3053 O O . LEU A 1 393 ? 1.429 -5.542 3.626 1.00 79.88 393 LEU A O 1
ATOM 3057 N N . ILE A 1 394 ? -0.700 -5.774 2.943 1.00 77.50 394 ILE A N 1
ATOM 3058 C CA . ILE A 1 394 ? -0.707 -4.597 2.064 1.00 77.50 394 ILE A CA 1
ATOM 3059 C C . ILE A 1 394 ? -1.948 -3.754 2.355 1.00 77.50 394 ILE A C 1
ATOM 3061 O O . ILE A 1 394 ? -3.072 -4.150 2.065 1.00 77.50 394 ILE A O 1
ATOM 3065 N N . THR A 1 395 ? -1.754 -2.554 2.880 1.00 81.81 395 THR A N 1
ATOM 3066 C CA . THR A 1 395 ? -2.814 -1.557 3.056 1.00 81.81 395 THR A CA 1
ATOM 3067 C C . THR A 1 395 ? -2.509 -0.312 2.221 1.00 81.81 395 THR A C 1
ATOM 3069 O O . THR A 1 395 ? -1.554 -0.275 1.435 1.00 81.81 395 THR A O 1
ATOM 3072 N N . GLY A 1 396 ? -3.354 0.716 2.330 1.00 75.38 396 GLY A N 1
ATOM 3073 C CA . GLY A 1 396 ? -3.070 2.004 1.709 1.00 75.38 396 GLY A CA 1
ATOM 3074 C C . GLY A 1 396 ? -1.819 2.651 2.307 1.00 75.38 396 GLY A C 1
ATOM 3075 O O . GLY A 1 396 ? -1.013 3.234 1.587 1.00 75.38 396 GLY A O 1
ATOM 3076 N N . GLU A 1 397 ? -1.655 2.499 3.612 1.00 74.62 397 GLU A N 1
ATOM 3077 C CA . GLU A 1 397 ? -0.739 3.253 4.461 1.00 74.62 397 GLU A CA 1
ATOM 3078 C C . GLU A 1 397 ? 0.487 2.429 4.874 1.00 74.62 397 GLU A C 1
ATOM 3080 O O . GLU A 1 397 ? 1.474 2.980 5.348 1.00 74.62 397 GLU A O 1
ATOM 3085 N N . GLU A 1 398 ? 0.443 1.110 4.694 1.00 70.12 398 GLU A N 1
ATOM 3086 C CA . GLU A 1 398 ? 1.454 0.196 5.202 1.00 70.12 398 GLU A CA 1
ATOM 3087 C C . GLU A 1 398 ? 1.680 -0.986 4.254 1.00 70.12 398 GLU A C 1
ATOM 3089 O O . GLU A 1 398 ? 0.757 -1.518 3.634 1.00 70.12 398 GLU A O 1
ATOM 3094 N N . ARG A 1 399 ? 2.934 -1.431 4.152 1.00 66.06 399 ARG A N 1
ATOM 3095 C CA . ARG A 1 399 ? 3.304 -2.670 3.463 1.00 66.06 399 ARG A CA 1
ATOM 3096 C C . ARG A 1 399 ? 4.264 -3.453 4.345 1.00 66.06 399 ARG A C 1
ATOM 3098 O O . ARG A 1 399 ? 5.379 -2.998 4.579 1.00 66.06 399 ARG A O 1
ATOM 3105 N N . ARG A 1 400 ? 3.847 -4.635 4.802 1.00 65.12 400 ARG A N 1
ATOM 3106 C CA . ARG A 1 400 ? 4.716 -5.585 5.509 1.00 65.12 400 ARG A CA 1
ATOM 3107 C C . ARG A 1 400 ? 4.859 -6.843 4.677 1.00 65.12 400 ARG A C 1
ATOM 3109 O O . ARG A 1 400 ? 3.901 -7.592 4.493 1.00 65.12 400 ARG A O 1
ATOM 3116 N N . ILE A 1 401 ? 6.064 -7.075 4.177 1.00 63.28 401 ILE A N 1
ATOM 3117 C CA . ILE A 1 401 ? 6.393 -8.281 3.424 1.00 63.28 401 ILE A CA 1
ATOM 3118 C C . ILE A 1 401 ? 7.196 -9.191 4.348 1.00 63.28 401 ILE A C 1
ATOM 3120 O O . ILE A 1 401 ? 8.360 -8.924 4.642 1.00 63.28 401 ILE A O 1
ATOM 3124 N N . VAL A 1 402 ? 6.535 -10.237 4.840 1.00 59.16 402 VAL A N 1
ATOM 3125 C CA . VAL A 1 402 ? 7.126 -11.245 5.731 1.00 59.16 402 VAL A CA 1
ATOM 3126 C C . VAL A 1 402 ? 7.859 -12.298 4.905 1.00 59.16 402 VAL A C 1
ATOM 3128 O O . VAL A 1 402 ? 8.973 -12.681 5.240 1.00 59.16 402 VAL A O 1
ATOM 3131 N N . ASP A 1 403 ? 7.247 -12.736 3.804 1.00 49.94 403 ASP A N 1
ATOM 3132 C CA . ASP A 1 403 ? 7.843 -13.669 2.851 1.00 49.94 403 ASP A CA 1
ATOM 3133 C C . ASP A 1 403 ? 7.274 -13.386 1.446 1.00 49.94 403 ASP A C 1
ATOM 3135 O O . ASP A 1 403 ? 6.060 -13.519 1.233 1.00 49.94 403 ASP A O 1
ATOM 3139 N N . PRO A 1 404 ? 8.114 -13.003 0.467 1.00 49.03 404 PRO A N 1
ATOM 3140 C CA . PRO A 1 404 ? 7.693 -12.764 -0.914 1.00 49.03 404 PRO A CA 1
ATOM 3141 C C . PRO A 1 404 ? 6.999 -13.960 -1.585 1.00 49.03 404 PRO A C 1
ATOM 3143 O O . PRO A 1 404 ? 6.262 -13.761 -2.544 1.00 49.03 404 PRO A O 1
ATOM 3146 N N . ILE A 1 405 ? 7.219 -15.184 -1.087 1.00 50.50 405 ILE A N 1
ATOM 3147 C CA . ILE A 1 405 ? 6.665 -16.442 -1.615 1.00 50.50 405 ILE A CA 1
ATOM 3148 C C . ILE A 1 405 ? 5.616 -17.035 -0.654 1.00 50.50 405 ILE A C 1
ATOM 3150 O O . ILE A 1 405 ? 5.176 -18.167 -0.837 1.00 50.50 405 ILE A O 1
ATOM 3154 N N . SER A 1 406 ? 5.166 -16.281 0.358 1.00 60.28 406 SER A N 1
ATOM 3155 C CA . SER A 1 406 ? 4.180 -16.754 1.350 1.00 60.28 406 SER A CA 1
ATOM 3156 C C . SER A 1 406 ? 2.907 -17.346 0.734 1.00 60.28 406 SER A C 1
ATOM 3158 O O . SER A 1 406 ? 2.226 -18.138 1.383 1.00 60.28 406 SER A O 1
ATOM 3160 N N . GLY A 1 407 ? 2.551 -16.928 -0.488 1.00 68.00 407 GLY A N 1
ATOM 3161 C CA . GLY A 1 407 ? 1.306 -17.296 -1.169 1.00 68.00 407 GLY A CA 1
ATOM 3162 C C . GLY A 1 407 ? 0.049 -16.736 -0.491 1.00 68.00 407 GLY A C 1
ATOM 3163 O O . GLY A 1 407 ? -1.047 -16.887 -1.022 1.00 68.00 407 GLY A O 1
ATOM 3164 N N . LEU A 1 408 ? 0.200 -16.075 0.663 1.00 81.44 408 LEU A N 1
ATOM 3165 C CA . LEU A 1 408 ? -0.866 -15.484 1.458 1.00 81.44 408 LEU A CA 1
ATOM 3166 C C . LEU A 1 408 ? -0.668 -13.974 1.547 1.00 81.44 408 LEU A C 1
ATOM 3168 O O . LEU A 1 408 ? 0.385 -13.478 1.954 1.00 81.44 408 LEU A O 1
ATOM 3172 N N . LEU A 1 409 ? -1.725 -13.249 1.205 1.00 82.38 409 LEU A N 1
ATOM 3173 C CA . LEU A 1 409 ? -1.796 -11.804 1.308 1.00 82.38 409 LEU A CA 1
ATOM 3174 C C . LEU A 1 409 ? -3.053 -11.423 2.088 1.00 82.38 409 LEU A C 1
ATOM 3176 O O . LEU A 1 409 ? -4.160 -11.801 1.716 1.00 82.38 409 LEU A O 1
ATOM 3180 N N . SER A 1 410 ? -2.868 -10.626 3.134 1.00 88.69 410 SER A N 1
ATOM 3181 C CA . SER A 1 410 ? -3.925 -9.843 3.758 1.00 88.69 410 SER A CA 1
ATOM 3182 C C . SER A 1 410 ? -3.836 -8.419 3.228 1.00 88.69 410 SER A C 1
ATOM 3184 O O . SER A 1 410 ? -2.768 -7.803 3.262 1.00 88.69 410 SER A O 1
ATOM 3186 N N . CYS A 1 411 ? -4.931 -7.881 2.704 1.00 87.56 411 CYS A N 1
ATOM 3187 C CA . CYS A 1 411 ? -4.938 -6.518 2.200 1.00 87.56 411 CYS A CA 1
ATOM 3188 C C . CYS A 1 411 ? -6.272 -5.816 2.412 1.00 87.56 411 CYS A C 1
ATOM 3190 O O . CYS A 1 411 ? -7.311 -6.450 2.599 1.00 87.56 411 CYS A O 1
ATOM 3192 N N . THR A 1 412 ? -6.253 -4.485 2.353 1.00 89.56 412 THR A N 1
ATOM 3193 C CA . THR A 1 412 ? -7.497 -3.734 2.162 1.00 89.56 412 THR A CA 1
ATOM 3194 C C . THR A 1 412 ? -8.055 -4.021 0.767 1.00 89.56 412 THR A C 1
ATOM 3196 O O . THR A 1 412 ? -7.303 -4.306 -0.168 1.00 89.56 412 THR A O 1
ATOM 3199 N N . ILE A 1 413 ? -9.378 -3.953 0.610 1.00 91.75 413 ILE A N 1
ATOM 3200 C CA . ILE A 1 413 ? -10.048 -4.306 -0.652 1.00 91.75 413 ILE A CA 1
ATOM 3201 C C . ILE A 1 413 ? -9.565 -3.440 -1.825 1.00 91.75 413 ILE A C 1
ATOM 3203 O O . ILE A 1 413 ? -9.441 -3.921 -2.947 1.00 91.75 413 ILE A O 1
ATOM 3207 N N . GLU A 1 414 ? -9.219 -2.177 -1.558 1.00 86.44 414 GLU A N 1
ATOM 3208 C CA . GLU A 1 414 ? -8.691 -1.231 -2.543 1.00 86.44 414 GLU A CA 1
ATOM 3209 C C . GLU A 1 414 ? -7.323 -1.653 -3.103 1.00 86.44 414 GLU A C 1
ATOM 3211 O O . GLU A 1 414 ? -6.960 -1.257 -4.211 1.00 86.44 414 GLU A O 1
ATOM 3216 N N . MET A 1 415 ? -6.573 -2.454 -2.340 1.00 82.38 415 MET A N 1
ATOM 3217 C CA . MET A 1 415 ? -5.224 -2.918 -2.669 1.00 82.38 415 MET A CA 1
ATOM 3218 C C . MET A 1 415 ? -5.203 -4.351 -3.214 1.00 82.38 415 MET A C 1
ATOM 3220 O O . MET A 1 415 ? -4.123 -4.872 -3.498 1.00 82.38 415 MET A O 1
ATOM 3224 N N . LEU A 1 416 ? -6.369 -4.991 -3.366 1.00 86.44 416 LEU A N 1
ATOM 3225 C CA . LEU A 1 416 ? -6.477 -6.359 -3.866 1.00 86.44 416 LEU A CA 1
ATOM 3226 C C . LEU A 1 416 ? -5.911 -6.455 -5.299 1.00 86.44 416 LEU A C 1
ATOM 3228 O O . LEU A 1 416 ? -6.395 -5.756 -6.199 1.00 86.44 416 LEU A O 1
ATOM 3232 N N . PRO A 1 417 ? -4.916 -7.326 -5.555 1.00 80.81 417 PRO A N 1
ATOM 3233 C CA . PRO A 1 417 ? -4.387 -7.530 -6.895 1.00 80.81 417 PRO A CA 1
ATOM 3234 C C . PRO A 1 417 ? -5.394 -8.323 -7.732 1.00 80.81 417 PRO A C 1
ATOM 3236 O O . PRO A 1 417 ? -5.423 -9.549 -7.711 1.00 80.81 417 PRO A O 1
ATOM 3239 N N . LEU A 1 418 ? -6.224 -7.612 -8.497 1.00 83.50 418 LEU A N 1
ATOM 3240 C CA . LEU A 1 418 ? -7.277 -8.225 -9.313 1.00 83.50 418 LEU A CA 1
ATOM 3241 C C . LEU A 1 418 ? -6.756 -9.256 -10.321 1.00 83.50 418 LEU A C 1
ATOM 3243 O O . LEU A 1 418 ? -7.431 -10.237 -10.590 1.00 83.50 418 LEU A O 1
ATOM 3247 N N . GLY A 1 419 ? -5.564 -9.044 -10.884 1.00 73.75 419 GLY A N 1
ATOM 3248 C CA . GLY A 1 419 ? -4.925 -9.997 -11.803 1.00 73.75 419 GLY A CA 1
ATOM 3249 C C . GLY A 1 419 ? -4.301 -11.213 -11.111 1.00 73.75 419 GLY A C 1
ATOM 3250 O O . GLY A 1 419 ? -3.677 -12.026 -11.781 1.00 73.75 419 GLY A O 1
ATOM 3251 N N . GLY A 1 420 ? -4.449 -11.312 -9.789 1.00 66.25 420 GLY A N 1
ATOM 3252 C CA . GLY A 1 420 ? -3.828 -12.316 -8.941 1.00 66.25 420 GLY A CA 1
ATOM 3253 C C . GLY A 1 420 ? -2.409 -11.963 -8.485 1.00 66.25 420 GLY A C 1
ATOM 3254 O O . GLY A 1 420 ? -1.838 -10.930 -8.844 1.00 66.25 420 GLY A O 1
ATOM 3255 N N . LEU A 1 421 ? -1.847 -12.818 -7.629 1.00 60.50 421 LEU A N 1
ATOM 3256 C CA . LEU A 1 421 ? -0.484 -12.706 -7.107 1.00 60.50 421 LEU A CA 1
ATOM 3257 C C . LEU A 1 421 ? 0.451 -13.474 -8.016 1.00 60.50 421 LEU A C 1
ATOM 3259 O O . LEU A 1 421 ? 0.760 -14.637 -7.794 1.00 60.50 421 LEU A O 1
ATOM 3263 N N . GLY A 1 422 ? 0.900 -12.839 -9.067 1.00 52.53 422 GLY A N 1
ATOM 3264 C CA . GLY A 1 422 ? 1.818 -13.508 -9.956 1.00 52.53 422 GLY A CA 1
ATOM 3265 C C . GLY A 1 422 ? 1.688 -13.081 -11.382 1.00 52.53 422 GLY A C 1
ATOM 3266 O O . GLY A 1 422 ? 2.636 -13.293 -12.105 1.00 52.53 422 GLY A O 1
ATOM 3267 N N . GLY A 1 423 ? 0.514 -12.517 -11.704 1.00 54.16 423 GLY A N 1
ATOM 3268 C CA . GLY A 1 423 ? -0.191 -12.626 -12.977 1.00 54.16 423 GLY A CA 1
ATOM 3269 C C . GLY A 1 423 ? -0.829 -14.007 -13.113 1.00 54.16 423 GLY A C 1
ATOM 3270 O O . GLY A 1 423 ? -1.619 -14.248 -14.020 1.00 54.16 423 GLY A O 1
ATOM 3271 N N . GLU A 1 424 ? -0.560 -14.867 -12.130 1.00 62.28 424 GLU A N 1
ATOM 3272 C CA . GLU A 1 424 ? -1.250 -16.101 -11.842 1.00 62.28 424 GLU A CA 1
ATOM 3273 C C . GLU A 1 424 ? -2.528 -15.813 -11.039 1.00 62.28 424 GLU A C 1
ATOM 3275 O O . GLU A 1 424 ? -2.474 -15.087 -10.035 1.00 62.28 424 GLU A O 1
ATOM 3280 N N . PRO A 1 425 ? -3.673 -16.393 -11.442 1.00 75.75 425 PRO A N 1
ATOM 3281 C CA . PRO A 1 425 ? -4.913 -16.327 -10.683 1.00 75.75 425 PRO A CA 1
ATOM 3282 C C . PRO A 1 425 ? -4.754 -16.878 -9.265 1.00 75.75 425 PRO A C 1
ATOM 3284 O O . PRO A 1 425 ? -4.033 -17.845 -9.025 1.00 75.75 425 PRO A O 1
ATOM 3287 N N . LEU A 1 426 ? -5.490 -16.294 -8.326 1.00 84.56 426 LEU A N 1
ATOM 3288 C CA . LEU A 1 426 ? -5.519 -16.749 -6.940 1.00 84.56 426 LEU A CA 1
ATOM 3289 C C . LEU A 1 426 ? -6.321 -18.047 -6.815 1.00 84.56 426 LEU A C 1
ATOM 3291 O O . LEU A 1 426 ? -7.336 -18.239 -7.480 1.00 84.56 426 LEU A O 1
ATOM 3295 N N . ASP A 1 427 ? -5.902 -18.948 -5.930 1.00 90.81 427 ASP A N 1
ATOM 3296 C CA . ASP A 1 427 ? -6.717 -20.129 -5.635 1.00 90.81 427 ASP A CA 1
ATOM 3297 C C . ASP A 1 427 ? -7.977 -19.729 -4.860 1.00 90.81 427 ASP A C 1
ATOM 3299 O O . ASP A 1 427 ? -9.084 -20.093 -5.242 1.00 90.81 427 ASP A O 1
ATOM 3303 N N . VAL A 1 428 ? -7.804 -18.938 -3.798 1.00 93.06 428 VAL A N 1
ATOM 3304 C CA . VAL A 1 428 ? -8.885 -18.530 -2.898 1.00 93.06 428 VAL A CA 1
ATOM 3305 C C . VAL A 1 428 ? -8.762 -17.048 -2.580 1.00 93.06 428 VAL A C 1
ATOM 3307 O O . VAL A 1 428 ? -7.686 -16.571 -2.216 1.00 93.06 428 VAL A O 1
ATOM 3310 N N . VAL A 1 429 ? -9.881 -16.331 -2.658 1.00 95.31 429 VAL A N 1
ATOM 3311 C CA . VAL A 1 429 ? -9.998 -14.942 -2.205 1.00 95.31 429 VAL A CA 1
ATOM 3312 C C . VAL A 1 429 ? -11.124 -14.835 -1.195 1.00 95.31 429 VAL A C 1
ATOM 3314 O O . VAL A 1 429 ? -12.225 -15.326 -1.424 1.00 95.31 429 VAL A O 1
ATOM 3317 N N . VAL A 1 430 ? -10.848 -14.175 -0.074 1.00 96.25 430 VAL A N 1
ATOM 3318 C CA . VAL A 1 430 ? -11.833 -13.886 0.970 1.00 96.25 430 VAL A CA 1
ATOM 3319 C C . VAL A 1 430 ? -12.144 -12.397 0.919 1.00 96.25 430 VAL A C 1
ATOM 3321 O O . VAL A 1 430 ? -11.259 -11.574 1.146 1.00 96.25 430 VAL A O 1
ATOM 3324 N N . ILE A 1 431 ? -13.393 -12.051 0.622 1.00 95.69 431 ILE A N 1
ATOM 3325 C CA . ILE A 1 431 ? -13.887 -10.674 0.668 1.00 95.69 431 ILE A CA 1
ATOM 3326 C C . ILE A 1 431 ? -14.841 -10.572 1.848 1.00 95.69 431 ILE A C 1
ATOM 3328 O O . ILE A 1 431 ? -15.908 -11.185 1.853 1.00 95.69 431 ILE A O 1
ATOM 3332 N N . ASP A 1 432 ? -14.439 -9.792 2.843 1.00 94.00 432 ASP A N 1
ATOM 3333 C CA . ASP A 1 432 ? -15.252 -9.523 4.022 1.00 94.00 432 ASP A CA 1
ATOM 3334 C C . ASP A 1 432 ? -16.202 -8.334 3.790 1.00 94.00 432 ASP A C 1
ATOM 3336 O O . ASP A 1 432 ? -15.971 -7.477 2.927 1.00 94.00 432 ASP A O 1
ATOM 3340 N N . GLU A 1 433 ? -17.269 -8.282 4.582 1.00 91.69 433 GLU A N 1
ATOM 3341 C CA . GLU A 1 433 ? -18.248 -7.191 4.641 1.00 91.69 433 GLU A CA 1
ATOM 3342 C C . GLU A 1 433 ? -18.864 -6.827 3.270 1.00 91.69 433 GLU A C 1
ATOM 3344 O O . GLU A 1 433 ? -18.972 -5.656 2.893 1.00 91.69 433 GLU A O 1
ATOM 3349 N N . MET A 1 434 ? -19.281 -7.840 2.499 1.00 92.75 434 MET A N 1
ATOM 3350 C CA . MET A 1 434 ? -19.768 -7.706 1.118 1.00 92.75 434 MET A CA 1
ATOM 3351 C C . MET A 1 434 ? -20.935 -6.724 0.944 1.00 92.75 434 MET A C 1
ATOM 3353 O O . MET A 1 434 ? -21.112 -6.182 -0.144 1.00 92.75 434 MET A O 1
ATOM 3357 N N . GLN A 1 435 ? -21.706 -6.433 1.994 1.00 91.75 435 GLN A N 1
ATOM 3358 C CA . GLN A 1 435 ? -22.778 -5.433 1.957 1.00 91.75 435 GLN A CA 1
ATOM 3359 C C . GLN A 1 435 ? -22.286 -4.007 1.678 1.00 91.75 435 GLN A C 1
ATOM 3361 O O . GLN A 1 435 ? -23.069 -3.156 1.250 1.00 91.75 435 GLN A O 1
ATOM 3366 N N . ILE A 1 436 ? -20.985 -3.735 1.848 1.00 91.75 436 ILE A N 1
ATOM 3367 C CA . ILE A 1 436 ? -20.378 -2.459 1.446 1.00 91.75 436 ILE A CA 1
ATOM 3368 C C . ILE A 1 436 ? -20.482 -2.252 -0.074 1.00 91.75 436 ILE A C 1
ATOM 3370 O O . ILE A 1 436 ? -20.408 -1.120 -0.538 1.00 91.75 436 ILE A O 1
ATOM 3374 N N . LEU A 1 437 ? -20.800 -3.289 -0.857 1.00 93.19 437 LEU A N 1
ATOM 3375 C CA . LEU A 1 437 ? -21.180 -3.178 -2.270 1.00 93.19 437 LEU A CA 1
ATOM 3376 C C . LEU A 1 437 ? -22.266 -2.113 -2.540 1.00 93.19 437 LEU A C 1
ATOM 3378 O O . LEU A 1 437 ? -22.291 -1.524 -3.624 1.00 93.19 437 LEU A O 1
ATOM 3382 N N . GLY A 1 438 ? -23.152 -1.854 -1.570 1.00 91.31 438 GLY A N 1
ATOM 3383 C CA . GLY A 1 438 ? -24.180 -0.811 -1.641 1.00 91.31 438 GLY A CA 1
ATOM 3384 C C . GLY A 1 438 ? -23.749 0.584 -1.158 1.00 91.31 438 GLY A C 1
ATOM 3385 O O . GLY A 1 438 ? -24.540 1.521 -1.274 1.00 91.31 438 GLY A O 1
ATOM 3386 N N . ASP A 1 439 ? -22.537 0.748 -0.619 1.00 88.56 439 ASP A N 1
ATOM 3387 C CA . ASP A 1 439 ? -22.048 2.006 -0.039 1.00 88.56 439 ASP A CA 1
ATOM 3388 C C . ASP A 1 439 ? -21.682 3.048 -1.105 1.00 88.56 439 ASP A C 1
ATOM 3390 O O . ASP A 1 439 ? -20.895 2.787 -2.014 1.00 88.56 439 ASP A O 1
ATOM 3394 N N . GLU A 1 440 ? -22.208 4.265 -0.951 1.00 83.69 440 GLU A N 1
ATOM 3395 C CA . GLU A 1 440 ? -22.035 5.361 -1.915 1.00 83.69 440 GLU A CA 1
ATOM 3396 C C . GLU A 1 440 ? -20.576 5.772 -2.146 1.00 83.69 440 GLU A C 1
ATOM 3398 O O . GLU A 1 440 ? -20.259 6.271 -3.222 1.00 83.69 440 GLU A O 1
ATOM 3403 N N . ASN A 1 441 ? -19.699 5.584 -1.155 1.00 78.88 441 ASN A N 1
ATOM 3404 C CA . ASN A 1 441 ? -18.328 6.091 -1.197 1.00 78.88 441 ASN A CA 1
ATOM 3405 C C . ASN A 1 441 ? -17.307 5.008 -1.542 1.00 78.88 441 ASN A C 1
ATOM 3407 O O . ASN A 1 441 ? -16.345 5.285 -2.251 1.00 78.88 441 ASN A O 1
ATOM 3411 N N . ARG A 1 442 ? -17.477 3.798 -1.000 1.00 85.06 442 ARG A N 1
ATOM 3412 C CA . ARG A 1 442 ? -16.498 2.706 -1.095 1.00 85.06 442 ARG A CA 1
ATOM 3413 C C . ARG A 1 442 ? -16.989 1.500 -1.884 1.00 85.06 442 ARG A C 1
ATOM 3415 O O . ARG A 1 442 ? -16.169 0.664 -2.261 1.00 85.06 442 ARG A O 1
ATOM 3422 N N . GLY A 1 443 ? -18.287 1.399 -2.176 1.00 90.38 443 GLY A N 1
ATOM 3423 C CA . GLY A 1 443 ? -18.861 0.202 -2.794 1.00 90.38 443 GLY A CA 1
ATOM 3424 C C . GLY A 1 443 ? -18.290 -0.135 -4.173 1.00 90.38 443 GLY A C 1
ATOM 3425 O O . GLY A 1 443 ? -18.219 -1.312 -4.524 1.00 90.38 443 GLY A O 1
ATOM 3426 N N . GLY A 1 444 ? -17.764 0.859 -4.900 1.00 89.75 444 GLY A N 1
ATOM 3427 C CA . GLY A 1 444 ? -17.037 0.650 -6.156 1.00 89.75 444 GLY A CA 1
ATOM 3428 C C . GLY A 1 444 ? -15.820 -0.270 -6.028 1.00 89.75 444 GLY A C 1
ATOM 3429 O O . GLY A 1 444 ? -15.551 -1.053 -6.939 1.00 89.75 444 GLY A O 1
ATOM 3430 N N . SER A 1 445 ? -15.145 -0.274 -4.874 1.00 90.38 445 SER A N 1
ATOM 3431 C CA . SER A 1 445 ? -14.009 -1.171 -4.622 1.00 90.38 445 SER A CA 1
ATOM 3432 C C . SER A 1 445 ? -14.446 -2.623 -4.413 1.00 90.38 445 SER A C 1
ATOM 3434 O O . SER A 1 445 ? -13.806 -3.530 -4.940 1.00 90.38 445 SER A O 1
ATOM 3436 N N . TRP A 1 446 ? -15.579 -2.851 -3.737 1.00 94.56 446 TRP A N 1
ATOM 3437 C CA . TRP A 1 446 ? -16.175 -4.188 -3.606 1.00 94.56 446 TRP A CA 1
ATOM 3438 C C . TRP A 1 446 ? -16.700 -4.698 -4.943 1.00 94.56 446 TRP A C 1
ATOM 3440 O O . TRP A 1 446 ? -16.434 -5.843 -5.295 1.00 94.56 446 TRP A O 1
ATOM 3450 N N . ALA A 1 447 ? -17.386 -3.859 -5.725 1.00 93.06 447 ALA A N 1
ATOM 3451 C CA . ALA A 1 447 ? -17.842 -4.243 -7.059 1.00 93.06 447 ALA A CA 1
ATOM 3452 C C . ALA A 1 447 ? -16.659 -4.629 -7.956 1.00 93.06 447 ALA A C 1
ATOM 3454 O O . ALA A 1 447 ? -16.680 -5.672 -8.606 1.00 93.06 447 ALA A O 1
ATOM 3455 N N . LYS A 1 448 ? -15.591 -3.825 -7.936 1.00 91.19 448 LYS A N 1
ATOM 3456 C CA . LYS A 1 448 ? -14.350 -4.092 -8.664 1.00 91.19 448 LYS A CA 1
ATOM 3457 C C . LYS A 1 448 ? -13.685 -5.405 -8.221 1.00 91.19 448 LYS A C 1
ATOM 3459 O O . LYS A 1 448 ? -13.251 -6.165 -9.080 1.00 91.19 448 LYS A O 1
ATOM 3464 N N . ALA A 1 449 ? -13.629 -5.690 -6.921 1.00 93.31 449 ALA A N 1
ATOM 3465 C CA . ALA A 1 449 ? -13.053 -6.925 -6.393 1.00 93.31 449 ALA A CA 1
ATOM 3466 C C . ALA A 1 449 ? -13.892 -8.162 -6.740 1.00 93.31 449 ALA A C 1
ATOM 3468 O O . ALA A 1 449 ? -13.361 -9.128 -7.279 1.00 93.31 449 ALA A O 1
ATOM 3469 N N . ILE A 1 450 ? -15.202 -8.120 -6.496 1.00 93.38 450 ILE A N 1
ATOM 3470 C CA . ILE A 1 450 ? -16.102 -9.254 -6.737 1.00 93.38 450 ILE A CA 1
ATOM 3471 C C . ILE A 1 450 ? -16.147 -9.610 -8.228 1.00 93.38 450 ILE A C 1
ATOM 3473 O O . ILE A 1 450 ? -16.150 -10.785 -8.572 1.00 93.38 450 ILE A O 1
ATOM 3477 N N . LEU A 1 451 ? -16.165 -8.608 -9.114 1.00 90.94 451 LEU A N 1
ATOM 3478 C CA . LEU A 1 451 ? -16.309 -8.827 -10.559 1.00 90.94 451 LEU A CA 1
ATOM 3479 C C . LEU A 1 451 ? -14.978 -8.979 -11.302 1.00 90.94 451 LEU A C 1
ATOM 3481 O O . LEU A 1 451 ? -14.961 -9.492 -12.417 1.00 90.94 451 LEU A O 1
ATOM 3485 N N . GLY A 1 452 ? -13.890 -8.442 -10.749 1.00 89.06 452 GLY A N 1
ATOM 3486 C CA . GLY A 1 452 ? -12.625 -8.281 -11.463 1.00 89.06 452 GLY A CA 1
ATOM 3487 C C . GLY A 1 452 ? -11.499 -9.189 -10.992 1.00 89.06 452 GLY A C 1
ATOM 3488 O O . GLY A 1 452 ? -10.459 -9.214 -11.647 1.00 89.06 452 GLY A O 1
ATOM 3489 N N . THR A 1 453 ? -11.661 -9.894 -9.871 1.00 92.19 453 THR A N 1
ATOM 3490 C CA . THR A 1 453 ? -10.577 -10.710 -9.317 1.00 92.19 453 THR A CA 1
ATOM 3491 C C . THR A 1 453 ? -10.463 -12.042 -10.041 1.00 92.19 453 THR A C 1
ATOM 3493 O O . THR A 1 453 ? -11.395 -12.840 -10.059 1.00 92.19 453 THR A O 1
ATOM 3496 N N . ALA A 1 454 ? -9.285 -12.307 -10.592 1.00 89.50 454 ALA A N 1
ATOM 3497 C CA . ALA A 1 454 ? -8.917 -13.596 -11.136 1.00 89.50 454 ALA A CA 1
ATOM 3498 C C . ALA A 1 454 ? -8.648 -14.575 -9.986 1.00 89.50 454 ALA A C 1
ATOM 3500 O O . ALA A 1 454 ? -7.532 -14.642 -9.466 1.00 89.50 454 ALA A O 1
ATOM 3501 N N . ALA A 1 455 ? -9.675 -15.322 -9.583 1.00 92.56 455 ALA A N 1
ATOM 3502 C CA . ALA A 1 455 ? -9.557 -16.379 -8.588 1.00 92.56 455 ALA A CA 1
ATOM 3503 C C . ALA A 1 455 ? -10.388 -17.614 -8.955 1.00 92.56 455 ALA A C 1
ATOM 3505 O O . ALA A 1 455 ? -11.385 -17.494 -9.665 1.00 92.56 455 ALA A O 1
ATOM 3506 N N . LYS A 1 456 ? -9.984 -18.796 -8.470 1.00 92.44 456 LYS A N 1
ATOM 3507 C CA . LYS A 1 456 ? -10.766 -20.034 -8.637 1.00 92.44 456 LYS A CA 1
ATOM 3508 C C . LYS A 1 456 ? -12.000 -20.026 -7.738 1.00 92.44 456 LYS A C 1
ATOM 3510 O O . LYS A 1 456 ? -13.094 -20.270 -8.233 1.00 92.44 456 LYS A O 1
ATOM 3515 N N . ASP A 1 457 ? -11.817 -19.691 -6.459 1.00 94.31 457 ASP A N 1
ATOM 3516 C CA . ASP A 1 457 ? -12.890 -19.580 -5.469 1.00 94.31 457 ASP A CA 1
ATOM 3517 C C . ASP A 1 457 ? -12.882 -18.197 -4.797 1.00 94.31 457 ASP A C 1
ATOM 3519 O O . ASP A 1 457 ? -11.874 -17.755 -4.236 1.00 94.31 457 ASP A O 1
ATOM 3523 N N . ILE A 1 458 ? -14.029 -17.512 -4.813 1.00 94.94 458 ILE A N 1
ATOM 3524 C CA . ILE A 1 458 ? -14.230 -16.239 -4.110 1.00 94.94 458 ILE A CA 1
ATOM 3525 C C . ILE A 1 458 ? -15.250 -16.454 -2.992 1.00 94.94 458 ILE A C 1
ATOM 3527 O O . ILE A 1 458 ? -16.436 -16.674 -3.233 1.00 94.94 458 ILE A O 1
ATOM 3531 N N . HIS A 1 459 ? -14.786 -16.357 -1.751 1.00 96.25 459 HIS A N 1
ATOM 3532 C CA . HIS A 1 459 ? -15.610 -16.447 -0.557 1.00 96.25 459 HIS A CA 1
ATOM 3533 C C . HIS A 1 459 ? -16.044 -15.050 -0.128 1.00 96.25 459 HIS A C 1
ATOM 3535 O O . HIS A 1 459 ? -15.222 -14.224 0.271 1.00 96.25 459 HIS A O 1
ATOM 3541 N N . LEU A 1 460 ? -17.347 -14.799 -0.197 1.00 95.62 460 LEU A N 1
ATOM 3542 C CA . LEU A 1 460 ? -17.950 -13.537 0.212 1.00 95.62 460 LEU A CA 1
ATOM 3543 C C . LEU A 1 460 ? -18.564 -13.695 1.603 1.00 95.62 460 LEU A C 1
ATOM 3545 O O . LEU A 1 460 ? -19.400 -14.573 1.819 1.00 95.62 460 LEU A O 1
ATOM 3549 N N . TYR A 1 461 ? -18.164 -12.833 2.532 1.00 94.31 461 TYR A N 1
ATOM 3550 C CA . TYR A 1 461 ? -18.717 -12.762 3.881 1.00 94.31 461 TYR A CA 1
ATOM 3551 C C . TYR A 1 461 ? -19.453 -11.441 4.062 1.00 94.31 461 TYR A C 1
ATOM 3553 O O . TYR A 1 461 ? -18.986 -10.394 3.630 1.00 94.31 461 TYR A O 1
ATOM 3561 N N . GLY A 1 462 ? -20.624 -11.485 4.684 1.00 91.50 462 GLY A N 1
ATOM 3562 C CA . GLY A 1 462 ? -21.436 -10.311 4.983 1.00 91.50 462 GLY A CA 1
ATOM 3563 C C . GLY A 1 462 ? -22.883 -10.705 5.222 1.00 91.50 462 GLY A C 1
ATOM 3564 O O . GLY A 1 462 ? -23.184 -11.879 5.446 1.00 91.50 462 GLY A O 1
ATOM 3565 N N . ASP A 1 463 ? -23.784 -9.729 5.197 1.00 89.56 463 ASP A N 1
ATOM 3566 C CA . ASP A 1 463 ? -25.190 -9.976 5.509 1.00 89.56 463 ASP A CA 1
ATOM 3567 C C . ASP A 1 463 ? -26.061 -10.326 4.285 1.00 89.56 463 ASP A C 1
ATOM 3569 O O . ASP A 1 463 ? -25.721 -10.084 3.122 1.00 89.56 463 ASP A O 1
ATOM 3573 N N . GLU A 1 464 ? -27.229 -10.902 4.578 1.00 91.00 464 GLU A N 1
ATOM 3574 C CA . GLU A 1 464 ? -28.208 -11.425 3.618 1.00 91.00 464 GLU A CA 1
ATOM 3575 C C . GLU A 1 464 ? -28.722 -10.397 2.594 1.00 91.00 464 GLU A C 1
ATOM 3577 O O . GLU A 1 464 ? -29.218 -10.786 1.535 1.00 91.00 464 GLU A O 1
ATOM 3582 N N . THR A 1 465 ? -28.581 -9.089 2.851 1.00 92.81 465 THR A N 1
ATOM 3583 C CA . THR A 1 465 ? -29.112 -8.038 1.965 1.00 92.81 465 THR A CA 1
ATOM 3584 C C . THR A 1 465 ? -28.463 -8.019 0.585 1.00 92.81 465 THR A C 1
ATOM 3586 O O . THR A 1 465 ? -29.067 -7.518 -0.365 1.00 92.81 465 THR A O 1
ATOM 3589 N N . THR A 1 466 ? -27.259 -8.577 0.454 1.00 93.06 466 THR A N 1
ATOM 3590 C CA . THR A 1 466 ? -26.468 -8.553 -0.787 1.00 93.06 466 THR A CA 1
ATOM 3591 C C . THR A 1 466 ? -26.749 -9.762 -1.686 1.00 93.06 466 THR A C 1
ATOM 3593 O O . THR A 1 466 ? -26.441 -9.740 -2.876 1.00 93.06 466 THR A O 1
ATOM 3596 N N . VAL A 1 467 ? -27.360 -10.821 -1.142 1.00 92.31 467 VAL A N 1
ATOM 3597 C CA . VAL A 1 467 ? -27.471 -12.137 -1.794 1.00 92.31 467 VAL A CA 1
ATOM 3598 C C . VAL A 1 467 ? -28.241 -12.072 -3.111 1.00 92.31 467 VAL A C 1
ATOM 3600 O O . VAL A 1 467 ? -27.781 -12.610 -4.115 1.00 92.31 467 VAL A O 1
ATOM 3603 N N . GLU A 1 468 ? -29.386 -11.390 -3.140 1.00 91.81 468 GLU A N 1
ATOM 3604 C CA . GLU A 1 468 ? -30.221 -11.312 -4.347 1.00 91.81 468 GLU A CA 1
ATOM 3605 C C . GLU A 1 468 ? -29.561 -10.494 -5.465 1.00 91.81 468 GLU A C 1
ATOM 3607 O O . GLU A 1 468 ? -29.625 -10.868 -6.638 1.00 91.81 468 GLU A O 1
ATOM 3612 N N . LEU A 1 469 ? -28.853 -9.420 -5.104 1.00 93.00 469 LEU A N 1
ATOM 3613 C CA . LEU A 1 469 ? -28.066 -8.633 -6.049 1.00 93.00 469 LEU A CA 1
ATOM 3614 C C . LEU A 1 469 ? -26.930 -9.468 -6.650 1.00 93.00 469 LEU A C 1
ATOM 3616 O O . LEU A 1 469 ? -26.774 -9.504 -7.872 1.00 93.00 469 LEU A O 1
ATOM 3620 N N . LEU A 1 470 ? -26.177 -10.178 -5.805 1.00 93.00 470 LEU A N 1
ATOM 3621 C CA . LEU A 1 470 ? -25.094 -11.060 -6.242 1.00 93.00 470 LEU A CA 1
ATOM 3622 C C . LEU A 1 470 ? -25.614 -12.193 -7.117 1.00 93.00 470 LEU A C 1
ATOM 3624 O O . LEU A 1 470 ? -25.034 -12.458 -8.163 1.00 93.00 470 LEU A O 1
ATOM 3628 N N . ARG A 1 471 ? -26.746 -12.806 -6.758 1.00 91.31 471 ARG A N 1
ATOM 3629 C CA . ARG A 1 471 ? -27.395 -13.827 -7.585 1.00 91.31 471 ARG A CA 1
ATOM 3630 C C . ARG A 1 471 ? -27.672 -13.296 -8.988 1.00 91.31 471 ARG A C 1
ATOM 3632 O O . ARG A 1 471 ? -27.333 -13.966 -9.959 1.00 91.31 471 ARG A O 1
ATOM 3639 N N . GLY A 1 472 ? -28.230 -12.091 -9.107 1.00 87.88 472 GLY A N 1
ATOM 3640 C CA . GLY A 1 472 ? -28.484 -11.454 -10.400 1.00 87.88 472 GLY A CA 1
ATOM 3641 C C . GLY A 1 472 ? -27.207 -11.140 -11.188 1.00 87.88 472 GLY A C 1
ATOM 3642 O O . GLY A 1 472 ? -27.136 -11.426 -12.382 1.00 87.88 472 GLY A O 1
ATOM 3643 N N . MET A 1 473 ? -26.190 -10.581 -10.527 1.00 89.69 473 MET A N 1
ATOM 3644 C CA . MET A 1 473 ? -24.927 -10.191 -11.166 1.00 89.69 473 MET A CA 1
ATOM 3645 C C . MET A 1 473 ? -24.100 -11.404 -11.613 1.00 89.69 473 MET A C 1
ATOM 3647 O O . MET A 1 473 ? -23.703 -11.474 -12.772 1.00 89.69 473 MET A O 1
ATOM 3651 N N . ILE A 1 474 ? -23.895 -12.381 -10.731 1.00 89.50 474 ILE A N 1
ATOM 3652 C CA . ILE A 1 474 ? -23.023 -13.545 -10.954 1.00 89.50 474 ILE A CA 1
ATOM 3653 C C . ILE A 1 474 ? -23.630 -14.496 -11.992 1.00 89.50 474 ILE A C 1
ATOM 3655 O O . ILE A 1 474 ? -22.930 -14.952 -12.893 1.00 89.50 474 ILE A O 1
ATOM 3659 N N . THR A 1 475 ? -24.952 -14.714 -11.958 1.00 84.19 475 THR A N 1
ATOM 3660 C CA . THR A 1 475 ? -25.631 -15.558 -12.963 1.00 84.19 475 THR A CA 1
ATOM 3661 C C . THR A 1 475 ? -25.405 -15.035 -14.385 1.00 84.19 475 THR A C 1
ATOM 3663 O O . THR A 1 475 ? -25.281 -15.823 -15.319 1.00 84.19 475 THR A O 1
ATOM 3666 N N . SER A 1 476 ? -25.321 -13.711 -14.565 1.00 82.06 476 SER A N 1
ATOM 3667 C CA . SER A 1 476 ? -25.076 -13.107 -15.881 1.00 82.06 476 SER A CA 1
ATOM 3668 C C . SER A 1 476 ? -23.651 -13.318 -16.411 1.00 82.06 476 SER A C 1
ATOM 3670 O O . SER A 1 476 ? -23.441 -13.225 -17.619 1.00 82.06 476 SER A O 1
ATOM 3672 N N . LEU A 1 477 ? -22.696 -13.627 -15.527 1.00 86.00 477 LEU A N 1
ATOM 3673 C CA . LEU A 1 477 ? -21.292 -13.881 -15.863 1.00 86.00 477 LEU A CA 1
ATOM 3674 C C . LEU A 1 477 ? -21.011 -15.361 -16.166 1.00 86.00 477 LEU A C 1
ATOM 3676 O O . LEU A 1 477 ? -20.011 -15.670 -16.806 1.00 86.00 477 LEU A O 1
ATOM 3680 N N . GLY A 1 478 ? -21.916 -16.266 -15.775 1.00 85.56 478 GLY A N 1
ATOM 3681 C CA . GLY A 1 478 ? -21.767 -17.712 -15.972 1.00 85.56 478 GLY A CA 1
ATOM 3682 C C . GLY A 1 478 ? -21.062 -18.442 -14.824 1.00 85.56 478 GLY A C 1
ATOM 3683 O O . GLY A 1 478 ? -20.802 -19.638 -14.945 1.00 85.56 478 GLY A O 1
ATOM 3684 N N . ASP A 1 479 ? -20.793 -17.753 -13.716 1.00 90.06 479 ASP A N 1
ATOM 3685 C CA . ASP A 1 479 ? -20.182 -18.323 -12.515 1.00 90.06 479 ASP A CA 1
ATOM 3686 C C . ASP A 1 479 ? -21.214 -19.022 -11.610 1.00 90.06 479 ASP A C 1
ATOM 3688 O O . ASP A 1 479 ? -22.422 -18.774 -11.674 1.00 90.06 479 ASP A O 1
ATOM 3692 N N . THR A 1 480 ? -20.736 -19.906 -10.729 1.00 91.25 480 THR A N 1
ATOM 3693 C CA . THR A 1 480 ? -21.588 -20.642 -9.780 1.00 91.25 480 THR A CA 1
ATOM 3694 C C . THR A 1 480 ? -21.623 -19.939 -8.424 1.00 91.25 480 THR A C 1
ATOM 3696 O O . THR A 1 480 ? -20.586 -19.744 -7.800 1.00 91.25 480 THR A O 1
ATOM 3699 N N . LEU A 1 481 ? -22.821 -19.613 -7.927 1.00 92.56 481 LEU A N 1
ATOM 3700 C CA . LEU A 1 481 ? -23.017 -19.031 -6.595 1.00 92.56 481 LEU A CA 1
ATOM 3701 C C . LEU A 1 481 ? -23.563 -20.078 -5.614 1.00 92.56 481 LEU A C 1
ATOM 3703 O O . LEU A 1 481 ? -24.701 -20.530 -5.757 1.00 92.56 481 LEU A O 1
ATOM 3707 N N . THR A 1 482 ? -22.781 -20.401 -4.582 1.00 93.75 482 THR A N 1
ATOM 3708 C CA . THR A 1 482 ? -23.211 -21.244 -3.452 1.00 93.75 482 THR A CA 1
ATOM 3709 C C . THR A 1 482 ? -23.427 -20.377 -2.217 1.00 93.75 482 THR A C 1
ATOM 3711 O O . THR A 1 482 ? -22.569 -19.573 -1.868 1.00 93.75 482 THR A O 1
ATOM 3714 N N . ILE A 1 483 ? -24.575 -20.529 -1.553 1.00 93.94 483 ILE A N 1
ATOM 3715 C CA . ILE A 1 483 ? -24.946 -19.717 -0.388 1.00 93.94 483 ILE A CA 1
ATOM 3716 C C . ILE A 1 483 ? -24.903 -20.587 0.863 1.00 93.94 483 ILE A C 1
ATOM 3718 O O . ILE A 1 483 ? -25.550 -21.633 0.923 1.00 93.94 483 ILE A O 1
ATOM 3722 N N . HIS A 1 484 ? -24.166 -20.117 1.865 1.00 94.19 484 HIS A N 1
ATOM 3723 C CA . HIS A 1 484 ? -24.104 -20.713 3.192 1.00 94.19 484 HIS A CA 1
ATOM 3724 C C . HIS A 1 484 ? -24.674 -19.728 4.210 1.00 94.19 484 HIS A C 1
ATOM 3726 O O . HIS A 1 484 ? -24.152 -18.628 4.378 1.00 94.19 484 HIS A O 1
ATOM 3732 N N . GLU A 1 485 ? -25.754 -20.121 4.881 1.00 92.56 485 GLU A N 1
ATOM 3733 C CA . GLU A 1 485 ? -26.398 -19.301 5.905 1.00 92.56 485 GLU A CA 1
ATOM 3734 C C . GLU A 1 485 ? -25.850 -19.648 7.290 1.00 92.56 485 GLU A C 1
ATOM 3736 O O . GLU A 1 485 ? -25.758 -20.818 7.669 1.00 92.56 485 GLU A O 1
ATOM 3741 N N . TYR A 1 486 ? -25.507 -18.615 8.059 1.00 89.88 486 TYR A N 1
ATOM 3742 C CA . TYR A 1 486 ? -24.967 -18.752 9.407 1.00 89.88 486 TYR A CA 1
ATOM 3743 C C . TYR A 1 486 ? -25.859 -18.021 10.402 1.00 89.88 486 TYR A C 1
ATOM 3745 O O . TYR A 1 486 ? -26.195 -16.852 10.226 1.00 89.88 486 TYR A O 1
ATOM 3753 N N . ASN A 1 487 ? -26.203 -18.709 11.488 1.00 84.62 487 ASN A N 1
ATOM 3754 C CA . ASN A 1 487 ? -26.890 -18.100 12.617 1.00 84.62 487 ASN A CA 1
ATOM 3755 C C . ASN A 1 487 ? -25.882 -17.574 13.638 1.00 84.62 487 ASN A C 1
ATOM 3757 O O . ASN A 1 487 ? -24.755 -18.058 13.753 1.00 84.62 487 ASN A O 1
ATOM 3761 N N . ARG A 1 488 ? -26.312 -16.582 14.417 1.00 81.19 488 ARG A N 1
ATOM 3762 C CA . ARG A 1 488 ? -25.498 -16.012 15.489 1.00 81.19 488 ARG A CA 1
ATOM 3763 C C . ARG A 1 488 ? -25.138 -17.086 16.521 1.00 81.19 488 ARG A C 1
ATOM 3765 O O . ARG A 1 488 ? -26.012 -17.818 16.973 1.00 81.19 488 ARG A O 1
ATOM 3772 N N . LEU A 1 489 ? -23.870 -17.120 16.936 1.00 81.00 489 LEU A N 1
ATOM 3773 C CA . LEU A 1 489 ? -23.371 -18.091 17.923 1.00 81.00 489 LEU A CA 1
ATOM 3774 C C . LEU A 1 489 ? -24.010 -17.918 19.311 1.00 81.00 489 LEU A C 1
ATOM 3776 O O . LEU A 1 489 ? -24.223 -18.893 20.021 1.00 81.00 489 LEU A O 1
ATOM 3780 N N . THR A 1 490 ? -24.325 -16.680 19.696 1.00 81.12 490 THR A N 1
ATOM 3781 C CA . THR A 1 490 ? -25.010 -16.339 20.950 1.00 81.12 490 THR A CA 1
ATOM 3782 C C . THR A 1 490 ? -26.271 -15.529 20.646 1.00 81.12 490 THR A C 1
ATOM 3784 O O . THR A 1 490 ? -26.267 -14.728 19.710 1.00 81.12 490 THR A O 1
ATOM 3787 N N . PRO A 1 491 ? -27.368 -15.657 21.406 1.00 84.69 491 PRO A N 1
ATOM 3788 C CA . PRO A 1 491 ? -28.568 -14.851 21.179 1.00 84.69 491 PRO A CA 1
ATOM 3789 C C . PRO A 1 491 ? -28.344 -13.375 21.554 1.00 84.69 491 PRO A C 1
ATOM 3791 O O . PRO A 1 491 ? -27.602 -13.065 22.492 1.00 84.69 491 PRO A O 1
ATOM 3794 N N . LEU A 1 492 ? -28.965 -12.458 20.801 1.00 88.81 492 LEU A N 1
ATOM 3795 C CA . LEU A 1 492 ? -29.008 -11.019 21.095 1.00 88.81 492 LEU A CA 1
ATOM 3796 C C . LEU A 1 492 ? -30.388 -10.684 21.657 1.00 88.81 492 LEU A C 1
ATOM 3798 O O . LEU A 1 492 ? -31.389 -10.921 20.985 1.00 88.81 492 LEU A O 1
ATOM 3802 N N . LEU A 1 493 ? -30.441 -10.127 22.863 1.00 90.50 493 LEU A N 1
ATOM 3803 C CA . LEU A 1 493 ? -31.683 -9.774 23.544 1.00 90.50 493 LEU A CA 1
ATOM 3804 C C . LEU A 1 493 ? -31.771 -8.262 23.763 1.00 90.50 493 LEU A C 1
ATOM 3806 O O . LEU A 1 493 ? -30.775 -7.596 24.043 1.00 90.50 493 LEU A O 1
ATOM 3810 N N . VAL A 1 494 ? -32.981 -7.715 23.667 1.00 91.62 494 VAL A N 1
ATOM 3811 C CA . VAL A 1 494 ? -33.249 -6.320 24.036 1.00 91.62 494 VAL A CA 1
ATOM 3812 C C . VAL A 1 494 ? -33.662 -6.278 25.498 1.00 91.62 494 VAL A C 1
ATOM 3814 O O . VAL A 1 494 ? -34.634 -6.937 25.868 1.00 91.62 494 VAL A O 1
ATOM 3817 N N . GLY A 1 495 ? -32.941 -5.504 26.311 1.00 88.00 495 GLY A N 1
ATOM 3818 C CA . GLY A 1 495 ? -33.217 -5.375 27.742 1.00 88.00 495 GLY A CA 1
ATOM 3819 C C . GLY A 1 495 ? -34.651 -4.915 28.027 1.00 88.00 495 GLY A C 1
ATOM 3820 O O . GLY A 1 495 ? -35.238 -4.147 27.261 1.00 88.00 495 GLY A O 1
ATOM 3821 N N . ASP A 1 496 ? -35.221 -5.379 29.140 1.00 86.50 496 ASP A N 1
ATOM 3822 C CA . ASP A 1 496 ? -36.597 -5.040 29.533 1.00 86.50 496 ASP A CA 1
ATOM 3823 C C . ASP A 1 496 ? -36.749 -3.573 29.957 1.00 86.50 496 ASP A C 1
ATOM 3825 O O . ASP A 1 496 ? -37.819 -2.986 29.793 1.00 86.50 496 ASP A O 1
ATOM 3829 N N . ALA A 1 497 ? -35.665 -2.958 30.438 1.00 88.12 497 ALA A N 1
ATOM 3830 C CA . ALA A 1 497 ? -35.620 -1.564 30.856 1.00 88.12 497 ALA A CA 1
ATOM 3831 C C . ALA A 1 497 ? -34.406 -0.822 30.273 1.00 88.12 497 ALA A C 1
ATOM 3833 O O . ALA A 1 497 ? -33.340 -1.397 30.031 1.00 88.12 497 ALA A O 1
ATOM 3834 N N . SER A 1 498 ? -34.581 0.485 30.068 1.00 92.88 498 SER A N 1
ATOM 3835 C CA . SER A 1 498 ? -33.488 1.417 29.775 1.00 92.88 498 SER A CA 1
ATOM 3836 C C . SER A 1 498 ? -32.654 1.660 31.031 1.00 92.88 498 SER A C 1
ATOM 3838 O O . SER A 1 498 ? -33.115 1.392 32.141 1.00 92.88 498 SER A O 1
ATOM 3840 N N . ILE A 1 499 ? -31.501 2.308 30.896 1.00 90.75 499 ILE A N 1
ATOM 3841 C CA . ILE A 1 499 ? -30.766 2.786 32.076 1.00 90.75 499 ILE A CA 1
ATOM 3842 C C . ILE A 1 499 ? -31.318 4.104 32.658 1.00 90.75 499 ILE A C 1
ATOM 3844 O O . ILE A 1 499 ? -30.702 4.678 33.544 1.00 90.75 499 ILE A O 1
ATOM 3848 N N . GLU A 1 500 ? -32.488 4.579 32.209 1.00 89.50 500 GLU A N 1
ATOM 3849 C CA . GLU A 1 500 ? -33.273 5.678 32.814 1.00 89.50 500 GLU A CA 1
ATOM 3850 C C . GLU A 1 500 ? -32.519 7.009 32.989 1.00 89.50 500 GLU A C 1
ATOM 3852 O O . GLU A 1 500 ? -32.823 7.814 33.862 1.00 89.50 500 GLU A O 1
ATOM 3857 N N . ASN A 1 501 ? -31.557 7.293 32.113 1.00 86.56 501 ASN A N 1
ATOM 3858 C CA . ASN A 1 501 ? -30.611 8.407 32.231 1.00 86.56 501 ASN A CA 1
ATOM 3859 C C . ASN A 1 501 ? -29.684 8.356 33.459 1.00 86.56 501 ASN A C 1
ATOM 3861 O O . ASN A 1 501 ? -29.014 9.339 33.795 1.00 86.56 501 ASN A O 1
ATOM 3865 N N . GLU A 1 502 ? -29.600 7.206 34.118 1.00 86.50 502 GLU A N 1
ATOM 3866 C CA . GLU A 1 502 ? -28.831 7.017 35.331 1.00 86.50 502 GLU A CA 1
ATOM 3867 C C . GLU A 1 502 ? -27.496 6.339 35.037 1.00 86.50 502 GLU A C 1
ATOM 3869 O O . GLU A 1 502 ? -27.376 5.120 34.942 1.00 86.50 502 GLU A O 1
ATOM 3874 N N . TYR A 1 503 ? -26.432 7.136 35.011 1.00 85.75 503 TYR A N 1
ATOM 3875 C CA . TYR A 1 503 ? -25.064 6.634 34.844 1.00 85.75 503 TYR A CA 1
ATOM 3876 C C . TYR A 1 503 ? -24.617 5.641 35.942 1.00 85.75 503 TYR A C 1
ATOM 3878 O O . TYR A 1 503 ? -23.535 5.077 35.835 1.00 85.75 503 TYR A O 1
ATOM 3886 N N . ILE A 1 504 ? -25.380 5.471 37.034 1.00 85.75 504 ILE A N 1
ATOM 3887 C CA . ILE A 1 504 ? -25.053 4.519 38.112 1.00 85.75 504 ILE A CA 1
ATOM 3888 C C . ILE A 1 504 ? -25.375 3.076 37.716 1.00 85.75 504 ILE A C 1
ATOM 3890 O O . ILE A 1 504 ? -24.747 2.159 38.230 1.00 85.75 504 ILE A O 1
ATOM 3894 N N . LYS A 1 505 ? -26.301 2.889 36.769 1.00 87.50 505 LYS A N 1
ATOM 3895 C CA . LYS A 1 505 ? -26.704 1.581 36.245 1.00 87.50 505 LYS A CA 1
ATOM 3896 C C . LYS A 1 505 ? -25.704 1.003 35.234 1.00 87.50 505 LYS A C 1
ATOM 3898 O O . LYS A 1 505 ? -25.969 -0.045 34.667 1.00 87.50 505 LYS A O 1
ATOM 3903 N N . ILE A 1 506 ? -24.589 1.695 34.982 1.00 90.38 506 ILE A N 1
ATOM 3904 C CA . ILE A 1 506 ? -23.549 1.255 34.048 1.00 90.38 506 ILE A CA 1
ATOM 3905 C C . ILE A 1 506 ? -22.588 0.319 34.777 1.00 90.38 506 ILE A C 1
ATOM 3907 O O . ILE A 1 506 ? -21.897 0.704 35.729 1.00 90.38 506 ILE A O 1
ATOM 3911 N N . GLU A 1 507 ? -22.539 -0.917 34.308 1.00 89.44 507 GLU A N 1
ATOM 3912 C CA . GLU A 1 507 ? -21.780 -2.023 34.869 1.00 89.44 507 GLU A CA 1
ATOM 3913 C C . GLU A 1 507 ? -20.477 -2.282 34.110 1.00 89.44 507 GLU A C 1
ATOM 3915 O O . GLU A 1 507 ? -20.150 -1.648 33.107 1.00 89.44 507 GLU A O 1
ATOM 3920 N N . ASP A 1 508 ? -19.681 -3.195 34.650 1.00 89.06 508 ASP A N 1
ATOM 3921 C CA . ASP A 1 508 ? -18.434 -3.614 34.030 1.00 89.06 508 ASP A CA 1
ATOM 3922 C C . ASP A 1 508 ? -18.747 -4.508 32.818 1.00 89.06 508 ASP A C 1
ATOM 3924 O O . ASP A 1 508 ? -19.590 -5.406 32.885 1.00 89.06 508 ASP A O 1
ATOM 3928 N N . GLY A 1 509 ? -18.069 -4.252 31.699 1.00 87.50 509 GLY A N 1
ATOM 3929 C CA . GLY A 1 509 ? -18.348 -4.882 30.406 1.00 87.50 509 GLY A CA 1
ATOM 3930 C C . GLY A 1 509 ? -19.396 -4.152 29.559 1.00 87.50 509 GLY A C 1
ATOM 3931 O O . GLY A 1 509 ? -19.668 -4.588 28.436 1.00 87.50 509 GLY A O 1
ATOM 3932 N N . ASP A 1 510 ? -19.960 -3.043 30.046 1.00 92.38 510 ASP A N 1
ATOM 3933 C CA . ASP A 1 510 ? -20.893 -2.223 29.275 1.00 92.38 510 ASP A CA 1
ATOM 3934 C C . ASP A 1 510 ? -20.165 -1.353 28.246 1.00 92.38 510 ASP A C 1
ATOM 3936 O O . ASP A 1 510 ? -19.099 -0.776 28.498 1.00 92.38 510 ASP A O 1
ATOM 3940 N N . CYS A 1 511 ? -20.791 -1.215 27.079 1.00 93.75 511 CYS A N 1
ATOM 3941 C CA . CYS A 1 511 ? -20.370 -0.305 26.029 1.00 93.75 511 CYS A CA 1
ATOM 3942 C C . CYS A 1 511 ? -21.479 0.701 25.717 1.00 93.75 511 CYS A C 1
ATOM 3944 O O . CYS A 1 511 ? -22.574 0.327 25.302 1.00 93.75 511 CYS A O 1
ATOM 3946 N N . VAL A 1 512 ? -21.189 1.990 25.883 1.00 93.88 512 VAL A N 1
ATOM 3947 C CA . VAL A 1 512 ? -22.113 3.077 25.556 1.00 93.88 512 VAL A CA 1
ATOM 3948 C C . VAL A 1 512 ? -21.784 3.634 24.177 1.00 93.88 512 VAL A C 1
ATOM 3950 O O . VAL A 1 512 ? -20.705 4.193 23.974 1.00 93.88 512 VAL A O 1
ATOM 3953 N N . VAL A 1 513 ? -22.729 3.526 23.245 1.00 93.06 513 VAL A N 1
ATOM 3954 C CA . VAL A 1 513 ? -22.598 4.040 21.878 1.00 93.06 513 VAL A CA 1
ATOM 3955 C C . VAL A 1 513 ? -23.093 5.486 21.820 1.00 93.06 513 VAL A C 1
ATOM 3957 O O . VAL A 1 513 ? -24.249 5.774 22.146 1.00 93.06 513 VAL A O 1
ATOM 3960 N N . LYS A 1 514 ? -22.209 6.408 21.416 1.00 89.62 514 LYS A N 1
ATOM 3961 C CA . LYS A 1 514 ? -22.454 7.854 21.304 1.00 89.62 514 LYS A CA 1
ATOM 3962 C C . LYS A 1 514 ? -21.899 8.414 19.995 1.00 89.62 514 LYS A C 1
ATOM 3964 O O . LYS A 1 514 ? -20.767 8.141 19.617 1.00 89.62 514 LYS A O 1
ATOM 3969 N N . PHE A 1 515 ? -22.643 9.320 19.366 1.00 83.06 515 PHE A N 1
ATOM 3970 C CA . PHE A 1 515 ? -22.285 9.892 18.057 1.00 83.06 515 PHE A CA 1
ATOM 3971 C C . PHE A 1 515 ? -21.661 11.297 18.123 1.00 83.06 515 PHE A C 1
ATOM 3973 O O . PHE A 1 515 ? -21.589 11.994 17.115 1.00 83.06 515 PHE A O 1
ATOM 3980 N N . SER A 1 516 ? -21.221 11.749 19.303 1.00 82.31 516 SER A N 1
ATOM 3981 C CA . SER A 1 516 ? -20.599 13.068 19.484 1.00 82.31 516 SER A CA 1
ATOM 3982 C C . SER A 1 516 ? -19.336 12.976 20.328 1.00 82.31 516 SER A C 1
ATOM 3984 O O . SER A 1 516 ? -19.386 12.572 21.488 1.00 82.31 516 SER A O 1
ATOM 3986 N N . ARG A 1 517 ? -18.211 13.436 19.768 1.00 79.44 517 ARG A N 1
ATOM 3987 C CA . ARG A 1 517 ? -16.897 13.445 20.428 1.00 79.44 517 ARG A CA 1
ATOM 3988 C C . ARG A 1 517 ? -16.913 14.206 21.754 1.00 79.44 517 ARG A C 1
ATOM 3990 O O . ARG A 1 517 ? -16.448 13.686 22.766 1.00 79.44 517 ARG A O 1
ATOM 3997 N N . LEU A 1 518 ? -17.469 15.419 21.770 1.00 80.12 518 LEU A N 1
ATOM 3998 C CA . LEU A 1 518 ? -17.563 16.229 22.989 1.00 80.12 518 LEU A CA 1
ATOM 3999 C C . LEU A 1 518 ? -18.381 15.500 24.064 1.00 80.12 518 LEU A C 1
ATOM 4001 O O . LEU A 1 518 ? -17.975 15.418 25.225 1.00 80.12 518 LEU A O 1
ATOM 4005 N N . CYS A 1 519 ? -19.514 14.921 23.664 1.00 79.75 519 CYS A N 1
ATOM 4006 C CA . CYS A 1 519 ? -20.371 14.161 24.564 1.00 79.75 519 CYS A CA 1
ATOM 4007 C C . CYS A 1 519 ? -19.684 12.887 25.074 1.00 79.75 519 CYS A C 1
ATOM 4009 O O . CYS A 1 519 ? -19.886 12.542 26.233 1.00 79.75 519 CYS A O 1
ATOM 4011 N N . THR A 1 520 ? -18.857 12.225 24.262 1.00 85.19 520 THR A N 1
ATOM 4012 C CA . THR A 1 520 ? -18.067 11.044 24.642 1.00 85.19 520 THR A CA 1
ATOM 4013 C C . THR A 1 520 ? -17.067 11.361 25.753 1.00 85.19 520 THR A C 1
ATOM 4015 O O . THR A 1 520 ? -17.050 10.673 26.773 1.00 85.19 520 THR A O 1
ATOM 4018 N N . PHE A 1 521 ? -16.291 12.443 25.631 1.00 84.94 521 PHE A N 1
ATOM 4019 C CA . PHE A 1 521 ? -15.353 12.846 26.688 1.00 84.94 521 PHE A CA 1
ATOM 4020 C C . PHE A 1 521 ? -16.060 13.330 27.958 1.00 84.94 521 PHE A C 1
ATOM 4022 O O . PHE A 1 521 ? -15.608 13.040 29.067 1.00 84.94 521 PHE A O 1
ATOM 4029 N N . ASN A 1 522 ? -17.190 14.027 27.820 1.00 84.94 522 ASN A N 1
ATOM 4030 C CA . ASN A 1 522 ? -18.012 14.392 28.973 1.00 84.94 522 ASN A CA 1
ATOM 4031 C C . ASN A 1 522 ? -18.555 13.147 29.683 1.00 84.94 522 ASN A C 1
ATOM 4033 O O . ASN A 1 522 ? -18.512 13.077 30.908 1.00 84.94 522 ASN A O 1
ATOM 4037 N N . PHE A 1 523 ? -18.992 12.140 28.926 1.00 86.00 523 PHE A N 1
ATOM 4038 C CA . PHE A 1 523 ? -19.461 10.874 29.478 1.00 86.00 523 PHE A CA 1
ATOM 4039 C C . PHE A 1 523 ? -18.344 10.139 30.223 1.00 86.00 523 PHE A C 1
ATOM 4041 O O . PHE A 1 523 ? -18.531 9.772 31.380 1.00 86.00 523 PHE A O 1
ATOM 4048 N N . LYS A 1 524 ? -17.155 10.026 29.612 1.00 88.19 524 LYS A N 1
ATOM 4049 C CA . LYS A 1 524 ? -15.952 9.469 30.251 1.00 88.19 524 LYS A CA 1
ATOM 4050 C C . LYS A 1 524 ? -15.696 10.121 31.614 1.00 88.19 524 LYS A C 1
ATOM 4052 O O . LYS A 1 524 ? -15.545 9.415 32.603 1.00 88.19 524 LYS A O 1
ATOM 4057 N N . ARG A 1 525 ? -15.715 11.459 31.690 1.00 85.94 525 ARG A N 1
ATOM 4058 C CA . ARG A 1 525 ? -15.508 12.203 32.949 1.00 85.94 525 ARG A CA 1
ATOM 4059 C C . ARG A 1 525 ? -16.550 11.870 34.015 1.00 85.94 525 ARG A C 1
ATOM 4061 O O . ARG A 1 525 ? -16.196 11.745 35.184 1.00 85.94 525 ARG A O 1
ATOM 4068 N N . VAL A 1 526 ? -17.820 11.737 33.630 1.00 87.00 526 VAL A N 1
ATOM 4069 C CA . VAL A 1 526 ? -18.900 11.382 34.564 1.00 87.00 526 VAL A CA 1
ATOM 4070 C C . VAL A 1 526 ? -18.701 9.968 35.111 1.00 87.00 526 VAL A C 1
ATOM 4072 O O . VAL A 1 526 ? -18.826 9.779 36.319 1.00 87.00 526 VAL A O 1
ATOM 4075 N N . ILE A 1 527 ? -18.336 8.999 34.268 1.00 87.38 527 ILE A N 1
ATOM 4076 C CA . ILE A 1 527 ? -18.047 7.621 34.698 1.00 87.38 527 ILE A CA 1
ATOM 4077 C C . ILE A 1 527 ? -16.814 7.573 35.614 1.00 87.38 527 ILE A C 1
ATOM 4079 O O . ILE A 1 527 ? -16.878 7.006 36.705 1.00 87.38 527 ILE A O 1
ATOM 4083 N N . GLU A 1 528 ? -15.732 8.259 35.238 1.00 86.50 528 GLU A N 1
ATOM 4084 C CA . GLU A 1 528 ? -14.492 8.316 36.026 1.00 86.50 528 GLU A CA 1
ATOM 4085 C C . GLU A 1 528 ? -14.668 9.018 37.376 1.00 86.50 528 GLU A C 1
ATOM 4087 O O . GLU A 1 528 ? -14.096 8.579 38.373 1.00 86.50 528 GLU A O 1
ATOM 4092 N N . SER A 1 529 ? -15.530 10.039 37.459 1.00 83.75 529 SER A N 1
ATOM 4093 C CA . SER A 1 529 ? -15.870 10.703 38.729 1.00 83.75 529 SER A CA 1
ATOM 4094 C C . SER A 1 529 ? -16.555 9.784 39.747 1.00 83.75 529 SER A C 1
ATOM 4096 O O . SER A 1 529 ? -16.607 10.106 40.932 1.00 83.75 529 SER A O 1
ATOM 4098 N N . ARG A 1 530 ? -17.067 8.636 39.293 1.00 81.50 530 ARG A N 1
ATOM 4099 C CA . ARG A 1 530 ? -17.777 7.641 40.106 1.00 81.50 530 ARG A CA 1
ATOM 4100 C C . ARG A 1 530 ? -16.905 6.432 40.445 1.00 81.50 530 ARG A C 1
ATOM 4102 O O . ARG A 1 530 ? -17.417 5.435 40.938 1.00 81.50 530 ARG A O 1
ATOM 4109 N N . GLY A 1 531 ? -15.602 6.512 40.173 1.00 80.81 531 GLY A N 1
ATOM 4110 C CA . GLY A 1 531 ? -14.629 5.481 40.530 1.00 80.81 531 GLY A CA 1
ATOM 4111 C C . GLY A 1 531 ? -14.446 4.374 39.488 1.00 80.81 531 GLY A C 1
ATOM 4112 O O . GLY A 1 531 ? -13.632 3.485 39.715 1.00 80.81 531 GLY A O 1
ATOM 4113 N N . LYS A 1 532 ? -15.135 4.429 38.338 1.00 83.69 532 LYS A N 1
ATOM 4114 C CA . LYS A 1 532 ? -14.944 3.471 37.236 1.00 83.69 532 LYS A CA 1
ATOM 4115 C C . LYS A 1 532 ? -14.053 4.049 36.144 1.00 83.69 532 LYS A C 1
ATOM 4117 O O . LYS A 1 532 ? -14.294 5.147 35.657 1.00 83.69 532 LYS A O 1
ATOM 4122 N N . LYS A 1 533 ? -13.044 3.303 35.704 1.00 86.50 533 LYS A N 1
ATOM 4123 C CA . LYS A 1 533 ? -12.191 3.703 34.575 1.00 86.50 533 LYS A CA 1
ATOM 4124 C C . LYS A 1 533 ? -12.846 3.337 33.246 1.00 86.50 533 LYS A C 1
ATOM 4126 O O . LYS A 1 533 ? -13.413 2.255 33.093 1.00 86.50 533 LYS A O 1
ATOM 4131 N N . CYS A 1 534 ? -12.767 4.265 32.295 1.00 88.50 534 CYS A N 1
ATOM 4132 C CA . CYS A 1 534 ? -13.507 4.204 31.042 1.00 88.50 534 CYS A CA 1
ATOM 4133 C C . CYS A 1 534 ? -12.575 4.350 29.833 1.00 88.50 534 CYS A C 1
ATOM 4135 O O . CYS A 1 534 ? -11.883 5.368 29.694 1.00 88.50 534 CYS A O 1
ATOM 4137 N N . ALA A 1 535 ? -12.622 3.376 28.927 1.00 90.44 535 ALA A N 1
ATOM 4138 C CA . ALA A 1 535 ? -11.995 3.442 27.614 1.00 90.44 535 ALA A CA 1
ATOM 4139 C C . ALA A 1 535 ? -12.862 4.273 26.658 1.00 90.44 535 ALA A C 1
ATOM 4141 O O . ALA A 1 535 ? -14.087 4.319 26.791 1.00 90.44 535 ALA A O 1
ATOM 4142 N N . VAL A 1 536 ? -12.227 4.946 25.699 1.00 89.75 536 VAL A N 1
ATOM 4143 C CA . VAL A 1 536 ? -12.907 5.750 24.678 1.00 89.75 536 VAL A CA 1
ATOM 4144 C C . VAL A 1 536 ? -12.419 5.325 23.302 1.00 89.75 536 VAL A C 1
ATOM 4146 O O . VAL A 1 536 ? -11.213 5.309 23.071 1.00 89.75 536 VAL A O 1
ATOM 4149 N N . VAL A 1 537 ? -13.349 5.010 22.397 1.00 89.31 537 VAL A N 1
ATOM 4150 C CA . VAL A 1 537 ? -13.052 4.605 21.015 1.00 89.31 537 VAL A CA 1
ATOM 4151 C C . VAL A 1 537 ? -13.927 5.393 20.038 1.00 89.31 537 VAL A C 1
ATOM 4153 O O . VAL A 1 537 ? -15.145 5.296 20.061 1.00 89.31 537 VAL A O 1
ATOM 4156 N N . TYR A 1 538 ? -13.335 6.185 19.151 1.00 88.25 538 TYR A N 1
ATOM 4157 C CA . TYR A 1 538 ? -14.070 6.893 18.097 1.00 88.25 538 TYR A CA 1
ATOM 4158 C C . TYR A 1 538 ? -13.269 6.905 16.796 1.00 88.25 538 TYR A C 1
ATOM 4160 O O . TYR A 1 538 ? -12.060 6.689 16.809 1.00 88.25 538 TYR A O 1
ATOM 4168 N N . GLY A 1 539 ? -13.941 7.154 15.669 1.00 81.75 539 GLY A N 1
ATOM 4169 C CA . GLY A 1 539 ? -13.377 6.902 14.335 1.00 81.75 539 GLY A CA 1
ATOM 4170 C C . GLY A 1 539 ? -12.105 7.679 13.976 1.00 81.75 539 GLY A C 1
ATOM 4171 O O . GLY A 1 539 ? -11.313 7.196 13.181 1.00 81.75 539 GLY A O 1
ATOM 4172 N N . ALA A 1 540 ? -11.879 8.858 14.563 1.00 81.38 540 ALA A N 1
ATOM 4173 C CA . ALA A 1 540 ? -10.682 9.660 14.291 1.00 81.38 540 ALA A CA 1
ATOM 4174 C C . ALA A 1 540 ? -9.428 9.213 15.070 1.00 81.38 540 ALA A C 1
ATOM 4176 O O . ALA A 1 540 ? -8.360 9.761 14.819 1.00 81.38 540 ALA A O 1
ATOM 4177 N N . LEU A 1 541 ? -9.542 8.255 16.000 1.00 83.50 541 LEU A N 1
ATOM 4178 C CA . LEU A 1 541 ? -8.388 7.703 16.716 1.00 83.50 541 LEU A CA 1
ATOM 4179 C C . LEU A 1 541 ? -7.546 6.796 15.812 1.00 83.50 541 LEU A C 1
ATOM 4181 O O . LEU A 1 541 ? -8.090 6.030 15.008 1.00 83.50 541 LEU A O 1
ATOM 4185 N N . SER A 1 542 ? -6.227 6.815 16.025 1.00 80.94 542 SER A N 1
ATOM 4186 C CA . SER A 1 542 ? -5.301 5.930 15.316 1.00 80.94 542 SER A CA 1
ATOM 4187 C C . SER A 1 542 ? -5.631 4.445 15.569 1.00 80.94 542 SER A C 1
ATOM 4189 O O . SER A 1 542 ? -6.202 4.107 16.620 1.00 80.94 542 SER A O 1
ATOM 4191 N N . PRO A 1 543 ? -5.343 3.539 14.617 1.00 78.06 543 PRO A N 1
ATOM 4192 C CA . PRO A 1 543 ? -5.543 2.100 14.797 1.00 78.06 543 PRO A CA 1
ATOM 4193 C C . PRO A 1 543 ? -4.858 1.543 16.053 1.00 78.06 543 PRO A C 1
ATOM 4195 O O . PRO A 1 543 ? -5.476 0.779 16.793 1.00 78.06 543 PRO A O 1
ATOM 4198 N N . GLU A 1 544 ? -3.637 1.988 16.344 1.00 79.38 544 GLU A N 1
ATOM 4199 C CA . GLU A 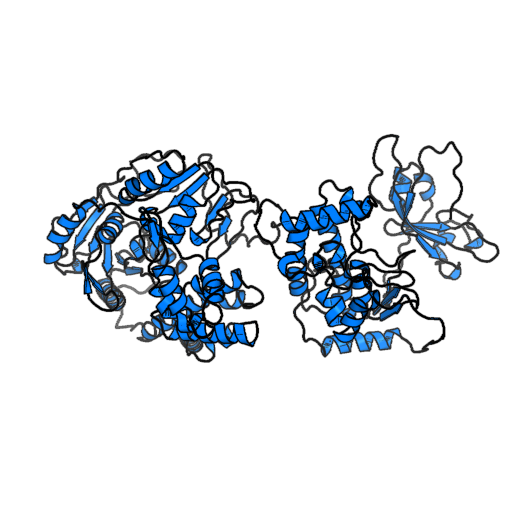1 544 ? -2.821 1.548 17.483 1.00 79.38 544 GLU A CA 1
ATOM 4200 C C . GLU A 1 544 ? -3.494 1.945 18.796 1.00 79.38 544 GLU A C 1
ATOM 4202 O O . GLU A 1 544 ? -3.698 1.108 19.677 1.00 79.38 544 GLU A O 1
ATOM 4207 N N . THR A 1 545 ? -3.953 3.199 18.891 1.00 83.31 545 THR A N 1
ATOM 4208 C CA . THR A 1 545 ? -4.677 3.695 20.069 1.00 83.31 545 THR A CA 1
ATOM 4209 C C . THR A 1 545 ? -5.970 2.907 20.278 1.00 83.31 545 THR A C 1
ATOM 4211 O O . THR A 1 545 ? -6.311 2.535 21.403 1.00 83.31 545 THR A O 1
ATOM 4214 N N . ARG A 1 546 ? -6.710 2.621 19.197 1.00 84.00 546 ARG A N 1
ATOM 4215 C CA . ARG A 1 546 ? -7.941 1.820 19.265 1.00 84.00 546 ARG A CA 1
ATOM 4216 C C . ARG A 1 546 ? -7.662 0.395 19.743 1.00 84.00 546 ARG A C 1
ATOM 4218 O O . ARG A 1 546 ? -8.392 -0.092 20.606 1.00 84.00 546 ARG A O 1
ATOM 4225 N N . ALA A 1 547 ? -6.610 -0.243 19.233 1.00 82.12 547 ALA A N 1
ATOM 4226 C CA . ALA A 1 547 ? -6.195 -1.583 19.635 1.00 82.12 547 ALA A CA 1
ATOM 4227 C C . ALA A 1 547 ? -5.742 -1.630 21.104 1.00 82.12 547 ALA A C 1
ATOM 4229 O O . ALA A 1 547 ? -6.153 -2.526 21.840 1.00 82.12 547 ALA A O 1
ATOM 4230 N N . GLU A 1 548 ? -4.973 -0.641 21.566 1.00 84.44 548 GLU A N 1
ATOM 4231 C CA . GLU A 1 548 ? -4.530 -0.530 22.961 1.00 84.44 548 GLU A CA 1
ATOM 4232 C C . GLU A 1 548 ? -5.724 -0.377 23.918 1.00 84.44 548 GLU A C 1
ATOM 4234 O O . GLU A 1 548 ? -5.839 -1.119 24.896 1.00 84.44 548 GLU A O 1
ATOM 4239 N N . LYS A 1 549 ? -6.670 0.527 23.615 1.00 86.88 549 LYS A N 1
ATOM 4240 C CA . LYS A 1 549 ? -7.877 0.712 24.443 1.00 86.88 549 LYS A CA 1
ATOM 4241 C C . LYS A 1 549 ? -8.807 -0.498 24.404 1.00 86.88 549 LYS A C 1
ATOM 4243 O O . LYS A 1 549 ? -9.409 -0.820 25.427 1.00 86.88 549 LYS A O 1
ATOM 4248 N N . ALA A 1 550 ? -8.901 -1.186 23.267 1.00 85.69 550 ALA A N 1
ATOM 4249 C CA . ALA A 1 550 ? -9.626 -2.449 23.163 1.00 85.69 550 ALA A CA 1
ATOM 4250 C C . ALA A 1 550 ? -8.969 -3.549 24.011 1.00 85.69 550 ALA A C 1
ATOM 4252 O O . ALA A 1 550 ? -9.667 -4.277 24.713 1.00 85.69 550 ALA A O 1
ATOM 4253 N N . LYS A 1 551 ? -7.634 -3.647 23.996 1.00 85.62 551 LYS A N 1
ATOM 4254 C CA . LYS A 1 551 ? -6.869 -4.618 24.789 1.00 85.62 551 LYS A CA 1
ATOM 4255 C C . LYS A 1 551 ? -7.037 -4.384 26.290 1.00 85.62 551 LYS A C 1
ATOM 4257 O O . LYS A 1 551 ? -7.275 -5.349 27.012 1.00 85.62 551 LYS A O 1
ATOM 4262 N N . ASP A 1 552 ? -6.963 -3.133 26.747 1.00 85.69 552 ASP A N 1
ATOM 4263 C CA . ASP A 1 552 ? -7.198 -2.788 28.156 1.00 85.69 552 ASP A CA 1
ATOM 4264 C C . ASP A 1 552 ? -8.640 -3.108 28.583 1.00 85.69 552 ASP A C 1
ATOM 4266 O O . ASP A 1 552 ? -8.842 -3.739 29.614 1.00 85.69 552 ASP A O 1
ATOM 4270 N N . PHE A 1 553 ? -9.639 -2.776 27.755 1.00 88.38 553 PHE A N 1
ATOM 4271 C CA . PHE A 1 553 ? -11.045 -3.107 28.029 1.00 88.38 553 PHE A CA 1
ATOM 4272 C C . PHE A 1 553 ? -11.322 -4.620 28.066 1.00 88.38 553 PHE A C 1
ATOM 4274 O O . PHE A 1 553 ? -12.100 -5.096 28.890 1.00 88.38 553 PHE A O 1
ATOM 4281 N N . ASN A 1 554 ? -10.689 -5.390 27.178 1.00 85.19 554 ASN A N 1
ATOM 4282 C CA . ASN A 1 554 ? -10.882 -6.839 27.100 1.00 85.19 554 ASN A CA 1
ATOM 4283 C C . ASN A 1 554 ? -10.200 -7.605 28.239 1.00 85.19 554 ASN A C 1
ATOM 4285 O O . ASN A 1 554 ? -10.555 -8.760 28.487 1.00 85.19 554 ASN A O 1
ATOM 4289 N N . ASN A 1 555 ? -9.198 -7.007 28.883 1.00 83.25 555 ASN A N 1
ATOM 4290 C CA . ASN A 1 555 ? -8.449 -7.647 29.949 1.00 83.25 555 ASN A CA 1
ATOM 4291 C C . ASN A 1 555 ? -9.267 -7.647 31.249 1.00 83.25 555 ASN A C 1
ATOM 4293 O O . ASN A 1 555 ? -9.635 -6.598 31.781 1.00 83.25 555 ASN A O 1
ATOM 4297 N N . ASP A 1 556 ? -9.485 -8.830 31.822 1.00 78.94 556 ASP A N 1
ATOM 4298 C CA . ASP A 1 556 ? -10.184 -8.975 33.103 1.00 78.94 556 ASP A CA 1
ATOM 4299 C C . ASP A 1 556 ? -9.435 -8.269 34.252 1.00 78.94 556 ASP A C 1
ATOM 4301 O O . ASP A 1 556 ? -10.068 -7.759 35.177 1.00 78.94 556 ASP A O 1
ATOM 4305 N N . ASN A 1 557 ? -8.113 -8.100 34.132 1.00 79.88 557 ASN A N 1
ATOM 4306 C CA . ASN A 1 557 ? -7.274 -7.298 35.034 1.00 79.88 557 ASN A CA 1
ATOM 4307 C C . ASN A 1 557 ? -6.977 -5.883 34.502 1.00 79.88 557 ASN A C 1
ATOM 4309 O O . ASN A 1 557 ? -6.218 -5.143 35.122 1.00 79.88 557 ASN A O 1
ATOM 4313 N N . GLY A 1 558 ? -7.546 -5.504 33.354 1.00 77.88 558 GLY A N 1
ATOM 4314 C CA . GLY A 1 558 ? -7.372 -4.182 32.756 1.00 77.88 558 GLY A CA 1
ATOM 4315 C C . GLY A 1 558 ? -7.985 -3.075 33.607 1.00 77.88 558 GLY A C 1
ATOM 4316 O O . GLY A 1 558 ? -8.909 -3.320 34.395 1.00 77.88 558 GLY A O 1
ATOM 4317 N N . LEU A 1 559 ? -7.473 -1.855 33.444 1.00 81.44 559 LEU A N 1
ATOM 4318 C CA . LEU A 1 559 ? -7.930 -0.699 34.212 1.00 81.44 559 LEU A CA 1
ATOM 4319 C C . LEU A 1 559 ? -9.323 -0.274 33.750 1.00 81.44 559 LEU A C 1
ATOM 4321 O O . LEU A 1 559 ? -10.189 -0.017 34.584 1.00 81.44 559 LEU A O 1
ATOM 4325 N N . CYS A 1 560 ? -9.563 -0.204 32.439 1.00 85.56 560 CYS A N 1
ATOM 4326 C CA . CYS A 1 560 ? -10.849 0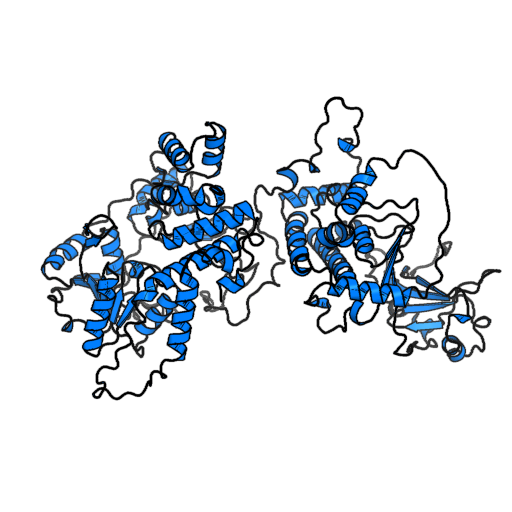.221 31.893 1.00 85.56 560 CYS A CA 1
ATOM 4327 C C . CYS A 1 560 ? -11.893 -0.902 31.925 1.00 85.56 560 CYS A C 1
ATOM 4329 O O . CYS A 1 560 ? -11.748 -1.915 31.254 1.00 85.56 560 CYS A O 1
ATOM 4331 N N . LYS A 1 561 ? -12.996 -0.683 32.650 1.00 86.25 561 LYS A N 1
ATOM 4332 C CA . LYS A 1 561 ? -14.114 -1.643 32.760 1.00 86.25 561 LYS A CA 1
ATOM 4333 C C . LYS A 1 561 ? -15.341 -1.267 31.937 1.00 86.25 561 LYS A C 1
ATOM 4335 O O . LYS A 1 561 ? -16.207 -2.103 31.711 1.00 86.25 561 LYS A O 1
ATOM 4340 N N . VAL A 1 562 ? -15.409 -0.018 31.486 1.00 92.19 562 VAL A N 1
ATOM 4341 C CA . VAL A 1 562 ? -16.499 0.524 30.666 1.00 92.19 562 VAL A CA 1
ATOM 4342 C C . VAL A 1 562 ? -15.914 1.060 29.367 1.00 92.19 562 VAL A C 1
ATOM 4344 O O . VAL A 1 562 ? -14.842 1.672 29.378 1.00 92.19 562 VAL A O 1
ATOM 4347 N N . LEU A 1 563 ? -16.623 0.873 28.257 1.00 92.81 563 LEU A N 1
ATOM 4348 C CA . LEU A 1 563 ? -16.254 1.423 26.956 1.00 92.81 563 LEU A CA 1
ATOM 4349 C C . LEU A 1 563 ? -17.266 2.489 26.528 1.00 92.81 563 LEU A C 1
ATOM 4351 O O . LEU A 1 563 ? -18.468 2.252 26.540 1.00 92.81 563 LEU A O 1
ATOM 4355 N N . VAL A 1 564 ? -16.804 3.658 26.096 1.00 92.88 564 VAL A N 1
ATOM 4356 C CA . VAL A 1 564 ? -17.651 4.630 25.390 1.00 92.88 564 VAL A CA 1
ATOM 4357 C C . VAL A 1 564 ? -17.154 4.720 23.960 1.00 92.88 564 VAL A C 1
ATOM 4359 O O . VAL A 1 564 ? -16.003 5.096 23.729 1.00 92.88 564 VAL A O 1
ATOM 4362 N N . ALA A 1 565 ? -18.010 4.368 23.006 1.00 91.31 565 ALA A N 1
ATOM 4363 C CA . ALA A 1 565 ? -17.621 4.266 21.611 1.00 91.31 565 ALA A CA 1
ATOM 4364 C C . ALA A 1 565 ? -18.537 5.044 20.661 1.00 91.31 565 ALA A C 1
ATOM 4366 O O . ALA A 1 565 ? -19.690 5.307 20.990 1.00 91.31 565 ALA A O 1
ATOM 4367 N N . SER A 1 566 ? -18.028 5.421 19.487 1.00 88.44 566 SER A N 1
ATOM 4368 C CA . SER A 1 566 ? -18.869 5.817 18.348 1.00 88.44 566 SER A CA 1
ATOM 4369 C C . SER A 1 566 ? -19.237 4.604 17.485 1.00 88.44 566 SER A C 1
ATOM 4371 O O . SER A 1 566 ? -19.011 3.461 17.878 1.00 88.44 566 SER A O 1
ATOM 4373 N N . ASP A 1 567 ? -19.748 4.858 16.283 1.00 82.38 567 ASP A N 1
ATOM 4374 C CA . ASP A 1 567 ? -19.829 3.900 15.167 1.00 82.38 567 ASP A CA 1
ATOM 4375 C C . ASP A 1 567 ? -18.525 3.121 14.894 1.00 82.38 567 ASP A C 1
ATOM 4377 O O . ASP A 1 567 ? -18.560 2.027 14.345 1.00 82.38 567 ASP A O 1
ATOM 4381 N N . ALA A 1 568 ? -17.370 3.595 15.368 1.00 80.56 568 ALA A N 1
ATOM 4382 C CA . ALA A 1 568 ? -16.107 2.860 15.306 1.00 80.56 568 ALA A CA 1
ATOM 4383 C C . ALA A 1 568 ? -16.118 1.496 16.034 1.00 80.56 568 ALA A C 1
ATOM 4385 O O . ALA A 1 568 ? -15.185 0.716 15.861 1.00 80.56 568 ALA A O 1
ATOM 4386 N N . VAL A 1 569 ? -17.134 1.202 16.857 1.00 83.88 569 VAL A N 1
ATOM 4387 C CA . VAL A 1 569 ? -17.323 -0.115 17.493 1.00 83.88 569 VAL A CA 1
ATOM 4388 C C . VAL A 1 569 ? -17.866 -1.176 16.529 1.00 83.88 569 VAL A C 1
ATOM 4390 O O . VAL A 1 569 ? -17.733 -2.372 16.800 1.00 83.88 569 VAL A O 1
ATOM 4393 N N . GLU A 1 570 ? -18.490 -0.753 15.425 1.00 81.81 570 GLU A N 1
ATOM 4394 C CA . GLU A 1 570 ? -19.198 -1.627 14.484 1.00 81.81 570 GLU A CA 1
ATOM 4395 C C . GLU A 1 570 ? -18.225 -2.644 13.856 1.00 81.81 570 GLU A C 1
ATOM 4397 O O . GLU A 1 570 ? -18.506 -3.846 13.828 1.00 81.81 570 GLU A O 1
ATOM 4402 N N . MET A 1 571 ? -17.020 -2.199 13.480 1.00 76.00 571 MET A N 1
ATOM 4403 C CA . MET A 1 571 ? -16.083 -2.972 12.659 1.00 76.00 571 MET A CA 1
ATOM 4404 C C . MET A 1 571 ? -14.637 -2.937 13.186 1.00 76.00 571 MET A C 1
ATOM 4406 O O . MET A 1 571 ? -14.209 -1.985 13.833 1.00 76.00 571 MET A O 1
ATOM 4410 N N . GLY A 1 572 ? -13.861 -3.984 12.885 1.00 70.88 572 GLY A N 1
ATOM 4411 C CA . GLY A 1 572 ? -12.388 -3.946 12.945 1.00 70.88 572 GLY A CA 1
ATOM 4412 C C . GLY A 1 572 ? -11.708 -4.101 14.313 1.00 70.88 572 GLY A C 1
ATOM 4413 O O . GLY A 1 572 ? -10.486 -4.174 14.367 1.00 70.88 572 GLY A O 1
ATOM 4414 N N . LEU A 1 573 ? -12.448 -4.192 15.421 1.00 77.94 573 LEU A N 1
ATOM 4415 C CA . LEU A 1 573 ? -11.886 -4.522 16.742 1.00 77.94 573 LEU A CA 1
ATOM 4416 C C . LEU A 1 573 ? -12.468 -5.837 17.254 1.00 77.94 573 LEU A C 1
ATOM 4418 O O . LEU A 1 573 ? -13.600 -6.172 16.918 1.00 77.94 573 LEU A O 1
ATOM 4422 N N . ASN A 1 574 ? -11.751 -6.573 18.100 1.00 81.25 574 ASN A N 1
ATOM 4423 C CA . ASN A 1 574 ? -12.347 -7.636 18.911 1.00 81.25 574 ASN A CA 1
ATOM 4424 C C . ASN A 1 574 ? -12.649 -7.059 20.301 1.00 81.25 574 ASN A C 1
ATOM 4426 O O . ASN A 1 574 ? -11.742 -6.519 20.927 1.00 81.25 574 ASN A O 1
ATOM 4430 N N . LEU A 1 575 ? -13.904 -7.098 20.763 1.00 84.31 575 LEU A N 1
ATOM 4431 C CA . LEU A 1 575 ? -14.333 -6.431 22.002 1.00 84.31 575 LEU A CA 1
ATOM 4432 C C . LEU A 1 575 ? -15.226 -7.354 22.841 1.00 84.31 575 LEU A C 1
ATOM 4434 O O . LEU A 1 575 ? -16.231 -7.861 22.339 1.00 84.31 575 LEU A O 1
ATOM 4438 N N . LYS A 1 576 ? -14.893 -7.522 24.125 1.00 86.31 576 LYS A N 1
ATOM 4439 C CA . LYS A 1 576 ? -15.635 -8.320 25.114 1.00 86.31 576 LYS A CA 1
ATOM 4440 C C . LYS A 1 576 ? -16.767 -7.489 25.730 1.00 86.31 576 LYS A C 1
ATOM 4442 O O . LYS A 1 576 ? -16.707 -7.087 26.886 1.00 86.31 576 LYS A O 1
ATOM 4447 N N . ILE A 1 577 ? -17.795 -7.195 24.936 1.00 89.25 577 ILE A N 1
ATOM 4448 C CA . ILE A 1 577 ? -18.927 -6.359 25.367 1.00 89.25 577 ILE A CA 1
ATOM 4449 C C . ILE A 1 577 ? -20.047 -7.246 25.908 1.00 89.25 577 ILE A C 1
ATOM 4451 O O . ILE A 1 577 ? -20.497 -8.149 25.209 1.00 89.25 577 ILE A O 1
ATOM 4455 N N . LYS A 1 578 ? -20.531 -6.974 27.122 1.00 87.62 578 LYS A N 1
ATOM 4456 C CA . LYS A 1 578 ? -21.701 -7.640 27.722 1.00 87.62 578 LYS A CA 1
ATOM 4457 C C . LYS A 1 578 ? -23.000 -7.001 27.225 1.00 87.62 578 LYS A C 1
ATOM 4459 O O . LYS A 1 578 ? -23.891 -7.695 26.729 1.00 87.62 578 LYS A O 1
ATOM 4464 N N . ILE A 1 579 ? -23.080 -5.672 27.331 1.00 90.94 579 ILE A N 1
ATOM 4465 C CA . ILE A 1 579 ? -24.267 -4.878 26.998 1.00 90.94 579 ILE A CA 1
ATOM 4466 C C . ILE A 1 579 ? -23.876 -3.702 26.103 1.00 90.94 579 ILE A C 1
ATOM 4468 O O . ILE A 1 579 ? -22.939 -2.965 26.406 1.00 90.94 579 ILE A O 1
ATOM 4472 N N . ILE A 1 580 ? -24.619 -3.507 25.015 1.00 94.62 580 ILE A N 1
ATOM 4473 C CA . ILE A 1 580 ? -24.581 -2.288 24.203 1.00 94.62 580 ILE A CA 1
ATOM 4474 C C . ILE A 1 580 ? -25.681 -1.343 24.684 1.00 94.62 580 ILE A C 1
ATOM 4476 O O . ILE A 1 580 ? -26.854 -1.709 24.739 1.00 94.62 580 ILE A O 1
ATOM 4480 N N . ILE A 1 581 ? -25.312 -0.109 25.007 1.00 95.31 581 ILE A N 1
ATOM 4481 C CA . ILE A 1 581 ? -26.223 0.932 25.472 1.00 95.31 581 ILE A CA 1
ATOM 4482 C C . ILE A 1 581 ? -26.211 2.072 24.456 1.00 95.31 581 ILE A C 1
ATOM 4484 O O . ILE A 1 581 ? -25.232 2.810 24.351 1.00 95.31 581 ILE A O 1
ATOM 4488 N N . PHE A 1 582 ? -27.305 2.256 23.721 1.00 94.81 582 PHE A N 1
ATOM 4489 C CA . PHE A 1 582 ? -27.447 3.387 22.804 1.00 94.81 582 PHE A CA 1
ATOM 4490 C C . PHE A 1 582 ? -27.795 4.656 23.578 1.00 94.81 582 PHE A C 1
ATOM 4492 O O . PHE A 1 582 ? -28.840 4.721 24.228 1.00 94.81 582 PHE A O 1
ATOM 4499 N N . GLU A 1 583 ? -26.948 5.684 23.509 1.00 92.75 583 GLU A N 1
ATOM 4500 C CA . GLU A 1 583 ? -27.256 6.958 24.169 1.00 92.75 583 GLU A CA 1
ATOM 4501 C C . GLU A 1 583 ? -28.327 7.779 23.447 1.00 92.75 583 GLU A C 1
ATOM 4503 O O . GLU A 1 583 ? -29.152 8.440 24.085 1.00 92.75 583 GLU A O 1
ATOM 4508 N N . ALA A 1 584 ? -28.334 7.686 22.123 1.00 90.00 584 ALA A N 1
ATOM 4509 C CA . ALA A 1 584 ? -29.359 8.228 21.252 1.00 90.00 584 ALA A CA 1
ATOM 4510 C C . ALA A 1 584 ? -29.470 7.341 20.006 1.00 90.00 584 ALA A C 1
ATOM 4512 O O . ALA A 1 584 ? -28.485 6.739 19.584 1.00 90.00 584 ALA A O 1
ATOM 4513 N N . LEU A 1 585 ? -30.650 7.304 19.386 1.00 90.56 585 LEU A N 1
ATOM 4514 C CA . LEU A 1 585 ? -30.881 6.649 18.089 1.00 90.56 585 LEU A CA 1
ATOM 4515 C C . LEU A 1 585 ? -30.832 7.650 16.917 1.00 90.56 585 LEU A C 1
ATOM 4517 O O . LEU A 1 585 ? -31.437 7.445 15.866 1.00 90.56 585 LEU A O 1
ATOM 4521 N N . SER A 1 586 ? -30.107 8.754 17.093 1.00 89.44 586 SER A N 1
ATOM 4522 C CA . SER A 1 586 ? -29.897 9.789 16.080 1.00 89.44 586 SER A CA 1
ATOM 4523 C C . SER A 1 586 ? -28.464 10.312 16.129 1.00 89.44 586 SER A C 1
ATOM 4525 O O . SER A 1 586 ? -27.849 10.360 17.198 1.00 89.44 586 SER A O 1
ATOM 4527 N N . LYS A 1 587 ? -27.941 10.739 14.979 1.00 88.12 587 LYS A N 1
ATOM 4528 C CA . LYS A 1 587 ? -26.598 11.301 14.823 1.00 88.12 587 LYS A CA 1
ATOM 4529 C C . LYS A 1 587 ? -26.620 12.586 13.999 1.00 88.12 587 LYS A C 1
ATOM 4531 O O . LYS A 1 587 ? -27.440 12.753 13.102 1.00 88.12 587 LYS A O 1
ATOM 4536 N N . PHE A 1 588 ? -25.657 13.468 14.253 1.00 81.31 588 PHE A N 1
ATOM 4537 C CA . PHE A 1 588 ? -25.450 14.655 13.429 1.00 81.31 588 PHE A CA 1
ATOM 4538 C C . PHE A 1 588 ? -24.635 14.286 12.189 1.00 81.31 588 PHE A C 1
ATOM 4540 O O . PHE A 1 588 ? -23.500 13.827 12.310 1.00 81.31 588 PHE A O 1
ATOM 4547 N N . ASN A 1 589 ? -25.176 14.500 10.991 1.00 75.56 589 ASN A N 1
ATOM 4548 C CA . ASN A 1 589 ? -24.465 14.183 9.745 1.00 75.56 589 ASN A CA 1
ATOM 4549 C C . ASN A 1 589 ? -23.531 15.315 9.267 1.00 75.56 589 ASN A C 1
ATOM 4551 O O . ASN A 1 589 ? -22.863 15.166 8.243 1.00 75.56 589 ASN A O 1
ATOM 4555 N N . GLY A 1 590 ? -23.446 16.428 10.001 1.00 69.06 590 GLY A N 1
ATOM 4556 C CA . GLY A 1 590 ? -22.725 17.644 9.604 1.00 69.06 590 GLY A CA 1
ATOM 4557 C C . GLY A 1 590 ? -23.647 18.796 9.195 1.00 69.06 590 GLY A C 1
ATOM 4558 O O . GLY A 1 590 ? -23.211 19.941 9.216 1.00 69.06 590 GLY A O 1
ATOM 4559 N N . LYS A 1 591 ? -24.909 18.505 8.860 1.00 74.75 591 LYS A N 1
ATOM 4560 C CA . LYS A 1 591 ? -25.934 19.496 8.498 1.00 74.75 591 LYS A CA 1
ATOM 4561 C C . LYS A 1 591 ? -27.112 19.463 9.467 1.00 74.75 591 LYS A C 1
ATOM 4563 O O . LYS A 1 591 ? -27.519 20.502 9.973 1.00 74.75 591 LYS A O 1
ATOM 4568 N N . GLU A 1 592 ? -27.619 18.272 9.770 1.00 86.19 592 GLU A N 1
ATOM 4569 C CA . GLU A 1 592 ? -28.799 18.073 10.611 1.00 86.19 592 GLU A CA 1
ATOM 4570 C C . GLU A 1 592 ? -28.692 16.800 11.465 1.00 86.19 592 GLU A C 1
ATOM 4572 O O . GLU A 1 592 ? -27.788 15.975 11.290 1.00 86.19 592 GLU A O 1
ATOM 4577 N N . GLN A 1 593 ? -29.606 16.659 12.427 1.00 85.62 593 GLN A N 1
ATOM 4578 C CA . GLN A 1 593 ? -29.772 15.431 13.203 1.00 85.62 593 GLN A CA 1
ATOM 4579 C C . GLN A 1 593 ? -30.624 14.443 12.412 1.00 85.62 593 GLN A C 1
ATOM 4581 O O . GLN A 1 593 ? -31.793 14.707 12.146 1.00 85.62 593 GLN A O 1
ATOM 4586 N N . VAL A 1 594 ? -30.041 13.297 12.075 1.00 89.19 594 VAL A N 1
ATOM 4587 C CA . VAL A 1 594 ? -30.704 12.220 11.337 1.00 89.19 594 VAL A CA 1
ATOM 4588 C C . VAL A 1 594 ? -30.783 10.958 12.197 1.00 89.19 594 VAL A C 1
ATOM 4590 O O . VAL A 1 594 ? -29.859 10.695 12.971 1.00 89.19 594 VAL A O 1
ATOM 4593 N N . PRO A 1 595 ? -31.849 10.148 12.091 1.00 90.06 595 PRO A N 1
ATOM 4594 C CA . PRO A 1 595 ? -31.882 8.825 12.707 1.00 90.06 595 PRO A CA 1
ATOM 4595 C C . PRO A 1 595 ? -30.696 7.967 12.248 1.00 90.06 595 PRO A C 1
ATOM 4597 O O . PRO A 1 595 ? -30.270 8.053 11.093 1.00 90.06 595 PRO A O 1
ATOM 4600 N N . ILE A 1 596 ? -30.158 7.134 13.139 1.00 90.06 596 ILE A N 1
ATOM 4601 C CA . ILE A 1 596 ? -29.152 6.142 12.735 1.00 90.06 596 ILE A CA 1
ATOM 4602 C C . ILE A 1 596 ? -29.802 5.047 11.887 1.00 90.06 596 ILE A C 1
ATOM 4604 O O . ILE A 1 596 ? -30.969 4.707 12.086 1.00 90.06 596 ILE A O 1
ATOM 4608 N N . SER A 1 597 ? -29.067 4.515 10.908 1.00 88.81 597 SER A N 1
ATOM 4609 C CA . SER A 1 597 ? -29.641 3.534 9.985 1.00 88.81 597 SER A CA 1
ATOM 4610 C C . SER A 1 597 ? -29.888 2.191 10.679 1.00 88.81 597 SER A C 1
ATOM 4612 O O . SER A 1 597 ? -29.204 1.831 11.639 1.00 88.81 597 SER A O 1
ATOM 4614 N N . LEU A 1 598 ? -30.846 1.417 10.159 1.00 89.69 598 LEU A N 1
ATOM 4615 C CA . LEU A 1 598 ? -31.148 0.065 10.644 1.00 89.69 598 LEU A CA 1
ATOM 4616 C C . LEU A 1 598 ? -29.894 -0.829 10.662 1.00 89.69 598 LEU A C 1
ATOM 4618 O O . LEU A 1 598 ? -29.685 -1.578 11.615 1.00 89.69 598 LEU A O 1
ATOM 4622 N N . MET A 1 599 ? -29.039 -0.699 9.642 1.00 87.06 599 MET A N 1
ATOM 4623 C CA . MET A 1 599 ? -27.764 -1.413 9.547 1.00 87.06 599 MET A CA 1
ATOM 4624 C C . MET A 1 599 ? -26.840 -1.073 10.722 1.00 87.06 599 MET A C 1
ATOM 4626 O O . MET A 1 599 ? -26.372 -1.975 11.409 1.00 87.06 599 MET A O 1
ATOM 4630 N N . GLN A 1 600 ? -26.643 0.217 11.010 1.00 88.69 600 GLN A N 1
ATOM 4631 C CA . GLN A 1 600 ? -25.776 0.670 12.104 1.00 88.69 600 GLN A CA 1
ATOM 4632 C C . GLN A 1 600 ? -26.267 0.188 13.471 1.00 88.69 600 GLN A C 1
ATOM 4634 O O . GLN A 1 600 ? -25.479 -0.274 14.294 1.00 88.69 600 GLN A O 1
ATOM 4639 N N . VAL A 1 601 ? -27.585 0.225 13.706 1.00 92.00 601 VAL A N 1
ATOM 4640 C CA . VAL A 1 601 ? -28.181 -0.300 14.946 1.00 92.00 601 VAL A CA 1
ATOM 4641 C C . VAL A 1 601 ? -27.882 -1.786 15.098 1.00 92.00 601 VAL A C 1
ATOM 4643 O O . VAL A 1 601 ? -27.420 -2.208 16.158 1.00 92.00 601 VAL A O 1
ATOM 4646 N N . LYS A 1 602 ? -28.113 -2.581 14.047 1.00 90.50 602 LYS A N 1
ATOM 4647 C CA . LYS A 1 602 ? -27.878 -4.028 14.080 1.00 90.50 602 LYS A CA 1
ATOM 4648 C C . LYS A 1 602 ? -26.401 -4.379 14.220 1.00 90.50 602 LYS A C 1
ATOM 4650 O O . LYS A 1 602 ? -26.079 -5.243 15.033 1.00 90.50 602 LYS A O 1
ATOM 4655 N N . GLN A 1 603 ? -25.510 -3.700 13.498 1.00 89.31 603 GLN A N 1
ATOM 4656 C CA . GLN A 1 603 ? -24.068 -3.919 13.608 1.00 89.31 603 GLN A CA 1
ATOM 4657 C C . GLN A 1 603 ? -23.559 -3.561 15.005 1.00 89.31 603 GLN A C 1
ATOM 4659 O O . GLN A 1 603 ? -22.912 -4.391 15.641 1.00 89.31 603 GLN A O 1
ATOM 4664 N N . SER A 1 604 ? -23.924 -2.381 15.521 1.00 91.12 604 SER A N 1
ATOM 4665 C CA . SER A 1 604 ? -23.564 -1.933 16.870 1.00 91.12 604 SER A CA 1
ATOM 4666 C C . SER A 1 604 ? -24.092 -2.888 17.946 1.00 91.12 604 SER A C 1
ATOM 4668 O O . SER A 1 604 ? -23.327 -3.356 18.786 1.00 91.12 604 SER A O 1
ATOM 4670 N N . ALA A 1 605 ? -25.382 -3.240 17.912 1.00 91.44 605 ALA A N 1
ATOM 4671 C CA . ALA A 1 605 ? -25.985 -4.155 18.885 1.00 91.44 605 ALA A CA 1
ATOM 4672 C C . ALA A 1 605 ? -25.398 -5.574 18.785 1.00 91.44 605 ALA A C 1
ATOM 4674 O O . ALA A 1 605 ? -25.159 -6.230 19.800 1.00 91.44 605 ALA A O 1
ATOM 4675 N N . GLY A 1 606 ? -25.092 -6.027 17.566 1.00 88.38 606 GLY A N 1
ATOM 4676 C CA . GLY A 1 606 ? -24.500 -7.332 17.280 1.00 88.38 606 GLY A CA 1
ATOM 4677 C C . GLY A 1 606 ? -23.137 -7.558 17.937 1.00 88.38 606 GLY A C 1
ATOM 4678 O O . GLY A 1 606 ? -22.741 -8.714 18.113 1.00 88.38 606 GLY A O 1
ATOM 4679 N N . ARG A 1 607 ? -22.457 -6.487 18.368 1.00 88.62 607 ARG A N 1
ATOM 4680 C CA . ARG A 1 607 ? -21.189 -6.536 19.110 1.00 88.62 607 ARG A CA 1
ATOM 4681 C C . ARG A 1 607 ? -21.316 -7.108 20.526 1.00 88.62 607 ARG A C 1
ATOM 4683 O O . ARG A 1 607 ? -20.316 -7.598 21.047 1.00 88.62 607 ARG A O 1
ATOM 4690 N N . ALA A 1 608 ? -22.497 -7.057 21.144 1.00 88.44 608 ALA A N 1
ATOM 4691 C CA . ALA A 1 608 ? -22.713 -7.564 22.501 1.00 88.44 608 ALA A CA 1
ATOM 4692 C C . ALA A 1 608 ? -22.657 -9.099 22.549 1.00 88.44 608 ALA A C 1
ATOM 4694 O O . ALA A 1 608 ? -23.346 -9.756 21.789 1.00 88.44 608 ALA A O 1
ATOM 4695 N N . GLY A 1 609 ? -21.913 -9.718 23.458 1.00 76.38 609 GLY A N 1
ATOM 4696 C CA . GLY A 1 609 ? -21.895 -11.176 23.620 1.00 76.38 609 GLY A CA 1
ATOM 4697 C C . GLY A 1 609 ? -21.189 -11.936 22.490 1.00 76.38 609 GLY A C 1
ATOM 4698 O O . GLY A 1 609 ? -21.533 -13.088 22.235 1.00 76.38 609 GLY A O 1
ATOM 4699 N N . ARG A 1 610 ? -20.221 -11.317 21.794 1.00 69.12 610 ARG A N 1
ATOM 4700 C CA . ARG A 1 610 ? -19.358 -12.021 20.826 1.00 69.12 610 ARG A CA 1
ATOM 4701 C C . ARG A 1 610 ? -18.580 -13.167 21.503 1.00 69.12 610 ARG A C 1
ATOM 4703 O O . ARG A 1 610 ? -18.082 -13.011 22.616 1.00 69.12 610 ARG A O 1
ATOM 4710 N N . PHE A 1 611 ? -18.490 -14.306 20.814 1.00 53.59 611 PHE A N 1
ATOM 4711 C CA . PHE A 1 611 ? -17.773 -15.513 21.249 1.00 53.59 611 PHE A CA 1
ATOM 4712 C C . PHE A 1 611 ? -16.253 -15.261 21.325 1.00 53.59 611 PHE A C 1
ATOM 4714 O O . PHE A 1 611 ? -15.722 -14.497 20.516 1.00 53.59 611 PHE A O 1
ATOM 4721 N N . LYS A 1 612 ? -15.545 -15.875 22.286 1.00 53.41 612 LYS A N 1
ATOM 4722 C CA . LYS A 1 612 ? -14.076 -15.795 22.361 1.00 53.41 612 LYS A CA 1
ATOM 4723 C C . LYS A 1 612 ? -13.468 -16.659 21.253 1.00 53.41 612 LYS A C 1
ATOM 4725 O O . LYS A 1 612 ? -13.763 -17.840 21.170 1.00 53.41 612 LYS A O 1
ATOM 4730 N N . THR A 1 613 ? -12.532 -16.123 20.482 1.00 39.47 613 THR A N 1
ATOM 4731 C CA . THR A 1 613 ? -11.479 -16.939 19.861 1.00 39.47 613 THR A CA 1
ATOM 4732 C C . THR A 1 613 ? -10.395 -17.153 20.921 1.00 39.47 613 THR A C 1
ATOM 4734 O O . THR A 1 613 ? -9.543 -16.292 21.129 1.00 39.47 613 THR A O 1
ATOM 4737 N N . GLY A 1 614 ? -10.515 -18.232 21.700 1.00 33.91 614 GLY A N 1
ATOM 4738 C CA . GLY A 1 614 ? -9.523 -18.634 22.701 1.00 33.91 614 GLY A CA 1
ATOM 4739 C C . GLY A 1 614 ? -8.256 -19.213 22.061 1.00 33.91 614 GLY A C 1
ATOM 4740 O O . GLY A 1 614 ? -8.296 -19.736 20.953 1.00 33.91 614 GLY A O 1
ATOM 4741 N N . ALA A 1 615 ? -7.130 -19.108 22.769 1.00 31.41 615 ALA A N 1
ATOM 4742 C CA . ALA A 1 615 ? -5.799 -19.554 22.345 1.00 31.41 615 ALA A CA 1
ATOM 4743 C C . ALA A 1 615 ? -5.567 -21.081 22.444 1.00 31.41 615 ALA A C 1
ATOM 4745 O O . ALA A 1 615 ? -4.439 -21.531 22.237 1.00 31.41 615 ALA A O 1
ATOM 4746 N N . ASP A 1 616 ? -6.596 -21.880 22.745 1.00 29.97 616 ASP A N 1
ATOM 4747 C CA . ASP A 1 616 ? -6.467 -23.333 22.879 1.00 29.97 616 ASP A CA 1
ATOM 4748 C C . ASP A 1 616 ? -6.742 -24.059 21.552 1.00 29.97 616 ASP A C 1
ATOM 4750 O O . ASP A 1 616 ? -7.801 -23.961 20.936 1.00 29.97 616 ASP A O 1
ATOM 4754 N N . LYS A 1 617 ? -5.717 -24.780 21.089 1.00 37.56 617 LYS A N 1
ATOM 4755 C CA . LYS A 1 617 ? -5.541 -25.285 19.717 1.00 37.56 617 LYS A CA 1
ATOM 4756 C C . LYS A 1 617 ? -6.354 -26.532 19.333 1.00 37.56 617 LYS A C 1
ATOM 4758 O O . LYS A 1 617 ? -6.067 -27.109 18.292 1.00 37.56 617 LYS A O 1
ATOM 4763 N N . ASN A 1 618 ? -7.360 -26.971 20.088 1.00 32.12 618 ASN A N 1
ATOM 4764 C CA . ASN A 1 618 ? -8.060 -28.221 19.764 1.00 32.12 618 ASN A CA 1
ATOM 4765 C C . ASN A 1 618 ? -9.582 -28.055 19.766 1.00 32.12 618 ASN A C 1
ATOM 4767 O O . ASN A 1 618 ? -10.198 -28.078 20.818 1.00 32.12 618 ASN A O 1
ATOM 4771 N N . ILE A 1 619 ? -10.154 -27.968 18.557 1.00 37.00 619 ILE A N 1
ATOM 4772 C CA . ILE A 1 619 ? -11.583 -28.125 18.226 1.00 37.00 619 ILE A CA 1
ATOM 4773 C C . ILE A 1 619 ? -12.509 -27.189 19.021 1.00 37.00 619 ILE A C 1
ATOM 4775 O O . ILE A 1 619 ? -12.925 -27.484 20.134 1.00 37.00 619 ILE A O 1
ATOM 4779 N N . ALA A 1 620 ? -12.901 -26.083 18.385 1.00 33.50 620 ALA A N 1
ATOM 4780 C CA . ALA A 1 620 ? -13.902 -25.159 18.905 1.00 33.50 620 ALA A CA 1
ATOM 4781 C C . ALA A 1 620 ? -15.232 -25.881 19.196 1.00 33.50 620 ALA A C 1
ATOM 4783 O O . ALA A 1 620 ? -15.980 -26.224 18.278 1.00 33.50 620 ALA A O 1
ATOM 4784 N N . THR A 1 621 ? -15.534 -26.092 20.477 1.00 31.69 621 THR A N 1
ATOM 4785 C CA . THR A 1 621 ? -16.860 -26.490 20.962 1.00 31.69 621 THR A CA 1
ATOM 4786 C C . THR A 1 621 ? -17.633 -25.262 21.476 1.00 31.69 621 THR A C 1
ATOM 4788 O O . THR A 1 621 ? -17.011 -24.323 21.973 1.00 31.69 621 THR A O 1
ATOM 4791 N N . PRO A 1 622 ? -18.980 -25.234 21.391 1.00 37.09 622 PRO A N 1
ATOM 4792 C CA . PRO A 1 622 ? -19.831 -24.086 21.765 1.00 37.09 622 PRO A CA 1
ATOM 4793 C C . PRO A 1 622 ? -19.741 -23.600 23.227 1.00 37.09 622 PRO A C 1
ATOM 4795 O O . PRO A 1 622 ? -20.343 -22.582 23.565 1.00 37.09 622 PRO A O 1
ATOM 4798 N N . ASP A 1 623 ? -19.007 -24.301 24.090 1.00 34.47 623 ASP A N 1
ATOM 4799 C CA . ASP A 1 623 ? -19.029 -24.129 25.547 1.00 34.47 623 ASP A CA 1
ATOM 4800 C C . ASP A 1 623 ? -18.129 -22.986 26.079 1.00 34.47 623 ASP A C 1
ATOM 4802 O O . ASP A 1 623 ? -18.069 -22.760 27.285 1.00 34.47 623 ASP A O 1
ATOM 4806 N N . GLU A 1 624 ? -17.468 -22.209 25.206 1.00 41.62 624 GLU A N 1
ATOM 4807 C CA . GLU A 1 624 ? -16.507 -21.147 25.586 1.00 41.62 624 GLU A CA 1
ATOM 4808 C C . GLU A 1 624 ? -16.959 -19.700 25.267 1.00 41.62 624 GLU A C 1
ATOM 4810 O O . GLU A 1 624 ? -16.147 -18.774 25.138 1.00 41.62 624 GLU A O 1
ATOM 4815 N N . ALA A 1 625 ? -18.268 -19.447 25.159 1.00 44.72 625 ALA A N 1
ATOM 4816 C CA . ALA A 1 625 ? -18.784 -18.082 25.027 1.00 44.72 625 ALA A CA 1
ATOM 4817 C C . ALA A 1 625 ? -18.542 -17.290 26.335 1.00 44.72 625 ALA A C 1
ATOM 4819 O O . ALA A 1 625 ? -18.914 -17.767 27.406 1.00 44.72 625 ALA A O 1
ATOM 4820 N N . PRO A 1 626 ? -17.985 -16.059 26.306 1.00 49.97 626 PRO A N 1
ATOM 4821 C CA . PRO A 1 626 ? -17.732 -15.287 27.528 1.00 49.97 626 PRO A CA 1
ATOM 4822 C C . PRO A 1 626 ? -19.022 -14.889 28.263 1.00 49.97 626 PRO A C 1
ATOM 4824 O O . PRO A 1 626 ? -18.976 -14.612 29.459 1.00 49.97 626 PRO A O 1
ATOM 4827 N N . PHE A 1 627 ? -20.156 -14.864 27.555 1.00 58.31 627 PHE A N 1
ATOM 4828 C CA . PHE A 1 627 ? -21.490 -14.612 28.092 1.00 58.31 627 PHE A CA 1
ATOM 4829 C C . PHE A 1 627 ? -22.509 -15.518 27.386 1.00 58.31 627 PHE A C 1
ATOM 4831 O O . PHE A 1 627 ? -22.403 -15.741 26.181 1.00 58.31 627 PHE A O 1
ATOM 4838 N N . SER A 1 628 ? -23.526 -15.994 28.112 1.00 62.56 628 SER A N 1
ATOM 4839 C CA . SER A 1 628 ? -24.600 -16.849 27.568 1.00 62.56 628 SER A CA 1
ATOM 4840 C C . SER A 1 628 ? -25.522 -16.129 26.573 1.00 62.56 628 SER A C 1
ATOM 4842 O O . SER A 1 628 ? -26.241 -16.765 25.807 1.00 62.56 628 SER A O 1
ATOM 4844 N N . SER A 1 629 ? -25.528 -14.795 26.596 1.00 77.12 629 SER A N 1
ATOM 4845 C CA . SER A 1 629 ? -26.335 -13.919 25.743 1.00 77.12 629 SER A CA 1
ATOM 4846 C C . SER A 1 629 ? -25.696 -12.529 25.670 1.00 77.12 629 SER A C 1
ATOM 4848 O O . SER A 1 629 ? -25.000 -12.108 26.595 1.00 77.12 629 SER A O 1
ATOM 4850 N N . GLY A 1 630 ? -25.913 -11.822 24.561 1.00 84.81 630 GLY A N 1
ATOM 4851 C CA . GLY A 1 630 ? -25.581 -10.402 24.429 1.00 84.81 630 GLY A CA 1
ATOM 4852 C C . GLY A 1 630 ? -26.824 -9.543 24.621 1.00 84.81 630 GLY A C 1
ATOM 4853 O O . GLY A 1 630 ? -27.901 -9.936 24.172 1.00 84.81 630 GLY A O 1
ATOM 4854 N N . TYR A 1 631 ? -26.683 -8.371 25.242 1.00 90.94 631 TYR A N 1
ATOM 4855 C CA . TYR A 1 631 ? -27.811 -7.463 25.473 1.00 90.94 631 TYR A CA 1
ATOM 4856 C C . TYR A 1 631 ? -27.638 -6.125 24.758 1.00 90.94 631 TYR A C 1
ATOM 4858 O O . TYR A 1 631 ? -26.532 -5.592 24.669 1.00 90.94 631 TYR A O 1
ATOM 4866 N N . ALA A 1 632 ? -28.748 -5.553 24.299 1.00 94.44 632 ALA A N 1
ATOM 4867 C CA . ALA A 1 632 ? -28.826 -4.177 23.828 1.00 94.44 632 ALA A CA 1
ATOM 4868 C C . ALA A 1 632 ? -29.932 -3.419 24.577 1.00 94.44 632 ALA A C 1
ATOM 4870 O O . ALA A 1 632 ? -31.036 -3.929 24.760 1.00 94.44 632 ALA A O 1
ATOM 4871 N N . THR A 1 633 ? -29.652 -2.197 25.016 1.00 95.62 633 THR A N 1
ATOM 4872 C CA . THR A 1 633 ? -30.629 -1.311 25.665 1.00 95.62 633 THR A CA 1
ATOM 4873 C C . THR A 1 633 ? -30.346 0.151 25.307 1.00 95.62 633 THR A C 1
ATOM 4875 O O . THR A 1 633 ? -29.448 0.456 24.519 1.00 95.62 633 THR A O 1
ATOM 4878 N N . THR A 1 634 ? -31.131 1.075 25.851 1.00 95.94 634 THR A N 1
ATOM 4879 C CA . THR A 1 634 ? -31.013 2.512 25.601 1.00 95.94 634 THR A CA 1
ATOM 4880 C C . THR A 1 634 ? -30.719 3.284 26.879 1.00 95.94 634 THR A C 1
ATOM 4882 O O . THR A 1 634 ? -31.035 2.861 27.993 1.00 95.94 634 THR A O 1
ATOM 4885 N N . PHE A 1 635 ? -30.125 4.464 26.714 1.00 92.81 635 PHE A N 1
ATOM 4886 C CA . PHE A 1 635 ? -29.916 5.408 27.805 1.00 92.81 635 PHE A CA 1
ATOM 4887 C C . PHE A 1 635 ? -31.234 6.045 28.250 1.00 92.81 635 PHE A C 1
ATOM 4889 O O . PHE A 1 635 ? -31.515 6.145 29.444 1.00 92.81 635 PHE A O 1
ATOM 4896 N N . LYS A 1 636 ? -32.065 6.432 27.275 1.00 92.94 636 LYS A N 1
ATOM 4897 C CA . LYS A 1 636 ? -33.366 7.068 27.491 1.00 92.94 636 LYS A CA 1
ATOM 4898 C C . LYS A 1 636 ? -34.498 6.036 27.419 1.00 92.94 636 LYS A C 1
ATOM 4900 O O . LYS A 1 636 ? -34.533 5.267 26.454 1.00 92.94 636 LYS A O 1
ATOM 4905 N N . PRO A 1 637 ? -35.481 6.075 28.337 1.00 92.44 637 PRO A N 1
ATOM 4906 C CA . PRO A 1 637 ? -36.650 5.192 28.284 1.00 92.44 637 PRO A CA 1
ATOM 4907 C C . PRO A 1 637 ? -37.454 5.312 26.984 1.00 92.44 637 PRO A C 1
ATOM 4909 O O . PRO A 1 637 ? -37.935 4.312 26.462 1.00 92.44 637 PRO A O 1
ATOM 4912 N N . ALA A 1 638 ? -37.561 6.527 26.436 1.00 92.75 638 ALA A N 1
ATOM 4913 C CA . ALA A 1 638 ? -38.324 6.803 25.217 1.00 92.75 638 ALA A CA 1
ATOM 4914 C C . ALA A 1 638 ? -37.771 6.091 23.967 1.00 92.75 638 ALA A C 1
ATOM 4916 O O . ALA A 1 638 ? -38.534 5.792 23.051 1.00 92.75 638 ALA A O 1
ATOM 4917 N N . ASP A 1 639 ? -36.471 5.783 23.945 1.00 93.44 639 ASP A N 1
ATOM 4918 C CA . ASP A 1 639 ? -35.808 5.163 22.794 1.00 93.44 639 ASP A CA 1
ATOM 4919 C C . ASP A 1 639 ? -35.935 3.627 22.809 1.00 93.44 639 ASP A C 1
ATOM 4921 O O . ASP A 1 639 ? -35.804 2.986 21.766 1.00 93.44 639 ASP A O 1
ATOM 4925 N N . LEU A 1 640 ? -36.222 3.009 23.963 1.00 94.44 640 LEU A N 1
ATOM 4926 C CA . LEU A 1 640 ? -36.243 1.547 24.111 1.00 94.44 640 LEU A CA 1
ATOM 4927 C C . LEU A 1 640 ? -37.312 0.857 23.240 1.00 94.44 640 LEU A C 1
ATOM 4929 O O . LEU A 1 640 ? -36.985 -0.136 22.581 1.00 94.44 640 LEU A O 1
ATOM 4933 N N . PRO A 1 641 ? -38.567 1.354 23.156 1.00 94.19 641 PRO A N 1
ATOM 4934 C CA . PRO A 1 641 ? -39.566 0.776 22.257 1.00 94.19 641 PRO A CA 1
ATOM 4935 C C . PRO A 1 641 ? -39.169 0.890 20.782 1.00 94.19 641 PRO A C 1
ATOM 4937 O O . PRO A 1 641 ? -39.525 0.025 19.982 1.00 94.19 641 PRO A O 1
ATOM 4940 N N . VAL A 1 642 ? -38.434 1.948 20.419 1.00 93.25 642 VAL A N 1
ATOM 4941 C CA . VAL A 1 642 ? -37.921 2.147 19.059 1.00 93.25 642 VAL A CA 1
ATOM 4942 C C . VAL A 1 642 ? -36.819 1.134 18.773 1.00 93.25 642 VAL A C 1
ATOM 4944 O O . VAL A 1 642 ? -36.908 0.431 17.773 1.00 93.25 642 VAL A O 1
ATOM 4947 N N . LEU A 1 643 ? -35.843 0.982 19.676 1.00 94.19 643 LEU A N 1
ATOM 4948 C CA . LEU A 1 643 ? -34.765 -0.003 19.544 1.00 94.19 643 LEU A CA 1
ATOM 4949 C C . LEU A 1 643 ? -35.312 -1.424 19.354 1.00 94.19 643 LEU A C 1
ATOM 4951 O O . LEU A 1 643 ? -34.862 -2.132 18.456 1.00 94.19 643 LEU A O 1
ATOM 4955 N N . ARG A 1 644 ? -36.312 -1.818 20.156 1.00 94.12 644 ARG A N 1
ATOM 4956 C CA . ARG A 1 644 ? -36.957 -3.136 20.060 1.00 94.12 644 ARG A CA 1
ATOM 4957 C C . ARG A 1 644 ? -37.563 -3.367 18.675 1.00 94.12 644 ARG A C 1
ATOM 4959 O O . ARG A 1 644 ? -37.256 -4.363 18.035 1.00 94.12 644 ARG A O 1
ATOM 4966 N N . LYS A 1 645 ? -38.348 -2.404 18.179 1.00 92.00 645 LYS A N 1
ATOM 4967 C CA . LYS A 1 645 ? -38.941 -2.480 16.834 1.00 92.00 645 LYS A CA 1
ATOM 4968 C C . LYS A 1 645 ? -37.884 -2.531 15.733 1.00 92.00 645 LYS A C 1
ATOM 4970 O O . LYS A 1 645 ? -38.027 -3.306 14.799 1.00 92.00 645 LYS A O 1
ATOM 4975 N N . VAL A 1 646 ? -36.843 -1.706 15.837 1.00 91.44 646 VAL A N 1
ATOM 4976 C CA . VAL A 1 646 ? -35.777 -1.607 14.832 1.00 91.44 646 VAL A CA 1
ATOM 4977 C C . VAL A 1 646 ? -34.985 -2.913 14.750 1.00 91.44 646 VAL A C 1
ATOM 4979 O O . VAL A 1 646 ? -34.739 -3.395 13.653 1.00 91.44 646 VAL A O 1
ATOM 4982 N N . LEU A 1 647 ? -34.623 -3.533 15.876 1.00 90.44 647 LEU A N 1
ATOM 4983 C CA . LEU A 1 647 ? -33.886 -4.802 15.858 1.00 90.44 647 LEU A CA 1
ATOM 4984 C C . LEU A 1 647 ? -34.702 -5.962 15.259 1.00 90.44 647 LEU A C 1
ATOM 4986 O O . LEU A 1 647 ? -34.115 -6.809 14.581 1.00 90.44 647 LEU A O 1
ATOM 4990 N N . ASP A 1 648 ? -36.029 -5.942 15.417 1.00 90.06 648 ASP A N 1
ATOM 4991 C CA . ASP A 1 648 ? -36.946 -6.927 14.824 1.00 90.06 648 ASP A CA 1
ATOM 4992 C C . ASP A 1 648 ? -37.147 -6.745 13.304 1.00 90.06 648 ASP A C 1
ATOM 4994 O O . ASP A 1 648 ? -37.582 -7.670 12.614 1.00 90.06 648 ASP A O 1
ATOM 4998 N N . TRP A 1 649 ? -36.844 -5.571 12.740 1.00 90.56 649 TRP A N 1
ATOM 4999 C CA . TRP A 1 649 ? -37.025 -5.323 11.306 1.00 90.56 649 TRP A CA 1
ATOM 5000 C C . TRP A 1 649 ? -36.014 -6.093 10.462 1.00 90.56 649 TRP A C 1
ATOM 5002 O O . TRP A 1 649 ? -34.820 -6.106 10.755 1.00 90.56 649 TRP A O 1
ATOM 5012 N N . LYS A 1 650 ? -36.462 -6.687 9.353 1.00 88.06 650 LYS A N 1
ATOM 5013 C CA . LYS A 1 650 ? -35.550 -7.236 8.340 1.00 88.06 650 LYS A CA 1
ATOM 5014 C C . LYS A 1 650 ? -34.862 -6.100 7.589 1.00 88.06 650 LYS A C 1
ATOM 5016 O O . LYS A 1 650 ? -35.481 -5.071 7.318 1.00 88.06 650 LYS A O 1
ATOM 5021 N N . LEU A 1 651 ? -33.581 -6.283 7.276 1.00 89.25 651 LEU A N 1
ATOM 5022 C CA . LEU A 1 651 ? -32.866 -5.311 6.460 1.00 89.25 651 LEU A CA 1
ATOM 5023 C C . LEU A 1 651 ? -33.403 -5.379 5.020 1.00 89.25 651 LEU A C 1
ATOM 5025 O O . LEU A 1 651 ? -33.634 -6.479 4.513 1.00 89.25 651 LEU A O 1
ATOM 5029 N N . PRO A 1 652 ? -33.639 -4.234 4.360 1.00 89.69 652 PRO A N 1
ATOM 5030 C CA . PRO A 1 652 ? -34.038 -4.237 2.960 1.00 89.69 652 PRO A CA 1
ATOM 5031 C C . PRO A 1 652 ? -32.879 -4.744 2.084 1.00 89.69 652 PRO A C 1
ATOM 5033 O O . PRO A 1 652 ? -31.729 -4.389 2.355 1.00 89.69 652 PRO A O 1
ATOM 5036 N N . PRO A 1 653 ? -33.154 -5.538 1.033 1.00 91.38 653 PRO A N 1
ATOM 5037 C CA . PRO A 1 653 ? -32.113 -6.002 0.125 1.00 91.38 653 PRO A CA 1
ATOM 5038 C C . PRO A 1 653 ? -31.471 -4.826 -0.618 1.00 91.38 653 PRO A C 1
ATOM 5040 O O . PRO A 1 653 ? -32.141 -3.851 -0.977 1.00 91.38 653 PRO A O 1
ATOM 5043 N N . ILE A 1 654 ? -30.169 -4.929 -0.875 1.00 92.19 654 ILE A N 1
ATOM 5044 C CA . ILE A 1 654 ? -29.427 -3.949 -1.665 1.00 92.19 654 ILE A CA 1
ATOM 5045 C C . ILE A 1 654 ? -29.843 -4.122 -3.124 1.00 92.19 654 ILE A C 1
ATOM 5047 O O . ILE A 1 654 ? -29.682 -5.187 -3.708 1.00 92.19 654 ILE A O 1
ATOM 5051 N N . ALA A 1 655 ? -30.390 -3.066 -3.726 1.00 89.88 655 ALA A N 1
ATOM 5052 C CA . ALA A 1 655 ? -30.936 -3.150 -5.080 1.00 89.88 655 ALA A CA 1
ATOM 5053 C C . ALA A 1 655 ? -29.880 -3.006 -6.186 1.00 89.88 655 ALA A C 1
ATOM 5055 O O . ALA A 1 655 ? -30.070 -3.533 -7.280 1.00 89.88 655 ALA A O 1
ATOM 5056 N N . ARG A 1 656 ? -28.807 -2.239 -5.944 1.00 92.56 656 ARG A N 1
ATOM 5057 C CA . ARG A 1 656 ? -27.790 -1.920 -6.958 1.00 92.56 656 ARG A CA 1
ATOM 5058 C C . ARG A 1 656 ? -26.395 -1.862 -6.355 1.00 92.56 656 ARG A C 1
ATOM 5060 O O . ARG A 1 656 ? -26.215 -1.246 -5.307 1.00 92.56 656 ARG A O 1
ATOM 5067 N N . ALA A 1 657 ? -25.427 -2.434 -7.064 1.00 93.50 657 ALA A N 1
ATOM 5068 C CA . ALA A 1 657 ? -24.012 -2.298 -6.751 1.00 93.50 657 ALA A CA 1
ATOM 5069 C C . ALA A 1 657 ? -23.493 -0.920 -7.162 1.00 93.50 657 ALA A C 1
ATOM 5071 O O . ALA A 1 657 ? -23.917 -0.346 -8.170 1.00 93.50 657 ALA A O 1
ATOM 5072 N N . LYS A 1 658 ? -22.551 -0.400 -6.389 1.00 92.44 658 LYS A N 1
ATOM 5073 C CA . LYS A 1 658 ? -21.917 0.890 -6.638 1.00 92.44 658 LYS A CA 1
ATOM 5074 C C . LYS A 1 658 ? -20.707 0.709 -7.545 1.00 92.44 658 LYS A C 1
ATOM 5076 O O . LYS A 1 658 ? -19.950 -0.233 -7.364 1.00 92.44 658 LYS A O 1
ATOM 5081 N N . MET A 1 659 ? -20.546 1.584 -8.535 1.00 88.81 659 MET A N 1
ATOM 5082 C CA . MET A 1 659 ? -19.459 1.528 -9.517 1.00 88.81 659 MET A CA 1
ATOM 5083 C C . MET A 1 659 ? -18.714 2.854 -9.557 1.00 88.81 659 MET A C 1
ATOM 5085 O O . MET A 1 659 ? -19.324 3.903 -9.762 1.00 88.81 659 MET A O 1
ATOM 5089 N N . ASP A 1 660 ? -17.394 2.800 -9.412 1.00 84.94 660 ASP A N 1
ATOM 5090 C CA . ASP A 1 660 ? -16.556 3.983 -9.560 1.00 84.94 660 ASP A CA 1
ATOM 5091 C C . ASP A 1 660 ? -16.370 4.364 -11.026 1.00 84.94 660 ASP A C 1
ATOM 5093 O O . ASP A 1 660 ? -16.277 3.508 -11.907 1.00 84.94 660 ASP A O 1
ATOM 5097 N N . ILE A 1 661 ? -16.277 5.670 -11.279 1.00 81.62 661 ILE A N 1
ATOM 5098 C CA . ILE A 1 661 ? -15.884 6.195 -12.586 1.00 81.62 661 ILE A CA 1
ATOM 5099 C C . ILE A 1 661 ? -14.385 5.915 -12.770 1.00 81.62 661 ILE A C 1
ATOM 5101 O O . ILE A 1 661 ? -13.582 6.411 -11.971 1.00 81.62 661 ILE A O 1
ATOM 5105 N N . PRO A 1 662 ? -13.975 5.153 -13.800 1.00 78.31 662 PRO A N 1
ATOM 5106 C CA . PRO A 1 662 ? -12.563 4.916 -14.063 1.00 78.31 662 PRO A CA 1
ATOM 5107 C C . PRO A 1 662 ? -11.837 6.221 -14.402 1.00 78.31 662 PRO A C 1
ATOM 5109 O O . PRO A 1 662 ? -12.322 7.012 -15.212 1.00 78.31 662 PRO A O 1
ATOM 5112 N N . THR A 1 663 ? -10.636 6.418 -13.852 1.00 74.50 663 THR A N 1
ATOM 5113 C CA . THR A 1 663 ? -9.805 7.602 -14.139 1.00 74.50 663 THR A CA 1
ATOM 5114 C C . THR A 1 663 ? -9.542 7.770 -15.632 1.00 74.50 663 THR A C 1
ATOM 5116 O O . THR A 1 663 ? -9.586 8.885 -16.138 1.00 74.50 663 THR A O 1
ATOM 5119 N N . ILE A 1 664 ? -9.344 6.665 -16.358 1.00 73.75 664 ILE A N 1
ATOM 5120 C CA . ILE A 1 664 ? -9.134 6.699 -17.809 1.00 73.75 664 ILE A CA 1
ATOM 5121 C C . ILE A 1 664 ? -10.323 7.330 -18.545 1.00 73.75 664 ILE A C 1
ATOM 5123 O O . ILE A 1 664 ? -10.120 8.154 -19.426 1.00 73.75 664 ILE A O 1
ATOM 5127 N N . SER A 1 665 ? -11.557 7.044 -18.120 1.00 80.25 665 SER A N 1
ATOM 5128 C CA . SER A 1 665 ? -12.759 7.626 -18.724 1.00 80.25 665 SER A CA 1
ATOM 5129 C C . SER A 1 665 ? -12.869 9.127 -18.457 1.00 80.25 665 SER A C 1
ATOM 5131 O O . SER A 1 665 ? -13.361 9.865 -19.305 1.00 80.25 665 SER A O 1
ATOM 5133 N N . LEU A 1 666 ? -12.390 9.594 -17.298 1.00 78.19 666 LEU A N 1
ATOM 5134 C CA . LEU A 1 666 ? -12.308 11.026 -16.994 1.00 78.19 666 LEU A CA 1
ATOM 5135 C C . LEU A 1 666 ? -11.252 11.721 -17.863 1.00 78.19 666 LEU A C 1
ATOM 5137 O O . LEU A 1 666 ? -11.518 12.809 -18.363 1.00 78.19 666 LEU A O 1
ATOM 5141 N N . ILE A 1 667 ? -10.094 11.087 -18.080 1.00 73.00 667 ILE A N 1
ATOM 5142 C CA . ILE A 1 667 ? -9.023 11.600 -18.952 1.00 73.00 667 ILE A CA 1
ATOM 5143 C C . ILE A 1 667 ? -9.496 11.669 -20.410 1.00 73.00 667 ILE A C 1
ATOM 5145 O O . ILE A 1 667 ? -9.322 12.691 -21.071 1.00 73.00 667 ILE A O 1
ATOM 5149 N N . GLU A 1 668 ? -10.138 10.610 -20.906 1.00 79.38 668 GLU A N 1
ATOM 5150 C CA . GLU A 1 668 ? -10.710 10.567 -22.255 1.00 79.38 668 GLU A CA 1
ATOM 5151 C C . GLU A 1 668 ? -11.782 11.643 -22.441 1.00 79.38 668 GLU A C 1
ATOM 5153 O O . GLU A 1 668 ? -11.788 12.341 -23.453 1.00 79.38 668 GLU A O 1
ATOM 5158 N N . LEU A 1 669 ? -12.661 11.827 -21.450 1.00 80.12 669 LEU A N 1
ATOM 5159 C CA . LEU A 1 669 ? -13.665 12.883 -21.500 1.00 80.12 669 LEU A CA 1
ATOM 5160 C C . LEU A 1 669 ? -13.021 14.276 -21.464 1.00 80.12 669 LEU A C 1
ATOM 5162 O O . LEU A 1 669 ? -13.439 15.149 -22.220 1.00 80.12 669 LEU A O 1
ATOM 5166 N N . ALA A 1 670 ? -11.996 14.485 -20.634 1.00 77.44 670 ALA A N 1
ATOM 5167 C CA . ALA A 1 670 ? -11.266 15.748 -20.570 1.00 77.44 670 ALA A CA 1
ATOM 5168 C C . ALA A 1 670 ? -10.631 16.109 -21.920 1.00 77.44 670 ALA A C 1
ATOM 5170 O O . ALA A 1 670 ? -10.712 17.258 -22.342 1.00 77.44 670 ALA A O 1
ATOM 5171 N N . ALA A 1 671 ? -10.075 15.125 -22.633 1.00 77.62 671 ALA A N 1
ATOM 5172 C CA . ALA A 1 671 ? -9.493 15.320 -23.961 1.00 77.62 671 ALA A CA 1
ATOM 5173 C C . ALA A 1 671 ? -10.524 15.716 -25.038 1.00 77.62 671 ALA A C 1
ATOM 5175 O O . ALA A 1 671 ? -10.158 16.305 -26.056 1.00 77.62 671 ALA A O 1
ATOM 5176 N N . LEU A 1 672 ? -11.805 15.393 -24.834 1.00 80.69 672 LEU A N 1
ATOM 5177 C CA . LEU A 1 672 ? -12.898 15.707 -25.761 1.00 80.69 672 LEU A CA 1
ATOM 5178 C C . LEU A 1 672 ? -13.568 17.058 -25.480 1.00 80.69 672 LEU A C 1
ATOM 5180 O O . LEU A 1 672 ? -14.341 17.539 -26.312 1.00 80.69 672 LEU A O 1
ATOM 5184 N N . LEU A 1 673 ? -13.313 17.658 -24.318 1.00 76.25 673 LEU A N 1
ATOM 5185 C CA . LEU A 1 673 ? -13.955 18.891 -23.880 1.00 76.25 673 LEU A CA 1
ATOM 5186 C C . LEU A 1 673 ? -12.959 20.065 -23.853 1.00 76.25 673 LEU A C 1
ATOM 5188 O O . LEU A 1 673 ? -11.748 19.899 -23.958 1.00 76.25 673 LEU A O 1
ATOM 5192 N N . THR A 1 674 ? -13.468 21.295 -23.777 1.00 65.88 674 THR A N 1
ATOM 5193 C CA . THR A 1 674 ? -12.639 22.511 -23.809 1.00 65.88 674 THR A CA 1
ATOM 5194 C C . THR A 1 674 ? -11.759 22.647 -22.563 1.00 65.88 674 THR A C 1
ATOM 5196 O O . THR A 1 674 ? -12.184 22.299 -21.464 1.00 65.88 674 THR A O 1
ATOM 5199 N N . SER A 1 675 ? -10.585 23.275 -22.707 1.00 60.12 675 SER A N 1
ATOM 5200 C CA . SER A 1 675 ? -9.560 23.478 -21.661 1.00 60.12 675 SER A CA 1
ATOM 5201 C C . SER A 1 675 ? -9.974 24.346 -20.458 1.00 60.12 675 SER A C 1
ATOM 5203 O O . SER A 1 675 ? -9.126 24.740 -19.666 1.00 60.12 675 SER A O 1
ATOM 5205 N N . SER A 1 676 ? -11.249 24.716 -20.349 1.00 65.31 676 SER A N 1
ATOM 5206 C CA . SER A 1 676 ? -11.803 25.569 -19.293 1.00 65.31 676 SER A CA 1
ATOM 5207 C C . SER A 1 676 ? -12.607 24.799 -18.244 1.00 65.31 676 SER A C 1
ATOM 5209 O O . SER A 1 676 ? -13.178 25.425 -17.355 1.00 65.31 676 SER A O 1
ATOM 5211 N N . LEU A 1 677 ? -12.746 23.478 -18.387 1.00 70.12 677 LEU A N 1
ATOM 5212 C CA . LEU A 1 677 ? -13.518 22.661 -17.455 1.00 70.12 677 LEU A CA 1
ATOM 5213 C C . LEU A 1 677 ? -12.647 22.186 -16.303 1.00 70.12 677 LEU A C 1
ATOM 5215 O O . LEU A 1 677 ? -11.574 21.627 -16.518 1.00 70.12 677 LEU A O 1
ATOM 5219 N N . ILE A 1 678 ? -13.173 22.367 -15.099 1.00 75.44 678 ILE A N 1
ATOM 5220 C CA . ILE A 1 678 ? -12.541 21.917 -13.865 1.00 75.44 678 ILE A CA 1
ATOM 5221 C C . ILE A 1 678 ? -12.903 20.460 -13.561 1.00 75.44 678 ILE A C 1
ATOM 5223 O O . ILE A 1 678 ? -13.931 19.952 -14.029 1.00 75.44 678 ILE A O 1
ATOM 5227 N N . TYR A 1 679 ? -12.104 19.784 -12.731 1.00 77.75 679 TYR A N 1
ATOM 5228 C CA . TYR A 1 679 ? -12.315 18.366 -12.377 1.00 77.75 679 TYR A CA 1
ATOM 5229 C C . TYR A 1 679 ? -13.759 18.050 -11.957 1.00 77.75 679 TYR A C 1
ATOM 5231 O O . TYR A 1 679 ? -14.357 17.060 -12.389 1.00 77.75 679 TYR A O 1
ATOM 5239 N N . GLY A 1 680 ? -14.351 18.926 -11.143 1.00 77.31 680 GLY A N 1
ATOM 5240 C CA . GLY A 1 680 ? -15.710 18.734 -10.651 1.00 77.31 680 GLY A CA 1
ATOM 5241 C C . GLY A 1 680 ? -16.770 18.710 -11.754 1.00 77.31 680 GLY A C 1
ATOM 5242 O O . GLY A 1 680 ? -17.794 18.041 -11.603 1.00 77.31 680 GLY A O 1
ATOM 5243 N N . ASP A 1 681 ? -16.534 19.385 -12.878 1.00 80.69 681 ASP A N 1
ATOM 5244 C CA . ASP A 1 681 ? -17.448 19.361 -14.015 1.00 80.69 681 ASP A CA 1
ATOM 5245 C C . ASP A 1 681 ? -17.283 18.085 -14.838 1.00 80.69 681 ASP A C 1
ATOM 5247 O O . ASP A 1 681 ? -18.291 17.518 -15.262 1.00 80.69 681 ASP A O 1
ATOM 5251 N N . LEU A 1 682 ? -16.059 17.570 -14.989 1.00 80.62 682 LEU A N 1
ATOM 5252 C CA . LEU A 1 682 ? -15.801 16.288 -15.659 1.00 80.62 682 LEU A CA 1
ATOM 5253 C C . LEU A 1 682 ? -16.524 15.135 -14.963 1.00 80.62 682 LEU A C 1
ATOM 5255 O O . LEU A 1 682 ? -17.211 14.346 -15.610 1.00 80.62 682 LEU A O 1
ATOM 5259 N N . VAL A 1 683 ? -16.443 15.082 -13.634 1.00 80.88 683 VAL A N 1
ATOM 5260 C CA . VAL A 1 683 ? -17.124 14.062 -12.827 1.00 80.88 683 VAL A CA 1
ATOM 5261 C C . VAL A 1 683 ? -18.643 14.127 -13.010 1.00 80.88 683 VAL A C 1
ATOM 5263 O O . VAL A 1 683 ? -19.287 13.096 -13.218 1.00 80.88 683 VAL A O 1
ATOM 5266 N N . LYS A 1 684 ? -19.229 15.334 -13.001 1.00 81.31 684 LYS A N 1
ATOM 5267 C CA . LYS A 1 684 ? -20.670 15.525 -13.248 1.00 81.31 684 LYS A CA 1
ATOM 5268 C C . LYS A 1 684 ? -21.070 15.089 -14.658 1.00 81.31 684 LYS A C 1
ATOM 5270 O O . LYS A 1 684 ? -22.095 14.424 -14.815 1.00 81.31 684 LYS A O 1
ATOM 5275 N N . HIS A 1 685 ? -20.274 15.431 -15.673 1.00 84.38 685 HIS A N 1
ATOM 5276 C CA . HIS A 1 685 ? -20.541 15.036 -17.057 1.00 84.38 685 HIS A CA 1
ATOM 5277 C C . HIS A 1 685 ? -20.448 13.517 -17.228 1.00 84.38 685 HIS A C 1
ATOM 5279 O O . HIS A 1 685 ? -21.391 12.920 -17.742 1.00 84.38 685 HIS A O 1
ATOM 5285 N N . CYS A 1 686 ? -19.384 12.874 -16.732 1.00 82.94 686 CYS A N 1
ATOM 5286 C CA . CYS A 1 686 ? -19.253 11.415 -16.745 1.00 82.94 686 CYS A CA 1
ATOM 5287 C C . CYS A 1 686 ? -20.441 10.739 -16.056 1.00 82.94 686 CYS A C 1
ATOM 5289 O O . CYS A 1 686 ? -21.034 9.833 -16.633 1.00 82.94 686 CYS A O 1
ATOM 5291 N N . SER A 1 687 ? -20.826 11.200 -14.863 1.00 82.62 687 SER A N 1
ATOM 5292 C CA . SER A 1 687 ? -21.962 10.635 -14.124 1.00 82.62 687 SER A CA 1
ATOM 5293 C C . SER A 1 687 ? -23.287 10.781 -14.888 1.00 82.62 687 SER A C 1
ATOM 5295 O O . SER A 1 687 ? -24.091 9.853 -14.921 1.00 82.62 687 SER A O 1
ATOM 5297 N N . THR A 1 688 ? -23.483 11.903 -15.589 1.00 84.12 688 THR A N 1
ATOM 5298 C CA . THR A 1 688 ? -24.686 12.155 -16.406 1.00 84.12 688 THR A CA 1
ATOM 5299 C C . THR A 1 688 ? -24.717 11.310 -17.685 1.00 84.12 688 THR A C 1
ATOM 5301 O O . THR A 1 688 ? -25.786 10.897 -18.133 1.00 84.12 688 THR A O 1
ATOM 5304 N N . LEU A 1 689 ? -23.556 11.064 -18.297 1.00 85.50 689 LEU A N 1
ATOM 5305 C CA . LEU A 1 689 ? -23.431 10.309 -19.548 1.00 85.50 689 LEU A CA 1
ATOM 5306 C C . LEU A 1 689 ? -23.357 8.791 -19.332 1.00 85.50 689 LEU A C 1
ATOM 5308 O O . LEU A 1 689 ? -23.630 8.027 -20.263 1.00 85.50 689 LEU A O 1
ATOM 5312 N N . ALA A 1 690 ? -22.978 8.350 -18.132 1.00 85.94 690 ALA A N 1
ATOM 5313 C CA . ALA A 1 690 ? -22.810 6.946 -17.806 1.00 85.94 690 ALA A CA 1
ATOM 5314 C C . ALA A 1 690 ? -24.124 6.166 -17.960 1.00 85.94 690 ALA A C 1
ATOM 5316 O O . ALA A 1 690 ? -25.185 6.566 -17.481 1.00 85.94 690 ALA A O 1
ATOM 5317 N N . LYS A 1 691 ? -24.035 4.997 -18.600 1.00 88.81 691 LYS A N 1
ATOM 5318 C CA . LYS A 1 691 ? -25.147 4.049 -18.764 1.00 88.81 691 LYS A CA 1
ATOM 5319 C C . LYS A 1 691 ? -24.802 2.729 -18.067 1.00 88.81 691 LYS A C 1
ATOM 5321 O O . LYS A 1 691 ? -24.439 1.771 -18.751 1.00 88.81 691 LYS A O 1
ATOM 5326 N N . PRO A 1 692 ? -24.838 2.682 -16.723 1.00 87.50 692 PRO A N 1
ATOM 5327 C CA . PRO A 1 692 ? -24.549 1.458 -15.989 1.00 87.50 692 PRO A CA 1
ATOM 5328 C C . PRO A 1 692 ? -25.621 0.382 -16.257 1.00 87.50 692 PRO A C 1
ATOM 5330 O O . PRO A 1 692 ? -26.780 0.723 -16.518 1.00 87.50 692 PRO A O 1
ATOM 5333 N N . PRO A 1 693 ? -25.265 -0.914 -16.188 1.00 87.00 693 PRO A N 1
ATOM 5334 C CA . PRO A 1 693 ? -26.233 -2.008 -16.169 1.00 87.00 693 PRO A CA 1
ATOM 5335 C C . PRO A 1 693 ? -27.337 -1.824 -15.107 1.00 87.00 693 PRO A C 1
ATOM 5337 O O . PRO A 1 693 ? -27.098 -1.180 -14.088 1.00 87.00 693 PRO A O 1
ATOM 5340 N N . PRO A 1 694 ? -28.529 -2.434 -15.268 1.00 86.75 694 PRO A N 1
ATOM 5341 C CA . PRO A 1 694 ? -29.655 -2.240 -14.342 1.00 86.75 694 PRO A CA 1
ATOM 5342 C C . PRO A 1 694 ? -29.358 -2.580 -12.871 1.00 86.75 694 PRO A C 1
ATOM 5344 O O . PRO A 1 694 ? -29.927 -1.967 -11.969 1.00 86.75 694 PRO A O 1
ATOM 5347 N N . SER A 1 695 ? -28.469 -3.547 -12.631 1.00 88.94 695 SER A N 1
ATOM 5348 C CA . SER A 1 695 ? -28.028 -3.983 -11.301 1.00 88.94 695 SER A CA 1
ATOM 5349 C C . SER A 1 695 ? -26.933 -3.100 -10.694 1.00 88.94 695 SER A C 1
ATOM 5351 O O . SER A 1 695 ? -26.476 -3.376 -9.587 1.00 88.94 695 SER A O 1
ATOM 5353 N N . THR A 1 696 ? -26.497 -2.036 -11.374 1.00 91.38 696 THR A N 1
ATOM 5354 C CA . THR A 1 696 ? -25.426 -1.159 -10.896 1.00 91.38 696 THR A CA 1
ATOM 5355 C C . THR A 1 696 ? -25.796 0.321 -11.002 1.00 91.38 696 THR A C 1
ATOM 5357 O O . THR A 1 696 ? -26.765 0.721 -11.649 1.00 91.38 696 THR A O 1
ATOM 5360 N N . VAL A 1 697 ? -25.061 1.166 -10.285 1.00 91.56 697 VAL A N 1
ATOM 5361 C CA . VAL A 1 697 ? -25.196 2.622 -10.334 1.00 91.56 697 VAL A CA 1
ATOM 5362 C C . VAL A 1 697 ? -23.842 3.267 -10.067 1.00 91.56 697 VAL A C 1
ATOM 5364 O O . VAL A 1 697 ? -23.046 2.750 -9.285 1.00 91.56 697 VAL A O 1
ATOM 5367 N N . VAL A 1 698 ? -23.575 4.392 -10.724 1.00 87.44 698 VAL A N 1
ATOM 5368 C CA . VAL A 1 698 ? -22.347 5.161 -10.497 1.00 87.44 698 VAL A CA 1
ATOM 5369 C C . VAL A 1 698 ? -22.333 5.700 -9.065 1.00 87.44 698 VAL A C 1
ATOM 5371 O O . VAL A 1 698 ? -23.374 6.129 -8.560 1.00 87.44 698 VAL A O 1
ATOM 5374 N N . THR A 1 699 ? -21.174 5.637 -8.408 1.00 82.38 699 THR A N 1
ATOM 5375 C CA . THR A 1 699 ? -20.965 6.180 -7.061 1.00 82.38 699 THR A CA 1
ATOM 5376 C C . THR A 1 699 ? -21.218 7.679 -7.017 1.00 82.38 699 THR A C 1
ATOM 5378 O O . THR A 1 699 ? -20.913 8.428 -7.953 1.00 82.38 699 THR A O 1
ATOM 5381 N N . ASP A 1 700 ? -21.772 8.133 -5.897 1.00 72.00 700 ASP A N 1
ATOM 5382 C CA . ASP A 1 700 ? -21.929 9.556 -5.670 1.00 72.00 700 ASP A CA 1
ATOM 5383 C C . ASP A 1 700 ? -20.563 10.199 -5.407 1.00 72.00 700 ASP A C 1
ATOM 5385 O O . ASP A 1 700 ? -19.780 9.762 -4.565 1.00 72.00 700 ASP A O 1
ATOM 5389 N N . SER A 1 701 ? -20.252 11.257 -6.147 1.00 68.25 701 SER A N 1
ATOM 5390 C CA . SER A 1 701 ? -18.934 11.888 -6.109 1.00 68.25 701 SER A CA 1
ATOM 5391 C C . SER A 1 701 ? -18.862 13.084 -5.159 1.00 68.25 701 SER A C 1
ATOM 5393 O O . SER A 1 701 ? -17.893 13.838 -5.217 1.00 68.25 701 SER A O 1
ATOM 5395 N N . PHE A 1 702 ? -19.838 13.276 -4.262 1.00 66.06 702 PHE A N 1
ATOM 5396 C CA . PHE A 1 702 ? -19.867 14.411 -3.325 1.00 66.06 702 PHE A CA 1
ATOM 5397 C C . PHE A 1 702 ? -18.556 14.637 -2.562 1.00 66.06 702 PHE A C 1
ATOM 5399 O O . PHE A 1 702 ? -18.112 15.778 -2.439 1.00 66.06 702 PHE A O 1
ATOM 5406 N N . ASN A 1 703 ? -17.920 13.573 -2.064 1.00 66.88 703 ASN A N 1
ATOM 5407 C CA . ASN A 1 703 ? -16.658 13.702 -1.331 1.00 66.88 703 ASN A CA 1
ATOM 5408 C C . ASN A 1 703 ? -15.499 14.133 -2.239 1.00 66.88 703 ASN A C 1
ATOM 5410 O O . ASN A 1 703 ? -14.705 14.975 -1.831 1.00 66.88 703 ASN A O 1
ATOM 5414 N N . LYS A 1 704 ? -15.450 13.621 -3.475 1.00 70.69 704 LYS A N 1
ATOM 5415 C CA . LYS A 1 704 ? -14.450 14.005 -4.485 1.00 70.69 704 LYS A CA 1
ATOM 5416 C C . LYS A 1 704 ? -14.649 15.451 -4.941 1.00 70.69 704 LYS A C 1
ATOM 5418 O O . LYS A 1 704 ? -13.686 16.196 -5.066 1.00 70.69 704 LYS A O 1
ATOM 5423 N N . LEU A 1 705 ? -15.902 15.881 -5.102 1.00 73.12 705 LEU A N 1
ATOM 5424 C CA . LEU A 1 705 ? -16.252 17.265 -5.429 1.00 73.12 705 LEU A CA 1
ATOM 5425 C C . LEU A 1 705 ? -15.847 18.253 -4.324 1.00 73.12 705 LEU A C 1
ATOM 5427 O O . LEU A 1 705 ? -15.499 19.387 -4.628 1.00 73.12 705 LEU A O 1
ATOM 5431 N N . ALA A 1 706 ? -15.878 17.836 -3.056 1.00 75.06 706 ALA A N 1
ATOM 5432 C CA . ALA A 1 706 ? -15.550 18.694 -1.915 1.00 75.06 706 ALA A CA 1
ATOM 5433 C C . ALA A 1 706 ? -14.046 18.981 -1.736 1.00 75.06 706 ALA A C 1
ATOM 5435 O O . ALA A 1 706 ? -13.693 19.841 -0.928 1.00 75.06 706 ALA A O 1
ATOM 5436 N N . ILE A 1 707 ? -13.186 18.240 -2.440 1.00 75.31 707 ILE A N 1
ATOM 5437 C CA . ILE A 1 707 ? -11.725 18.421 -2.462 1.00 75.31 707 ILE A CA 1
ATOM 5438 C C . ILE A 1 707 ? -11.206 18.732 -3.870 1.00 75.31 707 ILE A C 1
ATOM 5440 O O . ILE A 1 707 ? -9.997 18.796 -4.069 1.00 75.31 707 ILE A O 1
ATOM 5444 N N . ALA A 1 708 ? -12.107 18.884 -4.847 1.00 77.06 708 ALA A N 1
ATOM 5445 C CA . ALA A 1 708 ? -11.769 19.025 -6.258 1.00 77.06 708 ALA A CA 1
ATOM 5446 C C . ALA A 1 708 ? -10.840 20.216 -6.518 1.00 77.06 708 ALA A C 1
ATOM 5448 O O . ALA A 1 708 ? -9.913 20.074 -7.300 1.00 77.06 708 ALA A O 1
ATOM 5449 N N . ASP A 1 709 ? -11.053 21.336 -5.822 1.00 76.19 709 ASP A N 1
ATOM 5450 C CA . ASP A 1 709 ? -10.223 22.546 -5.891 1.00 76.19 709 ASP A CA 1
ATOM 5451 C C . ASP A 1 709 ? -8.774 22.302 -5.458 1.00 76.19 709 ASP A C 1
ATOM 5453 O O . ASP A 1 709 ? -7.858 22.952 -5.947 1.00 76.19 709 ASP A O 1
ATOM 5457 N N . VAL A 1 710 ? -8.571 21.368 -4.530 1.00 77.00 710 VAL A N 1
ATOM 5458 C CA . VAL A 1 710 ? -7.257 21.056 -3.969 1.00 77.00 710 VAL A CA 1
ATOM 5459 C C . VAL A 1 710 ? -6.510 20.026 -4.817 1.00 77.00 710 VAL A C 1
ATOM 5461 O O . VAL A 1 710 ? -5.292 20.096 -4.935 1.00 77.00 710 VAL A O 1
ATOM 5464 N N . ILE A 1 711 ? -7.224 19.059 -5.396 1.00 76.62 711 ILE A N 1
ATOM 5465 C CA . ILE A 1 711 ? -6.617 17.939 -6.135 1.00 76.62 711 ILE A CA 1
ATOM 5466 C C . ILE A 1 711 ? -6.550 18.165 -7.646 1.00 76.62 711 ILE A C 1
ATOM 5468 O O . ILE A 1 711 ? -5.987 17.337 -8.356 1.00 76.62 711 ILE A O 1
ATOM 5472 N N . GLU A 1 712 ? -7.143 19.248 -8.148 1.00 74.69 712 GLU A N 1
ATOM 5473 C CA . GLU A 1 712 ? -7.196 19.583 -9.573 1.00 74.69 712 GLU A CA 1
ATOM 5474 C C . GLU A 1 712 ? -5.836 19.545 -10.291 1.00 74.69 712 GLU A C 1
ATOM 5476 O O . GLU A 1 712 ? -5.796 19.037 -11.414 1.00 74.69 712 GLU A O 1
ATOM 5481 N N . PRO A 1 713 ? -4.717 19.978 -9.677 1.00 69.12 713 PRO A N 1
ATOM 5482 C CA . PRO A 1 713 ? -3.417 19.877 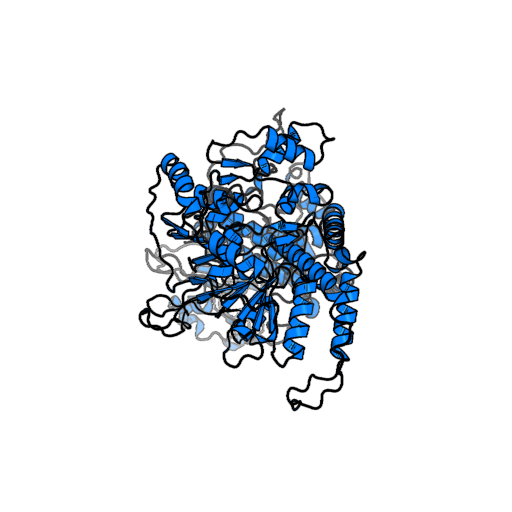-10.329 1.00 69.12 713 PRO A CA 1
ATOM 5483 C C . PRO A 1 713 ? -2.939 18.435 -10.569 1.00 69.12 713 PRO A C 1
ATOM 5485 O O . PRO A 1 713 ? -2.150 18.227 -11.481 1.00 69.12 713 PRO A O 1
ATOM 5488 N N . GLU A 1 714 ? -3.424 17.448 -9.799 1.00 67.75 714 GLU A N 1
ATOM 5489 C CA . GLU A 1 714 ? -3.017 16.037 -9.904 1.00 67.75 714 GLU A CA 1
ATOM 5490 C C . GLU A 1 714 ? -4.196 15.077 -9.628 1.00 67.75 714 GLU A C 1
ATOM 5492 O O . GLU A 1 714 ? -4.235 14.294 -8.672 1.00 67.75 714 GLU A O 1
ATOM 5497 N N . ILE A 1 715 ? -5.203 15.140 -10.503 1.00 65.12 715 ILE A N 1
ATOM 5498 C CA . ILE A 1 715 ? -6.487 14.433 -10.353 1.00 65.12 715 ILE A CA 1
ATOM 5499 C C . ILE A 1 715 ? -6.315 12.911 -10.276 1.00 65.12 715 ILE A C 1
ATOM 5501 O O . ILE A 1 715 ? -7.060 12.246 -9.554 1.00 65.12 715 ILE A O 1
ATOM 5505 N N . GLY A 1 716 ? -5.376 12.340 -11.033 1.00 66.12 716 GLY A N 1
ATOM 5506 C CA . GLY A 1 716 ? -5.276 10.892 -11.222 1.00 66.12 716 GLY A CA 1
ATOM 5507 C C . GLY A 1 716 ? -5.038 10.138 -9.915 1.00 66.12 716 GLY A C 1
ATOM 5508 O O . GLY A 1 716 ? -5.841 9.284 -9.532 1.00 66.12 716 GLY A O 1
ATOM 5509 N N . LEU A 1 717 ? -3.953 10.482 -9.222 1.00 69.06 717 LEU A N 1
ATOM 5510 C CA . LEU A 1 717 ? -3.548 9.832 -7.979 1.00 69.06 717 LEU A CA 1
ATOM 5511 C C . LEU A 1 717 ? -4.391 10.295 -6.781 1.00 69.06 717 LEU A C 1
ATOM 5513 O O . LEU A 1 717 ? -4.841 9.471 -5.981 1.00 69.06 717 LEU A O 1
ATOM 5517 N N . LEU A 1 718 ? -4.638 11.604 -6.664 1.00 74.44 718 LEU A N 1
ATOM 5518 C CA . LEU A 1 718 ? -5.256 12.192 -5.472 1.00 74.44 718 LEU A CA 1
ATOM 5519 C C . LEU A 1 718 ? -6.770 11.970 -5.383 1.00 74.44 718 LEU A C 1
ATOM 5521 O O . LEU A 1 718 ? -7.331 12.065 -4.294 1.00 74.44 718 LEU A O 1
ATOM 5525 N N . SER A 1 719 ? -7.436 11.581 -6.476 1.00 70.69 719 SER A N 1
ATOM 5526 C CA . SER A 1 719 ? -8.865 11.215 -6.456 1.00 70.69 719 SER A CA 1
ATOM 5527 C C . SER A 1 719 ? -9.193 10.029 -5.540 1.00 70.69 719 SER A C 1
ATOM 5529 O O . SER A 1 719 ? -10.358 9.843 -5.179 1.00 70.69 719 SER A O 1
ATOM 5531 N N . PHE A 1 720 ? -8.193 9.213 -5.196 1.00 72.75 720 PHE A N 1
ATOM 5532 C CA . PHE A 1 720 ? -8.330 8.051 -4.311 1.00 72.75 720 PHE A CA 1
ATOM 5533 C C . PHE A 1 720 ? -7.637 8.248 -2.962 1.00 72.75 720 PHE A C 1
ATOM 5535 O O . PHE A 1 720 ? -7.659 7.348 -2.123 1.00 72.75 720 PHE A O 1
ATOM 5542 N N . ALA A 1 721 ? -7.015 9.408 -2.750 1.00 78.88 721 ALA A N 1
ATOM 5543 C CA . ALA A 1 721 ? -6.311 9.699 -1.519 1.00 78.88 721 ALA A CA 1
ATOM 5544 C C . ALA A 1 721 ? -7.306 9.890 -0.354 1.00 78.88 721 ALA A C 1
ATOM 5546 O O . ALA A 1 721 ? -8.352 10.528 -0.529 1.00 78.88 721 ALA A O 1
ATOM 5547 N N . PRO A 1 722 ? -7.002 9.375 0.852 1.00 77.88 722 PRO A N 1
ATOM 5548 C CA . PRO A 1 722 ? -7.884 9.474 2.014 1.00 77.88 722 PRO A CA 1
ATOM 5549 C C . PRO A 1 722 ? -7.844 10.883 2.635 1.00 77.88 722 PRO A C 1
ATOM 5551 O O . PRO A 1 722 ? -7.278 11.103 3.704 1.00 77.88 722 PRO A O 1
ATOM 5554 N N . ILE A 1 723 ? -8.454 11.863 1.963 1.00 82.19 723 ILE A N 1
ATOM 5555 C CA . ILE A 1 723 ? -8.448 13.273 2.377 1.00 82.19 723 ILE A CA 1
ATOM 5556 C C . ILE A 1 723 ? -9.705 13.609 3.190 1.00 82.19 723 ILE A C 1
ATOM 5558 O O . ILE A 1 723 ? -10.838 13.309 2.809 1.00 82.19 723 ILE A O 1
ATOM 5562 N N . SER A 1 724 ? -9.519 14.299 4.317 1.00 81.69 724 SER A N 1
ATOM 5563 C CA . SER A 1 724 ? -10.624 14.780 5.150 1.00 81.69 724 SER A CA 1
ATOM 5564 C C . SER A 1 724 ? -11.271 16.033 4.547 1.00 81.69 724 SER A C 1
ATOM 5566 O O . SER A 1 724 ? -10.856 17.156 4.820 1.00 81.69 724 SER A O 1
ATOM 5568 N N . SER A 1 725 ? -12.347 15.855 3.778 1.00 77.44 725 SER A N 1
ATOM 5569 C CA . SER A 1 725 ? -13.059 16.940 3.074 1.00 77.44 725 SER A CA 1
ATOM 5570 C C . SER A 1 725 ? -13.689 18.017 3.975 1.00 77.44 725 SER A C 1
ATOM 5572 O O . SER A 1 725 ? -14.080 19.079 3.491 1.00 77.44 725 SER A O 1
ATOM 5574 N N . ARG A 1 726 ? -13.807 17.764 5.284 1.00 81.25 726 ARG A N 1
ATOM 5575 C CA . ARG A 1 726 ? -14.394 18.694 6.271 1.00 81.25 726 ARG A CA 1
ATOM 5576 C C . ARG A 1 726 ? -13.359 19.459 7.093 1.00 81.25 726 ARG A C 1
ATOM 5578 O O . ARG A 1 726 ? -13.744 20.323 7.874 1.00 81.25 726 ARG A O 1
ATOM 5585 N N . ASP A 1 727 ? -12.087 19.095 6.985 1.00 86.25 727 ASP A N 1
ATOM 5586 C CA . ASP A 1 727 ? -11.016 19.672 7.791 1.00 86.25 727 ASP A CA 1
ATOM 5587 C C . ASP A 1 727 ? -10.219 20.665 6.943 1.00 86.25 727 ASP A C 1
ATOM 5589 O O . ASP A 1 727 ? -9.433 20.273 6.084 1.00 86.25 727 ASP A O 1
ATOM 5593 N N . GLU A 1 728 ? -10.451 21.958 7.166 1.00 87.00 728 GLU A N 1
ATOM 5594 C CA . GLU A 1 728 ? -9.805 23.020 6.389 1.00 87.00 728 GLU A CA 1
ATOM 5595 C C . GLU A 1 728 ? -8.285 2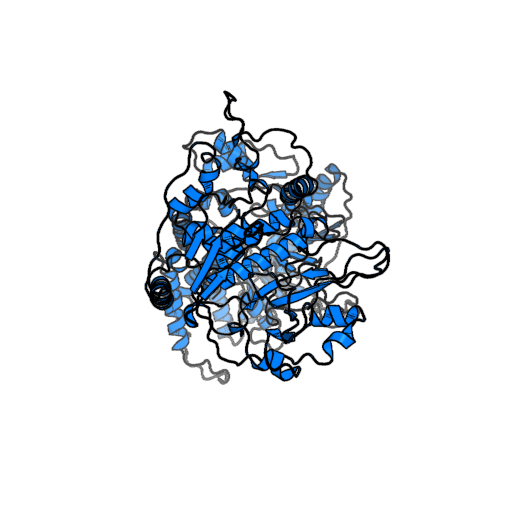3.053 6.578 1.00 87.00 728 GLU A C 1
ATOM 5597 O O . GLU A 1 728 ? -7.571 23.350 5.624 1.00 87.00 728 GLU A O 1
ATOM 5602 N N . LYS A 1 729 ? -7.774 22.667 7.756 1.00 89.62 729 LYS A N 1
ATOM 5603 C CA . LYS A 1 729 ? -6.325 22.554 7.974 1.00 89.62 729 LYS A CA 1
ATOM 5604 C C . LYS A 1 729 ? -5.748 21.369 7.217 1.00 89.62 729 LYS A C 1
ATOM 5606 O O . LYS A 1 729 ? -4.685 21.489 6.624 1.00 89.62 729 LYS A O 1
ATOM 5611 N N . ALA A 1 730 ? -6.458 20.239 7.187 1.00 89.25 730 ALA A N 1
ATOM 5612 C CA . ALA A 1 730 ? -6.047 19.115 6.351 1.00 89.25 730 ALA A CA 1
ATOM 5613 C C . ALA A 1 730 ? -6.009 19.522 4.870 1.00 89.25 730 ALA A C 1
ATOM 5615 O O . ALA A 1 730 ? -5.036 19.221 4.192 1.00 89.25 730 ALA A O 1
ATOM 5616 N N . LYS A 1 731 ? -7.021 20.252 4.377 1.00 89.06 731 LYS A N 1
ATOM 5617 C CA . LYS A 1 731 ? -7.020 20.778 3.001 1.00 89.06 731 LYS A CA 1
ATOM 5618 C C . LYS A 1 731 ? -5.852 21.718 2.735 1.00 89.06 731 LYS A C 1
ATOM 5620 O O . LYS A 1 731 ? -5.284 21.653 1.656 1.00 89.06 731 LYS A O 1
ATOM 5625 N N . GLU A 1 732 ? -5.505 22.579 3.687 1.00 90.88 732 GLU A N 1
ATOM 5626 C CA . GLU A 1 732 ? -4.335 23.455 3.582 1.00 90.88 732 GLU A CA 1
ATOM 5627 C C . GLU A 1 732 ? -3.039 22.651 3.427 1.00 90.88 732 GLU A C 1
ATOM 5629 O O . GLU A 1 732 ? -2.289 22.905 2.491 1.00 90.88 732 GLU A O 1
ATOM 5634 N N . VAL A 1 733 ? -2.832 21.613 4.246 1.00 92.19 733 VAL A N 1
ATOM 5635 C CA . VAL A 1 733 ? -1.671 20.715 4.103 1.00 92.19 733 VAL A CA 1
ATOM 5636 C C . VAL A 1 733 ? -1.662 20.029 2.736 1.00 92.19 733 VAL A C 1
ATOM 5638 O O . VAL A 1 733 ? -0.610 19.934 2.114 1.00 92.19 733 VAL A O 1
ATOM 5641 N N . VAL A 1 734 ? -2.820 19.579 2.236 1.00 90.75 734 VAL A N 1
ATOM 5642 C CA . VAL A 1 734 ? -2.901 18.983 0.893 1.00 90.75 734 VAL A CA 1
ATOM 5643 C C . VAL A 1 734 ? -2.591 20.011 -0.196 1.00 90.75 734 VAL A C 1
ATOM 5645 O O . VAL A 1 734 ? -1.899 19.660 -1.140 1.00 90.75 734 VAL A O 1
ATOM 5648 N N . ARG A 1 735 ? -3.033 21.270 -0.075 1.00 90.38 735 ARG A N 1
ATOM 5649 C CA . ARG A 1 735 ? -2.666 22.327 -1.036 1.00 90.38 735 ARG A CA 1
ATOM 5650 C C . ARG A 1 735 ? -1.159 22.537 -1.070 1.00 90.38 735 ARG A C 1
ATOM 5652 O O . ARG A 1 735 ? -0.585 22.421 -2.140 1.00 90.38 735 ARG A O 1
ATOM 5659 N N . ASN A 1 736 ? -0.525 22.732 0.087 1.00 91.25 736 ASN A N 1
ATOM 5660 C CA . ASN A 1 736 ? 0.930 22.896 0.166 1.00 91.25 736 ASN A CA 1
ATOM 5661 C C . ASN A 1 736 ? 1.662 21.694 -0.438 1.00 91.25 736 ASN A C 1
ATOM 5663 O O . ASN A 1 736 ? 2.618 21.845 -1.185 1.00 91.25 736 ASN A O 1
ATOM 5667 N N . LEU A 1 737 ? 1.172 20.490 -0.142 1.00 90.75 737 LEU A N 1
ATOM 5668 C CA . LEU A 1 737 ? 1.704 19.252 -0.685 1.00 90.75 737 LEU A CA 1
ATOM 5669 C C . LEU A 1 737 ? 1.616 19.200 -2.214 1.00 90.75 737 LEU A C 1
ATOM 5671 O O . LEU A 1 737 ? 2.580 18.812 -2.870 1.00 90.75 737 LEU A O 1
ATOM 5675 N N . VAL A 1 738 ? 0.457 19.545 -2.775 1.00 87.00 738 VAL A N 1
ATOM 5676 C CA . VAL A 1 738 ? 0.228 19.543 -4.223 1.00 87.00 738 VAL A CA 1
ATOM 5677 C C . VAL A 1 738 ? 1.044 20.638 -4.895 1.00 87.00 738 VAL A C 1
ATOM 5679 O O . VAL A 1 738 ? 1.652 20.379 -5.928 1.00 87.00 738 VAL A O 1
ATOM 5682 N N . ASP A 1 739 ? 1.110 21.823 -4.299 1.00 86.31 739 ASP A N 1
ATOM 5683 C CA . ASP A 1 739 ? 1.904 22.939 -4.803 1.00 86.31 739 ASP A CA 1
ATOM 5684 C C . ASP A 1 739 ? 3.392 22.574 -4.838 1.00 86.31 739 ASP A C 1
ATOM 5686 O O . ASP A 1 739 ? 4.028 22.727 -5.881 1.00 86.31 739 ASP A O 1
ATOM 5690 N N . ASP A 1 740 ? 3.940 22.009 -3.761 1.00 82.00 740 ASP A N 1
ATOM 5691 C CA . ASP A 1 740 ? 5.325 21.525 -3.717 1.00 82.00 740 ASP A CA 1
ATOM 5692 C C . ASP A 1 740 ? 5.560 20.417 -4.754 1.00 82.00 740 ASP A C 1
ATOM 5694 O O . ASP A 1 740 ? 6.519 20.468 -5.525 1.00 82.00 740 ASP A O 1
ATOM 5698 N N . TYR A 1 741 ? 4.650 19.445 -4.854 1.00 78.00 741 TYR A N 1
ATOM 5699 C CA . TYR A 1 741 ? 4.739 18.375 -5.848 1.00 78.00 741 TYR A CA 1
ATOM 5700 C C . TYR A 1 741 ? 4.759 18.913 -7.286 1.00 78.00 741 TYR A C 1
ATOM 5702 O O . TYR A 1 741 ? 5.611 18.521 -8.082 1.00 78.00 741 TYR A O 1
ATOM 5710 N N . VAL A 1 742 ? 3.857 19.835 -7.620 1.00 74.75 742 VAL A N 1
ATOM 5711 C CA . VAL A 1 742 ? 3.722 20.396 -8.972 1.00 74.75 742 VAL A CA 1
ATOM 5712 C C . VAL A 1 742 ? 4.878 21.337 -9.309 1.00 74.75 742 VAL A C 1
ATOM 5714 O O . VAL A 1 742 ? 5.341 21.363 -10.450 1.00 74.75 742 VAL A O 1
ATOM 5717 N N . THR A 1 743 ? 5.349 22.126 -8.342 1.00 72.44 743 THR A N 1
ATOM 5718 C CA . THR A 1 743 ? 6.374 23.153 -8.582 1.00 72.44 743 THR A CA 1
ATOM 5719 C C . THR A 1 743 ? 7.799 22.627 -8.451 1.00 72.44 743 THR A C 1
ATOM 5721 O O . THR A 1 743 ? 8.662 23.010 -9.243 1.00 72.44 743 THR A O 1
ATOM 5724 N N . LEU A 1 744 ? 8.057 21.754 -7.476 1.00 68.94 744 LEU A N 1
ATOM 5725 C CA . LEU A 1 744 ? 9.390 21.250 -7.138 1.00 68.94 744 LEU A CA 1
ATOM 5726 C C . LEU A 1 744 ? 9.604 19.796 -7.577 1.00 68.94 744 LEU A C 1
ATOM 5728 O O . LEU A 1 744 ? 10.746 19.341 -7.634 1.00 68.94 744 LEU A O 1
ATOM 5732 N N . GLY A 1 745 ? 8.535 19.053 -7.886 1.00 60.34 745 GLY A N 1
ATOM 5733 C CA . GLY A 1 745 ? 8.601 17.612 -8.153 1.00 60.34 745 GLY A CA 1
ATOM 5734 C C . GLY A 1 745 ? 8.785 16.761 -6.890 1.00 60.34 745 GLY A C 1
ATOM 5735 O O . GLY A 1 745 ? 8.825 15.529 -6.978 1.00 60.34 745 GLY A O 1
ATOM 5736 N N . CYS A 1 746 ? 8.889 17.398 -5.720 1.00 70.06 746 CYS A N 1
ATOM 5737 C CA . CYS A 1 746 ? 8.996 16.761 -4.417 1.00 70.06 746 CYS A CA 1
ATOM 5738 C C . CYS A 1 746 ? 8.331 17.609 -3.324 1.00 70.06 746 CYS A C 1
ATOM 5740 O O . CYS A 1 746 ? 8.351 18.834 -3.381 1.00 70.06 746 CYS A O 1
ATOM 5742 N N . ALA A 1 747 ? 7.768 16.948 -2.314 1.00 77.69 747 ALA A N 1
ATOM 5743 C CA . ALA A 1 747 ? 7.155 17.569 -1.149 1.00 77.69 747 ALA A CA 1
ATOM 5744 C C . ALA A 1 747 ? 7.828 17.028 0.118 1.00 77.69 747 ALA A C 1
ATOM 5746 O O . ALA A 1 747 ? 7.677 15.853 0.458 1.00 77.69 747 ALA A O 1
ATOM 5747 N N . ALA A 1 748 ? 8.590 17.876 0.807 1.00 83.75 748 ALA A N 1
ATOM 5748 C CA . ALA A 1 748 ? 9.219 17.536 2.083 1.00 83.75 748 ALA A CA 1
ATOM 5749 C C . ALA A 1 748 ? 8.226 17.716 3.242 1.00 83.75 748 ALA A C 1
ATOM 5751 O O . ALA A 1 748 ? 7.408 18.639 3.214 1.00 83.75 748 ALA A O 1
ATOM 5752 N N . VAL A 1 749 ? 8.313 16.880 4.283 1.00 89.25 749 VAL A N 1
ATOM 5753 C CA . VAL A 1 749 ? 7.390 16.937 5.438 1.00 89.25 749 VAL A CA 1
ATOM 5754 C C . VAL A 1 749 ? 7.412 18.315 6.102 1.00 89.25 749 VAL A C 1
ATOM 5756 O O . VAL A 1 749 ? 6.361 18.872 6.399 1.00 89.25 749 VAL A O 1
ATOM 5759 N N . GLU A 1 750 ? 8.583 18.921 6.290 1.00 87.25 750 GLU A N 1
ATOM 5760 C CA . GLU A 1 750 ? 8.678 20.255 6.901 1.00 87.25 750 GLU A CA 1
ATOM 5761 C C . GLU A 1 750 ? 7.998 21.343 6.054 1.00 87.25 750 GLU A C 1
ATOM 5763 O O . GLU A 1 750 ? 7.341 22.238 6.592 1.00 87.25 750 GLU A O 1
ATOM 5768 N N . SER A 1 751 ? 8.114 21.245 4.727 1.00 88.00 751 SER A N 1
ATOM 5769 C CA . SER A 1 751 ? 7.581 22.236 3.787 1.00 88.00 751 SER A CA 1
ATOM 5770 C C . SER A 1 751 ? 6.054 22.252 3.788 1.00 88.00 751 SER A C 1
ATOM 5772 O O . SER A 1 751 ? 5.441 23.313 3.938 1.00 88.00 751 SER A O 1
ATOM 5774 N N . ILE A 1 752 ? 5.421 21.074 3.753 1.00 92.25 752 ILE A N 1
ATOM 5775 C CA . ILE A 1 752 ? 3.955 20.969 3.678 1.00 92.25 752 ILE A CA 1
ATOM 5776 C C . ILE A 1 752 ? 3.244 21.501 4.931 1.00 92.25 752 ILE A C 1
ATOM 5778 O O . ILE A 1 752 ? 2.078 21.896 4.862 1.00 92.25 752 ILE A O 1
ATOM 5782 N N . TYR A 1 753 ? 3.938 21.549 6.073 1.00 93.94 753 TYR A N 1
ATOM 5783 C CA . TYR A 1 753 ? 3.410 22.094 7.326 1.00 93.94 753 TYR A CA 1
ATOM 5784 C C . TYR A 1 753 ? 3.805 23.551 7.580 1.00 93.94 753 TYR A C 1
ATOM 5786 O O . TYR A 1 753 ? 3.331 24.115 8.567 1.00 93.94 753 TYR A O 1
ATOM 5794 N N . SER A 1 754 ? 4.610 24.173 6.713 1.00 87.56 754 SER A N 1
ATOM 5795 C CA . SER A 1 754 ? 5.205 25.502 6.928 1.00 87.56 754 SER A CA 1
ATOM 5796 C C . SER A 1 754 ? 4.192 26.628 7.173 1.00 87.56 754 SER A C 1
ATOM 5798 O O . SER A 1 754 ? 4.474 27.554 7.935 1.00 87.56 754 SER A O 1
ATOM 5800 N N . THR A 1 755 ? 2.998 26.547 6.579 1.00 88.44 755 THR A N 1
ATOM 5801 C CA . THR A 1 755 ? 1.917 27.532 6.774 1.00 88.44 755 THR A CA 1
ATOM 5802 C C . THR A 1 755 ? 0.989 27.193 7.943 1.00 88.44 755 THR A C 1
ATOM 5804 O O . THR A 1 755 ? 0.131 27.994 8.309 1.00 88.44 755 THR A O 1
ATOM 5807 N N . THR A 1 756 ? 1.166 26.024 8.564 1.00 91.00 756 THR A N 1
ATOM 5808 C CA . THR A 1 756 ? 0.277 25.495 9.603 1.00 91.00 756 THR A CA 1
ATOM 5809 C C . THR A 1 756 ? 0.912 25.551 10.992 1.00 91.00 756 THR A C 1
ATOM 5811 O O . THR A 1 756 ? 2.125 25.515 11.166 1.00 91.00 756 THR A O 1
ATOM 5814 N N . ASP A 1 757 ? 0.077 25.561 12.030 1.00 90.25 757 ASP A N 1
ATOM 5815 C CA . ASP A 1 757 ? 0.503 25.493 13.434 1.00 90.25 757 ASP A CA 1
ATOM 5816 C C . ASP A 1 757 ? 0.547 24.051 13.985 1.00 90.25 757 ASP A C 1
ATOM 5818 O O . ASP A 1 757 ? 0.573 23.852 15.204 1.00 90.25 757 ASP A O 1
ATOM 5822 N N . LEU A 1 758 ? 0.498 23.035 13.114 1.00 91.31 758 LEU A N 1
ATOM 5823 C CA . LEU A 1 758 ? 0.346 21.631 13.509 1.00 91.31 758 LEU A CA 1
ATOM 5824 C C . LEU A 1 758 ? 1.611 21.077 14.178 1.00 91.31 758 LEU A C 1
ATOM 5826 O O . LEU A 1 758 ? 1.517 20.543 15.284 1.00 91.31 758 LEU A O 1
ATOM 5830 N N . LEU A 1 759 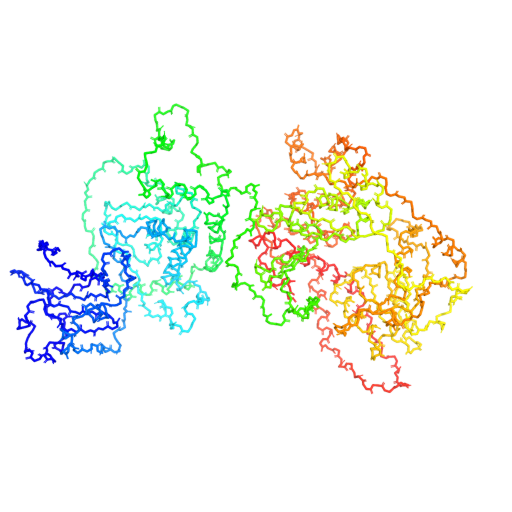? 2.785 21.267 13.562 1.00 89.62 759 LEU A N 1
ATOM 5831 C CA . LEU A 1 759 ? 4.069 20.837 14.135 1.00 89.62 759 LEU A CA 1
ATOM 5832 C C . LEU A 1 759 ? 4.430 21.624 15.402 1.00 89.62 759 LEU A C 1
ATOM 5834 O O . LEU A 1 759 ? 4.916 21.044 16.369 1.00 89.62 759 LEU A O 1
ATOM 5838 N N . LEU A 1 760 ? 4.107 22.922 15.445 1.00 88.12 760 LEU A N 1
ATOM 5839 C CA . LEU A 1 760 ? 4.267 23.741 16.654 1.00 88.12 760 LEU A CA 1
ATOM 5840 C C . LEU A 1 760 ? 3.408 23.204 17.805 1.00 88.12 760 LEU A C 1
ATOM 5842 O O . LEU A 1 760 ? 3.898 23.022 18.914 1.00 88.12 760 LEU A O 1
ATOM 5846 N N . THR A 1 761 ? 2.145 22.865 17.521 1.00 87.88 761 THR A N 1
ATOM 5847 C CA . THR A 1 761 ? 1.250 22.265 18.520 1.00 87.88 761 THR A CA 1
ATOM 5848 C C . THR A 1 761 ? 1.799 20.928 19.037 1.00 87.88 761 THR A C 1
ATOM 5850 O O . THR A 1 761 ? 1.652 20.635 20.223 1.00 87.88 761 THR A O 1
ATOM 5853 N N . LEU A 1 762 ? 2.416 20.107 18.177 1.00 88.62 762 LEU A N 1
ATOM 5854 C CA . LEU A 1 762 ? 3.069 18.865 18.601 1.00 88.62 762 LEU A CA 1
ATOM 5855 C C . LEU A 1 762 ? 4.240 19.153 19.553 1.00 88.62 762 LEU A C 1
ATOM 5857 O O . LEU A 1 762 ? 4.304 18.546 20.621 1.00 88.62 762 LEU A O 1
ATOM 5861 N N . GLY A 1 763 ? 5.105 20.111 19.207 1.00 86.81 763 GLY A N 1
ATOM 5862 C CA . GLY A 1 763 ? 6.215 20.553 20.056 1.00 86.81 763 GLY A CA 1
ATOM 5863 C C . GLY A 1 763 ? 5.755 21.011 21.443 1.00 86.81 763 GLY A C 1
ATOM 5864 O O . GLY A 1 763 ? 6.233 20.485 22.448 1.00 86.81 763 GLY A O 1
ATOM 5865 N N . ASP A 1 764 ? 4.754 21.896 21.501 1.00 84.75 764 ASP A N 1
ATOM 5866 C CA . ASP A 1 764 ? 4.176 22.398 22.758 1.00 84.75 764 ASP A CA 1
ATOM 5867 C C . ASP A 1 764 ? 3.641 21.257 23.644 1.00 84.75 764 ASP A C 1
ATOM 5869 O O . ASP A 1 764 ? 3.782 21.263 24.873 1.00 84.75 764 ASP A O 1
ATOM 5873 N N . VAL A 1 765 ? 2.999 20.256 23.028 1.00 84.62 765 VAL A N 1
ATOM 5874 C CA . VAL A 1 765 ? 2.456 19.092 23.740 1.00 84.62 765 VAL A CA 1
ATOM 5875 C C . VAL A 1 765 ? 3.579 18.198 24.260 1.00 84.62 765 VAL A C 1
ATOM 5877 O O . VAL A 1 765 ? 3.504 17.768 25.411 1.00 84.62 765 VAL A O 1
ATOM 5880 N N . LEU A 1 766 ? 4.618 17.939 23.464 1.00 84.50 766 LEU A N 1
ATOM 5881 C CA . LEU A 1 766 ? 5.770 17.135 23.881 1.00 84.50 766 LEU A CA 1
ATOM 5882 C C . LEU A 1 766 ? 6.527 17.793 25.044 1.00 84.50 766 LEU A C 1
ATOM 5884 O O . LEU A 1 766 ? 6.816 17.122 26.035 1.00 84.50 766 LEU A O 1
ATOM 5888 N N . GLU A 1 767 ? 6.763 19.105 24.985 1.00 83.38 767 GLU A N 1
ATOM 5889 C CA . GLU A 1 767 ? 7.387 19.868 26.076 1.00 83.38 767 GLU A CA 1
ATOM 5890 C C . GLU A 1 767 ? 6.520 19.841 27.346 1.00 83.38 767 GLU A C 1
ATOM 5892 O O . GLU A 1 767 ? 6.999 19.599 28.460 1.00 83.38 767 GLU A O 1
ATOM 5897 N N . THR A 1 768 ? 5.203 20.001 27.191 1.00 79.44 768 THR A N 1
ATOM 5898 C CA . THR A 1 768 ? 4.263 19.888 28.313 1.00 79.44 768 THR A CA 1
ATOM 5899 C C . THR A 1 768 ? 4.295 18.487 28.932 1.00 79.44 768 THR A C 1
ATOM 5901 O O . THR A 1 768 ? 4.278 18.354 30.153 1.00 79.44 768 THR A O 1
ATOM 5904 N N . LEU A 1 769 ? 4.352 17.422 28.126 1.00 76.25 769 LEU A N 1
ATOM 5905 C CA . LEU A 1 769 ? 4.404 16.045 28.628 1.00 76.25 769 LEU A CA 1
ATOM 5906 C C . LEU A 1 769 ? 5.698 15.756 29.399 1.00 76.25 769 LEU A C 1
ATOM 5908 O O . LEU A 1 769 ? 5.646 15.069 30.416 1.00 76.25 769 LEU A O 1
ATOM 5912 N N . GLN A 1 770 ? 6.828 16.317 28.965 1.00 77.88 770 GLN A N 1
ATOM 5913 C CA . GLN A 1 770 ? 8.118 16.188 29.654 1.00 77.88 770 GLN A CA 1
ATOM 5914 C C . GLN A 1 770 ? 8.163 16.935 30.995 1.00 77.88 770 GLN A C 1
ATOM 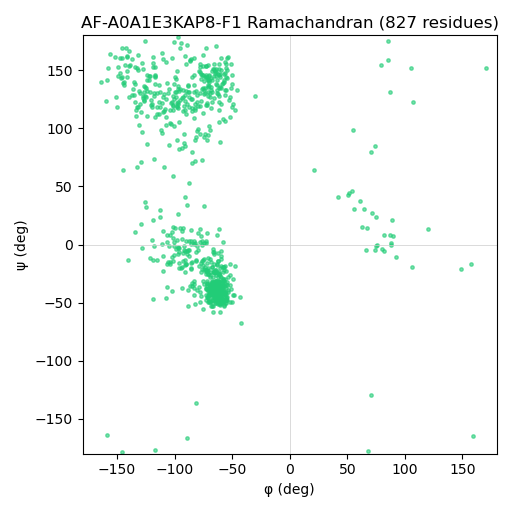5916 O O . GLN A 1 770 ? 8.887 16.533 31.905 1.00 77.88 770 GLN A O 1
ATOM 5921 N N . THR A 1 771 ? 7.388 18.013 31.137 1.00 73.06 771 THR A N 1
ATOM 5922 C CA . THR A 1 771 ? 7.339 18.833 32.360 1.00 73.06 771 THR A CA 1
ATOM 5923 C C . THR A 1 771 ? 6.301 18.357 33.381 1.00 73.06 771 THR A C 1
ATOM 5925 O O . THR A 1 771 ? 6.285 18.840 34.518 1.00 73.06 771 THR A O 1
ATOM 5928 N N . LEU A 1 772 ? 5.443 17.395 33.022 1.00 65.06 772 LEU A N 1
ATOM 5929 C CA . LEU A 1 772 ? 4.479 16.806 33.948 1.00 65.06 772 LEU A CA 1
ATOM 5930 C C . LEU A 1 772 ? 5.169 15.828 34.917 1.00 65.06 772 LEU A C 1
ATOM 5932 O O . LEU A 1 772 ? 5.957 14.986 34.489 1.00 65.06 772 LEU A O 1
ATOM 5936 N N . PRO A 1 773 ? 4.861 15.882 36.229 1.00 57.59 773 PRO A N 1
ATOM 5937 C CA . PRO A 1 773 ? 5.378 14.897 37.171 1.00 57.59 773 PRO A CA 1
ATOM 5938 C C . PRO A 1 773 ? 4.886 13.488 36.792 1.00 57.59 773 PRO A C 1
ATOM 5940 O O . PRO A 1 773 ? 3.749 13.352 36.326 1.00 57.59 773 PRO A O 1
ATOM 5943 N N . PRO A 1 774 ? 5.696 12.434 37.017 1.00 52.22 774 PRO A N 1
ATOM 5944 C CA . PRO A 1 774 ? 5.303 11.064 36.710 1.00 52.22 774 PRO A CA 1
ATOM 5945 C C . PRO A 1 774 ? 4.001 10.716 37.438 1.00 52.22 774 PRO A C 1
ATOM 5947 O O . PRO A 1 774 ? 3.867 10.935 38.645 1.00 52.22 774 PRO A O 1
ATOM 5950 N N . LEU A 1 775 ? 3.023 10.193 36.694 1.00 48.16 775 LEU A N 1
ATOM 5951 C CA . LEU A 1 775 ? 1.766 9.697 37.251 1.00 48.16 775 LEU A CA 1
ATOM 5952 C C . LEU A 1 775 ? 2.093 8.545 38.213 1.00 48.16 775 LEU A C 1
ATOM 5954 O O . LEU A 1 775 ? 2.446 7.457 37.773 1.00 48.16 775 LEU A O 1
ATOM 5958 N N . SER A 1 776 ? 2.012 8.772 39.528 1.00 39.19 776 SER A N 1
ATOM 5959 C CA . SER A 1 776 ? 2.260 7.703 40.498 1.00 39.19 776 SER A CA 1
ATOM 5960 C C . SER A 1 776 ? 1.140 6.662 40.414 1.00 39.19 776 SER A C 1
ATOM 5962 O O . SER A 1 776 ? -0.011 6.971 40.730 1.00 39.19 776 SER A O 1
ATOM 5964 N N . GLU A 1 777 ? 1.472 5.423 40.058 1.00 39.06 777 GLU A N 1
ATOM 5965 C CA . GLU A 1 777 ? 0.536 4.286 40.016 1.00 39.06 777 GLU A CA 1
ATOM 5966 C C . GLU A 1 777 ? 0.008 3.870 41.407 1.00 39.06 777 GLU A C 1
ATOM 5968 O O . GLU A 1 777 ? -0.899 3.051 41.516 1.00 39.06 777 GLU A O 1
ATOM 5973 N N . THR A 1 778 ? 0.518 4.465 42.491 1.00 32.78 778 THR A N 1
ATOM 5974 C CA . THR A 1 778 ? 0.275 4.045 43.883 1.00 32.78 778 THR A CA 1
ATOM 5975 C C . THR A 1 778 ? -0.550 5.033 44.722 1.00 32.78 778 THR A C 1
ATOM 5977 O O . THR A 1 778 ? -0.358 5.125 45.936 1.00 32.78 778 THR A O 1
ATOM 5980 N N . ALA A 1 779 ? -1.460 5.809 44.128 1.00 32.59 779 ALA A N 1
ATOM 5981 C CA . ALA A 1 779 ? -2.287 6.746 44.898 1.00 32.59 779 ALA A CA 1
ATOM 5982 C C . ALA A 1 779 ? -3.544 6.071 45.490 1.00 32.59 779 ALA A C 1
ATOM 5984 O O . ALA A 1 779 ? -4.449 5.647 44.774 1.00 32.59 779 ALA A O 1
ATOM 5985 N N . ILE A 1 780 ? -3.594 6.012 46.824 1.00 34.88 780 ILE A N 1
ATOM 5986 C CA . ILE A 1 780 ? -4.682 5.464 47.652 1.00 34.88 780 ILE A CA 1
ATOM 5987 C C . ILE A 1 780 ? -6.029 6.159 47.327 1.00 34.88 780 ILE A C 1
ATOM 5989 O O . ILE A 1 780 ? -6.077 7.398 47.295 1.00 34.88 780 ILE A O 1
ATOM 5993 N N . PRO A 1 781 ? -7.146 5.421 47.134 1.00 32.06 781 PRO A N 1
ATOM 5994 C CA . PRO A 1 781 ? -8.447 6.007 46.812 1.00 32.06 781 PRO A CA 1
ATOM 5995 C C . PRO A 1 781 ? -9.012 6.754 48.028 1.00 32.06 781 PRO A C 1
ATOM 5997 O O . PRO A 1 781 ? -9.518 6.147 48.967 1.00 32.06 781 PRO A O 1
ATOM 6000 N N . GLY A 1 782 ? -8.910 8.083 48.035 1.00 38.84 782 GLY A N 1
ATOM 6001 C CA . GLY A 1 782 ? -9.523 8.912 49.082 1.00 38.84 782 GLY A CA 1
ATOM 6002 C C . GLY A 1 782 ? -8.909 10.296 49.277 1.00 38.84 782 GLY A C 1
ATOM 6003 O O . GLY A 1 782 ? -9.562 11.164 49.850 1.00 38.84 782 GLY A O 1
ATOM 6004 N N . LEU A 1 783 ? -7.695 10.545 48.768 1.00 31.48 783 LEU A N 1
ATOM 6005 C CA . LEU A 1 783 ? -6.978 11.806 49.005 1.00 31.48 783 LEU A CA 1
ATOM 6006 C C . LEU A 1 783 ? -6.535 12.548 47.732 1.00 31.48 783 LEU A C 1
ATOM 6008 O O . LEU A 1 783 ? -5.533 13.253 47.738 1.00 31.48 783 LEU A O 1
ATOM 6012 N N . LEU A 1 784 ? -7.284 12.458 46.631 1.00 38.09 784 LEU A N 1
ATOM 6013 C CA . LEU A 1 784 ? -7.039 13.308 45.459 1.00 38.09 784 LEU A CA 1
ATOM 6014 C C . LEU A 1 784 ? -7.913 14.566 45.520 1.00 38.09 784 LEU A C 1
ATOM 6016 O O . LEU A 1 784 ? -8.959 14.674 44.879 1.00 38.09 784 LEU A O 1
ATOM 6020 N N . LYS A 1 785 ? -7.450 15.576 46.269 1.00 37.06 785 LYS A N 1
ATOM 6021 C CA . LYS A 1 785 ? -7.828 16.969 45.990 1.00 37.06 785 LYS A CA 1
ATOM 6022 C C . LYS A 1 785 ? -7.399 17.274 44.557 1.00 37.06 785 LYS A C 1
ATOM 6024 O O . LYS A 1 785 ? -6.206 17.401 44.323 1.00 37.06 78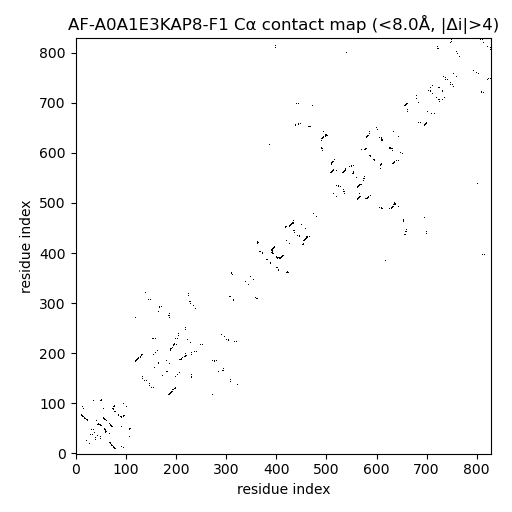5 LYS A O 1
ATOM 6029 N N . LYS A 1 786 ? -8.365 17.397 43.635 1.00 38.16 786 LYS A N 1
ATOM 6030 C CA . LYS A 1 786 ? -8.270 18.074 42.324 1.00 38.16 786 LYS A CA 1
ATOM 6031 C C . LYS A 1 786 ? -6.831 18.231 41.793 1.00 38.16 786 LYS A C 1
ATOM 6033 O O . LYS A 1 786 ? -6.384 19.357 41.579 1.00 38.16 786 LYS A O 1
ATOM 6038 N N . GLN A 1 787 ? -6.121 17.141 41.505 1.00 38.59 787 GLN A N 1
ATOM 6039 C CA . GLN A 1 787 ? -5.104 17.233 40.465 1.00 38.59 787 GLN A CA 1
ATOM 6040 C C . GLN A 1 787 ? -5.898 17.330 39.170 1.00 38.59 787 GLN A C 1
ATOM 6042 O O . GLN A 1 787 ? -6.350 16.338 38.604 1.00 38.59 787 GLN A O 1
ATOM 6047 N N . LYS A 1 788 ? -6.206 18.576 38.792 1.00 37.91 788 LYS A N 1
ATOM 6048 C CA . LYS A 1 788 ? -6.678 18.898 37.455 1.00 37.91 788 LYS A CA 1
ATOM 6049 C C . LYS A 1 788 ? -5.655 18.263 36.522 1.00 37.91 788 LYS A C 1
ATOM 6051 O O . LYS A 1 788 ? -4.539 18.764 36.450 1.00 37.91 788 LYS A O 1
ATOM 6056 N N . VAL A 1 789 ? -6.028 17.199 35.810 1.00 41.38 789 VAL A N 1
ATOM 6057 C CA . VAL A 1 789 ? -5.414 16.947 34.505 1.00 41.38 789 VAL A CA 1
ATOM 6058 C C . VAL A 1 789 ? -5.489 18.303 33.808 1.00 41.38 789 VAL A C 1
ATOM 6060 O O . VAL A 1 789 ? -6.602 18.846 33.721 1.00 41.38 789 VAL A O 1
ATOM 6063 N N . PRO A 1 790 ? -4.356 18.947 33.488 1.00 40.84 790 PRO A N 1
ATOM 6064 C CA . PRO A 1 790 ? -4.397 20.317 33.025 1.00 40.84 790 PRO A CA 1
ATOM 6065 C C . PRO A 1 790 ? -5.346 20.391 31.829 1.00 40.84 790 PRO A C 1
ATOM 6067 O O . PRO A 1 790 ? -5.408 19.478 31.004 1.00 40.84 790 PRO A O 1
ATOM 6070 N N . HIS A 1 791 ? -6.101 21.485 31.721 1.00 43.16 791 HIS A N 1
ATOM 6071 C CA . HIS A 1 791 ? -6.978 21.758 30.576 1.00 43.16 791 HIS A CA 1
ATOM 6072 C C . HIS A 1 791 ? -6.216 21.780 29.219 1.00 43.16 791 HIS A C 1
ATOM 6074 O O . HIS A 1 791 ? -6.835 22.001 28.182 1.00 43.16 791 HIS A O 1
ATOM 6080 N N . LEU A 1 792 ? -4.900 21.518 29.229 1.00 46.31 792 LEU A N 1
ATOM 6081 C CA . LEU A 1 792 ? -3.945 21.537 28.127 1.00 46.31 792 LEU A CA 1
ATOM 6082 C C . LEU A 1 792 ? -4.007 20.352 27.142 1.00 46.31 792 LEU A C 1
ATOM 6084 O O . LEU A 1 792 ? -3.430 20.482 26.077 1.00 46.31 792 LEU A O 1
ATOM 6088 N N . LEU A 1 793 ? -4.698 19.234 27.409 1.00 53.41 793 LEU A N 1
ATOM 6089 C CA . LEU A 1 793 ? -4.642 18.057 26.505 1.00 53.41 793 LEU A CA 1
ATOM 6090 C C . LEU A 1 793 ? -5.845 17.878 25.557 1.00 53.41 793 LEU A C 1
ATOM 6092 O O . LEU A 1 793 ? -5.762 17.112 24.605 1.00 53.41 793 LEU A O 1
ATOM 6096 N N . ILE A 1 794 ? -6.972 18.572 25.772 1.00 54.59 794 ILE A N 1
ATOM 6097 C CA . ILE A 1 794 ? -8.183 18.380 24.938 1.00 54.59 794 ILE A CA 1
ATOM 6098 C C . ILE A 1 794 ? -8.252 19.370 23.775 1.00 54.59 794 ILE A C 1
ATOM 6100 O O . ILE A 1 794 ? -8.670 18.996 22.683 1.00 54.59 794 ILE A O 1
ATOM 6104 N N . ASN A 1 795 ? -7.834 20.618 23.990 1.00 66.25 795 ASN A N 1
ATOM 6105 C CA . ASN A 1 795 ? -7.833 21.643 22.945 1.00 66.25 795 ASN A CA 1
ATOM 6106 C C . ASN A 1 795 ? -6.858 21.360 21.783 1.00 66.25 795 ASN A C 1
ATOM 6108 O O . ASN A 1 795 ? -7.247 21.640 20.650 1.00 66.25 795 ASN A O 1
ATOM 6112 N N . PRO A 1 796 ? -5.644 20.806 21.995 1.00 78.00 796 PRO A N 1
ATOM 6113 C CA . PRO A 1 796 ? -4.760 20.463 20.879 1.00 78.00 796 PRO A CA 1
ATOM 6114 C C . PRO A 1 796 ? -5.138 19.149 20.183 1.00 78.00 796 PRO A C 1
ATOM 6116 O O . PRO A 1 796 ? -4.756 18.949 19.036 1.00 78.00 796 PRO A O 1
ATOM 6119 N N . LEU A 1 797 ? -5.932 18.271 20.810 1.00 82.56 797 LEU A N 1
ATOM 6120 C CA . LEU A 1 797 ? -6.245 16.942 20.271 1.00 82.56 797 LEU A CA 1
ATOM 6121 C C . LEU A 1 797 ? -6.858 16.952 18.853 1.00 82.56 797 LEU A C 1
ATOM 6123 O O . LEU A 1 797 ? -6.446 16.123 18.053 1.00 82.56 797 LEU A O 1
ATOM 6127 N N . PRO A 1 798 ? -7.802 17.848 18.480 1.00 85.81 798 PRO A N 1
ATOM 6128 C CA . PRO A 1 798 ? -8.254 17.949 17.092 1.00 85.81 798 PRO A CA 1
ATOM 6129 C C . PRO A 1 798 ? -7.110 18.250 16.118 1.00 85.81 798 PRO A C 1
ATOM 6131 O O . PRO A 1 798 ? -7.059 17.637 15.064 1.00 85.81 798 PRO A O 1
ATOM 6134 N N . LYS A 1 799 ? -6.172 19.136 16.486 1.00 88.81 799 LYS A N 1
ATOM 6135 C CA . LYS A 1 799 ? -5.011 19.458 15.644 1.00 88.81 799 LYS A CA 1
ATOM 6136 C C . LYS A 1 799 ? -4.062 18.265 15.519 1.00 88.81 799 LYS A C 1
ATOM 6138 O O . LYS A 1 799 ? -3.570 18.010 14.431 1.00 88.81 799 LYS A O 1
ATOM 6143 N N . LEU A 1 800 ? -3.844 17.510 16.598 1.00 89.25 800 LEU A N 1
ATOM 6144 C CA . LEU A 1 800 ? -3.035 16.286 16.555 1.00 89.25 800 LEU A CA 1
ATOM 6145 C C . LEU A 1 800 ? -3.690 15.193 15.698 1.00 89.25 800 LEU A C 1
ATOM 6147 O O . LEU A 1 800 ? -3.002 14.502 14.958 1.00 89.25 800 LEU A O 1
ATOM 6151 N N . GLU A 1 801 ? -5.018 15.060 15.743 1.00 89.00 801 GLU A N 1
ATOM 6152 C CA . GLU A 1 801 ? -5.762 14.159 14.850 1.00 89.00 801 GLU A CA 1
ATOM 6153 C C . GLU A 1 801 ? -5.658 14.600 13.380 1.00 89.00 801 GLU A C 1
ATOM 6155 O O . GLU A 1 801 ? -5.528 13.750 12.499 1.00 89.00 801 GLU A O 1
ATOM 6160 N N . THR A 1 802 ? -5.701 15.911 13.106 1.00 91.44 802 THR A N 1
ATOM 6161 C CA . THR A 1 802 ? -5.450 16.470 11.768 1.00 91.44 802 THR A CA 1
ATOM 6162 C C . THR A 1 802 ? -4.033 16.146 11.302 1.00 91.44 802 THR A C 1
ATOM 6164 O O . THR A 1 802 ? -3.885 15.589 10.219 1.00 91.44 802 THR A O 1
ATOM 6167 N N . LEU A 1 803 ? -3.023 16.421 12.136 1.00 91.81 803 LEU A N 1
ATOM 6168 C CA . LEU A 1 803 ? -1.612 16.139 11.858 1.00 91.81 803 LEU A CA 1
ATOM 6169 C C . LEU A 1 803 ? -1.386 14.653 11.564 1.00 91.81 803 LEU A C 1
ATOM 6171 O O . LEU A 1 803 ? -0.795 14.303 10.550 1.00 91.81 803 LEU A O 1
ATOM 6175 N N . HIS A 1 804 ? -1.920 13.769 12.407 1.00 90.56 804 HIS A N 1
ATOM 6176 C CA . HIS A 1 804 ? -1.838 12.328 12.189 1.00 90.56 804 HIS A CA 1
ATOM 6177 C C . HIS A 1 804 ? -2.443 11.932 10.835 1.00 90.56 804 HIS A C 1
ATOM 6179 O O . HIS A 1 804 ? -1.836 11.183 10.079 1.00 90.56 804 HIS A O 1
ATOM 6185 N N . LYS A 1 805 ? -3.632 12.440 10.484 1.00 89.44 805 LYS A N 1
ATOM 6186 C CA . LYS A 1 805 ? -4.264 12.126 9.191 1.00 89.44 805 LYS A CA 1
ATOM 6187 C C . LYS A 1 805 ? -3.467 12.646 7.996 1.00 89.44 805 LYS A C 1
ATOM 6189 O O . LYS A 1 805 ? -3.405 11.953 6.985 1.00 89.44 805 LYS A O 1
ATOM 6194 N N . SER A 1 806 ? -2.878 13.836 8.088 1.00 92.25 806 SER A N 1
ATOM 6195 C CA . SER A 1 806 ? -2.053 14.381 7.008 1.00 92.25 806 SER A CA 1
ATOM 6196 C C . SER A 1 806 ? -0.707 13.662 6.879 1.00 92.25 806 SER A C 1
ATOM 6198 O O . SER A 1 806 ? -0.256 13.451 5.758 1.00 92.25 806 SER A O 1
ATOM 6200 N N . LEU A 1 807 ? -0.106 13.194 7.980 1.00 91.75 807 LEU A N 1
ATOM 6201 C CA . LEU A 1 807 ? 1.075 12.319 7.945 1.00 91.75 807 LEU A CA 1
ATOM 6202 C C . LEU A 1 807 ? 0.743 10.948 7.348 1.00 91.75 807 LEU A C 1
ATOM 6204 O O . LEU A 1 807 ? 1.470 10.462 6.489 1.00 91.75 807 LEU A O 1
ATOM 6208 N N . VAL A 1 808 ? -0.397 10.357 7.714 1.00 89.31 808 VAL A N 1
ATOM 6209 C CA . VAL A 1 808 ? -0.884 9.115 7.094 1.00 89.31 808 VAL A CA 1
ATOM 6210 C C . VAL A 1 808 ? -1.088 9.292 5.588 1.00 89.31 808 VAL A C 1
ATOM 6212 O O . VAL A 1 808 ? -0.701 8.421 4.813 1.00 89.31 808 VAL A O 1
ATOM 6215 N N . LEU A 1 809 ? -1.643 10.427 5.152 1.00 90.44 809 LEU A N 1
ATOM 6216 C CA . LEU A 1 809 ? -1.748 10.763 3.733 1.00 90.44 809 LEU A CA 1
ATOM 6217 C C . LEU A 1 809 ? -0.368 10.894 3.069 1.00 90.44 809 LEU A C 1
ATOM 6219 O O . LEU A 1 809 ? -0.179 10.390 1.963 1.00 90.44 809 LEU A O 1
ATOM 6223 N N . TYR A 1 810 ? 0.597 11.530 3.735 1.00 91.12 810 TYR A N 1
ATOM 6224 C CA . TYR A 1 810 ? 1.971 11.624 3.242 1.00 91.12 810 TYR A CA 1
ATOM 6225 C C . TYR A 1 810 ? 2.598 10.235 3.063 1.00 91.12 810 TYR A C 1
ATOM 6227 O O . TYR A 1 810 ? 3.143 9.929 2.005 1.00 91.12 810 TYR A O 1
ATOM 6235 N N . ILE A 1 811 ? 2.451 9.351 4.055 1.00 85.81 811 ILE A N 1
ATOM 6236 C CA . ILE A 1 811 ? 2.925 7.963 3.981 1.00 85.81 811 ILE A CA 1
ATOM 6237 C C . ILE A 1 811 ? 2.219 7.226 2.837 1.00 85.81 811 ILE A C 1
ATOM 6239 O O . ILE A 1 811 ? 2.881 6.577 2.024 1.00 85.81 811 ILE A O 1
ATOM 6243 N N . TRP A 1 812 ? 0.897 7.374 2.715 1.00 87.56 812 TRP A N 1
ATOM 6244 C CA . TRP A 1 812 ? 0.118 6.796 1.621 1.00 87.56 812 TRP A CA 1
ATOM 6245 C C . TRP A 1 812 ? 0.691 7.210 0.264 1.00 87.56 812 TRP A C 1
ATOM 6247 O O . TRP A 1 812 ? 0.924 6.341 -0.575 1.00 87.56 812 TRP A O 1
ATOM 6257 N N . LEU A 1 813 ? 0.984 8.501 0.071 1.00 80.44 813 LEU A N 1
ATOM 6258 C CA . LEU A 1 813 ? 1.570 9.046 -1.156 1.00 80.44 813 LEU A CA 1
ATOM 6259 C C . LEU A 1 813 ? 2.997 8.555 -1.389 1.00 80.44 813 LEU A C 1
ATOM 6261 O O . LEU A 1 813 ? 3.305 8.122 -2.497 1.00 80.44 813 LEU A O 1
ATOM 6265 N N . SER A 1 814 ? 3.829 8.514 -0.349 1.00 76.56 814 SER A N 1
ATOM 6266 C CA . SER A 1 814 ? 5.193 7.988 -0.441 1.00 76.56 814 SER A CA 1
ATOM 6267 C C . SER A 1 814 ? 5.230 6.532 -0.896 1.00 76.56 814 SER A C 1
ATOM 6269 O O . SER A 1 814 ? 6.094 6.165 -1.671 1.00 76.56 814 SER A O 1
ATOM 6271 N N . LEU A 1 815 ? 4.243 5.703 -0.541 1.00 65.56 815 LEU A N 1
ATOM 6272 C CA . LEU A 1 815 ? 4.150 4.317 -1.023 1.00 65.56 815 LEU A CA 1
ATOM 6273 C C . LEU A 1 815 ? 3.767 4.189 -2.514 1.00 65.56 815 LEU A C 1
ATOM 6275 O O . LEU A 1 815 ? 3.812 3.079 -3.059 1.00 65.56 815 LEU A O 1
ATOM 6279 N N . ARG A 1 816 ? 3.337 5.279 -3.166 1.00 72.00 816 ARG A N 1
ATOM 6280 C CA . ARG A 1 816 ? 3.056 5.336 -4.616 1.00 72.00 816 ARG A CA 1
ATOM 6281 C C . ARG A 1 816 ? 4.125 6.113 -5.381 1.00 72.00 816 ARG A C 1
ATOM 6283 O O . ARG A 1 816 ? 4.439 5.734 -6.501 1.00 72.00 816 ARG A O 1
ATOM 6290 N N . LEU A 1 817 ? 4.654 7.181 -4.788 1.00 65.06 817 LEU A N 1
ATOM 6291 C CA . LEU A 1 817 ? 5.577 8.134 -5.398 1.00 65.06 817 LEU A CA 1
ATOM 6292 C C . LEU A 1 817 ? 6.767 8.393 -4.457 1.00 65.06 817 LEU A C 1
ATOM 6294 O O . LEU A 1 817 ? 6.934 9.496 -3.942 1.00 65.06 817 LEU A O 1
ATOM 6298 N N . GLU A 1 818 ? 7.600 7.376 -4.222 1.00 58.53 818 GLU A N 1
ATOM 6299 C CA . GLU A 1 818 ? 8.705 7.436 -3.242 1.00 58.53 818 GLU A CA 1
ATOM 6300 C C . GLU A 1 818 ? 9.679 8.599 -3.494 1.00 58.53 818 GLU A C 1
ATOM 6302 O O . GLU A 1 818 ? 10.147 9.230 -2.551 1.00 58.53 818 GLU A O 1
ATOM 6307 N N . VAL A 1 819 ? 9.936 8.932 -4.763 1.00 49.31 819 VAL A N 1
ATOM 6308 C CA . VAL A 1 819 ? 10.846 10.025 -5.155 1.00 49.31 819 VAL A CA 1
ATOM 6309 C C . VAL A 1 819 ? 10.275 11.401 -4.809 1.00 49.31 819 VAL A C 1
ATOM 6311 O O . VAL A 1 819 ? 11.007 12.300 -4.398 1.00 49.31 819 VAL A O 1
ATOM 6314 N N . SER A 1 820 ? 8.966 11.571 -4.973 1.00 66.44 820 SER A N 1
ATOM 6315 C CA . SER A 1 820 ? 8.299 12.853 -4.753 1.00 66.44 820 SER A CA 1
ATOM 6316 C C . SER A 1 820 ? 7.904 13.079 -3.296 1.00 66.44 820 SER A C 1
ATOM 6318 O O . SER A 1 820 ? 7.656 14.215 -2.911 1.00 66.44 820 SER A O 1
ATOM 6320 N N . PHE A 1 821 ? 7.885 12.028 -2.477 1.00 73.62 821 PHE A N 1
ATOM 6321 C CA . PHE A 1 821 ? 7.588 12.094 -1.045 1.00 73.62 821 PHE A CA 1
ATOM 6322 C C . PHE A 1 821 ? 8.689 11.359 -0.259 1.00 73.62 821 PHE A C 1
ATOM 6324 O O . PHE A 1 821 ? 8.456 10.253 0.242 1.00 73.62 821 PHE A O 1
ATOM 6331 N N . PRO A 1 822 ? 9.907 11.938 -0.193 1.00 67.69 822 PRO A N 1
ATOM 6332 C CA . PRO A 1 822 ? 11.105 11.242 0.281 1.00 67.69 822 PRO A CA 1
ATOM 6333 C C . PRO A 1 822 ? 11.132 11.015 1.799 1.00 67.69 822 PRO A C 1
ATOM 6335 O O . PRO A 1 822 ? 11.802 10.100 2.279 1.00 67.69 822 PRO A O 1
ATOM 6338 N N . ASP A 1 823 ? 10.375 11.796 2.568 1.00 81.06 823 ASP A N 1
ATOM 6339 C CA . ASP A 1 823 ? 10.483 11.855 4.028 1.00 81.06 823 ASP A CA 1
ATOM 6340 C C . ASP A 1 823 ? 9.577 10.829 4.731 1.00 81.06 823 ASP A C 1
ATOM 6342 O O . ASP A 1 823 ? 9.050 11.081 5.813 1.00 81.06 823 ASP A O 1
ATOM 6346 N N . ARG A 1 824 ? 9.369 9.645 4.133 1.00 80.44 824 ARG A N 1
ATOM 6347 C CA . ARG A 1 824 ? 8.483 8.606 4.698 1.00 80.44 824 ARG A CA 1
ATOM 6348 C C . ARG A 1 824 ? 8.875 8.219 6.124 1.00 80.44 824 ARG A C 1
ATOM 6350 O O . ARG A 1 824 ? 7.996 8.063 6.961 1.00 80.44 824 ARG A O 1
ATOM 6357 N N . LEU A 1 825 ? 10.173 8.058 6.390 1.00 75.94 825 LEU A N 1
ATOM 6358 C CA . LEU A 1 825 ? 10.670 7.683 7.719 1.00 75.94 825 LEU A CA 1
ATOM 6359 C C . LEU A 1 825 ? 10.447 8.800 8.743 1.00 75.94 825 LEU A C 1
ATOM 6361 O O . LEU A 1 825 ? 10.041 8.516 9.859 1.00 75.94 825 LEU A O 1
ATOM 6365 N N . VAL A 1 826 ? 10.638 10.057 8.338 1.00 81.69 826 VAL A N 1
ATOM 6366 C CA . VAL A 1 826 ? 10.385 11.227 9.194 1.00 81.69 826 VAL A CA 1
ATOM 6367 C C . VAL A 1 826 ? 8.892 11.387 9.473 1.00 81.69 826 VAL A C 1
ATOM 6369 O O . VAL A 1 826 ? 8.517 11.792 10.557 1.00 81.69 826 VAL A O 1
ATOM 6372 N N . ALA A 1 827 ? 8.025 11.061 8.511 1.00 83.62 827 ALA A N 1
ATOM 6373 C CA . ALA A 1 827 ? 6.579 11.078 8.720 1.00 83.62 827 ALA A CA 1
ATOM 6374 C C . ALA A 1 827 ? 6.075 9.936 9.625 1.00 83.62 827 ALA A C 1
ATOM 6376 O O . ALA A 1 827 ? 4.962 10.028 10.143 1.00 83.62 827 ALA A O 1
ATOM 6377 N N . GLN A 1 828 ? 6.840 8.843 9.735 1.00 80.19 828 GLN A N 1
ATOM 6378 C CA . GLN A 1 828 ? 6.545 7.702 10.610 1.00 80.19 828 GLN A CA 1
ATOM 6379 C C . GLN A 1 828 ? 7.015 7.925 12.052 1.00 80.19 828 GLN A C 1
ATOM 6381 O O . GLN A 1 828 ? 6.378 7.399 12.965 1.00 80.19 828 GLN A O 1
ATOM 6386 N N . GLU A 1 829 ? 8.127 8.643 12.230 1.00 80.62 829 GLU A N 1
ATOM 6387 C CA . GLU A 1 829 ? 8.635 9.116 13.526 1.00 80.62 829 GLU A CA 1
ATOM 6388 C C . GLU A 1 829 ? 7.723 10.200 14.124 1.00 80.62 829 GLU A C 1
ATOM 6390 O O . GLU A 1 829 ? 7.446 10.112 15.345 1.00 80.62 829 GLU A O 1
#

Sequence (829 aa):
MLHPLTSDAKASLFAYGAHLHKSAVTLPLSLFTALGFTSYEQVPARTPIATNLGAVLFKAAQTPTSTAAVWITDGRVPRGKDKPIDPKIPMAEAIKLAGHGKILENVQRDVGREGEDVKVLALIGGGYFSNGIALNTIEHASSPGQETWDNICASDNIVSFLCSDISDEQPAFMQGQGKALSQRVIVTVACVRWNAAAGGVALVTACDVVLAGRGVVLNPSYRGMGLHRSELHSFSYLHRCGPIHAAEISQHIARSLLWPRRRRDWLWRVPLVPAMAEAKVRYFTTTRTFPPLHQLRNEELSQMLLDSFYSIRLERYHSRRYKFVRKLKAGSTPARYAVHEKERRQDEEDKAEFDDVPKWDPAVPFLSGLCAREEDVLGSVGGPDGKERSCNLITGEERRIVDPISGLLSCTIEMLPLGGLGGEPLDVVVIDEMQILGDENRGGSWAKAILGTAAKDIHLYGDETTVELLRGMITSLGDTLTIHEYNRLTPLLVGDASIENEYIKIEDGDCVVKFSRLCTFNFKRVIESRGKKCAVVYGALSPETRAEKAKDFNNDNGLCKVLVASDAVEMGLNLKIKIIIFEALSKFNGKEQVPISLMQVKQSAGRAGRFKTGADKNIATPDEAPFSSGYATTFKPADLPVLRKVLDWKLPPIARAKMDIPTISLIELAALLTSSLIYGDLVKHCSTLAKPPPSTVVTDSFNKLAIADVIEPEIGLLSFAPISSRDEKAKEVVRNLVDDYVTLGCAAVESIYSTTDLLLTLGDVLETLQTLPPLSETAIPGLLKKQKVPHLLINPLPKLETLHKSLVLYIWLSLRLEVSFPDRLVAQE

Solvent-accessible surface area (backbone atoms only — not comparable to full-atom values): 48175 Å² total; per-residue (Å²): 139,88,83,82,87,69,98,76,74,81,70,65,72,46,78,44,64,76,48,75,42,68,44,64,88,82,48,67,68,66,52,41,42,73,65,74,28,95,44,73,83,70,50,60,64,69,36,67,42,32,30,47,100,38,16,34,29,28,32,41,74,70,51,103,87,44,52,36,34,34,35,28,40,26,16,28,42,56,66,66,94,94,58,82,73,56,73,85,36,37,24,54,56,26,42,39,75,63,72,50,44,76,76,50,76,71,42,51,70,58,78,68,75,88,80,78,77,66,44,65,50,73,47,70,43,67,97,40,35,30,67,43,61,56,62,69,58,21,74,71,40,99,46,40,37,59,42,44,51,52,40,43,53,53,44,28,50,51,28,46,57,60,42,42,59,74,36,98,64,69,56,78,91,40,61,93,61,73,77,42,44,60,82,59,48,36,42,35,33,21,44,32,75,26,38,20,27,27,45,21,34,21,48,35,43,32,30,79,37,71,50,68,43,96,86,47,51,64,39,67,68,43,53,92,43,41,36,57,60,52,31,43,36,70,49,19,36,39,68,63,55,32,65,68,51,31,46,45,56,71,51,52,83,80,63,78,90,69,90,84,93,88,88,83,88,87,90,79,95,61,76,56,58,65,58,50,36,52,50,53,56,51,49,60,77,72,65,82,84,72,80,55,61,67,57,57,40,49,55,30,48,56,51,28,46,38,26,39,67,25,71,77,41,18,50,49,18,52,53,42,47,52,35,59,74,69,64,54,81,73,93,68,82,57,39,92,74,46,81,83,52,92,71,78,62,79,44,69,77,73,41,84,70,52,83,56,78,95,73,81,48,62,69,70,94,78,62,82,85,74,50,72,65,90,84,74,68,91,70,79,61,56,45,101,85,68,47,70,60,59,53,20,39,38,48,78,66,49,76,48,55,70,38,88,78,42,88,37,77,49,58,43,67,86,63,55,59,35,56,21,82,18,49,40,60,30,67,71,44,80,43,72,57,50,49,45,21,56,33,54,84,58,2,26,40,46,42,46,46,76,75,51,43,38,48,78,39,78,46,77,38,64,58,78,33,36,52,67,40,47,52,58,56,40,56,76,73,74,56,89,87,84,89,84,91,80,78,75,94,41,57,79,44,70,53,95,58,40,46,69,72,40,80,82,74,66,53,78,30,28,30,38,38,44,75,44,72,72,59,46,55,53,48,41,53,58,45,41,75,71,77,43,42,56,32,75,42,46,75,78,56,54,69,67,60,47,50,52,42,35,52,32,46,54,34,93,86,34,73,21,40,29,38,40,26,24,78,48,67,50,56,98,72,78,59,68,26,43,31,26,30,35,59,57,72,53,34,67,79,86,85,52,82,38,70,59,52,69,65,58,53,48,42,45,39,60,43,16,18,49,65,61,88,67,94,72,93,71,78,96,62,89,86,58,46,82,39,91,46,8,28,30,39,16,29,40,57,85,48,37,68,52,52,54,55,51,70,71,51,80,77,75,62,44,74,41,37,18,35,64,83,56,66,66,60,51,53,56,51,53,74,74,47,69,98,83,68,52,61,54,54,51,55,52,50,50,64,71,69,57,80,64,58,90,60,38,40,74,41,63,54,66,67,57,52,58,40,24,89,55,32,53,93,48,49,79,72,49,71,74,51,85,69,60,66,86,38,68,67,45,48,48,36,47,35,42,34,45,50,30,33,73,75,68,57,34,32,51,68,70,64,30,42,67,92,52,67,48,67,58,52,49,50,56,50,52,55,49,58,72,71,49,77,81,83,70,92,79,72,71,96,86,76,77,78,78,75,66,75,66,85,75,64,67,77,52,43,64,48,52,44,41,45,51,48,49,33,47,42,48,36,29,46,18,76,76,38,49,82,33,26,67,44,42,69,67,58,71,105

InterPro domains:
  IPR001650 Helicase, C-terminal domain-like [PF00271] (504-611)
  IPR001650 Helicase, C-terminal domain-like [PS51194] (498-667)
  IPR001650 Helicase, C-terminal domain-like [SM00490] (521-612)
  IPR022192 ATP-dependent RNA helicase SUV3, C-terminal domain [PF12513] (797-829)
  IPR027417 P-loop containing nucleoside triphosphate hydrolase [G3DSA:3.40.50.300] (333-487)
  IPR027417 P-loop containing nucleoside triphosphate hydrolase [G3DSA:3.40.50.300] (488-649)
  IPR027417 P-loop containing nucleoside triphosphate hydrolase [SSF52540] (506-613)
  IPR029045 ClpP/crotonase-like domain superfamily [SSF52096] (115-249)
  IPR047180 Hydrogenase maturation factor HoxX-like [PTHR43388] (104-253)
  IPR055206 ATP-dependent RNA helicase SUV3, DEXQ-box helicase domain [PF22527] (387-486)

pLDDT: mean 71.68, std 17.58, range [22.89, 96.25]